Protein AF-A0A397GSL3-F1 (afdb_monomer)

Structure (mmCIF, N/CA/C/O backbone):
data_AF-A0A397GSL3-F1
#
_entry.id   AF-A0A397GSL3-F1
#
loop_
_atom_site.group_PDB
_atom_site.id
_atom_site.type_symbol
_atom_site.label_atom_id
_atom_site.label_alt_id
_atom_site.label_comp_id
_atom_site.label_asym_id
_atom_site.label_entity_id
_atom_site.label_seq_id
_atom_site.pdbx_PDB_ins_code
_atom_site.Cartn_x
_atom_site.Cartn_y
_atom_site.Cartn_z
_atom_site.occupancy
_atom_site.B_iso_or_equiv
_atom_site.auth_seq_id
_atom_site.auth_comp_id
_atom_site.auth_asym_id
_atom_site.auth_atom_id
_atom_site.pdbx_PDB_model_num
ATOM 1 N N . MET A 1 1 ? 34.818 31.243 -8.992 1.00 29.39 1 MET A N 1
ATOM 2 C CA . MET A 1 1 ? 33.959 30.599 -10.006 1.00 29.39 1 MET A CA 1
ATOM 3 C C . MET A 1 1 ? 32.629 31.337 -9.972 1.00 29.39 1 MET A C 1
ATOM 5 O O . MET A 1 1 ? 31.899 31.184 -9.004 1.00 29.39 1 MET A O 1
ATOM 9 N N . LEU A 1 2 ? 32.384 32.242 -10.919 1.00 27.34 2 LEU A N 1
ATOM 10 C CA . LEU A 1 2 ? 31.087 32.911 -11.057 1.00 27.34 2 LEU A CA 1
ATOM 11 C C . LEU A 1 2 ? 30.209 31.989 -11.903 1.00 27.34 2 LEU A C 1
ATOM 13 O O . LEU A 1 2 ? 30.509 31.767 -13.071 1.00 27.34 2 LEU A O 1
ATOM 17 N N . ILE A 1 3 ? 29.198 31.383 -11.283 1.00 30.62 3 ILE A N 1
ATOM 18 C CA . ILE A 1 3 ? 28.214 30.545 -11.972 1.00 30.62 3 ILE A CA 1
ATOM 19 C C . ILE A 1 3 ? 27.044 31.459 -12.333 1.00 30.62 3 ILE A C 1
ATOM 21 O O . ILE A 1 3 ? 26.421 32.042 -11.448 1.00 30.62 3 ILE A O 1
ATOM 25 N N . CYS A 1 4 ? 26.781 31.612 -13.629 1.00 32.91 4 CYS A N 1
ATOM 26 C CA . CYS A 1 4 ? 25.639 32.359 -14.141 1.00 32.91 4 CYS A CA 1
ATOM 27 C C . CYS A 1 4 ? 24.444 31.403 -14.260 1.00 32.91 4 CYS A C 1
ATOM 29 O O . CYS A 1 4 ? 24.566 30.347 -14.879 1.00 32.91 4 CYS A O 1
ATOM 31 N N . LEU A 1 5 ? 23.310 31.750 -13.649 1.00 40.16 5 LEU A N 1
ATOM 32 C CA . LEU A 1 5 ? 22.065 30.986 -13.730 1.00 40.16 5 LEU A CA 1
ATOM 33 C C . LEU A 1 5 ? 20.967 31.897 -14.287 1.00 40.16 5 LEU A C 1
ATOM 35 O O . LEU A 1 5 ? 20.712 32.969 -13.742 1.00 40.16 5 LEU A O 1
ATOM 39 N N . SER A 1 6 ? 20.336 31.457 -15.373 1.00 37.94 6 SER A N 1
ATOM 40 C CA . SER A 1 6 ? 19.214 32.117 -16.046 1.00 37.94 6 SER A CA 1
ATOM 41 C C . SER A 1 6 ? 17.928 31.330 -15.767 1.00 37.94 6 SER A C 1
ATOM 43 O O . SER A 1 6 ? 17.941 30.103 -15.860 1.00 37.94 6 SER A O 1
ATOM 45 N N . PHE A 1 7 ? 16.834 32.015 -15.413 1.00 39.38 7 PHE A N 1
ATOM 46 C CA . PHE A 1 7 ? 15.520 31.412 -15.145 1.00 39.38 7 PHE A CA 1
ATOM 47 C C . PHE A 1 7 ? 14.389 32.247 -15.759 1.00 39.38 7 PHE A C 1
ATOM 49 O O . PHE A 1 7 ? 14.472 33.476 -15.796 1.00 39.38 7 PHE A O 1
ATOM 56 N N . ARG A 1 8 ? 13.312 31.577 -16.195 1.00 46.38 8 ARG A N 1
ATOM 57 C CA . ARG A 1 8 ? 12.103 32.192 -16.773 1.00 46.38 8 ARG A CA 1
ATOM 58 C C . ARG A 1 8 ? 10.910 32.096 -15.809 1.00 46.38 8 ARG A C 1
ATOM 60 O O . ARG A 1 8 ? 10.844 31.198 -14.970 1.00 46.38 8 ARG A O 1
ATOM 67 N N . LYS A 1 9 ? 9.956 33.017 -15.970 1.00 41.31 9 LYS A N 1
ATOM 68 C CA . LYS A 1 9 ? 8.746 33.198 -15.147 1.00 41.31 9 LYS A CA 1
ATOM 69 C C . LYS A 1 9 ? 7.752 32.021 -15.204 1.00 41.31 9 LYS A C 1
ATOM 71 O O . LYS A 1 9 ? 6.981 31.853 -14.273 1.00 41.31 9 LYS A O 1
ATOM 76 N N . ASP A 1 10 ? 7.846 31.160 -16.217 1.00 41.88 10 ASP A N 1
ATOM 77 C CA . ASP A 1 10 ? 6.920 30.030 -16.433 1.00 41.88 10 ASP A CA 1
ATOM 78 C C . ASP A 1 10 ? 7.319 28.759 -15.645 1.00 41.88 10 ASP A C 1
ATOM 80 O O . ASP A 1 10 ? 6.689 27.714 -15.753 1.00 41.88 10 ASP A O 1
ATOM 84 N N . THR A 1 11 ? 8.390 28.833 -14.843 1.00 43.47 11 THR A N 1
ATOM 85 C CA . THR A 1 11 ? 8.921 27.717 -14.030 1.00 43.47 11 THR A CA 1
ATOM 86 C C . THR A 1 11 ? 8.828 27.977 -12.520 1.00 43.47 11 THR A C 1
ATOM 88 O O . THR A 1 11 ? 9.697 27.553 -11.756 1.00 43.47 11 THR A O 1
ATOM 91 N N . GLU A 1 12 ? 7.790 28.687 -12.061 1.00 42.12 12 GLU A N 1
ATOM 92 C CA . GLU A 1 12 ? 7.644 29.058 -10.641 1.00 42.12 12 GLU A CA 1
ATOM 93 C C . GLU A 1 12 ? 7.509 27.854 -9.686 1.00 42.12 12 GLU A C 1
ATOM 95 O O . GLU A 1 12 ? 7.960 27.938 -8.539 1.00 42.12 12 GLU A O 1
ATOM 100 N N . ASP A 1 13 ? 7.022 26.697 -10.146 1.00 45.12 13 ASP A N 1
ATOM 101 C CA . ASP A 1 13 ? 6.766 25.559 -9.250 1.00 45.12 13 ASP A CA 1
ATOM 102 C C . ASP A 1 13 ? 7.995 24.701 -8.906 1.00 45.12 13 ASP A C 1
ATOM 104 O O . ASP A 1 13 ? 8.008 24.012 -7.882 1.00 45.12 13 ASP A O 1
ATOM 108 N N . HIS A 1 14 ? 9.090 24.795 -9.666 1.00 45.50 14 HIS A N 1
ATOM 109 C CA . HIS A 1 14 ? 10.307 24.019 -9.380 1.00 45.50 14 HIS A CA 1
ATOM 110 C C . HIS A 1 14 ? 11.293 24.711 -8.423 1.00 45.50 14 HIS A C 1
ATOM 112 O O . HIS A 1 14 ? 12.291 24.114 -8.018 1.00 45.50 14 HIS A O 1
ATOM 118 N N . VAL A 1 15 ? 11.007 25.942 -7.985 1.00 45.72 15 VAL A N 1
ATOM 119 C CA . VAL A 1 15 ? 11.931 26.745 -7.158 1.00 45.72 15 VAL A CA 1
ATOM 120 C C . VAL A 1 15 ? 11.902 26.363 -5.667 1.00 45.72 15 VAL A C 1
ATOM 122 O O . VAL A 1 15 ? 12.799 26.738 -4.913 1.00 45.72 15 VAL A O 1
ATOM 125 N N . LYS A 1 16 ? 10.938 25.557 -5.203 1.00 44.91 16 LYS A N 1
ATOM 126 C CA . LYS A 1 16 ? 10.809 25.260 -3.761 1.00 44.91 16 LYS A CA 1
ATOM 127 C C . LYS A 1 16 ? 11.807 24.236 -3.205 1.00 44.91 16 LYS A C 1
ATOM 129 O O . LYS A 1 16 ? 11.933 24.164 -1.987 1.00 44.91 16 LYS A O 1
ATOM 134 N N . HIS A 1 17 ? 12.539 23.481 -4.033 1.00 41.94 17 HIS A N 1
ATOM 135 C CA . HIS A 1 17 ? 13.307 22.324 -3.535 1.00 41.94 17 HIS A CA 1
ATOM 136 C C . HIS A 1 17 ? 14.841 22.420 -3.574 1.00 41.94 17 HIS A C 1
ATOM 138 O O . HIS A 1 17 ? 15.504 21.560 -2.996 1.00 41.94 17 HIS A O 1
ATOM 144 N N . THR A 1 18 ? 15.422 23.470 -4.161 1.00 43.00 18 THR A N 1
ATOM 145 C CA . THR A 1 18 ? 16.894 23.639 -4.236 1.00 43.00 18 THR A CA 1
ATOM 146 C C . THR A 1 18 ? 17.418 24.918 -3.577 1.00 43.00 18 THR A C 1
ATOM 148 O O . THR A 1 18 ? 18.628 25.125 -3.498 1.00 43.00 18 THR A O 1
ATOM 151 N N . ALA A 1 19 ? 16.541 25.751 -3.013 1.00 39.62 19 ALA A N 1
ATOM 152 C CA . ALA A 1 19 ? 16.892 27.022 -2.372 1.00 39.62 19 ALA A CA 1
ATOM 153 C C . ALA A 1 19 ? 17.382 26.881 -0.911 1.00 39.62 19 ALA A C 1
ATOM 155 O O . ALA A 1 19 ? 17.119 27.743 -0.080 1.00 39.62 19 ALA A O 1
ATOM 156 N N . GLY A 1 20 ? 18.090 25.796 -0.579 1.00 42.25 20 GLY A N 1
ATOM 157 C CA . GLY A 1 20 ? 18.691 25.602 0.748 1.00 42.25 20 GLY A CA 1
ATOM 158 C C . GLY A 1 20 ? 20.122 26.139 0.887 1.00 42.25 20 GLY A C 1
ATOM 159 O O . GLY A 1 20 ? 20.608 26.276 2.004 1.00 42.25 20 GLY A O 1
ATOM 160 N N . VAL A 1 21 ? 20.817 26.429 -0.225 1.00 45.28 21 VAL A N 1
ATOM 161 C CA . VAL A 1 21 ? 22.278 26.686 -0.209 1.00 45.28 21 VAL A CA 1
ATOM 162 C C . VAL A 1 21 ? 22.685 28.055 -0.786 1.00 45.28 21 VAL A C 1
ATOM 164 O O . VAL A 1 21 ? 23.823 28.477 -0.611 1.00 45.28 21 VAL A O 1
ATOM 167 N N . LEU A 1 22 ? 21.776 28.818 -1.401 1.00 42.84 22 LEU A N 1
ATOM 168 C CA . LEU A 1 22 ? 22.077 30.145 -1.965 1.00 42.84 22 LEU A CA 1
ATOM 169 C C . LEU A 1 22 ? 21.083 31.188 -1.436 1.00 42.84 22 LEU A C 1
ATOM 171 O O . LEU A 1 22 ? 20.087 31.509 -2.078 1.00 42.84 22 LEU A O 1
ATOM 175 N N . ASN A 1 23 ? 21.340 31.705 -0.233 1.00 43.00 23 ASN A N 1
ATOM 176 C CA . ASN A 1 23 ? 20.545 32.784 0.354 1.00 43.00 23 ASN A CA 1
ATOM 177 C C . ASN A 1 23 ? 20.869 34.123 -0.334 1.00 43.00 23 ASN A C 1
ATOM 179 O O . ASN A 1 23 ? 21.798 34.831 0.047 1.00 43.00 23 ASN A O 1
ATOM 183 N N . GLY A 1 24 ? 20.086 34.448 -1.365 1.00 43.31 24 GLY A N 1
ATOM 184 C CA . GLY A 1 24 ? 20.058 35.741 -2.050 1.00 43.31 24 GLY A CA 1
ATOM 185 C C . GLY A 1 24 ? 19.393 35.615 -3.421 1.00 43.31 24 GLY A C 1
ATOM 186 O O . GLY A 1 24 ? 19.986 35.067 -4.345 1.00 43.31 24 GLY A O 1
ATOM 187 N N . LYS A 1 25 ? 18.151 36.095 -3.565 1.00 40.62 25 LYS A N 1
ATOM 188 C CA . LYS A 1 25 ? 17.412 36.050 -4.836 1.00 40.62 25 LYS A CA 1
ATOM 189 C C . LYS A 1 25 ? 17.926 37.160 -5.761 1.00 40.62 25 LYS A C 1
ATOM 191 O O . LYS A 1 25 ? 17.483 38.298 -5.658 1.00 40.62 25 LYS A O 1
ATOM 196 N N . TRP A 1 26 ? 18.846 36.830 -6.663 1.00 45.41 26 TRP A N 1
ATOM 197 C CA . TRP A 1 26 ? 19.269 37.720 -7.748 1.00 45.41 26 TRP A CA 1
ATOM 198 C C . TRP A 1 26 ? 18.521 37.319 -9.018 1.00 45.41 26 TRP A C 1
ATOM 200 O O . TRP A 1 26 ? 18.685 36.208 -9.510 1.00 45.41 26 TRP A O 1
ATOM 210 N N . THR A 1 27 ? 17.657 38.199 -9.520 1.00 48.25 27 THR A N 1
ATOM 211 C CA . THR A 1 27 ? 16.979 38.010 -10.811 1.00 48.25 27 THR A CA 1
ATOM 212 C C . THR A 1 27 ? 17.687 38.902 -11.818 1.00 48.25 27 THR A C 1
ATOM 214 O O . THR A 1 27 ? 17.600 40.122 -11.711 1.00 48.25 27 THR A O 1
ATOM 217 N N . LEU A 1 28 ? 18.437 38.308 -12.746 1.00 45.53 28 LEU A N 1
ATOM 218 C CA . LEU A 1 28 ? 19.061 39.040 -13.844 1.00 45.53 28 LEU A CA 1
ATOM 219 C C . LEU A 1 28 ? 18.103 38.995 -15.042 1.00 45.53 28 LEU A C 1
ATOM 221 O O . LEU A 1 28 ? 17.851 37.925 -15.589 1.00 45.53 28 LEU A O 1
ATOM 225 N N . THR A 1 29 ? 17.527 40.132 -15.421 1.00 50.09 29 THR A N 1
ATOM 226 C CA . THR A 1 29 ? 16.696 40.244 -16.628 1.00 50.09 29 THR A CA 1
ATOM 227 C C . THR A 1 29 ? 17.589 40.359 -17.857 1.00 50.09 29 THR A C 1
ATOM 229 O O . THR A 1 29 ? 18.460 41.229 -17.900 1.00 50.09 29 THR A O 1
ATOM 232 N N . ILE A 1 30 ? 17.372 39.499 -18.855 1.00 55.78 30 ILE A N 1
ATOM 233 C CA . ILE A 1 30 ? 18.009 39.636 -20.170 1.00 55.78 30 ILE A CA 1
ATOM 234 C C . ILE A 1 30 ? 17.497 40.952 -20.786 1.00 55.78 30 ILE A C 1
ATOM 236 O O . ILE A 1 30 ? 16.283 41.169 -20.779 1.00 55.78 30 ILE A O 1
ATOM 240 N N . PRO A 1 31 ? 18.377 41.857 -21.251 1.00 59.44 31 PRO A N 1
ATOM 241 C CA . PRO A 1 31 ? 17.952 43.116 -21.855 1.00 59.44 31 PRO A CA 1
ATOM 242 C C . PRO A 1 31 ? 17.120 42.864 -23.121 1.00 59.44 31 PRO A C 1
ATOM 244 O O . PRO A 1 31 ? 17.439 41.973 -23.904 1.00 59.44 31 PRO A O 1
ATOM 247 N N . GLU A 1 32 ? 16.070 43.670 -23.328 1.00 54.72 32 GLU A N 1
ATOM 248 C CA . GLU A 1 32 ? 15.182 43.584 -24.505 1.00 54.72 32 GLU A CA 1
ATOM 249 C C . GLU A 1 32 ? 15.942 43.762 -25.827 1.00 54.72 32 GLU A C 1
ATOM 251 O O . GLU A 1 32 ? 15.557 43.196 -26.845 1.00 54.72 32 GLU A O 1
ATOM 256 N N . ASN A 1 33 ? 17.052 44.506 -25.795 1.00 61.84 33 ASN A N 1
ATOM 257 C CA . ASN A 1 33 ? 17.973 44.639 -26.912 1.00 61.84 33 ASN A CA 1
ATOM 258 C C . ASN A 1 33 ? 19.203 43.749 -26.671 1.00 61.84 33 ASN A C 1
ATOM 260 O O . ASN A 1 33 ? 20.065 44.085 -25.854 1.00 61.84 33 ASN A O 1
ATOM 264 N N . ASN A 1 34 ? 19.251 42.601 -27.348 1.00 69.62 34 ASN A N 1
ATOM 265 C CA . ASN A 1 34 ? 20.333 41.631 -27.230 1.00 69.62 34 ASN A CA 1
ATOM 266 C C . ASN A 1 34 ? 21.102 41.537 -28.564 1.00 69.62 34 ASN A C 1
ATOM 268 O O . ASN A 1 34 ? 20.677 40.789 -29.442 1.00 69.62 34 ASN A O 1
ATOM 272 N N . PRO A 1 35 ? 22.230 42.252 -28.734 1.00 78.69 35 PRO A N 1
ATOM 273 C CA . PRO A 1 35 ? 22.974 42.249 -29.997 1.00 78.69 35 PRO A CA 1
ATOM 274 C C . PRO A 1 35 ? 23.516 40.861 -30.365 1.00 78.69 35 PRO A C 1
ATOM 276 O O . PRO A 1 35 ? 23.734 40.582 -31.540 1.00 78.69 35 PRO A O 1
ATOM 279 N N . ASP A 1 36 ? 23.683 39.964 -29.387 1.00 80.69 36 ASP A N 1
ATOM 280 C CA . ASP A 1 36 ? 24.149 38.600 -29.637 1.00 80.69 36 ASP A CA 1
ATOM 281 C C . ASP A 1 36 ? 23.076 37.758 -30.344 1.00 80.69 36 ASP A C 1
ATOM 283 O O . ASP A 1 36 ? 23.414 36.873 -31.129 1.00 80.69 36 ASP A O 1
ATOM 287 N N . ILE A 1 37 ? 21.781 38.026 -30.102 1.00 82.94 37 ILE A N 1
ATOM 288 C CA . ILE A 1 37 ? 20.696 37.304 -30.785 1.00 82.94 37 ILE A CA 1
ATOM 289 C C . ILE A 1 37 ? 20.522 37.781 -32.222 1.00 82.94 37 ILE A C 1
ATOM 291 O O . ILE A 1 37 ? 20.275 36.964 -33.102 1.00 82.94 37 ILE A O 1
ATOM 295 N N . GLU A 1 38 ? 20.694 39.082 -32.454 1.00 84.31 38 GLU A N 1
ATOM 296 C CA . GLU A 1 38 ? 20.685 39.677 -33.789 1.00 84.31 38 GLU A CA 1
ATOM 297 C C . GLU A 1 38 ? 21.860 39.135 -34.609 1.00 84.31 38 GLU A C 1
ATOM 299 O O . GLU A 1 38 ? 21.646 38.558 -35.671 1.00 84.31 38 GLU A O 1
ATOM 304 N N . ALA A 1 39 ? 23.077 39.168 -34.054 1.00 86.44 39 ALA A N 1
ATOM 305 C CA . ALA A 1 39 ? 24.259 38.601 -34.700 1.00 86.44 39 ALA A CA 1
ATOM 306 C C . ALA A 1 39 ? 24.125 37.091 -34.975 1.00 86.44 39 ALA A C 1
ATOM 308 O O . ALA A 1 39 ? 24.569 36.614 -36.020 1.00 86.44 39 ALA A O 1
ATOM 309 N N . TYR A 1 40 ? 23.507 36.336 -34.060 1.00 87.50 40 TYR A N 1
ATOM 310 C CA . TYR A 1 40 ? 23.225 34.915 -34.267 1.00 87.50 40 TYR A CA 1
ATOM 311 C C . TYR A 1 40 ? 22.223 34.685 -35.405 1.00 87.50 40 TYR A C 1
ATOM 313 O O . TYR A 1 40 ? 22.493 33.874 -36.288 1.00 87.50 40 TYR A O 1
ATOM 321 N N . ILE A 1 41 ? 21.091 35.399 -35.411 1.00 87.69 41 ILE A N 1
ATOM 322 C CA . ILE A 1 41 ? 20.073 35.285 -36.467 1.00 87.69 41 ILE A CA 1
ATOM 323 C C . ILE A 1 41 ? 20.676 35.652 -37.826 1.00 87.69 41 ILE A C 1
ATOM 325 O O . ILE A 1 41 ? 20.420 34.951 -38.802 1.00 87.69 41 ILE A O 1
ATOM 329 N N . ASP A 1 42 ? 21.511 36.687 -37.888 1.00 88.12 42 ASP A N 1
ATOM 330 C CA . ASP A 1 42 ? 22.173 37.119 -39.121 1.00 88.12 42 ASP A CA 1
ATOM 331 C C . ASP A 1 42 ? 23.137 36.065 -39.658 1.00 88.12 42 ASP A C 1
ATOM 333 O O . ASP A 1 42 ? 23.080 35.715 -40.840 1.00 88.12 42 ASP A O 1
ATOM 337 N N . ALA A 1 43 ? 23.995 35.525 -38.789 1.00 88.31 43 ALA A N 1
ATOM 338 C CA . ALA A 1 43 ? 24.928 34.465 -39.153 1.00 88.31 43 ALA A CA 1
ATOM 339 C C . ALA A 1 43 ? 24.187 33.215 -39.647 1.00 88.31 43 ALA A C 1
ATOM 341 O O . ALA A 1 43 ? 24.547 32.621 -40.662 1.00 88.31 43 ALA A O 1
ATOM 342 N N . GLU A 1 44 ? 23.111 32.848 -38.963 1.00 86.88 44 GLU A N 1
ATOM 343 C CA . GLU A 1 44 ? 22.343 31.652 -39.259 1.00 86.88 44 GLU A CA 1
ATOM 344 C C . GLU A 1 44 ? 21.472 31.815 -40.530 1.00 86.88 44 GLU A C 1
ATOM 346 O O . GLU A 1 44 ? 21.342 30.882 -41.328 1.00 86.88 44 GLU A O 1
ATOM 351 N N . LEU A 1 45 ? 20.895 32.997 -40.779 1.00 88.31 45 LEU A N 1
ATOM 352 C CA . LEU A 1 45 ? 20.221 33.313 -42.045 1.00 88.31 45 LEU A CA 1
ATOM 353 C C . LEU A 1 45 ? 21.201 33.270 -43.218 1.00 88.31 45 LEU A C 1
ATOM 355 O O . LEU A 1 45 ? 20.872 32.720 -44.271 1.00 88.31 45 LEU A O 1
ATOM 359 N N . HIS A 1 46 ? 22.404 33.817 -43.026 1.00 87.81 46 HIS A N 1
ATOM 360 C CA . HIS A 1 46 ? 23.466 33.770 -44.021 1.00 87.81 46 HIS A CA 1
ATOM 361 C C . HIS A 1 46 ? 23.847 32.321 -44.358 1.00 87.81 46 HIS A C 1
ATOM 363 O O . HIS A 1 46 ? 23.785 31.931 -45.523 1.00 87.81 46 HIS A O 1
ATOM 369 N N . GLU A 1 47 ? 24.114 31.489 -43.348 1.00 88.31 47 GLU A N 1
ATOM 370 C CA . GLU A 1 47 ? 24.459 30.075 -43.535 1.00 88.31 47 GLU A CA 1
ATOM 371 C C . GLU A 1 47 ? 23.339 29.283 -44.235 1.00 88.31 47 GLU A C 1
ATOM 373 O O . GLU A 1 47 ? 23.593 28.474 -45.137 1.00 88.31 47 GLU A O 1
ATOM 378 N N . ARG A 1 48 ? 22.070 29.506 -43.865 1.00 86.31 48 ARG A N 1
ATOM 379 C CA . ARG A 1 48 ? 20.935 28.797 -44.483 1.00 86.31 48 ARG A CA 1
ATOM 380 C C . ARG A 1 48 ? 20.671 29.224 -45.930 1.00 86.31 48 ARG A C 1
ATOM 382 O O . ARG A 1 48 ? 20.217 28.389 -46.717 1.00 86.31 48 ARG A O 1
ATOM 389 N N . LEU A 1 49 ? 20.978 30.469 -46.298 1.00 85.06 49 LEU A N 1
ATOM 390 C CA . LEU A 1 49 ? 20.949 30.928 -47.691 1.00 85.06 49 LEU A CA 1
ATOM 391 C C . LEU A 1 49 ? 22.094 30.313 -48.505 1.00 85.06 49 LEU A C 1
ATOM 393 O O . LEU A 1 49 ? 21.853 29.778 -49.586 1.00 85.06 49 LEU A O 1
ATOM 397 N N . GLU A 1 50 ? 23.323 30.324 -47.978 1.00 86.69 50 GLU A N 1
ATOM 398 C CA . GLU A 1 50 ? 24.487 29.737 -48.660 1.00 86.69 50 GLU A CA 1
ATOM 399 C C . GLU A 1 50 ? 24.329 28.228 -48.874 1.00 86.69 50 GLU A C 1
ATOM 401 O O . GLU A 1 50 ? 24.605 27.706 -49.955 1.00 86.69 50 GLU A O 1
ATOM 406 N N . SER A 1 51 ? 23.804 27.523 -47.870 1.00 82.25 51 SER A N 1
ATOM 407 C CA . SER A 1 51 ? 23.518 26.086 -47.950 1.00 82.25 51 SER A CA 1
ATOM 408 C C . SER A 1 51 ? 22.251 25.743 -48.746 1.00 82.25 51 SER A C 1
ATOM 410 O O . SER A 1 51 ? 21.916 24.564 -48.870 1.00 82.25 51 SER A O 1
ATOM 412 N N . SER A 1 52 ? 21.548 26.742 -49.302 1.00 82.19 52 SER A N 1
ATOM 413 C CA . SER A 1 52 ? 20.269 26.585 -50.018 1.00 82.19 52 SER A CA 1
ATOM 414 C C . SER A 1 52 ? 19.183 25.860 -49.204 1.00 82.19 52 SER A C 1
ATOM 416 O O . SER A 1 52 ? 18.274 25.255 -49.771 1.00 82.19 52 SER A O 1
ATOM 418 N N . LYS A 1 53 ? 19.274 25.901 -47.867 1.00 79.75 53 LYS A N 1
ATOM 419 C CA . LYS A 1 53 ? 18.228 25.411 -46.956 1.00 79.75 53 LYS A CA 1
ATOM 420 C C . LYS A 1 53 ? 17.054 26.386 -46.890 1.00 79.75 53 LYS A C 1
ATOM 422 O O . LYS A 1 53 ? 15.922 25.949 -46.723 1.00 79.75 53 LYS A O 1
ATOM 427 N N . LEU A 1 54 ? 17.325 27.684 -47.032 1.00 83.94 54 LEU A N 1
ATOM 428 C CA . LEU A 1 54 ? 16.321 28.735 -47.156 1.00 83.94 54 LEU A CA 1
ATOM 429 C C . LEU A 1 54 ? 16.260 29.205 -48.614 1.00 83.94 54 LEU A C 1
ATOM 431 O O . LEU A 1 54 ? 17.217 29.783 -49.123 1.00 83.94 54 LEU A O 1
ATOM 435 N N . CYS A 1 55 ? 15.131 28.968 -49.278 1.00 82.69 55 CYS A N 1
ATOM 436 C CA . CYS A 1 55 ? 14.894 29.386 -50.659 1.00 82.69 55 CYS A CA 1
ATOM 437 C C . CYS A 1 55 ? 13.880 30.530 -50.677 1.00 82.69 55 CYS A C 1
ATOM 439 O O . CYS A 1 55 ? 12.749 30.348 -50.237 1.00 82.69 55 CYS A O 1
ATOM 441 N N . ILE A 1 56 ? 14.275 31.691 -51.201 1.00 85.44 56 ILE A N 1
ATOM 442 C CA . ILE A 1 56 ? 13.424 32.886 -51.265 1.00 85.44 56 ILE A CA 1
ATOM 443 C C . ILE A 1 56 ? 13.401 33.398 -52.706 1.00 85.44 56 ILE A C 1
ATOM 445 O O . ILE A 1 56 ? 14.452 33.513 -53.339 1.00 85.44 56 ILE A O 1
ATOM 449 N N . GLY A 1 57 ? 12.216 33.707 -53.230 1.00 80.62 57 GLY A N 1
ATOM 450 C CA . GLY A 1 57 ? 12.050 34.323 -54.549 1.00 80.62 57 GLY A CA 1
ATOM 451 C C . GLY A 1 57 ? 12.295 35.834 -54.526 1.00 80.62 57 GLY A C 1
ATOM 452 O O . GLY A 1 57 ? 13.003 36.368 -55.382 1.00 80.62 57 GLY A O 1
ATOM 453 N N . ASN A 1 58 ? 11.734 36.527 -53.534 1.00 84.94 58 ASN A N 1
ATOM 454 C CA . ASN A 1 58 ? 11.895 37.960 -53.313 1.00 84.94 58 ASN A CA 1
ATOM 455 C C . ASN A 1 58 ? 12.942 38.254 -52.218 1.00 84.94 58 ASN A C 1
ATOM 457 O O . ASN A 1 58 ? 12.665 38.037 -51.035 1.00 84.94 58 ASN A O 1
ATOM 461 N N . PRO A 1 59 ? 14.102 38.850 -52.554 1.00 83.88 59 PRO A N 1
ATOM 462 C CA . PRO A 1 59 ? 15.172 39.097 -51.589 1.00 83.88 59 PRO A CA 1
ATOM 463 C C . PRO A 1 59 ? 14.765 40.026 -50.437 1.00 83.88 59 PRO A C 1
ATOM 465 O O . PRO A 1 59 ? 15.389 39.975 -49.386 1.00 83.88 59 PRO A O 1
ATOM 468 N N . ALA A 1 60 ? 13.717 40.847 -50.580 1.00 82.38 60 ALA A N 1
ATOM 469 C CA . ALA A 1 60 ? 13.258 41.734 -49.509 1.00 82.38 60 ALA A CA 1
ATOM 470 C C . ALA A 1 60 ? 12.673 40.983 -48.295 1.00 82.38 60 ALA A C 1
ATOM 472 O O . ALA A 1 60 ? 12.687 41.519 -47.187 1.00 82.38 60 ALA A O 1
ATOM 473 N N . ILE A 1 61 ? 12.204 39.742 -48.475 1.00 86.94 61 ILE A N 1
ATOM 474 C CA . ILE A 1 61 ? 11.596 38.932 -47.403 1.00 86.94 61 ILE A CA 1
ATOM 475 C C . ILE A 1 61 ? 12.609 38.607 -46.301 1.00 86.94 61 ILE A C 1
ATOM 477 O O . ILE A 1 61 ? 12.220 38.445 -45.146 1.00 86.94 61 ILE A O 1
ATOM 481 N N . ILE A 1 62 ? 13.911 38.587 -46.610 1.00 87.19 62 ILE A N 1
ATOM 482 C CA . ILE A 1 62 ? 14.953 38.314 -45.612 1.00 87.19 62 ILE A CA 1
ATOM 483 C C . ILE A 1 62 ? 14.940 39.331 -44.464 1.00 87.19 62 ILE A C 1
ATOM 485 O O . ILE A 1 62 ? 15.095 38.948 -43.308 1.00 87.19 62 ILE A O 1
ATOM 489 N N . LEU A 1 63 ? 14.665 40.605 -44.769 1.00 86.44 63 LEU A N 1
ATOM 490 C CA . LEU A 1 63 ? 14.572 41.675 -43.773 1.00 86.44 63 LEU A CA 1
ATOM 491 C C . LEU A 1 63 ? 13.328 41.500 -42.898 1.00 86.44 63 LEU A C 1
ATOM 493 O O . LEU A 1 63 ? 13.366 41.769 -41.700 1.00 86.44 63 LEU A O 1
ATOM 497 N N . SER A 1 64 ? 12.232 41.006 -43.480 1.00 86.50 64 SER A N 1
ATOM 498 C CA . SER A 1 64 ? 11.018 40.667 -42.737 1.00 86.50 64 SER A CA 1
ATOM 499 C C . SER A 1 64 ? 11.243 39.479 -41.800 1.00 86.50 64 SER A C 1
ATOM 501 O O . SER A 1 64 ? 10.817 39.543 -40.649 1.00 86.50 64 SER A O 1
ATOM 503 N N . ILE A 1 65 ? 11.949 38.433 -42.252 1.00 87.31 65 ILE A N 1
ATOM 504 C CA . ILE A 1 65 ? 12.322 37.280 -41.416 1.00 87.31 65 ILE A CA 1
ATOM 505 C C . ILE A 1 65 ? 13.209 37.739 -40.253 1.00 87.31 65 ILE A C 1
ATOM 507 O O . ILE A 1 65 ? 12.897 37.456 -39.098 1.00 87.31 65 ILE A O 1
ATOM 511 N N . GLN A 1 66 ? 14.280 38.481 -40.546 1.00 89.50 66 GLN A N 1
ATOM 512 C CA . GLN A 1 66 ? 15.212 39.004 -39.545 1.00 89.50 66 GLN A CA 1
ATOM 513 C C . GLN A 1 66 ? 14.475 39.842 -38.490 1.00 89.50 66 GLN A C 1
ATOM 515 O O . GLN A 1 66 ? 14.562 39.553 -37.297 1.00 89.50 66 GLN A O 1
ATOM 520 N N . HIS A 1 67 ? 13.681 40.829 -38.921 1.00 86.75 67 HIS A N 1
ATOM 521 C CA . HIS A 1 67 ? 12.942 41.709 -38.017 1.00 86.75 67 HIS A CA 1
ATOM 522 C C . HIS A 1 67 ? 11.961 40.940 -37.120 1.00 86.75 67 HIS A C 1
ATOM 524 O O . HIS A 1 67 ? 11.905 41.173 -35.909 1.00 86.75 67 HIS A O 1
ATOM 530 N N . ALA A 1 68 ? 11.211 40.000 -37.696 1.00 86.31 68 ALA A N 1
ATOM 531 C CA . ALA A 1 68 ? 10.237 39.194 -36.976 1.00 86.31 68 ALA A CA 1
ATOM 532 C C . ALA A 1 68 ? 10.894 38.275 -35.929 1.00 86.31 68 ALA A C 1
ATOM 534 O O . ALA A 1 68 ? 10.394 38.154 -34.809 1.00 86.31 68 ALA A O 1
ATOM 535 N N . LEU A 1 69 ? 12.039 37.670 -36.262 1.00 85.94 69 LEU A N 1
ATOM 536 C CA . LEU A 1 69 ? 12.775 36.793 -35.353 1.00 85.94 69 LEU A CA 1
ATOM 537 C C . LEU A 1 69 ? 13.466 37.558 -34.228 1.00 85.94 69 LEU A C 1
ATOM 539 O O . LEU A 1 69 ? 13.357 37.141 -33.080 1.00 85.94 69 LEU A O 1
ATOM 543 N N . VAL A 1 70 ? 14.128 38.680 -34.523 1.00 85.50 70 VAL A N 1
ATOM 544 C CA . VAL A 1 70 ? 14.781 39.515 -33.498 1.00 85.50 70 VAL A CA 1
ATOM 545 C C . VAL A 1 70 ? 13.746 40.035 -32.499 1.00 85.50 70 VAL A C 1
ATOM 547 O O . VAL A 1 70 ? 13.952 39.949 -31.289 1.00 85.50 70 VAL A O 1
ATOM 550 N N . THR A 1 71 ? 12.593 40.491 -32.997 1.00 83.31 71 THR A N 1
ATOM 551 C CA . THR A 1 71 ? 11.497 40.998 -32.155 1.00 83.31 71 THR A CA 1
ATOM 552 C C . THR A 1 71 ? 10.835 39.882 -31.339 1.00 83.31 71 THR A C 1
ATOM 554 O O . THR A 1 71 ? 10.528 40.067 -30.162 1.00 83.31 71 THR A O 1
ATOM 557 N N . GLY A 1 72 ? 10.610 38.712 -31.947 1.00 77.56 72 GLY A N 1
ATOM 558 C CA . GLY A 1 72 ? 9.909 37.592 -31.315 1.00 77.56 72 GLY A CA 1
ATOM 559 C C . GLY A 1 72 ? 10.768 36.746 -30.374 1.00 77.56 72 GLY A C 1
ATOM 560 O O . GLY A 1 72 ? 10.239 36.156 -29.434 1.00 77.56 72 GLY A O 1
ATOM 561 N N . ALA A 1 73 ? 12.088 36.697 -30.575 1.00 78.62 73 ALA A N 1
ATOM 562 C CA . ALA A 1 73 ? 12.945 35.770 -29.846 1.00 78.62 73 ALA A CA 1
ATOM 563 C C . ALA A 1 73 ? 13.062 36.094 -28.354 1.00 78.62 73 ALA A C 1
ATOM 565 O O . ALA A 1 73 ? 13.300 35.176 -27.573 1.00 78.62 73 ALA A O 1
ATOM 566 N N . GLN A 1 74 ? 12.899 37.359 -27.939 1.00 75.25 74 GLN A N 1
ATOM 567 C CA . GLN A 1 74 ? 12.904 37.775 -26.524 1.00 75.25 74 GLN A CA 1
ATOM 568 C C . GLN A 1 74 ? 14.074 37.166 -25.709 1.00 75.25 74 GLN A C 1
ATOM 570 O O . GLN A 1 74 ? 13.914 36.755 -24.560 1.00 75.25 74 GLN A O 1
ATOM 575 N N . GLY A 1 75 ? 15.259 37.049 -26.324 1.00 72.62 75 GLY A N 1
ATOM 576 C CA . GLY A 1 75 ? 16.452 36.445 -25.712 1.00 72.62 75 GLY A CA 1
ATOM 577 C C . GLY A 1 75 ? 16.572 34.912 -25.809 1.00 72.62 75 GLY A C 1
ATOM 578 O O . GLY A 1 75 ? 17.478 34.342 -25.203 1.00 72.62 75 GLY A O 1
ATOM 579 N N . MET A 1 76 ? 15.702 34.225 -26.556 1.00 75.06 76 MET A N 1
ATOM 580 C CA . MET A 1 76 ? 15.692 32.766 -26.728 1.00 75.06 76 MET A CA 1
ATOM 581 C C . MET A 1 76 ? 16.321 32.327 -28.060 1.00 75.06 76 MET A C 1
ATOM 583 O O . MET A 1 76 ? 15.636 32.204 -29.075 1.00 75.06 76 MET A O 1
ATOM 587 N N . PHE A 1 77 ? 17.608 31.979 -28.042 1.00 81.69 77 PHE A N 1
ATOM 588 C CA . PHE A 1 77 ? 18.299 31.419 -29.214 1.00 81.69 77 PHE A CA 1
ATOM 589 C C . PHE A 1 77 ? 17.596 30.169 -29.768 1.00 81.69 77 PHE A C 1
ATOM 591 O O . PHE A 1 77 ? 17.318 30.104 -30.958 1.00 81.69 77 PHE A O 1
ATOM 598 N N . LEU A 1 78 ? 17.196 29.228 -28.898 1.00 80.69 78 LEU A N 1
ATOM 599 C CA . LEU A 1 78 ? 16.491 28.003 -29.307 1.00 80.69 78 LEU A CA 1
ATOM 600 C C . LEU A 1 78 ? 15.170 28.291 -30.038 1.00 80.69 78 LEU A C 1
ATOM 602 O O . LEU A 1 78 ? 14.828 27.584 -30.981 1.00 80.69 78 LEU A O 1
ATOM 606 N N . TRP A 1 79 ? 14.424 29.314 -29.608 1.00 83.44 79 TRP A N 1
ATOM 607 C CA . TRP A 1 79 ? 13.183 29.701 -30.281 1.00 83.44 79 TRP A CA 1
ATOM 608 C C . TRP A 1 79 ? 13.477 30.203 -31.698 1.00 83.44 79 TRP A C 1
ATOM 610 O O . TRP A 1 79 ? 12.820 29.762 -32.640 1.00 83.44 79 TRP A O 1
ATOM 620 N N . ALA A 1 80 ? 14.510 31.042 -31.854 1.00 84.00 80 ALA A N 1
ATOM 621 C CA . ALA A 1 80 ? 14.937 31.551 -33.154 1.00 84.00 80 ALA A CA 1
ATOM 622 C C . ALA A 1 80 ? 15.406 30.416 -34.079 1.00 84.00 80 ALA A C 1
ATOM 624 O O . ALA A 1 80 ? 14.955 30.343 -35.218 1.00 84.00 80 ALA A O 1
ATOM 625 N N . THR A 1 81 ? 16.224 29.482 -33.580 1.00 84.19 81 THR A N 1
ATOM 626 C CA . THR A 1 81 ? 16.693 28.313 -34.344 1.00 84.19 81 THR A CA 1
ATOM 627 C C . THR A 1 81 ? 15.529 27.441 -34.825 1.00 84.19 81 THR A C 1
ATOM 629 O O . THR A 1 81 ? 15.428 27.143 -36.013 1.00 84.19 81 THR A O 1
ATOM 632 N N . LEU A 1 82 ? 14.606 27.066 -33.929 1.00 80.88 82 LEU A N 1
ATOM 633 C CA . LEU A 1 82 ? 13.473 26.194 -34.271 1.00 80.88 82 LEU A CA 1
ATOM 634 C C . LEU A 1 82 ? 12.523 26.843 -35.277 1.00 80.88 82 LEU A C 1
ATOM 636 O O . LEU A 1 82 ? 11.984 26.165 -36.152 1.00 80.88 82 LEU A O 1
ATOM 640 N N . LEU A 1 83 ? 12.291 28.147 -35.139 1.00 83.69 83 LEU A N 1
ATOM 641 C CA . LEU A 1 83 ? 11.413 28.881 -36.035 1.00 83.69 83 LEU A CA 1
ATOM 642 C C . LEU A 1 83 ? 12.066 29.127 -37.396 1.00 83.69 83 LEU A C 1
ATOM 644 O O . LEU A 1 83 ? 11.386 29.000 -38.410 1.00 83.69 83 LEU A O 1
ATOM 648 N N . LEU A 1 84 ? 13.373 29.395 -37.440 1.00 85.88 84 LEU A N 1
ATOM 649 C CA . LEU A 1 84 ? 14.123 29.425 -38.693 1.00 85.88 84 LEU A CA 1
ATOM 650 C C . LEU A 1 84 ? 14.045 28.082 -39.420 1.00 85.88 84 LEU A C 1
ATOM 652 O O . LEU A 1 84 ? 13.774 28.062 -40.619 1.00 85.88 84 LEU A O 1
ATOM 656 N N . ASP A 1 85 ? 14.197 26.965 -38.705 1.00 81.19 85 ASP A N 1
ATOM 657 C CA . ASP A 1 85 ? 14.012 25.633 -39.285 1.00 81.19 85 ASP A CA 1
ATOM 658 C C . ASP A 1 85 ? 12.584 25.438 -39.826 1.00 81.19 85 ASP A C 1
ATOM 660 O O . ASP A 1 85 ? 12.410 24.820 -40.875 1.00 81.19 85 ASP A O 1
ATOM 664 N N . CYS A 1 86 ? 11.558 25.989 -39.162 1.00 78.88 86 CYS A N 1
ATOM 665 C CA . CYS A 1 86 ? 10.182 25.972 -39.674 1.00 78.88 86 CYS A CA 1
ATOM 666 C C . CYS A 1 86 ? 10.032 26.802 -40.953 1.00 78.88 86 CYS A C 1
ATOM 668 O O . CYS A 1 86 ? 9.428 26.328 -41.911 1.00 78.88 86 CYS A O 1
ATOM 670 N N . ILE A 1 87 ? 10.587 28.016 -40.978 1.00 85.00 87 ILE A N 1
ATOM 671 C CA . ILE A 1 87 ? 10.532 28.926 -42.131 1.00 85.00 87 ILE A CA 1
ATOM 672 C C . ILE A 1 87 ? 11.225 28.296 -43.343 1.00 85.00 87 ILE A C 1
ATOM 674 O O . ILE A 1 87 ? 10.701 28.354 -44.450 1.00 85.00 87 ILE A O 1
ATOM 678 N N . CYS A 1 88 ? 12.355 27.618 -43.135 1.00 84.25 88 CYS A N 1
ATOM 679 C CA . CYS A 1 88 ? 13.083 26.924 -44.201 1.00 84.25 88 CYS A CA 1
ATOM 680 C C . CYS A 1 88 ? 12.305 25.751 -44.819 1.00 84.25 88 CYS A C 1
ATOM 682 O O . CYS A 1 88 ? 12.668 25.266 -45.887 1.00 84.25 88 CYS A O 1
ATOM 684 N N . MET A 1 89 ? 11.245 25.268 -44.165 1.00 75.94 89 MET A N 1
ATOM 685 C CA . MET A 1 89 ? 10.386 24.213 -44.709 1.00 75.94 89 MET A CA 1
ATOM 686 C C . MET A 1 89 ? 9.255 24.746 -45.595 1.00 75.94 89 MET A C 1
ATOM 688 O O . MET A 1 89 ? 8.630 23.955 -46.312 1.00 75.94 89 MET A O 1
ATOM 692 N N . GLU A 1 90 ? 8.983 26.052 -45.562 1.00 82.88 90 GLU A N 1
ATOM 693 C CA . GLU A 1 90 ? 7.936 26.672 -46.367 1.00 82.88 90 GLU A CA 1
ATOM 694 C C . GLU A 1 90 ? 8.344 26.734 -47.845 1.00 82.88 90 GLU A C 1
ATOM 696 O O . GLU A 1 90 ? 9.489 27.002 -48.197 1.00 82.88 90 GLU A O 1
ATOM 701 N N . GLN A 1 91 ? 7.393 26.438 -48.733 1.00 79.06 91 GLN A N 1
ATOM 702 C CA . GLN A 1 91 ? 7.675 26.225 -50.161 1.00 79.06 91 GLN A CA 1
ATOM 703 C C . GLN A 1 91 ? 7.462 27.473 -51.025 1.00 79.06 91 GLN A C 1
ATOM 705 O O . GLN A 1 91 ? 7.775 27.462 -52.214 1.00 79.06 91 GLN A O 1
ATOM 710 N N . THR A 1 92 ? 6.875 28.531 -50.462 1.00 84.25 92 THR A N 1
ATOM 711 C CA . THR A 1 92 ? 6.561 29.766 -51.189 1.00 84.25 92 THR A CA 1
ATOM 712 C C . THR A 1 92 ? 6.817 30.980 -50.310 1.00 84.25 92 THR A C 1
ATOM 714 O O . THR A 1 92 ? 6.582 30.927 -49.105 1.00 84.25 92 THR A O 1
ATOM 717 N N . ASP A 1 93 ? 7.222 32.083 -50.932 1.00 86.25 93 ASP A N 1
ATOM 718 C CA . ASP A 1 93 ? 7.375 33.393 -50.292 1.00 86.25 93 ASP A CA 1
ATOM 719 C C . ASP A 1 93 ? 6.115 33.818 -49.514 1.00 86.25 93 ASP A C 1
ATOM 721 O O . ASP A 1 93 ? 6.207 34.337 -48.405 1.00 86.25 93 ASP A O 1
ATOM 725 N N . GLU A 1 94 ? 4.930 33.533 -50.060 1.00 84.44 94 GLU A N 1
ATOM 726 C CA . GLU A 1 94 ? 3.640 33.792 -49.409 1.00 84.44 94 GLU A CA 1
ATOM 727 C C . GLU A 1 94 ? 3.466 32.961 -48.127 1.00 84.44 94 GLU A C 1
ATOM 729 O O . GLU A 1 94 ? 3.074 33.487 -47.089 1.00 84.44 94 GLU A O 1
ATOM 734 N N . ALA A 1 95 ? 3.813 31.670 -48.165 1.00 82.12 95 ALA A N 1
ATOM 735 C CA . ALA A 1 95 ? 3.764 30.804 -46.987 1.00 82.12 95 ALA A CA 1
ATOM 736 C C . ALA A 1 95 ? 4.778 31.232 -45.912 1.00 82.12 95 ALA A C 1
ATOM 738 O O . ALA A 1 95 ? 4.468 31.163 -44.724 1.00 82.12 95 ALA A O 1
ATOM 739 N N . ILE A 1 96 ? 5.952 31.737 -46.314 1.00 85.62 96 ILE A N 1
ATOM 740 C CA . ILE A 1 96 ? 6.930 32.337 -45.396 1.00 85.62 96 ILE A CA 1
ATOM 741 C C . ILE A 1 96 ? 6.320 33.562 -44.702 1.00 85.62 96 ILE A C 1
ATOM 743 O O . ILE A 1 96 ? 6.373 33.653 -43.479 1.00 85.62 96 ILE A O 1
ATOM 747 N N . LEU A 1 97 ? 5.701 34.483 -45.445 1.00 85.19 97 LEU A N 1
ATOM 748 C CA . LEU A 1 97 ? 5.088 35.682 -44.862 1.00 85.19 97 LEU A CA 1
ATOM 749 C C . LEU A 1 97 ? 3.924 35.337 -43.917 1.00 85.19 97 LEU A C 1
ATOM 751 O O . LEU A 1 97 ? 3.899 35.819 -42.786 1.00 85.19 97 LEU A O 1
ATOM 755 N N . GLN A 1 98 ? 3.035 34.418 -44.302 1.00 82.88 98 GLN A N 1
ATOM 756 C CA . GLN A 1 98 ? 1.965 33.920 -43.423 1.00 82.88 98 GLN A CA 1
ATOM 757 C C . GLN A 1 98 ? 2.515 33.226 -42.166 1.00 82.88 98 GLN A C 1
ATOM 759 O O . GLN A 1 98 ? 1.959 33.336 -41.066 1.00 82.88 98 GLN A O 1
ATOM 764 N N . ALA A 1 99 ? 3.641 32.522 -42.303 1.00 82.31 99 ALA A N 1
ATOM 765 C CA . ALA A 1 99 ? 4.320 31.900 -41.181 1.00 82.31 99 ALA A CA 1
ATOM 766 C C . ALA A 1 99 ? 4.874 32.937 -40.186 1.00 82.31 99 ALA A C 1
ATOM 768 O O . ALA A 1 99 ? 4.862 32.651 -38.983 1.00 82.31 99 ALA A O 1
ATOM 769 N N . LEU A 1 100 ? 5.309 34.107 -40.670 1.00 83.69 100 LEU A N 1
ATOM 770 C CA . LEU A 1 100 ? 5.777 35.244 -39.867 1.00 83.69 100 LEU A CA 1
ATOM 771 C C . LEU A 1 100 ? 4.639 36.061 -39.230 1.00 83.69 100 LEU A C 1
ATOM 773 O O . LEU A 1 100 ? 4.875 36.738 -38.235 1.00 83.69 100 LEU A O 1
ATOM 777 N N . GLU A 1 101 ? 3.411 36.001 -39.749 1.00 80.56 101 GLU A N 1
ATOM 778 C CA . GLU A 1 101 ? 2.245 36.665 -39.134 1.00 80.56 101 GLU A CA 1
ATOM 779 C C . GLU A 1 101 ? 1.696 35.902 -37.914 1.00 80.56 101 GLU A C 1
ATOM 781 O O . GLU A 1 101 ? 1.080 36.487 -37.025 1.00 80.56 101 GLU A O 1
ATOM 786 N N . SER A 1 102 ? 1.939 34.590 -37.844 1.00 74.69 102 SER A N 1
ATOM 787 C CA . SER A 1 102 ? 1.370 33.667 -36.847 1.00 74.69 102 SER A CA 1
ATOM 788 C C . SER A 1 102 ? 2.416 33.103 -35.872 1.00 74.69 102 SER A C 1
ATOM 790 O O . SER A 1 102 ? 2.434 31.906 -35.569 1.00 74.69 102 SER A O 1
ATOM 792 N N . LEU A 1 103 ? 3.351 33.940 -35.414 1.00 75.81 103 LEU A N 1
ATOM 793 C CA . LEU A 1 103 ? 4.494 33.496 -34.610 1.00 75.81 103 LEU A CA 1
ATOM 794 C C . LEU A 1 103 ? 4.094 32.965 -33.224 1.00 75.81 103 LEU A C 1
ATOM 796 O O . LEU A 1 103 ? 3.331 33.624 -32.518 1.00 75.81 103 LEU A O 1
ATOM 800 N N . PRO A 1 104 ? 4.638 31.806 -32.809 1.00 75.94 104 PRO A N 1
ATOM 801 C CA . PRO A 1 104 ? 4.402 31.267 -31.475 1.00 75.94 104 PRO A CA 1
ATOM 802 C C . PRO A 1 104 ? 5.060 32.150 -30.406 1.00 75.94 104 PRO A C 1
ATOM 804 O O . PRO A 1 104 ? 6.230 32.508 -30.532 1.00 75.94 104 PRO A O 1
ATOM 807 N N . GLN A 1 105 ? 4.341 32.461 -29.330 1.00 70.25 105 GLN A N 1
ATOM 808 C CA . GLN A 1 105 ? 4.837 33.299 -28.228 1.00 70.25 105 GLN A CA 1
ATOM 809 C C . GLN A 1 105 ? 5.634 32.493 -27.189 1.00 70.25 105 GLN A C 1
ATOM 811 O O . GLN A 1 105 ? 6.445 33.047 -26.441 1.00 70.25 105 GLN A O 1
ATOM 816 N N . SER A 1 106 ? 5.444 31.169 -27.154 1.00 72.12 106 SER A N 1
ATOM 817 C CA . SER A 1 106 ? 6.124 30.257 -26.228 1.00 72.12 106 SER A CA 1
ATOM 818 C C . SER A 1 106 ? 6.839 29.112 -26.953 1.00 72.12 106 SER A C 1
ATOM 820 O O . SER A 1 106 ? 6.513 28.768 -28.088 1.00 72.12 106 SER A O 1
ATOM 822 N N . LEU A 1 107 ? 7.811 28.476 -26.284 1.00 75.12 107 LEU A N 1
ATOM 823 C CA . LEU A 1 107 ? 8.465 27.271 -26.815 1.00 75.12 107 LEU A CA 1
ATOM 824 C C . LEU A 1 107 ? 7.466 26.120 -27.000 1.00 75.12 107 LEU A C 1
ATOM 826 O O . LEU A 1 107 ? 7.591 25.370 -27.963 1.00 75.12 107 LEU A O 1
ATOM 830 N N . SER A 1 108 ? 6.464 25.994 -26.125 1.00 74.69 108 SER A N 1
ATOM 831 C CA . SER A 1 108 ? 5.402 24.987 -26.242 1.00 74.69 108 SER A CA 1
ATOM 832 C C . SER A 1 108 ? 4.560 25.187 -27.500 1.00 74.69 108 SER A C 1
ATOM 834 O O . SER A 1 108 ? 4.254 24.221 -28.205 1.00 74.69 108 SER A O 1
ATOM 836 N N . GLU A 1 109 ? 4.211 26.436 -27.816 1.00 77.00 109 GLU A N 1
ATOM 837 C CA . GLU A 1 109 ? 3.530 26.785 -29.064 1.00 77.00 109 GLU A CA 1
ATOM 838 C C . GLU A 1 109 ? 4.431 26.504 -30.270 1.00 77.00 109 GLU A C 1
ATOM 840 O O . GLU A 1 109 ? 3.968 25.914 -31.247 1.00 77.00 109 GLU A O 1
ATOM 845 N N . THR A 1 110 ? 5.732 26.813 -30.183 1.00 78.44 110 THR A N 1
ATOM 846 C CA . THR A 1 110 ? 6.713 26.475 -31.226 1.00 78.44 110 THR A CA 1
ATOM 847 C C . THR A 1 110 ? 6.780 24.966 -31.457 1.00 78.44 110 THR A C 1
ATOM 849 O O . THR A 1 110 ? 6.687 24.517 -32.598 1.00 78.44 110 THR A O 1
ATOM 852 N N . PHE A 1 111 ? 6.865 24.153 -30.401 1.00 80.56 111 PHE A N 1
ATOM 853 C CA . PHE A 1 111 ? 6.872 22.691 -30.514 1.00 80.56 111 PHE A CA 1
ATOM 854 C C . PHE A 1 111 ? 5.563 22.157 -31.103 1.00 80.56 111 PHE A C 1
ATOM 856 O O . PHE A 1 111 ? 5.589 21.306 -31.993 1.00 80.56 111 PHE A O 1
ATOM 863 N N . THR A 1 112 ? 4.420 22.685 -30.662 1.00 78.12 112 THR A N 1
ATOM 864 C CA . THR A 1 112 ? 3.097 22.319 -31.192 1.00 78.12 112 THR A CA 1
ATOM 865 C C . THR A 1 112 ? 3.004 22.631 -32.683 1.00 78.12 112 THR A C 1
ATOM 867 O O . THR A 1 112 ? 2.577 21.784 -33.470 1.00 78.12 112 THR A O 1
ATOM 870 N N . ARG A 1 113 ? 3.481 23.808 -33.092 1.00 78.62 113 ARG A N 1
ATOM 871 C CA . ARG A 1 113 ? 3.520 24.243 -34.489 1.00 78.62 113 ARG A CA 1
ATOM 872 C C . ARG A 1 113 ? 4.415 23.344 -35.344 1.00 78.62 113 ARG A C 1
ATOM 874 O O . ARG A 1 113 ? 3.971 22.872 -36.392 1.00 78.62 113 ARG A O 1
ATOM 881 N N . VAL A 1 114 ? 5.624 23.020 -34.873 1.00 78.88 114 VAL A N 1
ATOM 882 C CA . VAL A 1 114 ? 6.530 22.062 -35.537 1.00 78.88 114 VAL A CA 1
ATOM 883 C C . VAL A 1 114 ? 5.830 20.711 -35.734 1.00 78.88 114 VAL A C 1
ATOM 885 O O . VAL A 1 114 ? 5.870 20.132 -36.822 1.00 78.88 114 VAL A O 1
ATOM 888 N N . LEU A 1 115 ? 5.129 20.218 -34.709 1.00 76.62 115 LEU A N 1
ATOM 889 C CA . LEU A 1 115 ? 4.395 18.953 -34.770 1.00 76.62 115 LEU A CA 1
ATOM 890 C C . LEU A 1 115 ? 3.190 19.002 -35.724 1.00 76.62 115 LEU A C 1
ATOM 892 O O . LEU A 1 115 ? 2.903 17.992 -36.369 1.00 76.62 115 LEU A O 1
ATOM 896 N N . GLN A 1 116 ? 2.480 20.125 -35.837 1.00 76.00 116 GLN A N 1
ATOM 897 C CA . GLN A 1 116 ? 1.350 20.274 -36.765 1.00 76.00 116 GLN A CA 1
ATOM 898 C C . GLN A 1 116 ? 1.815 20.285 -38.226 1.00 76.00 116 GLN A C 1
ATOM 900 O O . GLN A 1 116 ? 1.257 19.572 -39.061 1.00 76.00 116 GLN A O 1
ATOM 905 N N . GLN A 1 117 ? 2.890 21.016 -38.527 1.00 72.50 117 GLN A N 1
ATOM 906 C CA . GLN A 1 117 ? 3.441 21.089 -39.881 1.00 72.50 117 GLN A CA 1
ATOM 907 C C . GLN A 1 117 ? 4.061 19.765 -40.367 1.00 72.50 117 GLN A C 1
ATOM 909 O O . GLN A 1 117 ? 4.296 19.597 -41.560 1.00 72.50 117 GLN A O 1
ATOM 914 N N . ALA A 1 118 ? 4.379 18.826 -39.469 1.00 67.31 118 ALA A N 1
ATOM 915 C CA . ALA A 1 118 ? 4.928 17.516 -39.837 1.00 67.31 118 ALA A CA 1
ATOM 916 C C . ALA A 1 118 ? 3.892 16.567 -40.487 1.00 67.31 118 ALA A C 1
ATOM 918 O O . ALA A 1 118 ? 4.265 15.505 -40.986 1.00 67.31 118 ALA A O 1
ATOM 919 N N . GLY A 1 119 ? 2.608 16.951 -40.518 1.00 65.12 119 GLY A N 1
ATOM 920 C CA . GLY A 1 119 ? 1.527 16.205 -41.169 1.00 65.12 119 GLY A CA 1
ATOM 921 C C . GLY A 1 119 ? 0.999 15.004 -40.366 1.00 65.12 119 GLY A C 1
ATOM 922 O O . GLY A 1 119 ? 1.654 14.464 -39.475 1.00 65.12 119 GLY A O 1
ATOM 923 N N . ALA A 1 120 ? -0.223 14.561 -40.687 1.00 59.88 120 ALA A N 1
ATOM 924 C CA . ALA A 1 120 ? -0.915 13.475 -39.975 1.00 59.88 120 ALA A CA 1
ATOM 925 C C . ALA A 1 120 ? -0.479 12.054 -40.397 1.00 59.88 120 ALA A C 1
ATOM 927 O O . ALA A 1 120 ? -0.797 11.075 -39.722 1.00 59.88 120 ALA A O 1
ATOM 928 N N . SER A 1 121 ? 0.253 11.916 -41.506 1.00 53.72 121 SER A N 1
ATOM 929 C CA . SER A 1 121 ? 0.524 10.629 -42.164 1.00 53.72 121 SER A CA 1
ATOM 930 C C . SER A 1 121 ? 1.481 9.697 -41.406 1.00 53.72 121 SER A C 1
ATOM 932 O O . SER A 1 121 ? 1.606 8.539 -41.789 1.00 53.72 121 SER A O 1
ATOM 934 N N . ASN A 1 122 ? 2.111 10.141 -40.309 1.00 62.75 122 ASN A N 1
ATOM 935 C CA . ASN A 1 122 ? 3.065 9.336 -39.528 1.00 62.75 122 ASN A CA 1
ATOM 936 C C . ASN A 1 122 ? 2.947 9.490 -37.999 1.00 62.75 122 ASN A C 1
ATOM 938 O O . ASN A 1 122 ? 3.889 9.172 -37.271 1.00 62.75 122 ASN A O 1
ATOM 942 N N . LEU A 1 123 ? 1.788 9.917 -37.479 1.00 66.81 123 LEU A N 1
ATOM 943 C CA . LEU A 1 123 ? 1.584 10.162 -36.038 1.00 66.81 123 LEU A CA 1
ATOM 944 C C . LEU A 1 123 ? 1.971 8.969 -35.148 1.00 66.81 123 LEU A C 1
ATOM 946 O O . LEU A 1 123 ? 2.578 9.157 -34.093 1.00 66.81 123 LEU A O 1
ATOM 950 N N . ARG A 1 124 ? 1.675 7.741 -35.596 1.00 67.75 124 ARG A N 1
ATOM 951 C CA . ARG A 1 124 ? 2.021 6.506 -34.877 1.00 67.75 124 ARG A CA 1
ATOM 952 C C . ARG A 1 124 ? 3.535 6.301 -34.767 1.00 67.75 124 ARG A C 1
ATOM 954 O O . ARG A 1 124 ? 4.016 5.962 -33.691 1.00 67.75 124 ARG A O 1
ATOM 961 N N . HIS A 1 125 ? 4.279 6.523 -35.854 1.00 73.88 125 HIS A N 1
ATOM 962 C CA . HIS A 1 125 ? 5.741 6.419 -35.854 1.00 73.88 125 HIS A CA 1
ATOM 963 C C . HIS A 1 125 ? 6.357 7.502 -34.976 1.00 73.88 125 HIS A C 1
ATOM 965 O O . HIS A 1 125 ? 7.193 7.192 -34.137 1.00 73.88 125 HIS A O 1
ATOM 971 N N . ARG A 1 126 ? 5.879 8.744 -35.094 1.00 80.50 126 ARG A N 1
ATOM 972 C CA . ARG A 1 126 ? 6.353 9.870 -34.286 1.00 80.50 126 ARG A CA 1
ATOM 973 C C . ARG A 1 126 ? 6.193 9.620 -32.791 1.00 80.50 126 ARG A C 1
ATOM 975 O O . ARG A 1 126 ? 7.161 9.739 -32.048 1.00 80.50 126 ARG A O 1
ATOM 982 N N . HIS A 1 127 ? 4.992 9.238 -32.356 1.00 82.06 127 HIS A N 1
ATOM 983 C CA . HIS A 1 127 ? 4.732 8.940 -30.947 1.00 82.06 127 HIS A CA 1
ATOM 984 C C . HIS A 1 127 ? 5.675 7.850 -30.430 1.00 82.06 127 HIS A C 1
ATOM 986 O O . HIS A 1 127 ? 6.290 7.996 -29.377 1.00 82.06 127 HIS A O 1
ATOM 992 N N . ARG A 1 128 ? 5.857 6.790 -31.222 1.00 86.06 128 ARG A N 1
ATOM 993 C CA . ARG A 1 128 ? 6.723 5.668 -30.869 1.00 86.06 128 ARG A CA 1
ATOM 994 C C . ARG A 1 128 ? 8.206 6.042 -30.822 1.00 86.06 128 ARG A C 1
ATOM 996 O O . ARG A 1 128 ? 8.900 5.622 -29.903 1.00 86.06 128 ARG A O 1
ATOM 1003 N N . ILE A 1 129 ? 8.684 6.857 -31.766 1.00 89.19 129 ILE A N 1
ATOM 1004 C CA . ILE A 1 129 ? 10.052 7.394 -31.766 1.00 89.19 129 ILE A CA 1
ATOM 1005 C C . ILE A 1 129 ? 10.288 8.184 -30.479 1.00 89.19 129 ILE A C 1
ATOM 1007 O O . ILE A 1 129 ? 11.257 7.920 -29.773 1.00 89.19 129 ILE A O 1
ATOM 1011 N N . VAL A 1 130 ? 9.388 9.114 -30.148 1.00 88.69 130 VAL A N 1
ATOM 1012 C CA . VAL A 1 130 ? 9.528 9.946 -28.947 1.00 88.69 130 VAL A CA 1
ATOM 1013 C C . VAL A 1 130 ? 9.520 9.083 -27.683 1.00 88.69 130 VAL A C 1
ATOM 1015 O O . VAL A 1 130 ? 10.368 9.293 -26.822 1.00 88.69 130 VAL A O 1
ATOM 1018 N N . GLN A 1 131 ? 8.636 8.083 -27.582 1.00 90.50 131 GLN A N 1
ATOM 1019 C CA . GLN A 1 131 ? 8.611 7.149 -26.448 1.00 90.50 131 GLN A CA 1
ATOM 1020 C C . GLN A 1 131 ? 9.938 6.395 -26.286 1.00 90.50 131 GLN A C 1
ATOM 1022 O O . GLN A 1 131 ? 10.499 6.373 -25.192 1.00 90.50 131 GLN A O 1
ATOM 1027 N N . ILE A 1 132 ? 10.466 5.814 -27.368 1.00 93.44 132 ILE A N 1
ATOM 1028 C CA . ILE A 1 132 ? 11.710 5.032 -27.335 1.00 93.44 132 ILE A CA 1
ATOM 1029 C C . ILE A 1 132 ? 12.903 5.929 -26.980 1.00 93.44 132 ILE A C 1
ATOM 1031 O O . ILE A 1 132 ? 13.676 5.588 -26.087 1.00 93.44 132 ILE A O 1
ATOM 1035 N N . VAL A 1 133 ? 13.031 7.098 -27.618 1.00 92.88 133 VAL A N 1
ATOM 1036 C CA . VAL A 1 133 ? 14.111 8.064 -27.339 1.00 92.88 133 VAL A CA 1
ATOM 1037 C C . VAL A 1 133 ? 14.000 8.627 -25.915 1.00 92.88 133 VAL A C 1
ATOM 1039 O O . VAL A 1 133 ? 15.014 8.863 -25.262 1.00 92.88 133 VAL A O 1
ATOM 1042 N N . MET A 1 134 ? 12.783 8.810 -25.394 1.00 91.31 134 MET A N 1
ATOM 1043 C CA . MET A 1 134 ? 12.548 9.264 -24.020 1.00 91.31 134 MET A CA 1
ATOM 1044 C C . MET A 1 134 ? 12.954 8.221 -22.978 1.00 91.31 134 MET A C 1
ATOM 1046 O O . MET A 1 134 ? 13.569 8.590 -21.972 1.00 91.31 134 MET A O 1
ATOM 1050 N N . ALA A 1 135 ? 12.604 6.954 -23.216 1.00 93.50 135 ALA A N 1
ATOM 1051 C CA . ALA A 1 135 ? 12.908 5.836 -22.331 1.00 93.50 135 ALA A CA 1
ATOM 1052 C C . ALA A 1 135 ? 14.391 5.442 -22.368 1.00 93.50 135 ALA A C 1
ATOM 1054 O O . ALA A 1 135 ? 14.925 4.936 -21.380 1.00 93.50 135 ALA A O 1
ATOM 1055 N N . ALA A 1 136 ? 15.077 5.661 -23.492 1.00 94.62 136 ALA A N 1
ATOM 1056 C CA . ALA A 1 136 ? 16.432 5.176 -23.686 1.00 94.62 136 ALA A CA 1
ATOM 1057 C C . ALA A 1 136 ? 17.423 5.701 -22.620 1.00 94.62 136 ALA A C 1
ATOM 1059 O O . ALA A 1 136 ? 17.612 6.899 -22.427 1.00 94.62 136 ALA A O 1
ATOM 1060 N N . ARG A 1 137 ? 18.099 4.768 -21.935 1.00 93.81 137 ARG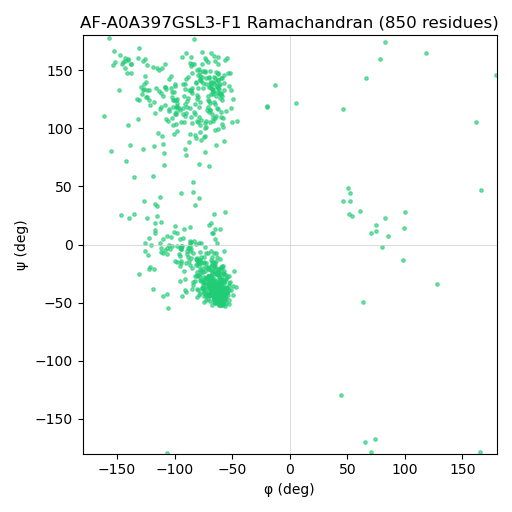 A N 1
ATOM 1061 C CA . ARG A 1 137 ? 19.151 5.017 -20.925 1.00 93.81 137 ARG A CA 1
ATOM 1062 C C . ARG A 1 137 ? 20.420 5.691 -21.466 1.00 93.81 137 ARG A C 1
ATOM 1064 O O . ARG A 1 137 ? 21.136 6.322 -20.696 1.00 93.81 137 ARG A O 1
ATOM 1071 N N . ARG A 1 138 ? 20.681 5.555 -22.767 1.00 94.12 138 ARG A N 1
ATOM 1072 C CA . ARG A 1 138 ? 21.705 6.277 -23.535 1.00 94.12 138 ARG A CA 1
ATOM 1073 C C . ARG A 1 138 ? 21.135 6.626 -24.914 1.00 94.12 138 ARG A C 1
ATOM 1075 O O . ARG A 1 138 ? 20.198 5.939 -25.329 1.00 94.12 138 ARG A O 1
ATOM 1082 N N . PRO A 1 139 ? 21.679 7.628 -25.629 1.00 92.88 139 PRO A N 1
ATOM 1083 C CA . PRO A 1 139 ? 21.331 7.852 -27.029 1.00 92.88 139 PRO A CA 1
ATOM 1084 C C . PRO A 1 139 ? 21.480 6.556 -27.839 1.00 92.88 139 PRO A C 1
ATOM 1086 O O . PRO A 1 139 ? 22.466 5.826 -27.684 1.00 92.88 139 PRO A O 1
ATOM 1089 N N . LEU A 1 140 ? 20.466 6.250 -28.648 1.00 93.38 140 LEU A N 1
ATOM 1090 C CA . LEU A 1 140 ? 20.459 5.083 -29.531 1.00 93.38 140 LEU A CA 1
ATOM 1091 C C . LEU A 1 140 ? 21.096 5.458 -30.863 1.00 93.38 140 LEU A C 1
ATOM 1093 O O . LEU A 1 140 ? 20.874 6.570 -31.346 1.00 93.38 140 LEU A O 1
ATOM 1097 N N . SER A 1 141 ? 21.831 4.537 -31.482 1.00 90.81 141 SER A N 1
ATOM 1098 C CA . SER A 1 141 ? 22.233 4.726 -32.875 1.00 90.81 141 SER A CA 1
ATOM 1099 C C . SER A 1 141 ? 21.005 4.732 -33.790 1.00 90.81 141 SER A C 1
ATOM 1101 O O . SER A 1 141 ? 19.940 4.200 -33.452 1.00 90.81 141 SER A O 1
ATOM 1103 N N . VAL A 1 142 ? 21.146 5.327 -34.973 1.00 87.56 142 VAL A N 1
ATOM 1104 C CA . VAL A 1 142 ? 20.084 5.326 -35.993 1.00 87.56 142 VAL A CA 1
ATOM 1105 C C . VAL A 1 142 ? 19.625 3.894 -36.323 1.00 87.56 142 VAL A C 1
ATOM 1107 O O . VAL A 1 142 ? 18.431 3.640 -36.489 1.00 87.56 142 VAL A O 1
ATOM 1110 N N . GLU A 1 143 ? 20.557 2.942 -36.352 1.00 84.38 143 GLU A N 1
ATOM 1111 C CA . GLU A 1 143 ? 20.286 1.531 -36.642 1.00 84.38 143 GLU A CA 1
ATOM 1112 C C . GLU A 1 143 ? 19.607 0.815 -35.459 1.00 84.38 143 GLU A C 1
ATOM 1114 O O . GLU A 1 143 ? 18.636 0.083 -35.660 1.00 84.38 143 GLU A O 1
ATOM 1119 N N . GLU A 1 144 ? 20.047 1.079 -34.221 1.00 90.81 144 GLU A N 1
ATOM 1120 C CA . GLU A 1 144 ? 19.418 0.559 -32.996 1.00 90.81 144 GLU A CA 1
ATOM 1121 C C . GLU A 1 144 ? 17.958 1.011 -32.880 1.00 90.81 144 GLU A C 1
ATOM 1123 O O . GLU A 1 144 ? 17.070 0.208 -32.582 1.00 90.81 144 GLU A O 1
ATOM 1128 N N . LEU A 1 145 ? 17.693 2.294 -33.150 1.00 90.44 145 LEU A N 1
ATOM 1129 C CA . LEU A 1 145 ? 16.340 2.842 -33.148 1.00 90.44 145 LEU A CA 1
ATOM 1130 C C . LEU A 1 145 ? 15.481 2.223 -34.259 1.00 90.44 145 LEU A C 1
ATOM 1132 O O . LEU A 1 145 ? 14.309 1.921 -34.029 1.00 90.44 145 LEU A O 1
ATOM 1136 N N . GLY A 1 146 ? 16.053 2.016 -35.450 1.00 87.44 146 GLY A N 1
ATOM 1137 C CA . GLY A 1 146 ? 15.373 1.365 -36.569 1.00 87.44 146 GLY A CA 1
ATOM 1138 C C . GLY A 1 146 ? 14.887 -0.040 -36.218 1.00 87.44 146 GLY A C 1
ATOM 1139 O O . GLY A 1 146 ? 13.724 -0.373 -36.466 1.00 87.44 146 GLY A O 1
ATOM 1140 N N . GLU A 1 147 ? 15.732 -0.845 -35.574 1.00 87.06 147 GLU A N 1
ATOM 1141 C CA . GLU A 1 147 ? 15.336 -2.169 -35.091 1.00 87.06 147 GLU A CA 1
ATOM 1142 C C . GLU A 1 147 ? 14.283 -2.087 -33.983 1.00 87.06 147 GLU A C 1
ATOM 1144 O O . GLU A 1 147 ? 13.250 -2.748 -34.092 1.00 87.06 147 GLU A O 1
ATOM 1149 N N . ALA A 1 148 ? 14.485 -1.242 -32.966 1.00 90.69 148 ALA A N 1
ATOM 1150 C CA . ALA A 1 148 ? 13.547 -1.094 -31.850 1.00 90.69 148 ALA A CA 1
ATOM 1151 C C . ALA A 1 148 ? 12.135 -0.685 -32.312 1.00 90.69 148 ALA A C 1
ATOM 1153 O O . ALA A 1 148 ? 11.135 -1.211 -31.822 1.00 90.69 148 ALA A O 1
ATOM 1154 N N . LEU A 1 149 ? 12.038 0.213 -33.298 1.00 89.00 149 LEU A N 1
ATOM 1155 C CA . LEU A 1 149 ? 10.765 0.636 -33.892 1.00 89.00 149 LEU A CA 1
ATOM 1156 C C . LEU A 1 149 ? 10.080 -0.461 -34.714 1.00 89.00 149 LEU A C 1
ATOM 1158 O O . LEU A 1 149 ? 8.852 -0.436 -34.840 1.00 89.00 149 LEU A O 1
ATOM 1162 N N . SER A 1 150 ? 10.860 -1.391 -35.268 1.00 87.38 150 SER A N 1
ATOM 1163 C CA . SER A 1 150 ? 10.372 -2.509 -36.085 1.00 87.38 150 SER A CA 1
ATOM 1164 C C . SER A 1 150 ? 9.831 -3.663 -35.238 1.00 87.38 150 SER A C 1
ATOM 1166 O O . SER A 1 150 ? 9.099 -4.508 -35.740 1.00 87.38 150 SER A O 1
ATOM 1168 N N . VAL A 1 151 ? 10.150 -3.701 -33.940 1.00 88.00 151 VAL A N 1
ATOM 1169 C CA . VAL A 1 151 ? 9.606 -4.706 -33.020 1.00 88.00 151 VAL A CA 1
ATOM 1170 C C . VAL A 1 151 ? 8.112 -4.485 -32.843 1.00 88.00 151 VAL A C 1
ATOM 1172 O O . VAL A 1 151 ? 7.672 -3.366 -32.586 1.00 88.00 151 VAL A O 1
ATOM 1175 N N . ILE A 1 152 ? 7.313 -5.544 -32.913 1.00 86.25 152 ILE A N 1
ATOM 1176 C CA . ILE A 1 152 ? 5.899 -5.508 -32.531 1.00 86.25 152 ILE A CA 1
ATOM 1177 C C . ILE A 1 152 ? 5.781 -6.234 -31.189 1.00 86.25 152 ILE A C 1
ATOM 1179 O O . ILE A 1 152 ? 5.890 -7.459 -31.162 1.00 86.25 152 ILE A O 1
ATOM 1183 N N . PRO A 1 153 ? 5.581 -5.527 -30.060 1.00 85.19 153 PRO A N 1
ATOM 1184 C CA . PRO A 1 153 ? 5.526 -6.160 -28.754 1.00 85.19 153 PRO A CA 1
ATOM 1185 C C . PRO A 1 153 ? 4.400 -7.180 -28.726 1.00 85.19 153 PRO A C 1
ATOM 1187 O O . PRO A 1 153 ? 3.229 -6.837 -28.859 1.00 85.19 153 PRO A O 1
ATOM 1190 N N . GLY A 1 154 ? 4.750 -8.454 -28.598 1.00 78.44 154 GLY A N 1
ATOM 1191 C CA . GLY A 1 154 ? 3.758 -9.510 -28.798 1.00 78.44 154 GLY A CA 1
ATOM 1192 C C . GLY A 1 154 ? 4.205 -10.574 -29.786 1.00 78.44 154 GLY A C 1
ATOM 1193 O O . GLY A 1 154 ? 3.897 -11.744 -29.578 1.00 78.44 154 GLY A O 1
ATOM 1194 N N . ASP A 1 155 ? 4.952 -10.180 -30.801 1.00 84.00 155 ASP A N 1
ATOM 1195 C CA . ASP A 1 155 ? 5.336 -11.047 -31.898 1.00 84.00 155 ASP A CA 1
ATOM 1196 C C . ASP A 1 155 ? 6.799 -11.458 -31.750 1.00 84.00 155 ASP A C 1
ATOM 1198 O O . ASP A 1 155 ? 7.678 -10.609 -31.746 1.00 84.00 155 ASP A O 1
ATOM 1202 N N . THR A 1 156 ? 7.061 -12.752 -31.575 1.00 82.00 156 THR A N 1
ATOM 1203 C CA . THR A 1 156 ? 8.424 -13.300 -31.461 1.00 82.00 156 THR A CA 1
ATOM 1204 C C . THR A 1 156 ? 8.926 -13.870 -32.788 1.00 82.00 156 THR A C 1
ATOM 1206 O O . THR A 1 156 ? 9.962 -14.537 -32.825 1.00 82.00 156 THR A O 1
ATOM 1209 N N . THR A 1 157 ? 8.206 -13.639 -33.888 1.00 78.56 157 THR A N 1
ATOM 1210 C CA . THR A 1 157 ? 8.668 -14.005 -35.223 1.00 78.56 157 THR A CA 1
ATOM 1211 C C . THR A 1 157 ? 9.529 -12.882 -35.787 1.00 78.56 157 THR A C 1
ATOM 1213 O O . THR A 1 157 ? 9.092 -11.748 -35.957 1.00 78.56 157 THR A O 1
ATOM 1216 N N . TRP A 1 158 ? 10.803 -13.188 -36.042 1.00 75.94 158 TRP A N 1
ATOM 1217 C CA . TRP A 1 158 ? 11.666 -12.245 -36.740 1.00 75.94 158 TRP A CA 1
ATOM 1218 C C . TRP A 1 158 ? 11.377 -12.299 -38.231 1.00 75.94 158 TRP A C 1
ATOM 1220 O O . TRP A 1 158 ? 11.608 -13.325 -38.876 1.00 75.94 158 TRP A O 1
ATOM 1230 N N . GLU A 1 159 ? 10.936 -11.175 -38.783 1.00 70.69 159 GLU A N 1
ATOM 1231 C CA . GLU A 1 159 ? 10.619 -11.081 -40.197 1.00 70.69 159 GLU A CA 1
ATOM 1232 C C . GLU A 1 159 ? 11.275 -9.832 -40.804 1.00 70.69 159 GLU A C 1
ATOM 1234 O O . GLU A 1 159 ? 10.825 -8.712 -40.555 1.00 70.69 159 GLU A O 1
ATOM 1239 N N . PRO A 1 160 ? 12.334 -9.988 -41.629 1.00 66.69 160 PRO A N 1
ATOM 1240 C CA . PRO A 1 160 ? 13.061 -8.854 -42.211 1.00 66.69 160 PRO A CA 1
ATOM 1241 C C . PRO A 1 160 ? 12.170 -7.885 -43.001 1.00 66.69 160 PRO A C 1
ATOM 1243 O O . PRO A 1 160 ? 12.470 -6.702 -43.103 1.00 66.69 160 PRO A O 1
ATOM 1246 N N . ALA A 1 161 ? 11.044 -8.370 -43.538 1.00 65.38 161 ALA A N 1
ATOM 1247 C CA . ALA A 1 161 ? 10.073 -7.552 -44.263 1.00 65.38 161 ALA A CA 1
ATOM 1248 C C . ALA A 1 161 ? 9.370 -6.498 -43.387 1.00 65.38 161 ALA A C 1
ATOM 1250 O O . ALA A 1 161 ? 8.813 -5.542 -43.925 1.00 65.38 161 ALA A O 1
ATOM 1251 N N . GLN A 1 162 ? 9.383 -6.667 -42.062 1.00 68.38 162 GLN A N 1
ATOM 1252 C CA . GLN A 1 162 ? 8.780 -5.740 -41.105 1.00 68.38 162 GLN A CA 1
ATOM 1253 C C . GLN A 1 162 ? 9.758 -4.636 -40.656 1.00 68.38 162 GLN A C 1
ATOM 1255 O O . GLN A 1 162 ? 9.352 -3.709 -39.956 1.00 68.38 162 GLN A O 1
ATOM 1260 N N . GLN A 1 163 ? 11.032 -4.700 -41.071 1.00 72.69 163 GLN A N 1
ATOM 1261 C CA . GLN A 1 163 ? 12.025 -3.682 -40.731 1.00 72.69 163 GLN A CA 1
ATOM 1262 C C . GLN A 1 163 ? 11.766 -2.352 -41.450 1.00 72.69 163 GLN A C 1
ATOM 1264 O O . GLN A 1 163 ? 11.387 -2.298 -42.624 1.00 72.69 163 GLN A O 1
ATOM 1269 N N . ILE A 1 164 ? 12.029 -1.247 -40.750 1.00 72.44 164 ILE A N 1
ATOM 1270 C CA . ILE A 1 164 ? 11.966 0.092 -41.337 1.00 72.44 164 ILE A CA 1
ATOM 1271 C C . ILE A 1 164 ? 13.072 0.248 -42.390 1.00 72.44 164 ILE A C 1
ATOM 1273 O O . ILE A 1 164 ? 14.245 0.404 -42.070 1.00 72.44 164 ILE A O 1
ATOM 1277 N N . ASN A 1 165 ? 12.671 0.283 -43.663 1.00 69.62 165 ASN A N 1
ATOM 1278 C CA . ASN A 1 165 ? 13.590 0.438 -44.798 1.00 69.62 165 ASN A CA 1
ATOM 1279 C C . ASN A 1 165 ? 14.256 1.823 -44.876 1.00 69.62 165 ASN A C 1
ATOM 1281 O O . ASN A 1 165 ? 15.332 1.960 -45.454 1.00 69.62 165 ASN A O 1
ATOM 1285 N N . ASN A 1 166 ? 13.600 2.868 -44.362 1.00 73.94 166 ASN A N 1
ATOM 1286 C CA . ASN A 1 166 ? 14.124 4.234 -44.371 1.00 73.94 166 ASN A CA 1
ATOM 1287 C C . ASN A 1 166 ? 13.836 4.929 -43.036 1.00 73.94 166 ASN A C 1
ATOM 1289 O O . ASN A 1 166 ? 12.836 5.632 -42.877 1.00 73.94 166 ASN A O 1
ATOM 1293 N N . ILE A 1 167 ? 14.732 4.717 -42.074 1.00 77.94 167 ILE A N 1
ATOM 1294 C CA . ILE A 1 167 ? 14.660 5.330 -40.744 1.00 77.94 167 ILE A CA 1
ATOM 1295 C C . ILE A 1 167 ? 14.768 6.857 -40.801 1.00 77.94 167 ILE A C 1
ATOM 1297 O O . ILE A 1 167 ? 14.072 7.535 -40.053 1.00 77.94 167 ILE A O 1
ATOM 1301 N N . TYR A 1 168 ? 15.533 7.416 -41.743 1.00 80.19 168 TYR A N 1
ATOM 1302 C CA . TYR A 1 168 ? 15.634 8.866 -41.928 1.00 80.19 168 TYR A CA 1
ATOM 1303 C C . TYR A 1 168 ? 14.289 9.489 -42.330 1.00 80.19 168 TYR A C 1
ATOM 1305 O O . TYR A 1 168 ? 13.933 10.549 -41.824 1.00 80.19 168 TYR A O 1
ATOM 1313 N N . ALA A 1 169 ? 13.487 8.811 -43.161 1.00 75.38 169 ALA A N 1
ATOM 1314 C CA . ALA A 1 169 ? 12.127 9.260 -43.477 1.00 75.38 169 ALA A CA 1
ATOM 1315 C C . ALA A 1 169 ? 11.183 9.180 -42.264 1.00 75.38 169 ALA A C 1
ATOM 1317 O O . ALA A 1 169 ? 10.317 10.037 -42.099 1.00 75.38 169 ALA A O 1
ATOM 1318 N N . ALA A 1 170 ? 11.356 8.178 -41.395 1.00 76.31 170 ALA A N 1
ATOM 1319 C CA . ALA A 1 170 ? 10.596 8.088 -40.150 1.00 76.31 170 ALA A CA 1
ATOM 1320 C C . ALA A 1 170 ? 11.001 9.199 -39.163 1.00 76.31 170 ALA A C 1
ATOM 1322 O O . ALA A 1 170 ? 10.130 9.843 -38.582 1.00 76.31 170 ALA A O 1
ATOM 1323 N N . LEU A 1 171 ? 12.299 9.486 -39.025 1.00 80.00 171 LEU A N 1
ATOM 1324 C CA . LEU A 1 171 ? 12.825 10.577 -38.196 1.00 80.00 171 LEU A CA 1
ATOM 1325 C C . LEU A 1 171 ? 12.431 11.961 -38.722 1.00 80.00 171 LEU A C 1
ATOM 1327 O O . LEU A 1 171 ? 12.138 12.845 -37.921 1.00 80.00 171 LEU A O 1
ATOM 1331 N N . ALA A 1 172 ? 12.305 12.133 -40.042 1.00 77.00 172 ALA A N 1
ATOM 1332 C CA . ALA A 1 172 ? 11.812 13.373 -40.642 1.00 77.00 172 ALA A CA 1
ATOM 1333 C C . ALA A 1 172 ? 10.401 13.758 -40.150 1.00 77.00 172 ALA A C 1
ATOM 1335 O O . ALA A 1 172 ? 10.068 14.942 -40.111 1.00 77.00 172 ALA A O 1
ATOM 1336 N N . SER A 1 173 ? 9.590 12.792 -39.686 1.00 74.44 173 SER A N 1
ATOM 1337 C CA . SER A 1 173 ? 8.283 13.072 -39.061 1.00 74.44 173 SER A CA 1
ATOM 1338 C C . SER A 1 173 ? 8.376 13.824 -37.722 1.00 74.44 173 SER A C 1
ATOM 1340 O O . SER A 1 173 ? 7.385 14.396 -37.264 1.00 74.44 173 SER A O 1
ATOM 1342 N N . CYS A 1 174 ? 9.558 13.849 -37.102 1.00 76.56 174 CYS A N 1
ATOM 1343 C CA . CYS A 1 174 ? 9.853 14.589 -35.876 1.00 76.56 174 CYS A CA 1
ATOM 1344 C C . CYS A 1 174 ? 10.484 15.970 -36.147 1.00 76.56 174 CYS A C 1
ATOM 1346 O O . CYS A 1 174 ? 10.705 16.720 -35.194 1.00 76.56 174 CYS A O 1
ATOM 1348 N N . LYS A 1 175 ? 10.741 16.319 -37.422 1.00 79.94 175 LYS A N 1
ATOM 1349 C CA . LYS A 1 175 ? 11.378 17.573 -37.866 1.00 79.94 175 LYS A CA 1
ATOM 1350 C C . LYS A 1 175 ? 12.609 17.931 -37.010 1.00 79.94 175 LYS A C 1
ATOM 1352 O O . LYS A 1 175 ? 13.464 17.083 -36.804 1.00 79.94 175 LYS A O 1
ATOM 1357 N N . CYS A 1 176 ? 12.690 19.162 -36.505 1.00 77.69 176 CYS A N 1
ATOM 1358 C CA . CYS A 1 176 ? 13.796 19.689 -35.706 1.00 77.69 176 CYS A CA 1
ATOM 1359 C C . CYS A 1 176 ? 13.710 19.340 -34.208 1.00 77.69 176 CYS A C 1
ATOM 1361 O O . CYS A 1 176 ? 14.555 19.776 -33.435 1.00 77.69 176 CYS A O 1
ATOM 1363 N N . LEU A 1 177 ? 12.717 18.559 -33.759 1.00 83.00 177 LEU A N 1
ATOM 1364 C CA . LEU A 1 177 ? 12.585 18.188 -32.339 1.00 83.00 177 LEU A CA 1
ATOM 1365 C C . LEU A 1 177 ? 13.504 17.030 -31.945 1.00 83.00 177 LEU A C 1
ATOM 1367 O O . LEU A 1 177 ? 13.890 16.898 -30.779 1.00 83.00 177 LEU A O 1
ATOM 1371 N N . ILE A 1 178 ? 13.840 16.187 -32.919 1.00 86.19 178 ILE A N 1
ATOM 1372 C CA . ILE A 1 178 ? 14.763 15.067 -32.781 1.00 86.19 178 ILE A CA 1
ATOM 1373 C C . ILE A 1 178 ? 15.836 15.236 -33.842 1.00 86.19 178 ILE A C 1
ATOM 1375 O O . ILE A 1 178 ? 15.526 15.376 -35.020 1.00 86.19 178 ILE A O 1
ATOM 1379 N N . ILE A 1 179 ? 17.089 15.200 -33.411 1.00 85.44 179 ILE A N 1
ATOM 1380 C CA . ILE A 1 179 ? 18.248 15.382 -34.277 1.00 85.44 179 ILE A CA 1
ATOM 1381 C C . ILE A 1 179 ? 19.119 14.136 -34.264 1.00 85.44 179 ILE A C 1
ATOM 1383 O O . ILE A 1 179 ? 19.133 13.365 -33.297 1.00 85.44 179 ILE A O 1
ATOM 1387 N N . ILE A 1 180 ? 19.828 13.956 -35.372 1.00 86.56 180 ILE A N 1
ATOM 1388 C CA . ILE A 1 180 ? 20.858 12.940 -35.521 1.00 86.56 180 ILE A CA 1
ATOM 1389 C C . ILE A 1 180 ? 22.183 13.641 -35.270 1.00 86.56 180 ILE A C 1
ATOM 1391 O O . ILE A 1 180 ? 22.503 14.623 -35.933 1.00 86.56 180 ILE A O 1
ATOM 1395 N N . ASP A 1 181 ? 22.915 13.154 -34.282 1.00 83.12 181 ASP A N 1
ATOM 1396 C CA . ASP A 1 181 ? 24.279 13.574 -34.033 1.00 83.12 181 ASP A CA 1
ATOM 1397 C C . ASP A 1 181 ? 25.171 13.063 -35.168 1.00 83.12 181 ASP A C 1
ATOM 1399 O O . ASP A 1 181 ? 25.265 11.853 -35.368 1.00 83.12 181 ASP A O 1
ATOM 1403 N N . GLU A 1 182 ? 25.767 13.959 -35.952 1.00 79.31 182 GLU A N 1
ATOM 1404 C CA . GLU A 1 182 ? 26.561 13.564 -37.118 1.00 79.31 182 GLU A CA 1
ATOM 1405 C C . GLU A 1 182 ? 27.880 12.885 -36.726 1.00 79.31 182 GLU A C 1
ATOM 1407 O O . GLU A 1 182 ? 28.341 12.003 -37.455 1.00 79.31 182 GLU A O 1
ATOM 1412 N N . GLU A 1 183 ? 28.449 13.236 -35.568 1.00 77.50 183 GLU A N 1
ATOM 1413 C CA . GLU A 1 183 ? 29.706 12.667 -35.074 1.00 77.50 183 GLU A CA 1
ATOM 1414 C C . GLU A 1 183 ? 29.486 11.243 -34.554 1.00 77.50 183 GLU A C 1
ATOM 1416 O O . GLU A 1 183 ? 30.182 10.310 -34.955 1.00 77.50 183 GLU A O 1
ATOM 1421 N N . GLU A 1 184 ? 28.467 11.064 -33.711 1.00 78.62 184 GLU A N 1
ATOM 1422 C CA . GLU A 1 184 ? 28.205 9.793 -33.021 1.00 78.62 184 GLU A CA 1
ATOM 1423 C C . GLU A 1 184 ? 27.168 8.906 -33.739 1.00 78.62 184 GLU A C 1
ATOM 1425 O O . GLU A 1 184 ? 26.941 7.762 -33.346 1.00 78.62 184 GLU A O 1
ATOM 1430 N N . GLN A 1 185 ? 26.497 9.417 -34.779 1.00 84.31 185 GLN A N 1
ATOM 1431 C CA . GLN A 1 185 ? 25.376 8.760 -35.474 1.00 84.31 185 GLN A CA 1
ATOM 1432 C C . GLN A 1 185 ? 24.260 8.296 -34.516 1.00 84.31 185 GLN A C 1
ATOM 1434 O O . GLN A 1 185 ? 23.635 7.243 -34.704 1.00 84.31 185 GLN A O 1
ATOM 1439 N N . THR A 1 186 ? 23.991 9.097 -33.479 1.00 89.56 186 THR A N 1
ATOM 1440 C CA . THR A 1 186 ? 22.974 8.814 -32.453 1.00 89.56 186 THR A CA 1
ATOM 1441 C C . THR A 1 186 ? 21.778 9.751 -32.531 1.00 89.56 186 THR A C 1
ATOM 1443 O O . THR A 1 186 ? 21.870 10.890 -32.975 1.00 89.56 186 THR A O 1
ATOM 1446 N N . VAL A 1 187 ? 20.622 9.265 -32.086 1.00 89.88 187 VAL A N 1
ATOM 1447 C CA . VAL A 1 187 ? 19.359 10.002 -32.096 1.00 89.88 187 VAL A CA 1
ATOM 1448 C C . VAL A 1 187 ? 19.098 10.597 -30.715 1.00 89.88 187 VAL A C 1
ATOM 1450 O O . VAL A 1 187 ? 19.048 9.874 -29.716 1.00 89.88 187 VAL A O 1
ATOM 1453 N N . ARG A 1 188 ? 18.893 11.918 -30.654 1.00 89.38 188 ARG A N 1
ATOM 1454 C CA . ARG A 1 188 ? 18.623 12.658 -29.410 1.00 89.38 188 ARG A CA 1
ATOM 1455 C C . ARG A 1 188 ? 17.575 13.748 -29.600 1.00 89.38 188 ARG A C 1
ATOM 1457 O O . ARG A 1 188 ? 17.333 14.216 -30.709 1.00 89.38 188 ARG A O 1
ATOM 1464 N N . PHE A 1 189 ? 16.958 14.178 -28.501 1.00 88.38 189 PHE A N 1
ATOM 1465 C CA . PHE A 1 189 ? 16.166 15.408 -28.512 1.00 88.38 189 PHE A CA 1
ATOM 1466 C C . PHE A 1 189 ? 17.065 16.598 -28.848 1.00 88.38 189 PHE A C 1
ATOM 1468 O O . PHE A 1 189 ? 18.190 16.678 -28.350 1.00 88.38 189 PHE A O 1
ATOM 1475 N N . ALA A 1 190 ? 16.550 17.537 -29.640 1.00 84.88 190 ALA A N 1
ATOM 1476 C CA . ALA A 1 190 ? 17.276 18.758 -29.982 1.00 84.88 190 ALA A CA 1
ATOM 1477 C C . ALA A 1 190 ? 17.634 19.589 -28.741 1.00 84.88 190 ALA A C 1
ATOM 1479 O O . ALA A 1 190 ? 18.704 20.187 -28.676 1.00 84.88 190 ALA A O 1
ATOM 1480 N N . HIS A 1 191 ? 16.762 19.581 -27.726 1.00 83.56 191 HIS A N 1
ATOM 1481 C CA . HIS A 1 191 ? 16.993 20.263 -26.457 1.00 83.56 191 HIS A CA 1
ATOM 1482 C C . HIS A 1 191 ? 16.259 19.585 -25.288 1.00 83.56 191 HIS A C 1
ATOM 1484 O O . HIS A 1 191 ? 15.231 18.933 -25.481 1.00 83.56 191 HIS A O 1
ATOM 1490 N N . HIS A 1 192 ? 16.733 19.782 -24.050 1.00 77.50 192 HIS A N 1
ATOM 1491 C CA . HIS A 1 192 ? 16.084 19.244 -22.844 1.00 77.50 192 HIS A CA 1
ATOM 1492 C C . HIS A 1 192 ? 14.621 19.704 -22.696 1.00 77.50 192 HIS A C 1
ATOM 1494 O O . HIS A 1 192 ? 13.761 18.905 -22.329 1.00 77.50 192 HIS A O 1
ATOM 1500 N N . SER A 1 193 ? 14.317 20.955 -23.058 1.00 80.44 193 SER A N 1
ATOM 1501 C CA . SER A 1 193 ? 12.952 21.507 -23.018 1.00 80.44 193 SER A CA 1
ATOM 1502 C C . SER A 1 193 ? 11.973 20.768 -23.936 1.00 80.44 193 SER A C 1
ATOM 1504 O O . SER A 1 193 ? 10.792 20.690 -23.617 1.00 80.44 193 SER A O 1
ATOM 1506 N N . VAL A 1 194 ? 12.450 20.161 -25.033 1.00 82.38 194 VAL A N 1
ATOM 1507 C CA . VAL A 1 194 ? 11.619 19.307 -25.902 1.00 82.38 194 VAL A CA 1
ATOM 1508 C C . VAL A 1 194 ? 11.175 18.060 -25.138 1.00 82.38 194 VAL A C 1
ATOM 1510 O O . VAL A 1 194 ? 10.007 17.682 -25.173 1.00 82.38 194 VAL A O 1
ATOM 1513 N N . LYS A 1 195 ? 12.097 17.435 -24.392 1.00 83.25 195 LYS A N 1
ATOM 1514 C CA . LYS A 1 195 ? 11.777 16.285 -23.537 1.00 83.25 195 LYS A CA 1
ATOM 1515 C C . LYS A 1 195 ? 10.759 16.670 -22.461 1.00 83.25 195 LYS A C 1
ATOM 1517 O O . LYS A 1 195 ? 9.829 15.908 -22.234 1.00 83.25 195 LYS A O 1
ATOM 1522 N N . GLN A 1 196 ? 10.907 17.839 -21.833 1.00 81.44 196 GLN A N 1
ATOM 1523 C CA . GLN A 1 196 ? 9.954 18.336 -20.830 1.00 81.44 196 GLN A CA 1
ATOM 1524 C C . GLN A 1 196 ? 8.560 18.589 -21.420 1.00 81.44 196 GLN A C 1
ATOM 1526 O O . GLN A 1 196 ? 7.572 18.187 -20.809 1.00 81.44 196 GLN A O 1
ATOM 1531 N N . PHE A 1 197 ? 8.481 19.172 -22.621 1.00 81.81 197 PHE A N 1
ATOM 1532 C CA . PHE A 1 197 ? 7.217 19.410 -23.324 1.00 81.81 197 PHE A CA 1
ATOM 1533 C C . PHE A 1 197 ? 6.410 18.121 -23.523 1.00 81.81 197 PHE A C 1
ATOM 1535 O O . PHE A 1 197 ? 5.207 18.106 -23.283 1.00 81.81 197 PHE A O 1
ATOM 1542 N N . PHE A 1 198 ? 7.066 17.014 -23.886 1.00 80.44 198 PHE A N 1
ATOM 1543 C CA . PHE A 1 198 ? 6.380 15.729 -24.031 1.00 80.44 198 PHE A CA 1
ATOM 1544 C C . PHE A 1 198 ? 5.934 15.101 -22.698 1.00 80.44 198 PHE A C 1
ATOM 1546 O O . PHE A 1 198 ? 5.057 14.245 -22.731 1.00 80.44 198 PHE A O 1
ATOM 1553 N N . ILE A 1 199 ? 6.503 15.497 -21.552 1.00 81.12 199 ILE A N 1
ATOM 1554 C CA . ILE A 1 199 ? 6.202 14.917 -20.226 1.00 81.12 199 ILE A CA 1
ATOM 1555 C C . ILE A 1 199 ? 5.064 15.660 -19.505 1.00 81.12 199 ILE A C 1
ATOM 1557 O O . ILE A 1 199 ? 4.262 15.024 -18.824 1.00 81.12 199 ILE A O 1
ATOM 1561 N N . ALA A 1 200 ? 5.007 16.992 -19.606 1.00 68.12 200 ALA A N 1
ATOM 1562 C CA . ALA A 1 200 ? 4.117 17.825 -18.792 1.00 68.12 200 ALA A CA 1
ATOM 1563 C C . ALA A 1 200 ? 2.612 17.520 -19.003 1.00 68.12 200 ALA A C 1
ATOM 1565 O O . ALA A 1 200 ? 2.146 17.425 -20.141 1.00 68.12 200 ALA A O 1
ATOM 1566 N N . GLN A 1 201 ? 1.855 17.405 -17.899 1.00 54.00 201 GLN A N 1
ATOM 1567 C CA . GLN A 1 201 ? 0.388 17.263 -17.854 1.00 54.00 201 GLN A CA 1
ATOM 1568 C C . GLN A 1 201 ? -0.264 18.571 -17.348 1.00 54.00 201 GLN A C 1
ATOM 1570 O O . GLN A 1 201 ? -0.178 18.829 -16.153 1.00 54.00 201 GLN A O 1
ATOM 1575 N N . GLY A 1 202 ? -0.930 19.341 -18.231 1.00 48.19 202 GLY A N 1
ATOM 1576 C CA . GLY A 1 202 ? -1.650 20.615 -17.935 1.00 48.19 202 GLY A CA 1
ATOM 1577 C C . GLY A 1 202 ? -0.720 21.771 -17.503 1.00 48.19 202 GLY A C 1
ATOM 1578 O O . GLY A 1 202 ? 0.299 21.510 -16.884 1.00 48.19 202 GLY A O 1
ATOM 1579 N N . ASP A 1 203 ? -0.873 23.066 -17.815 1.00 45.38 203 ASP A N 1
ATOM 1580 C CA . ASP A 1 203 ? -1.975 23.947 -18.261 1.00 45.38 203 ASP A CA 1
ATOM 1581 C C . ASP A 1 203 ? -1.766 24.565 -19.671 1.00 45.38 203 ASP A C 1
ATOM 1583 O O . ASP A 1 203 ? -2.486 25.468 -20.093 1.00 45.38 203 ASP A O 1
ATOM 1587 N N . GLU A 1 204 ? -0.766 24.109 -20.427 1.00 52.38 204 GLU A N 1
ATOM 1588 C CA . GLU A 1 204 ? -0.421 24.694 -21.732 1.00 52.38 204 GLU A CA 1
ATOM 1589 C C . GLU A 1 204 ? -1.355 24.166 -22.854 1.00 52.38 204 GLU A C 1
ATOM 1591 O O . GLU A 1 204 ? -1.418 22.950 -23.067 1.00 52.38 204 GLU A O 1
ATOM 1596 N N . PRO A 1 205 ? -2.048 25.028 -23.630 1.00 46.69 205 PRO A N 1
ATOM 1597 C CA . PRO A 1 205 ? -3.115 24.654 -24.579 1.00 46.69 205 PRO A CA 1
ATOM 1598 C C . PRO A 1 205 ? -2.686 23.846 -25.833 1.00 46.69 205 PRO A C 1
ATOM 1600 O O . PRO A 1 205 ? -3.440 23.774 -26.803 1.00 46.69 205 PRO A O 1
ATOM 1603 N N . GLY A 1 206 ? -1.506 23.209 -25.844 1.00 55.25 206 GLY A N 1
ATOM 1604 C CA . GLY A 1 206 ? -0.917 22.567 -27.033 1.00 55.25 206 GLY A CA 1
ATOM 1605 C C . GLY A 1 206 ? -0.584 21.069 -26.936 1.00 55.25 206 GLY A C 1
ATOM 1606 O O . GLY A 1 206 ? -0.501 20.404 -27.973 1.00 55.25 206 GLY A O 1
ATOM 1607 N N . ASN A 1 207 ? -0.413 20.490 -25.738 1.00 63.47 207 ASN A N 1
ATOM 1608 C CA . ASN A 1 207 ? -0.013 19.080 -25.610 1.00 63.47 207 ASN A CA 1
ATOM 1609 C C . ASN A 1 207 ? -1.228 18.135 -25.613 1.00 63.47 207 ASN A C 1
ATOM 1611 O O . ASN A 1 207 ? -1.779 17.782 -24.574 1.00 63.47 207 ASN A O 1
ATOM 1615 N N . THR A 1 208 ? -1.644 17.709 -26.805 1.00 59.47 208 THR A N 1
ATOM 1616 C CA . THR A 1 208 ? -2.811 16.828 -27.001 1.00 59.47 208 THR A CA 1
ATOM 1617 C C . THR A 1 208 ? -2.581 15.364 -26.602 1.00 59.47 208 THR A C 1
ATOM 1619 O O . THR A 1 208 ? -3.549 14.607 -26.544 1.00 59.47 208 THR A O 1
ATOM 1622 N N . ASN A 1 209 ? -1.337 14.939 -26.331 1.00 66.81 209 ASN A N 1
ATOM 1623 C CA . ASN A 1 209 ? -1.031 13.561 -25.934 1.00 66.81 209 ASN A CA 1
ATOM 1624 C C . ASN A 1 209 ? 0.285 13.469 -25.121 1.00 66.81 209 ASN A C 1
ATOM 1626 O O . ASN A 1 209 ? 1.332 13.145 -25.694 1.00 66.81 209 ASN A O 1
ATOM 1630 N N . PRO A 1 210 ? 0.262 13.773 -23.808 1.00 77.44 210 PRO A N 1
ATOM 1631 C CA . PRO A 1 210 ? 1.444 13.690 -22.955 1.00 77.44 210 PRO A CA 1
ATOM 1632 C C . PRO A 1 210 ? 1.959 12.251 -22.845 1.00 77.44 210 PRO A C 1
ATOM 1634 O O . PRO A 1 210 ? 1.194 11.296 -22.705 1.00 77.44 210 PRO A O 1
ATOM 1637 N N . ILE A 1 211 ? 3.280 12.098 -22.867 1.00 81.50 211 ILE A N 1
ATOM 1638 C CA . ILE A 1 211 ? 3.959 10.814 -22.726 1.00 81.50 211 ILE A CA 1
ATOM 1639 C C . ILE A 1 211 ? 4.341 10.633 -21.264 1.00 81.50 211 ILE A C 1
ATOM 1641 O O . ILE A 1 211 ? 5.184 11.350 -20.730 1.00 81.50 211 ILE A O 1
ATOM 1645 N N . ASN A 1 212 ? 3.752 9.620 -20.633 1.00 86.31 212 ASN A N 1
ATOM 1646 C CA . ASN A 1 212 ? 4.165 9.182 -19.309 1.00 86.31 212 ASN A CA 1
ATOM 1647 C C . ASN A 1 212 ? 5.543 8.481 -19.404 1.00 86.31 212 ASN A C 1
ATOM 1649 O O . ASN A 1 212 ? 5.634 7.451 -20.083 1.00 86.31 212 ASN A O 1
ATOM 1653 N N . PRO A 1 213 ? 6.602 8.990 -18.736 1.00 87.56 213 PRO A N 1
ATOM 1654 C CA . PRO A 1 213 ? 7.930 8.374 -18.751 1.00 87.56 213 PRO A CA 1
ATOM 1655 C C . PRO A 1 213 ? 7.945 6.916 -18.286 1.00 87.56 213 PRO A C 1
ATOM 1657 O O . PRO A 1 213 ? 8.666 6.104 -18.865 1.00 87.56 213 PRO A O 1
ATOM 1660 N N . ASP A 1 214 ? 7.133 6.569 -17.286 1.00 87.75 214 ASP A N 1
ATOM 1661 C CA . ASP A 1 214 ? 7.061 5.208 -16.755 1.00 87.75 214 ASP A CA 1
ATOM 1662 C C . ASP A 1 214 ? 6.434 4.261 -17.778 1.00 87.75 214 ASP A C 1
ATOM 1664 O O . ASP A 1 214 ? 6.917 3.147 -17.974 1.00 87.75 214 ASP A O 1
ATOM 1668 N N . GLU A 1 215 ? 5.392 4.703 -18.489 1.00 89.00 215 GLU A N 1
ATOM 1669 C CA . GLU A 1 215 ? 4.785 3.894 -19.550 1.00 89.00 215 GLU A CA 1
ATOM 1670 C C . GLU A 1 215 ? 5.708 3.769 -20.767 1.00 89.00 215 GLU A C 1
ATOM 1672 O O . GLU A 1 215 ? 5.796 2.697 -21.362 1.00 89.00 215 GLU A O 1
ATOM 1677 N N . ALA A 1 216 ? 6.456 4.822 -21.111 1.00 91.44 216 ALA A N 1
ATOM 1678 C CA . ALA A 1 216 ? 7.476 4.751 -22.155 1.00 91.44 216 ALA A CA 1
ATOM 1679 C C . ALA A 1 216 ? 8.594 3.752 -21.794 1.00 91.44 216 ALA A C 1
ATOM 1681 O O . ALA A 1 216 ? 9.013 2.964 -22.644 1.00 91.44 216 ALA A O 1
ATOM 1682 N N . ASN A 1 217 ? 9.040 3.736 -20.532 1.00 93.25 217 ASN A N 1
ATOM 1683 C CA . ASN A 1 217 ? 10.007 2.756 -20.026 1.00 93.25 217 ASN A CA 1
ATOM 1684 C C . ASN A 1 217 ? 9.444 1.329 -20.079 1.00 93.25 217 ASN A C 1
ATOM 1686 O O . ASN A 1 217 ? 10.120 0.417 -20.553 1.00 93.25 217 ASN A O 1
ATOM 1690 N N . LYS A 1 218 ? 8.180 1.134 -19.677 1.00 92.38 218 LYS A N 1
ATOM 1691 C CA . LYS A 1 218 ? 7.505 -0.169 -19.784 1.00 92.38 218 LYS A CA 1
ATOM 1692 C C . LYS A 1 218 ? 7.402 -0.642 -21.229 1.00 92.38 218 LYS A C 1
ATOM 1694 O O . LYS A 1 218 ? 7.647 -1.813 -21.507 1.00 92.38 218 LYS A O 1
ATOM 1699 N N . GLU A 1 219 ? 7.088 0.258 -22.155 1.00 92.25 219 GLU A N 1
ATOM 1700 C CA . GLU A 1 219 ? 7.020 -0.053 -23.581 1.00 92.25 219 GLU A CA 1
ATOM 1701 C C . GLU A 1 219 ? 8.384 -0.472 -24.143 1.00 92.25 219 GLU A C 1
ATOM 1703 O O . GLU A 1 219 ? 8.475 -1.485 -24.838 1.00 92.25 219 GLU A O 1
ATOM 1708 N N . MET A 1 220 ? 9.464 0.225 -23.770 1.00 95.12 220 MET A N 1
ATOM 1709 C CA . MET A 1 220 ? 10.831 -0.217 -24.066 1.00 95.12 220 MET A CA 1
ATOM 1710 C C . MET A 1 220 ? 11.110 -1.612 -23.479 1.00 95.12 220 MET A C 1
ATOM 1712 O O . MET A 1 220 ? 11.700 -2.458 -24.151 1.00 95.12 220 MET A O 1
ATOM 1716 N N . GLY A 1 221 ? 10.633 -1.897 -22.264 1.00 94.81 221 GLY A N 1
ATOM 1717 C CA . GLY A 1 221 ? 10.707 -3.224 -21.648 1.00 94.81 221 GLY A CA 1
ATOM 1718 C C . GLY A 1 221 ? 10.006 -4.306 -22.469 1.00 94.81 221 GLY A C 1
ATOM 1719 O O . GLY A 1 221 ? 10.587 -5.364 -22.718 1.00 94.81 221 GLY A O 1
ATOM 1720 N N . ARG A 1 222 ? 8.792 -4.034 -22.966 1.00 94.00 222 ARG A N 1
ATOM 1721 C CA . ARG A 1 222 ? 8.046 -4.961 -23.837 1.00 94.00 222 ARG A CA 1
ATOM 1722 C C . ARG A 1 222 ? 8.765 -5.186 -25.168 1.00 94.00 222 ARG A C 1
ATOM 1724 O O . ARG A 1 222 ? 8.788 -6.319 -25.657 1.00 94.00 222 ARG A O 1
ATOM 1731 N N . ILE A 1 223 ? 9.369 -4.140 -25.738 1.00 93.75 223 ILE A N 1
ATOM 1732 C CA . ILE A 1 223 ? 10.203 -4.223 -26.946 1.00 93.75 223 ILE A CA 1
ATOM 1733 C C . ILE A 1 223 ? 11.410 -5.129 -26.690 1.00 93.75 223 ILE A C 1
ATOM 1735 O O . ILE A 1 223 ? 11.607 -6.085 -27.432 1.00 93.75 223 ILE A O 1
ATOM 1739 N N . ILE A 1 224 ? 12.170 -4.890 -25.618 1.00 94.69 224 ILE A N 1
ATOM 1740 C CA . ILE A 1 224 ? 13.362 -5.676 -25.268 1.00 94.69 224 ILE A CA 1
ATOM 1741 C C . ILE A 1 224 ? 13.011 -7.147 -25.018 1.00 94.69 224 ILE A C 1
ATOM 1743 O O . ILE A 1 224 ? 13.645 -8.027 -25.600 1.00 94.69 224 ILE A O 1
ATOM 1747 N N . LEU A 1 225 ? 11.982 -7.431 -24.209 1.00 92.62 225 LEU A N 1
ATOM 1748 C CA . LEU A 1 225 ? 11.543 -8.806 -23.932 1.00 92.62 225 LEU A CA 1
ATOM 1749 C C . LEU A 1 225 ? 11.102 -9.532 -25.203 1.00 92.62 225 LEU A C 1
ATOM 1751 O O . LEU A 1 225 ? 11.333 -10.728 -25.342 1.00 92.62 225 LEU A O 1
ATOM 1755 N N . THR A 1 226 ? 10.459 -8.825 -26.129 1.00 91.56 226 THR A N 1
ATOM 1756 C CA . THR A 1 226 ? 10.031 -9.409 -27.403 1.00 91.56 226 THR A CA 1
ATOM 1757 C C . THR A 1 226 ? 11.225 -9.655 -28.321 1.00 91.56 226 THR A C 1
ATOM 1759 O O . THR A 1 226 ? 11.388 -10.762 -28.823 1.00 91.56 226 THR A O 1
ATOM 1762 N N . TYR A 1 227 ? 12.095 -8.657 -28.472 1.00 90.94 227 TYR A N 1
ATOM 1763 C CA . TYR A 1 227 ? 13.267 -8.711 -29.336 1.00 90.94 227 TYR A CA 1
ATOM 1764 C C . TYR A 1 227 ? 14.222 -9.839 -28.934 1.00 90.94 227 TYR A C 1
ATOM 1766 O O . TYR A 1 227 ? 14.612 -10.644 -29.771 1.00 90.94 227 TYR A O 1
ATOM 1774 N N . LEU A 1 228 ? 14.543 -9.969 -27.643 1.00 90.06 228 LEU A N 1
ATOM 1775 C CA . LEU A 1 228 ? 15.439 -11.023 -27.153 1.00 90.06 228 LEU A CA 1
ATOM 1776 C C . LEU A 1 228 ? 14.858 -12.444 -27.299 1.00 90.06 228 LEU A C 1
ATOM 1778 O O . LEU A 1 228 ? 15.612 -13.407 -27.210 1.00 90.06 228 LEU A O 1
ATOM 1782 N N . ASN A 1 229 ? 13.550 -12.579 -27.545 1.00 88.69 229 ASN A N 1
ATOM 1783 C CA . ASN A 1 229 ? 12.875 -13.853 -27.813 1.00 88.69 229 ASN A CA 1
ATOM 1784 C C . ASN A 1 229 ? 12.772 -14.195 -29.310 1.00 88.69 229 ASN A C 1
ATOM 1786 O O . ASN A 1 229 ? 12.115 -15.173 -29.670 1.00 88.69 229 ASN A O 1
ATOM 1790 N N . TYR A 1 230 ? 13.374 -13.409 -30.205 1.00 85.75 230 TYR A N 1
ATOM 1791 C CA . TYR A 1 230 ? 13.410 -13.776 -31.615 1.00 85.75 230 TYR A CA 1
ATOM 1792 C C . TYR A 1 230 ? 14.255 -15.033 -31.843 1.00 85.75 230 TYR A C 1
ATOM 1794 O O . TYR A 1 230 ? 15.408 -15.105 -31.421 1.00 85.75 230 TYR A O 1
ATOM 1802 N N . GLY A 1 231 ? 13.715 -15.989 -32.608 1.00 74.44 231 GLY A N 1
ATOM 1803 C CA . GLY A 1 231 ? 14.375 -17.274 -32.886 1.00 74.44 231 GLY A CA 1
ATOM 1804 C C . GLY A 1 231 ? 15.724 -17.170 -33.613 1.00 74.44 231 GLY A C 1
ATOM 1805 O O . GLY A 1 231 ? 16.485 -18.129 -33.641 1.00 74.44 231 GLY A O 1
ATOM 1806 N N . ILE A 1 232 ? 16.071 -15.999 -34.160 1.00 75.75 232 ILE A N 1
ATOM 1807 C CA . ILE A 1 232 ? 17.417 -15.701 -34.688 1.00 75.75 232 ILE A CA 1
ATOM 1808 C C . ILE A 1 232 ? 18.514 -15.792 -33.617 1.00 75.75 232 ILE A C 1
ATOM 1810 O O . ILE A 1 232 ? 19.681 -16.000 -33.950 1.00 75.75 232 ILE A O 1
ATOM 1814 N N . PHE A 1 233 ? 18.153 -15.633 -32.341 1.00 78.25 233 PHE A N 1
ATOM 1815 C CA . PHE A 1 233 ? 19.073 -15.737 -31.212 1.00 78.25 233 PHE A CA 1
ATOM 1816 C C . PHE A 1 233 ? 19.177 -17.173 -30.670 1.00 78.25 233 PHE A C 1
ATOM 1818 O O . PHE A 1 233 ? 20.086 -17.467 -29.889 1.00 78.25 233 PHE A O 1
ATOM 1825 N N . ASP A 1 234 ? 18.336 -18.097 -31.142 1.00 66.81 234 ASP A N 1
ATOM 1826 C CA . ASP A 1 234 ? 18.423 -19.520 -30.825 1.00 66.81 234 ASP A CA 1
ATOM 1827 C C . ASP A 1 234 ? 19.451 -20.169 -31.757 1.00 66.81 234 ASP A C 1
ATOM 1829 O O . ASP A 1 234 ? 19.292 -20.217 -32.975 1.00 66.81 234 ASP A O 1
ATOM 1833 N N . ARG A 1 235 ? 20.573 -20.645 -31.208 1.00 55.41 235 ARG A N 1
ATOM 1834 C CA . ARG A 1 235 ? 21.660 -21.238 -32.003 1.00 55.41 235 ARG A CA 1
ATOM 1835 C C . ARG A 1 235 ? 21.161 -22.428 -32.839 1.00 55.41 235 ARG A C 1
ATOM 1837 O O . ARG A 1 235 ? 21.127 -23.551 -32.345 1.00 55.41 235 ARG A O 1
ATOM 1844 N N . GLN A 1 236 ? 20.926 -22.225 -34.136 1.00 45.00 236 GLN A N 1
ATOM 1845 C CA . GLN A 1 236 ? 20.980 -23.293 -35.134 1.00 45.00 236 GLN A CA 1
ATOM 1846 C C . GLN A 1 236 ? 21.826 -22.890 -36.343 1.00 45.00 236 GLN A C 1
ATOM 1848 O O . GLN A 1 236 ? 21.620 -21.875 -37.003 1.00 45.00 236 GLN A O 1
ATOM 1853 N N . VAL A 1 237 ? 22.817 -23.739 -36.617 1.00 38.12 237 VAL A N 1
ATOM 1854 C CA . VAL A 1 237 ? 23.724 -23.675 -37.761 1.00 38.12 237 VAL A CA 1
ATOM 1855 C C . VAL A 1 237 ? 22.905 -23.828 -39.046 1.00 38.12 237 VAL A C 1
ATOM 1857 O O . VAL A 1 237 ? 22.584 -24.945 -39.448 1.00 38.12 237 VAL A O 1
ATOM 1860 N N . SER A 1 238 ? 22.588 -22.723 -39.721 1.00 38.00 238 SER A N 1
ATOM 1861 C CA . SER A 1 238 ? 22.096 -22.791 -41.099 1.00 38.00 238 SER A CA 1
ATOM 1862 C C . SER A 1 238 ? 23.259 -23.134 -42.025 1.00 38.00 238 SER A C 1
ATOM 1864 O O . SER A 1 238 ? 24.130 -22.315 -42.314 1.00 38.00 238 SER A O 1
ATOM 1866 N N . ARG A 1 239 ? 23.296 -24.389 -42.478 1.00 37.53 239 ARG A N 1
ATOM 1867 C CA . ARG A 1 239 ? 24.179 -24.845 -43.553 1.00 37.53 239 ARG A CA 1
ATOM 1868 C C . ARG A 1 239 ? 23.566 -24.375 -44.877 1.00 37.53 239 ARG A C 1
ATOM 1870 O O . ARG A 1 239 ? 22.740 -25.072 -45.457 1.00 37.53 239 ARG A O 1
ATOM 1877 N N . THR A 1 240 ? 23.923 -23.178 -45.336 1.00 38.28 240 THR A N 1
ATOM 1878 C CA . THR A 1 240 ? 23.433 -22.654 -46.620 1.00 38.28 240 THR A CA 1
ATOM 1879 C C . THR A 1 240 ? 24.052 -23.458 -47.765 1.00 38.28 240 THR A C 1
ATOM 1881 O O . THR A 1 240 ? 25.241 -23.332 -48.057 1.00 38.28 240 THR A O 1
ATOM 1884 N N . VAL A 1 241 ? 23.257 -24.325 -48.394 1.00 37.56 241 VAL A N 1
ATOM 1885 C CA . VAL A 1 241 ? 23.606 -24.994 -49.655 1.00 37.56 241 VAL A CA 1
ATOM 1886 C C . VAL A 1 241 ? 23.126 -24.098 -50.794 1.00 37.56 241 VAL A C 1
ATOM 1888 O O . VAL A 1 241 ? 21.945 -23.767 -50.849 1.00 37.56 241 VAL A O 1
ATOM 1891 N N . PHE A 1 242 ? 24.032 -23.699 -51.689 1.00 39.81 242 PHE A N 1
ATOM 1892 C CA . PHE A 1 242 ? 23.715 -22.886 -52.867 1.00 39.81 242 PHE A CA 1
ATOM 1893 C C . PHE A 1 242 ? 23.397 -23.795 -54.066 1.00 39.81 242 PHE A C 1
ATOM 1895 O O . PHE A 1 242 ? 24.309 -24.454 -54.568 1.00 39.81 242 PHE A O 1
ATOM 1902 N N . PRO A 1 243 ? 22.144 -23.866 -54.550 1.00 40.44 243 PRO A N 1
ATOM 1903 C CA . PRO A 1 243 ? 21.848 -24.479 -55.839 1.00 40.44 243 PRO A CA 1
ATOM 1904 C C . PRO A 1 243 ? 22.177 -23.520 -56.997 1.00 40.44 243 PRO A C 1
ATOM 1906 O O . PRO A 1 243 ? 22.082 -22.302 -56.859 1.00 40.44 243 PRO A O 1
ATOM 1909 N N . THR A 1 244 ? 22.531 -24.070 -58.160 1.00 43.25 244 THR A N 1
ATOM 1910 C CA . THR A 1 244 ? 22.669 -23.325 -59.424 1.00 43.25 244 THR A CA 1
ATOM 1911 C C . THR A 1 244 ? 21.279 -22.909 -59.919 1.00 43.25 244 THR A C 1
ATOM 1913 O O . THR A 1 244 ? 20.398 -23.760 -60.048 1.00 43.25 244 THR A O 1
ATOM 1916 N N . ILE A 1 245 ? 21.051 -21.613 -60.162 1.00 47.31 245 ILE A N 1
ATOM 1917 C CA . ILE A 1 245 ? 19.711 -21.053 -60.408 1.00 47.31 245 ILE A CA 1
ATOM 1918 C C . ILE A 1 245 ? 19.632 -20.442 -61.823 1.00 47.31 245 ILE A C 1
ATOM 1920 O O . ILE A 1 245 ? 20.407 -19.537 -62.124 1.00 47.31 245 ILE A O 1
ATOM 1924 N N . PRO A 1 246 ? 18.693 -20.878 -62.688 1.00 49.09 246 PRO A N 1
ATOM 1925 C CA . PRO A 1 246 ? 18.504 -20.305 -64.023 1.00 49.09 246 PRO A CA 1
ATOM 1926 C C . PRO A 1 246 ? 17.888 -18.892 -63.984 1.00 49.09 246 PRO A C 1
ATOM 1928 O O . PRO A 1 246 ? 17.199 -18.519 -63.036 1.00 49.09 246 PRO A O 1
ATOM 1931 N N . ALA A 1 247 ? 18.103 -18.118 -65.055 1.00 48.59 247 ALA A N 1
ATOM 1932 C CA . ALA A 1 247 ? 17.858 -16.670 -65.158 1.00 48.59 247 ALA A CA 1
ATOM 1933 C C . ALA A 1 247 ? 16.394 -16.177 -65.004 1.00 48.59 247 ALA A C 1
ATOM 1935 O O . ALA A 1 247 ? 16.160 -14.974 -65.084 1.00 48.59 247 ALA A O 1
ATOM 1936 N N . ASP A 1 248 ? 15.429 -17.069 -64.753 1.00 51.53 248 ASP A N 1
ATOM 1937 C CA . ASP A 1 248 ? 13.988 -16.769 -64.615 1.00 51.53 248 ASP A CA 1
ATOM 1938 C C . ASP A 1 248 ? 13.441 -17.060 -63.197 1.00 51.53 248 ASP A C 1
ATOM 1940 O O . ASP A 1 248 ? 12.260 -17.339 -62.982 1.00 51.53 248 ASP A O 1
ATOM 1944 N N . ALA A 1 249 ? 14.315 -17.032 -62.190 1.00 48.28 249 ALA A N 1
ATOM 1945 C CA . ALA A 1 249 ? 13.986 -17.437 -60.828 1.00 48.28 249 ALA A CA 1
ATOM 1946 C C . ALA A 1 249 ? 12.995 -16.501 -60.088 1.00 48.28 249 ALA A C 1
ATOM 1948 O O . ALA A 1 249 ? 13.165 -15.279 -60.107 1.00 48.28 249 ALA A O 1
ATOM 1949 N N . PRO A 1 250 ? 12.004 -17.047 -59.345 1.00 52.62 250 PRO A N 1
ATOM 1950 C CA . PRO A 1 250 ? 11.066 -16.258 -58.542 1.00 52.62 250 PRO A CA 1
ATOM 1951 C C . PRO A 1 250 ? 11.748 -15.481 -57.402 1.00 52.62 250 PRO A C 1
ATOM 1953 O O . PRO A 1 250 ? 12.673 -15.986 -56.764 1.00 52.62 250 PRO A O 1
ATOM 1956 N N . ALA A 1 251 ? 11.200 -14.309 -57.050 1.00 51.50 251 ALA A N 1
ATOM 1957 C CA . ALA A 1 251 ? 11.674 -13.398 -55.991 1.00 51.50 251 ALA A CA 1
ATOM 1958 C C . ALA A 1 251 ? 11.982 -14.060 -54.625 1.00 51.50 251 ALA A C 1
ATOM 1960 O O . ALA A 1 251 ? 12.785 -13.545 -53.848 1.00 51.50 251 ALA A O 1
ATOM 1961 N N . ARG A 1 252 ? 11.396 -15.233 -54.345 1.00 47.72 252 ARG A N 1
ATOM 1962 C CA . ARG A 1 252 ? 11.655 -16.026 -53.130 1.00 47.72 252 ARG A CA 1
ATOM 1963 C C . ARG A 1 252 ? 13.116 -16.470 -53.000 1.00 47.72 252 ARG A C 1
ATOM 1965 O O . ARG A 1 252 ? 13.619 -16.556 -51.886 1.00 47.72 252 ARG A O 1
ATOM 1972 N N . ILE A 1 253 ? 13.811 -16.731 -54.106 1.00 50.00 253 ILE A N 1
ATOM 1973 C CA . ILE A 1 253 ? 15.187 -17.251 -54.069 1.00 50.00 253 ILE A CA 1
ATOM 1974 C C . ILE A 1 253 ? 16.184 -16.138 -53.702 1.00 50.00 253 ILE A C 1
ATOM 1976 O O . ILE A 1 253 ? 17.081 -16.361 -52.895 1.00 50.00 253 ILE A O 1
ATOM 1980 N N . VAL A 1 254 ? 15.966 -14.913 -54.193 1.00 50.34 254 VAL A N 1
ATOM 1981 C CA . VAL A 1 254 ? 16.801 -13.736 -53.883 1.00 50.34 254 VAL A CA 1
ATOM 1982 C C . VAL A 1 254 ? 16.715 -13.357 -52.398 1.00 50.34 254 VAL A C 1
ATOM 1984 O O . VAL A 1 254 ? 17.745 -13.138 -51.766 1.00 50.34 254 VAL A O 1
ATOM 1987 N N . ASN A 1 255 ? 15.515 -13.377 -51.805 1.00 50.59 255 ASN A N 1
ATOM 1988 C CA . ASN A 1 255 ? 15.331 -13.095 -50.373 1.00 50.59 255 ASN A CA 1
ATOM 1989 C C . ASN A 1 255 ? 16.007 -14.128 -49.454 1.00 50.59 255 ASN A C 1
ATOM 1991 O O . ASN A 1 255 ? 16.349 -13.804 -48.321 1.00 50.59 255 ASN A O 1
ATOM 1995 N N . THR A 1 256 ? 16.220 -15.354 -49.940 1.00 47.56 256 THR A N 1
ATOM 1996 C CA . THR A 1 256 ? 16.843 -16.439 -49.164 1.00 47.56 256 THR A CA 1
ATOM 1997 C C . THR A 1 256 ? 18.377 -16.325 -49.135 1.00 47.56 256 THR A C 1
ATOM 1999 O O . THR A 1 256 ? 19.013 -16.833 -48.218 1.00 47.56 256 THR A O 1
ATOM 2002 N N . ILE A 1 257 ? 18.985 -15.654 -50.122 1.00 48.31 257 ILE A N 1
ATOM 2003 C CA . ILE A 1 257 ? 20.449 -15.592 -50.304 1.00 48.31 257 ILE A CA 1
ATOM 2004 C C . ILE A 1 257 ? 21.090 -14.397 -49.570 1.00 48.31 257 ILE A C 1
ATOM 2006 O O . ILE A 1 257 ? 22.235 -14.500 -49.141 1.00 48.31 257 ILE A O 1
ATOM 2010 N N . PHE A 1 258 ? 20.373 -13.279 -49.401 1.00 50.44 258 PHE A N 1
ATOM 2011 C CA . PHE A 1 258 ? 20.964 -11.986 -49.001 1.00 50.44 258 PHE A CA 1
ATOM 2012 C C . PHE A 1 258 ? 20.506 -11.411 -47.662 1.00 50.44 258 PHE A C 1
ATOM 2014 O O . PHE A 1 258 ? 20.757 -10.233 -47.436 1.00 50.44 258 PHE A O 1
ATOM 2021 N N . GLY A 1 259 ? 19.813 -12.192 -46.823 1.00 50.00 259 GLY A N 1
ATOM 2022 C CA . GLY A 1 259 ? 19.135 -11.737 -45.599 1.00 50.0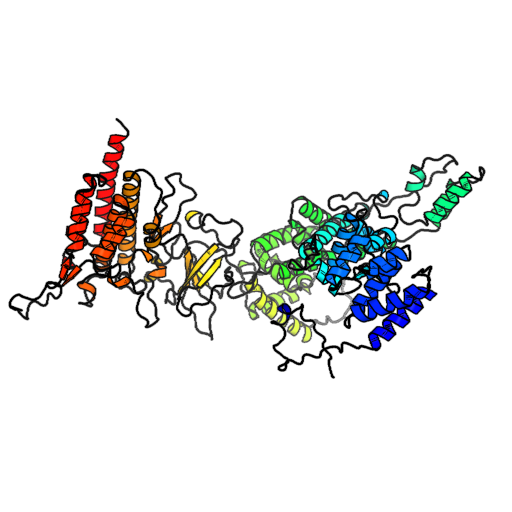0 259 GLY A CA 1
ATOM 2023 C C . GLY A 1 259 ? 19.618 -10.397 -45.013 1.00 50.00 259 GLY A C 1
ATOM 2024 O O . GLY A 1 259 ? 20.778 -10.272 -44.645 1.00 50.00 259 GLY A O 1
ATOM 2025 N N . GLY A 1 260 ? 18.712 -9.414 -44.932 1.00 44.56 260 GLY A N 1
ATOM 2026 C CA . GLY A 1 260 ? 18.806 -8.151 -44.176 1.00 44.56 260 GLY A CA 1
ATOM 2027 C C . GLY A 1 260 ? 19.892 -7.129 -44.555 1.00 44.56 260 GLY A C 1
ATOM 2028 O O . GLY A 1 260 ? 19.581 -5.954 -44.714 1.00 44.56 260 GLY A O 1
ATOM 2029 N N . SER A 1 261 ? 21.151 -7.543 -44.699 1.00 45.62 261 SER A N 1
ATOM 2030 C CA . SER A 1 261 ? 22.330 -6.659 -44.648 1.00 45.62 261 SER A CA 1
ATOM 2031 C C . SER A 1 261 ? 23.234 -6.792 -45.878 1.00 45.62 261 SER A C 1
ATOM 2033 O O . SER A 1 261 ? 24.461 -6.751 -45.809 1.00 45.62 261 SER A O 1
ATOM 2035 N N . ALA A 1 262 ? 22.629 -6.974 -47.049 1.00 50.28 262 ALA A N 1
ATOM 2036 C CA . ALA A 1 262 ? 23.349 -6.811 -48.301 1.00 50.28 262 ALA A CA 1
ATOM 2037 C C . ALA A 1 262 ? 23.180 -5.382 -48.822 1.00 50.28 262 ALA A C 1
ATOM 2039 O O . ALA A 1 262 ? 22.257 -4.661 -48.448 1.00 50.28 262 ALA A O 1
ATOM 2040 N N . ASN A 1 263 ? 24.061 -4.961 -49.728 1.00 54.94 263 ASN A N 1
ATOM 2041 C CA . ASN A 1 263 ? 23.986 -3.664 -50.400 1.00 54.94 263 ASN A CA 1
ATOM 2042 C C . ASN A 1 263 ? 22.788 -3.665 -51.386 1.00 54.94 263 ASN A C 1
ATOM 2044 O O . ASN A 1 263 ? 22.961 -3.694 -52.606 1.00 54.94 263 ASN A O 1
ATOM 2048 N N . THR A 1 264 ? 21.560 -3.713 -50.855 1.00 57.91 264 THR A N 1
ATOM 2049 C CA . THR A 1 264 ? 20.293 -4.027 -51.538 1.00 57.91 264 THR A CA 1
ATOM 2050 C C . THR A 1 264 ? 20.034 -3.087 -52.700 1.00 57.91 264 THR A C 1
ATOM 2052 O O . THR A 1 264 ? 19.525 -3.512 -53.728 1.00 57.91 264 THR A O 1
ATOM 2055 N N . LYS A 1 265 ? 20.482 -1.831 -52.602 1.00 57.22 265 LYS A N 1
ATOM 2056 C CA . LYS A 1 265 ? 20.468 -0.874 -53.713 1.00 57.22 265 LYS A CA 1
ATOM 2057 C C . LYS A 1 265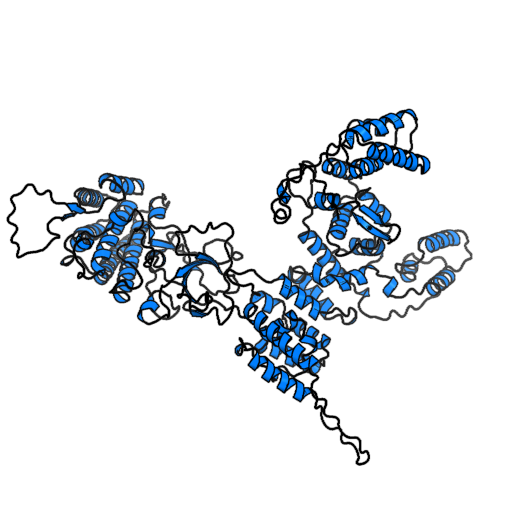 ? 21.359 -1.332 -54.870 1.00 57.22 265 LYS A C 1
ATOM 2059 O O . LYS A 1 265 ? 20.920 -1.312 -56.011 1.00 57.22 265 LYS A O 1
ATOM 2064 N N . ARG A 1 266 ? 22.589 -1.782 -54.600 1.00 56.97 266 ARG A N 1
ATOM 2065 C CA . ARG A 1 266 ? 23.511 -2.316 -55.618 1.00 56.97 266 ARG A CA 1
ATOM 2066 C C . ARG A 1 266 ? 22.976 -3.616 -56.213 1.00 56.97 266 ARG A C 1
ATOM 2068 O O . ARG A 1 266 ? 22.993 -3.748 -57.428 1.00 56.97 266 ARG A O 1
ATOM 2075 N N . ILE A 1 267 ? 22.447 -4.524 -55.391 1.00 62.16 267 ILE A N 1
ATOM 2076 C CA . ILE A 1 267 ? 21.851 -5.786 -55.860 1.00 62.16 267 ILE A CA 1
ATOM 2077 C C . ILE A 1 267 ? 20.597 -5.514 -56.692 1.00 62.16 267 ILE A C 1
ATOM 2079 O O . ILE A 1 267 ? 20.485 -6.037 -57.790 1.00 62.16 267 ILE A O 1
ATOM 2083 N N . ALA A 1 268 ? 19.689 -4.650 -56.239 1.00 64.00 268 ALA A N 1
ATOM 2084 C CA . ALA A 1 268 ? 18.505 -4.257 -56.999 1.00 64.00 268 ALA A CA 1
ATOM 2085 C C . ALA A 1 268 ? 18.885 -3.579 -58.322 1.00 64.00 268 ALA A C 1
ATOM 2087 O O . ALA A 1 268 ? 18.314 -3.902 -59.359 1.00 64.00 268 ALA A O 1
ATOM 2088 N N . LEU A 1 269 ? 19.883 -2.688 -58.320 1.00 64.62 269 LEU A N 1
ATOM 2089 C CA . LEU A 1 269 ? 20.392 -2.055 -59.539 1.00 64.62 269 LEU A CA 1
ATOM 2090 C C . LEU A 1 269 ? 21.044 -3.071 -60.486 1.00 64.62 269 LEU A C 1
ATOM 2092 O O . LEU A 1 269 ? 20.821 -2.988 -61.690 1.00 64.62 269 LEU A O 1
ATOM 2096 N N . GLU A 1 270 ? 21.806 -4.040 -59.978 1.00 62.19 270 GLU A N 1
ATOM 2097 C CA . GLU A 1 270 ? 22.393 -5.108 -60.795 1.00 62.19 270 GLU A CA 1
ATOM 2098 C C . GLU A 1 270 ? 21.344 -6.108 -61.297 1.00 62.19 270 GLU A C 1
ATOM 2100 O O . GLU A 1 270 ? 21.414 -6.512 -62.452 1.00 62.19 270 GLU A O 1
ATOM 2105 N N . LEU A 1 271 ? 20.308 -6.432 -60.517 1.00 63.84 271 LEU A N 1
ATOM 2106 C CA . LEU A 1 271 ? 19.143 -7.208 -60.964 1.00 63.84 271 LEU A CA 1
ATOM 2107 C C . LEU A 1 271 ? 18.374 -6.467 -62.072 1.00 63.84 271 LEU A C 1
ATOM 2109 O O . LEU A 1 271 ? 17.969 -7.063 -63.070 1.00 63.84 271 LEU A O 1
ATOM 2113 N N . LEU A 1 272 ? 18.223 -5.144 -61.953 1.00 65.94 272 LEU A N 1
ATOM 2114 C CA . LEU A 1 272 ? 17.627 -4.303 -62.996 1.00 65.94 272 LEU A CA 1
ATOM 2115 C C . LEU A 1 272 ? 18.506 -4.225 -64.260 1.00 65.94 272 LEU A C 1
ATOM 2117 O O . LEU A 1 272 ? 17.971 -4.175 -65.370 1.00 65.94 272 LEU A O 1
ATOM 2121 N N . LYS A 1 273 ? 19.840 -4.236 -64.118 1.00 66.75 273 LYS A N 1
ATOM 2122 C CA . LYS A 1 273 ? 20.801 -4.249 -65.240 1.00 66.75 273 LYS A CA 1
ATOM 2123 C C . LYS A 1 273 ? 20.882 -5.612 -65.933 1.00 66.75 273 LYS A C 1
ATOM 2125 O O . LYS A 1 273 ? 20.847 -5.670 -67.160 1.00 66.75 273 LYS A O 1
ATOM 2130 N N . THR A 1 274 ? 20.942 -6.708 -65.183 1.00 61.56 274 THR A N 1
ATOM 2131 C CA . THR A 1 274 ? 20.977 -8.084 -65.715 1.00 61.56 274 THR A CA 1
ATOM 2132 C C . THR A 1 274 ? 19.671 -8.453 -66.413 1.00 61.56 274 THR A C 1
ATOM 2134 O O . THR A 1 274 ? 19.712 -9.078 -67.468 1.00 61.56 274 THR A O 1
ATOM 2137 N N . ARG A 1 275 ? 18.518 -7.940 -65.960 1.00 57.59 275 ARG A N 1
ATOM 2138 C CA . ARG A 1 275 ? 17.243 -8.075 -66.692 1.00 57.59 275 ARG A CA 1
ATOM 2139 C C . ARG A 1 275 ? 17.264 -7.422 -68.086 1.00 57.59 275 ARG A C 1
ATOM 2141 O O . ARG A 1 275 ? 16.521 -7.851 -68.967 1.00 57.59 275 ARG A O 1
ATOM 2148 N N . LYS A 1 276 ? 18.122 -6.417 -68.315 1.00 59.03 276 LYS A N 1
ATOM 2149 C CA . LYS A 1 276 ? 18.348 -5.813 -69.645 1.00 59.03 276 LYS A CA 1
ATOM 2150 C C . LYS A 1 276 ? 19.330 -6.617 -70.515 1.00 59.03 276 LYS A C 1
ATOM 2152 O O . LYS A 1 276 ? 19.194 -6.589 -71.734 1.00 59.03 276 LYS A O 1
ATOM 2157 N N . ASN A 1 277 ? 20.260 -7.370 -69.920 1.00 58.84 277 ASN A N 1
ATOM 2158 C CA . ASN A 1 277 ? 21.259 -8.189 -70.619 1.00 58.84 277 ASN A CA 1
ATOM 2159 C C . ASN A 1 277 ? 20.983 -9.692 -70.418 1.00 58.84 277 ASN A C 1
ATOM 2161 O O . ASN A 1 277 ? 21.485 -10.304 -69.481 1.00 58.84 277 ASN A O 1
ATOM 2165 N N . ARG A 1 278 ? 20.243 -10.313 -71.349 1.00 55.88 278 ARG A N 1
ATOM 2166 C CA . ARG A 1 278 ? 19.761 -11.720 -71.315 1.00 55.88 278 ARG A CA 1
ATOM 2167 C C . ARG A 1 278 ? 20.838 -12.838 -71.263 1.00 55.88 278 ARG A C 1
ATOM 2169 O O . ARG A 1 278 ? 20.517 -13.986 -71.542 1.00 55.88 278 ARG A O 1
ATOM 2176 N N . LYS A 1 279 ? 22.111 -12.538 -70.978 1.00 54.69 279 LYS A N 1
ATOM 2177 C CA . LYS A 1 279 ? 23.247 -13.487 -71.044 1.00 54.69 279 LYS A CA 1
ATOM 2178 C C . LYS A 1 279 ? 24.035 -13.666 -69.734 1.00 54.69 279 LYS A C 1
ATOM 2180 O O . LYS A 1 279 ? 25.061 -14.334 -69.760 1.00 54.69 279 LYS A O 1
ATOM 2185 N N . CYS A 1 280 ? 23.612 -13.081 -68.612 1.00 53.56 280 CYS A N 1
ATOM 2186 C CA . CYS A 1 280 ? 24.349 -13.183 -67.345 1.00 53.56 280 CYS A CA 1
ATOM 2187 C C . CYS A 1 280 ? 23.723 -14.231 -66.408 1.00 53.56 280 CYS A C 1
ATOM 2189 O O . CYS A 1 280 ? 22.510 -14.213 -66.199 1.00 53.56 280 CYS A O 1
ATOM 2191 N N . ASP A 1 281 ? 24.543 -15.131 -65.851 1.00 59.41 281 ASP A N 1
ATOM 2192 C CA . ASP A 1 281 ? 24.128 -16.078 -64.811 1.00 59.41 281 ASP A CA 1
ATOM 2193 C C . ASP A 1 281 ? 23.935 -15.318 -63.489 1.00 59.41 281 ASP A C 1
ATOM 2195 O O . ASP A 1 281 ? 24.883 -14.936 -62.790 1.00 59.41 281 ASP A O 1
ATOM 2199 N N . ILE A 1 282 ? 22.666 -15.048 -63.181 1.00 58.28 282 ILE A N 1
ATOM 2200 C CA . ILE A 1 282 ? 22.244 -14.373 -61.955 1.00 58.28 282 ILE A CA 1
ATOM 2201 C C . ILE A 1 282 ? 22.698 -15.191 -60.733 1.00 58.28 282 ILE A C 1
ATOM 2203 O O . ILE A 1 282 ? 23.121 -14.608 -59.741 1.00 58.28 282 ILE A O 1
ATOM 2207 N N . GLY A 1 283 ? 22.696 -16.527 -60.805 1.00 57.00 283 GLY A N 1
ATOM 2208 C CA . GLY A 1 283 ? 23.095 -17.405 -59.706 1.00 57.00 283 GLY A CA 1
ATOM 2209 C C . GLY A 1 283 ? 24.556 -17.223 -59.290 1.00 57.00 283 GLY A C 1
ATOM 2210 O O . GLY A 1 283 ? 24.839 -17.096 -58.098 1.00 57.00 283 GLY A O 1
ATOM 2211 N N . GLN A 1 284 ? 25.474 -17.133 -60.254 1.00 60.16 284 GLN A N 1
ATOM 2212 C CA . GLN A 1 284 ? 26.899 -16.925 -59.974 1.00 60.16 284 GLN A CA 1
ATOM 2213 C C . GLN A 1 284 ? 27.176 -15.526 -59.401 1.00 60.16 284 GLN A C 1
ATOM 2215 O O . GLN A 1 284 ? 27.881 -15.393 -58.401 1.00 60.16 284 GLN A O 1
ATOM 2220 N N . THR A 1 285 ? 26.549 -14.493 -59.971 1.00 59.53 285 THR A N 1
ATOM 2221 C CA . THR A 1 285 ? 26.692 -13.106 -59.494 1.00 59.53 285 THR A CA 1
ATOM 2222 C C . THR A 1 285 ? 26.169 -12.957 -58.063 1.00 59.53 285 THR A C 1
ATOM 2224 O O . THR A 1 285 ? 26.782 -12.281 -57.235 1.00 59.53 285 THR A O 1
ATOM 2227 N N . LEU A 1 286 ? 25.050 -13.619 -57.741 1.00 58.34 286 LEU A N 1
ATOM 2228 C CA . LEU A 1 286 ? 24.491 -13.584 -56.396 1.00 58.34 286 LEU A CA 1
ATOM 2229 C C . LEU A 1 286 ? 25.358 -14.368 -55.387 1.00 58.34 286 LEU A C 1
ATOM 2231 O O . LEU A 1 286 ? 25.544 -13.916 -54.257 1.00 58.34 286 LEU A O 1
ATOM 2235 N N . ALA A 1 287 ? 25.935 -15.503 -55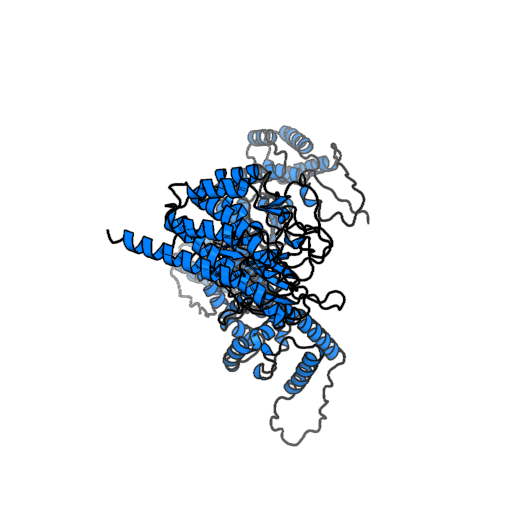.791 1.00 57.44 287 ALA A N 1
ATOM 2236 C CA . ALA A 1 287 ? 26.834 -16.293 -54.948 1.00 57.44 287 ALA A CA 1
ATOM 2237 C C . ALA A 1 287 ? 28.160 -15.566 -54.648 1.00 57.44 287 ALA A C 1
ATOM 2239 O O . ALA A 1 287 ? 28.599 -15.541 -53.499 1.00 57.44 287 ALA A O 1
ATOM 2240 N N . GLU A 1 288 ? 28.770 -14.920 -55.646 1.00 59.38 288 GLU A N 1
ATOM 2241 C CA . GLU A 1 288 ? 30.000 -14.130 -55.481 1.00 59.38 288 GLU A CA 1
ATOM 2242 C C . GLU A 1 288 ? 29.786 -12.931 -54.539 1.00 59.38 288 GLU A C 1
ATOM 2244 O O . GLU A 1 288 ? 30.616 -12.663 -53.667 1.00 59.38 288 GLU A O 1
ATOM 2249 N N . MET A 1 289 ? 28.635 -12.253 -54.638 1.00 55.09 289 MET A N 1
ATOM 2250 C CA . MET A 1 289 ? 28.270 -11.149 -53.740 1.00 55.09 289 MET A CA 1
ATOM 2251 C C . MET A 1 289 ? 27.973 -11.613 -52.307 1.00 55.09 289 MET A C 1
ATOM 2253 O O . MET A 1 289 ? 28.371 -10.932 -51.362 1.00 55.09 289 MET A O 1
ATOM 2257 N N . ALA A 1 290 ? 27.326 -12.771 -52.134 1.00 53.84 290 ALA A N 1
ATOM 2258 C CA . ALA A 1 290 ? 27.064 -13.361 -50.820 1.00 53.84 290 ALA A CA 1
ATOM 2259 C C . ALA A 1 290 ? 28.355 -13.840 -50.125 1.00 53.84 290 ALA A C 1
ATOM 2261 O O . ALA A 1 290 ? 28.500 -13.703 -48.911 1.00 53.84 290 ALA A O 1
ATOM 2262 N N . MET A 1 291 ? 29.329 -14.364 -50.882 1.00 54.72 291 MET A N 1
ATOM 2263 C CA . MET A 1 291 ? 30.631 -14.770 -50.335 1.00 54.72 291 MET A CA 1
ATOM 2264 C C . MET A 1 291 ? 31.523 -13.578 -49.960 1.00 54.72 291 MET A C 1
ATOM 2266 O O . MET A 1 291 ? 32.256 -13.663 -48.975 1.00 54.72 291 MET A O 1
ATOM 2270 N N . ALA A 1 292 ? 31.436 -12.463 -50.692 1.00 50.88 292 ALA A N 1
ATOM 2271 C CA . ALA A 1 292 ? 32.195 -11.242 -50.412 1.00 50.88 292 ALA A CA 1
ATOM 2272 C C . ALA A 1 292 ? 31.709 -10.463 -49.170 1.00 50.88 292 ALA A C 1
ATOM 2274 O O . ALA A 1 292 ? 32.435 -9.609 -48.668 1.00 50.88 292 ALA A O 1
ATOM 2275 N N . GLN A 1 293 ? 30.499 -10.743 -48.669 1.00 50.22 293 GLN A N 1
ATOM 2276 C CA . GLN A 1 293 ? 29.832 -9.993 -47.591 1.00 50.22 293 GLN A CA 1
ATOM 2277 C C . GLN A 1 293 ? 29.585 -10.844 -46.336 1.00 50.22 293 GLN A C 1
ATOM 2279 O O . GLN A 1 293 ? 28.578 -10.662 -45.658 1.00 50.22 293 GLN A O 1
ATOM 2284 N N . ARG A 1 294 ? 30.482 -11.784 -45.997 1.00 46.97 294 ARG A N 1
ATOM 2285 C CA . ARG A 1 294 ? 30.408 -12.520 -44.718 1.00 46.97 294 ARG A CA 1
ATOM 2286 C C . ARG A 1 294 ? 30.596 -11.565 -43.531 1.00 46.97 294 ARG A C 1
ATOM 2288 O O . ARG A 1 294 ? 31.699 -11.393 -43.024 1.00 46.97 294 ARG A O 1
ATOM 2295 N N . ILE A 1 295 ? 29.499 -10.952 -43.113 1.00 45.81 295 ILE A N 1
ATOM 2296 C CA . ILE A 1 295 ? 29.380 -10.085 -41.947 1.00 45.81 295 ILE A CA 1
ATOM 2297 C C . ILE A 1 295 ? 29.215 -10.974 -40.705 1.00 45.81 295 ILE A C 1
ATOM 2299 O O . ILE A 1 295 ? 28.541 -12.006 -40.736 1.00 45.81 295 ILE A O 1
ATOM 2303 N N . SER A 1 296 ? 29.884 -10.602 -39.614 1.00 40.31 296 SER A N 1
ATOM 2304 C CA . SER A 1 296 ? 29.767 -11.278 -38.316 1.00 40.31 296 SER A CA 1
ATOM 2305 C C . SER A 1 296 ? 28.310 -11.235 -37.816 1.00 40.31 296 SER A C 1
ATOM 2307 O O . SER A 1 296 ? 27.673 -10.194 -37.960 1.00 40.31 296 SER A O 1
ATOM 2309 N N . PRO A 1 297 ? 27.776 -12.279 -37.150 1.00 44.25 297 PRO A N 1
ATOM 2310 C CA . PRO A 1 297 ? 26.426 -12.254 -36.567 1.00 44.25 297 PRO A CA 1
ATOM 2311 C C . PRO A 1 297 ? 26.167 -11.051 -35.639 1.00 44.25 297 PRO A C 1
ATOM 2313 O O . PRO A 1 297 ? 25.037 -10.592 -35.515 1.00 44.25 297 PRO A O 1
ATOM 2316 N N . VAL A 1 298 ? 27.223 -10.506 -35.022 1.00 40.97 298 VAL A N 1
ATOM 2317 C CA . VAL A 1 298 ? 27.177 -9.338 -34.120 1.00 40.97 298 VAL A CA 1
ATOM 2318 C C . VAL A 1 298 ? 26.937 -8.017 -34.872 1.00 40.97 298 VAL A C 1
ATOM 2320 O O . VAL A 1 298 ? 26.483 -7.051 -34.277 1.00 40.97 298 VAL A O 1
ATOM 2323 N N . GLN A 1 299 ? 27.187 -7.970 -36.182 1.00 47.94 299 GLN A N 1
ATOM 2324 C CA . GLN A 1 299 ? 26.972 -6.795 -37.037 1.00 47.94 299 GLN A CA 1
ATOM 2325 C C . GLN A 1 299 ? 25.594 -6.794 -37.735 1.00 47.94 299 GLN A C 1
ATOM 2327 O O . GLN A 1 299 ? 25.289 -5.860 -38.465 1.00 47.94 299 GLN A O 1
ATOM 2332 N N . SER A 1 300 ? 24.759 -7.824 -37.533 1.00 63.78 300 SER A N 1
ATOM 2333 C CA . SER A 1 300 ? 23.438 -7.935 -38.181 1.00 63.78 300 SER A CA 1
ATOM 2334 C C . SER A 1 300 ? 22.277 -7.392 -37.338 1.00 63.78 300 SER A C 1
ATOM 2336 O O . SER A 1 300 ? 21.197 -7.197 -37.887 1.00 63.78 300 SER A O 1
ATOM 2338 N N . HIS A 1 301 ? 22.484 -7.194 -36.030 1.00 78.56 301 HIS A N 1
ATOM 2339 C CA . HIS A 1 301 ? 21.427 -6.899 -35.054 1.00 78.56 301 HIS A CA 1
ATOM 2340 C C . HIS A 1 301 ? 21.890 -5.883 -33.994 1.00 78.56 301 HIS A C 1
ATOM 2342 O O . HIS A 1 301 ? 22.173 -6.270 -32.858 1.00 78.56 301 HIS A O 1
ATOM 2348 N N . PRO A 1 302 ? 22.053 -4.596 -34.353 1.00 82.81 302 PRO A N 1
ATOM 2349 C CA . PRO A 1 302 ? 22.653 -3.577 -33.488 1.00 82.81 302 PRO A CA 1
ATOM 2350 C C . PRO A 1 302 ? 21.918 -3.365 -32.155 1.00 82.81 302 PRO A C 1
ATOM 2352 O O . PRO A 1 302 ? 22.567 -3.147 -31.131 1.00 82.81 302 PRO A O 1
ATOM 2355 N N . PHE A 1 303 ? 20.587 -3.504 -32.110 1.00 90.19 303 PHE A N 1
ATOM 2356 C CA . PHE A 1 303 ? 19.816 -3.262 -30.884 1.00 90.19 303 PHE A CA 1
ATOM 2357 C C . PHE A 1 303 ? 20.064 -4.305 -29.782 1.00 90.19 303 PHE A C 1
ATOM 2359 O O . PHE A 1 303 ? 19.832 -4.028 -28.603 1.00 90.19 303 PHE A O 1
ATOM 2366 N N . VAL A 1 304 ? 20.603 -5.486 -30.114 1.00 88.81 304 VAL A N 1
ATOM 2367 C CA . VAL A 1 304 ? 20.878 -6.543 -29.126 1.00 88.81 304 VAL A CA 1
ATOM 2368 C C . VAL A 1 304 ? 21.863 -6.099 -28.044 1.00 88.81 304 VAL A C 1
ATOM 2370 O O . VAL A 1 304 ? 21.747 -6.536 -26.899 1.00 88.81 304 VAL A O 1
ATOM 2373 N N . ILE A 1 305 ? 22.817 -5.224 -28.379 1.00 88.75 305 ILE A N 1
ATOM 2374 C CA . ILE A 1 305 ? 23.828 -4.732 -27.435 1.00 88.75 305 ILE A CA 1
ATOM 2375 C C . ILE A 1 305 ? 23.144 -3.870 -26.376 1.00 88.75 305 ILE A C 1
ATOM 2377 O O . ILE A 1 305 ? 23.256 -4.151 -25.183 1.00 88.75 305 ILE A O 1
ATOM 2381 N N . TYR A 1 306 ? 22.360 -2.887 -26.826 1.00 93.75 306 TYR A N 1
ATOM 2382 C CA . TYR A 1 306 ? 21.550 -2.046 -25.954 1.00 93.75 306 TYR A CA 1
ATOM 2383 C C . TYR A 1 306 ? 20.605 -2.881 -25.080 1.00 93.75 306 TYR A C 1
ATOM 2385 O O . TYR A 1 306 ? 20.560 -2.707 -23.861 1.00 93.75 306 TYR A O 1
ATOM 2393 N N . ALA A 1 307 ? 19.878 -3.820 -25.694 1.00 93.62 307 ALA A N 1
ATOM 2394 C CA . ALA A 1 307 ? 18.937 -4.684 -24.996 1.00 93.62 307 ALA A CA 1
ATOM 2395 C C . ALA A 1 307 ? 19.631 -5.482 -23.881 1.00 93.62 307 ALA A C 1
ATOM 2397 O O . ALA A 1 307 ? 19.183 -5.444 -22.740 1.00 93.62 307 ALA A O 1
ATOM 2398 N N . LYS A 1 308 ? 20.758 -6.146 -24.164 1.00 91.06 308 LYS A N 1
ATOM 2399 C CA . LYS A 1 308 ? 21.498 -6.940 -23.166 1.00 91.06 308 LYS A CA 1
ATOM 2400 C C . LYS A 1 308 ? 22.114 -6.101 -22.045 1.00 91.06 308 LYS A C 1
ATOM 2402 O O . LYS A 1 308 ? 22.236 -6.596 -20.927 1.00 91.06 308 LYS A O 1
ATOM 2407 N N . GLU A 1 309 ? 22.513 -4.865 -22.326 1.00 91.56 309 GLU A N 1
ATOM 2408 C CA . GLU A 1 309 ? 23.138 -3.985 -21.336 1.00 91.56 309 GLU A CA 1
ATOM 2409 C C . GLU A 1 309 ? 22.106 -3.335 -20.402 1.00 91.56 309 GLU A C 1
ATOM 2411 O O . GLU A 1 309 ? 22.336 -3.245 -19.195 1.00 91.56 309 GLU A O 1
ATOM 2416 N N . TYR A 1 310 ? 20.945 -2.936 -20.934 1.00 93.81 310 TYR A N 1
ATOM 2417 C CA . TYR A 1 310 ? 19.967 -2.130 -20.199 1.00 93.81 310 TYR A CA 1
ATOM 2418 C C . TYR A 1 310 ? 18.642 -2.833 -19.879 1.00 93.81 310 TYR A C 1
ATOM 2420 O O . TYR A 1 310 ? 17.786 -2.198 -19.260 1.00 93.81 310 TYR A O 1
ATOM 2428 N N . TYR A 1 311 ? 18.449 -4.113 -20.237 1.00 93.94 311 TYR A N 1
ATOM 2429 C CA . TYR A 1 311 ? 17.175 -4.820 -20.010 1.00 93.94 311 TYR A CA 1
ATOM 2430 C C . TYR A 1 311 ? 16.656 -4.670 -18.575 1.00 93.94 311 TYR A C 1
ATOM 2432 O O . TYR A 1 311 ? 15.476 -4.386 -18.394 1.00 93.94 311 TYR A O 1
ATOM 2440 N N . MET A 1 312 ? 17.527 -4.792 -17.562 1.00 92.88 312 MET A N 1
ATOM 2441 C CA . MET A 1 312 ? 17.117 -4.797 -16.153 1.00 92.88 312 MET A CA 1
ATOM 2442 C C . MET A 1 312 ? 16.393 -3.515 -15.722 1.00 92.88 312 MET A C 1
ATOM 2444 O O . MET A 1 312 ? 15.520 -3.581 -14.867 1.00 92.88 312 MET A O 1
ATOM 2448 N N . TYR A 1 313 ? 16.712 -2.372 -16.339 1.00 92.25 313 TYR A N 1
ATOM 2449 C CA . TYR A 1 313 ? 16.074 -1.085 -16.043 1.00 92.25 313 TYR A CA 1
ATOM 2450 C C . TYR A 1 313 ? 14.697 -0.941 -16.705 1.00 92.25 313 TYR A C 1
ATOM 2452 O O . TYR A 1 313 ? 13.848 -0.187 -16.233 1.00 92.25 313 TYR A O 1
ATOM 2460 N N . HIS A 1 314 ? 14.484 -1.652 -17.812 1.00 94.06 314 HIS A N 1
ATOM 2461 C CA . HIS A 1 314 ? 13.283 -1.538 -18.639 1.00 94.06 314 HIS A CA 1
ATOM 2462 C C . HIS A 1 314 ? 12.221 -2.575 -18.288 1.00 94.06 314 HIS A C 1
ATOM 2464 O O . HIS A 1 314 ? 11.032 -2.301 -18.417 1.00 94.06 314 HIS A O 1
ATOM 2470 N N . ILE A 1 315 ? 12.629 -3.765 -17.837 1.00 92.62 315 ILE A N 1
ATOM 2471 C CA . ILE A 1 315 ? 11.689 -4.861 -17.561 1.00 92.62 315 ILE A CA 1
ATOM 2472 C C . ILE A 1 315 ? 11.067 -4.812 -16.159 1.00 92.62 315 ILE A C 1
ATOM 2474 O O . ILE A 1 315 ? 10.194 -5.630 -15.871 1.00 92.62 315 ILE A O 1
ATOM 2478 N N . LEU A 1 316 ? 11.481 -3.867 -15.306 1.00 90.06 316 LEU A N 1
ATOM 2479 C CA . LEU A 1 316 ? 10.948 -3.670 -13.956 1.00 90.06 316 LEU A CA 1
ATOM 2480 C C . LEU A 1 316 ? 9.422 -3.476 -13.995 1.00 90.06 316 LEU A C 1
ATOM 2482 O O . LEU A 1 316 ? 8.923 -2.501 -14.556 1.00 90.06 316 LEU A O 1
ATOM 2486 N N . GLY A 1 317 ? 8.678 -4.417 -13.409 1.00 82.81 317 GLY A N 1
ATOM 2487 C CA . GLY A 1 317 ? 7.207 -4.411 -13.413 1.00 82.81 317 GLY A CA 1
ATOM 2488 C C . GLY A 1 317 ? 6.566 -4.705 -14.779 1.00 82.81 317 GLY A C 1
ATOM 2489 O O . GLY A 1 317 ? 5.368 -4.483 -14.952 1.00 82.81 317 GLY A O 1
ATOM 2490 N N . VAL A 1 318 ? 7.355 -5.138 -15.771 1.00 89.44 318 VAL A N 1
ATOM 2491 C CA . VAL A 1 318 ? 6.891 -5.537 -17.112 1.00 89.44 318 VAL A CA 1
ATOM 2492 C C . VAL A 1 318 ? 6.952 -7.048 -17.271 1.00 89.44 318 VAL A C 1
ATOM 2494 O O . VAL A 1 318 ? 6.037 -7.641 -17.833 1.00 89.44 318 VAL A O 1
ATOM 2497 N N . TRP A 1 319 ? 8.022 -7.687 -16.801 1.00 90.56 319 TRP A N 1
ATOM 2498 C CA . TRP A 1 319 ? 8.204 -9.131 -16.965 1.00 90.56 319 TRP A CA 1
ATOM 2499 C C . TRP A 1 319 ? 7.092 -9.945 -16.284 1.00 90.56 319 TRP A C 1
ATOM 2501 O O . TRP A 1 319 ? 6.779 -11.034 -16.740 1.00 90.56 319 TRP A O 1
ATOM 2511 N N . ASP A 1 320 ? 6.468 -9.398 -15.244 1.00 85.38 320 ASP A N 1
ATOM 2512 C CA . ASP A 1 320 ? 5.419 -9.999 -14.420 1.00 85.38 320 ASP A CA 1
ATOM 2513 C C . ASP A 1 320 ? 4.034 -9.361 -14.624 1.00 85.38 320 ASP A C 1
ATOM 2515 O O . ASP A 1 320 ? 3.087 -9.710 -13.920 1.00 85.38 320 ASP A O 1
ATOM 2519 N N . CYS A 1 321 ? 3.886 -8.422 -15.568 1.00 84.69 321 CYS A N 1
ATOM 2520 C CA . CYS A 1 321 ? 2.630 -7.679 -15.716 1.00 84.69 321 CYS A CA 1
ATOM 2521 C C . CYS A 1 321 ? 1.479 -8.536 -16.265 1.00 84.69 321 CYS A C 1
ATOM 2523 O O . CYS A 1 321 ? 0.311 -8.273 -15.977 1.00 84.69 321 CYS A O 1
ATOM 2525 N N . ASP A 1 322 ? 1.799 -9.577 -17.036 1.00 86.56 322 ASP A N 1
ATOM 2526 C CA . ASP A 1 322 ? 0.853 -10.584 -17.494 1.00 86.56 322 ASP A CA 1
ATOM 2527 C C . ASP A 1 322 ? 1.545 -11.935 -17.750 1.00 86.56 322 ASP A C 1
ATOM 2529 O O . ASP A 1 322 ? 2.768 -12.039 -17.875 1.00 86.56 322 ASP A O 1
ATOM 2533 N N . LYS A 1 323 ? 0.735 -12.990 -17.905 1.00 87.00 323 LYS A N 1
ATOM 2534 C CA . LYS A 1 323 ? 1.228 -14.355 -18.162 1.00 87.00 323 LYS A CA 1
ATOM 2535 C C . LYS A 1 323 ? 2.010 -14.500 -19.474 1.00 87.00 323 LYS A C 1
ATOM 2537 O O . LYS A 1 323 ? 2.704 -15.497 -19.654 1.00 87.00 323 LYS A O 1
ATOM 2542 N N . ARG A 1 324 ? 1.845 -13.599 -20.451 1.00 86.75 324 ARG A N 1
ATOM 2543 C CA . ARG A 1 324 ? 2.580 -13.648 -21.727 1.00 86.75 324 ARG A CA 1
ATOM 2544 C C . ARG A 1 324 ? 3.992 -13.097 -21.545 1.00 86.75 324 ARG A C 1
ATOM 2546 O O . ARG A 1 324 ? 4.922 -13.709 -22.065 1.00 86.75 324 ARG A O 1
ATOM 2553 N N . MET A 1 325 ? 4.152 -11.990 -20.822 1.00 88.06 325 MET A N 1
ATOM 2554 C CA . MET A 1 325 ? 5.459 -11.418 -20.486 1.00 88.06 325 MET A CA 1
ATOM 2555 C C . MET A 1 325 ? 6.240 -12.330 -19.544 1.00 88.06 325 MET A C 1
ATOM 2557 O O . MET A 1 325 ? 7.424 -12.561 -19.782 1.00 88.06 325 MET A O 1
ATOM 2561 N N . GLU A 1 326 ? 5.560 -12.956 -18.582 1.00 87.75 326 GLU A N 1
ATOM 2562 C CA . GLU A 1 326 ? 6.177 -13.908 -17.651 1.00 87.75 326 GLU A CA 1
ATOM 2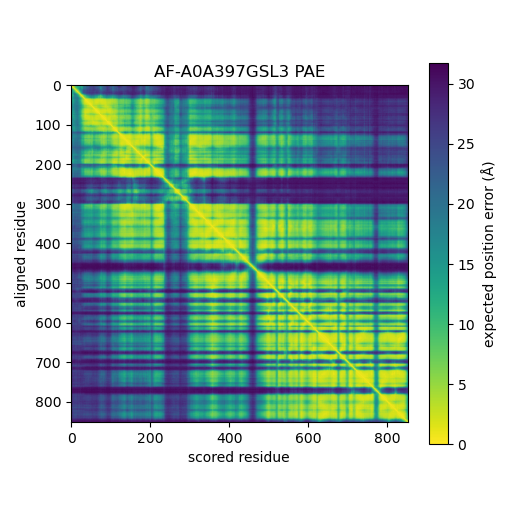563 C C . GLU A 1 326 ? 6.785 -15.099 -18.403 1.00 87.75 326 GLU A C 1
ATOM 2565 O O . GLU A 1 326 ? 7.959 -15.427 -18.238 1.00 87.75 326 GLU A O 1
ATOM 2570 N N . ARG A 1 327 ? 6.029 -15.681 -19.345 1.00 88.69 327 ARG A N 1
ATOM 2571 C CA . ARG A 1 327 ? 6.527 -16.760 -20.216 1.00 88.69 327 ARG A CA 1
ATOM 2572 C C . ARG A 1 327 ? 7.709 -16.330 -21.080 1.00 88.69 327 ARG A C 1
ATOM 2574 O O . ARG A 1 327 ? 8.602 -17.132 -21.328 1.00 88.69 327 ARG A O 1
ATOM 2581 N N . ARG A 1 328 ? 7.726 -15.086 -21.564 1.00 88.44 328 ARG A N 1
ATOM 2582 C CA . ARG A 1 328 ? 8.848 -14.554 -22.363 1.00 88.44 328 ARG A CA 1
ATOM 2583 C C . ARG A 1 328 ? 10.101 -14.383 -21.545 1.00 88.44 328 ARG A C 1
ATOM 2585 O O . ARG A 1 328 ? 11.190 -14.663 -22.039 1.00 88.44 328 ARG A O 1
ATOM 2592 N N . TRP A 1 329 ? 9.943 -13.912 -20.317 1.00 91.25 329 TRP A N 1
ATOM 2593 C CA . TRP A 1 329 ? 11.044 -13.838 -19.382 1.00 91.25 329 TRP A CA 1
ATOM 2594 C C . TRP A 1 329 ? 11.592 -15.236 -19.087 1.00 91.25 329 TRP A C 1
ATOM 2596 O O . TRP A 1 329 ? 12.792 -15.446 -19.225 1.00 91.25 329 TRP A O 1
ATOM 2606 N N . GLN A 1 330 ? 10.725 -16.223 -18.836 1.00 88.44 330 GLN A N 1
ATOM 2607 C CA . GLN A 1 330 ? 11.131 -17.628 -18.679 1.00 88.44 330 GLN A CA 1
ATOM 2608 C C . GLN A 1 330 ? 11.891 -18.166 -19.908 1.00 88.44 330 GLN A C 1
ATOM 2610 O O . GLN A 1 330 ? 12.957 -18.756 -19.756 1.00 88.44 330 GLN A O 1
ATOM 2615 N N . CYS A 1 331 ? 11.421 -17.888 -21.130 1.00 87.81 331 CYS A N 1
ATOM 2616 C CA . CYS A 1 331 ? 12.126 -18.287 -22.357 1.00 87.81 331 CYS A CA 1
ATOM 2617 C C . CYS A 1 331 ? 13.525 -17.651 -22.467 1.00 87.81 331 CYS A C 1
ATOM 2619 O O . CYS A 1 331 ? 14.479 -18.317 -22.867 1.00 87.81 331 CYS A O 1
ATOM 2621 N N . ILE A 1 332 ? 13.674 -16.383 -22.067 1.00 88.25 332 ILE A N 1
ATOM 2622 C CA . ILE A 1 332 ? 14.974 -15.697 -22.017 1.00 88.25 332 ILE A CA 1
ATOM 2623 C C . ILE A 1 332 ? 15.898 -16.335 -20.977 1.00 88.25 332 ILE A C 1
ATOM 2625 O O . ILE A 1 332 ? 17.083 -16.514 -21.258 1.00 88.25 332 ILE A O 1
ATOM 2629 N N . LEU A 1 333 ? 15.375 -16.686 -19.797 1.00 86.19 333 LEU A N 1
ATOM 2630 C CA . LEU A 1 333 ? 16.145 -17.355 -18.747 1.00 86.19 333 LEU A CA 1
ATOM 2631 C C . LEU A 1 333 ? 16.724 -18.689 -19.242 1.00 86.19 333 LEU A C 1
ATOM 2633 O O . LEU A 1 333 ? 17.878 -19.009 -18.952 1.00 86.19 333 LEU A O 1
ATOM 2637 N N . ASP A 1 334 ? 15.958 -19.452 -20.020 1.00 83.06 334 ASP A N 1
ATOM 2638 C CA . ASP A 1 334 ? 16.405 -20.733 -20.574 1.00 83.06 334 ASP A CA 1
ATOM 2639 C C . ASP A 1 334 ? 17.351 -20.603 -21.773 1.00 83.06 334 ASP A C 1
ATOM 2641 O O . ASP A 1 334 ? 18.083 -21.549 -22.084 1.00 83.06 334 ASP A O 1
ATOM 2645 N N . ASN A 1 335 ? 17.420 -19.429 -22.403 1.00 82.50 335 ASN A N 1
ATOM 2646 C CA . ASN A 1 335 ? 18.282 -19.203 -23.552 1.00 82.50 335 ASN A CA 1
ATOM 2647 C C . ASN A 1 335 ? 19.741 -18.918 -23.150 1.00 82.50 335 ASN A C 1
ATOM 2649 O O . ASN A 1 335 ? 20.170 -17.773 -22.979 1.00 82.50 335 ASN A O 1
ATOM 2653 N N . GLU A 1 336 ? 20.549 -19.978 -23.075 1.00 75.44 336 GLU A N 1
ATOM 2654 C CA . GLU A 1 336 ? 21.985 -19.893 -22.766 1.00 75.44 336 GLU A CA 1
ATOM 2655 C C . GLU A 1 336 ? 22.783 -19.029 -23.770 1.00 75.44 336 GLU A C 1
ATOM 2657 O O . GLU A 1 336 ? 23.882 -18.572 -23.450 1.00 75.44 336 GLU A O 1
ATOM 2662 N N . SER A 1 337 ? 22.260 -18.766 -24.978 1.00 75.62 337 SER A N 1
ATOM 2663 C CA . SER A 1 337 ? 22.958 -17.965 -25.995 1.00 75.62 337 SER A CA 1
ATOM 2664 C C . SER A 1 337 ? 23.041 -16.474 -25.634 1.00 75.62 337 SER A C 1
ATOM 2666 O O . SER A 1 337 ? 23.967 -15.774 -26.064 1.00 75.62 337 SER A O 1
ATOM 2668 N N . LEU A 1 338 ? 22.081 -15.976 -24.847 1.00 80.12 338 LEU A N 1
ATOM 2669 C CA . LEU A 1 338 ? 21.969 -14.557 -24.528 1.00 80.12 338 LEU A CA 1
ATOM 2670 C C . LEU A 1 338 ? 22.980 -14.125 -23.461 1.00 80.12 338 LEU A C 1
ATOM 2672 O O . LEU A 1 338 ? 23.467 -12.994 -23.540 1.00 80.12 338 LEU A O 1
ATOM 2676 N N . ALA A 1 339 ? 23.343 -15.033 -22.546 1.00 79.38 339 ALA A N 1
ATOM 2677 C CA . ALA A 1 339 ? 24.291 -14.816 -21.447 1.00 79.38 339 ALA A CA 1
ATOM 2678 C C . ALA A 1 339 ? 23.967 -13.576 -20.582 1.00 79.38 339 ALA A C 1
ATOM 2680 O O . ALA A 1 339 ? 24.850 -12.780 -20.256 1.00 79.38 339 ALA A O 1
ATOM 2681 N N . LEU A 1 340 ? 22.688 -13.388 -20.232 1.00 86.06 340 LEU A N 1
ATOM 2682 C CA . LEU A 1 340 ? 22.251 -12.303 -19.348 1.00 86.06 340 LEU A CA 1
ATOM 2683 C C . LEU A 1 340 ? 22.671 -12.561 -17.893 1.00 86.06 340 LEU A C 1
ATOM 2685 O O . LEU A 1 340 ? 22.632 -13.694 -17.420 1.00 86.06 340 LEU A O 1
ATOM 2689 N N . ARG A 1 341 ? 23.038 -11.495 -17.168 1.00 88.56 341 ARG A N 1
ATOM 2690 C CA . ARG A 1 341 ? 23.373 -11.555 -15.732 1.00 88.56 341 ARG A CA 1
ATOM 2691 C C . ARG A 1 341 ? 22.130 -11.423 -14.859 1.00 88.56 341 ARG A C 1
ATOM 2693 O O . ARG A 1 341 ? 21.729 -10.303 -14.538 1.00 88.56 341 ARG A O 1
ATOM 2700 N N . ILE A 1 342 ? 21.563 -12.549 -14.448 1.00 90.31 342 ILE A N 1
ATOM 2701 C CA . ILE A 1 342 ? 20.341 -12.621 -13.639 1.00 90.31 342 ILE A CA 1
ATOM 2702 C C . ILE A 1 342 ? 20.584 -12.069 -12.233 1.00 90.31 342 ILE A C 1
ATOM 2704 O O . ILE A 1 342 ? 19.721 -11.383 -11.686 1.00 90.31 342 ILE A O 1
ATOM 2708 N N . THR A 1 343 ? 21.783 -12.274 -11.676 1.00 89.94 343 THR A N 1
ATOM 2709 C CA . THR A 1 343 ? 22.162 -11.709 -10.367 1.00 89.94 343 THR A CA 1
ATOM 2710 C C . THR A 1 343 ? 22.025 -10.186 -10.316 1.00 89.94 343 THR A C 1
ATOM 2712 O O . THR A 1 343 ? 21.499 -9.646 -9.344 1.00 89.94 343 THR A O 1
ATOM 2715 N N . GLY A 1 344 ? 22.464 -9.491 -11.372 1.00 89.81 344 GLY A N 1
ATOM 2716 C CA . GLY A 1 344 ? 22.384 -8.033 -11.471 1.00 89.81 344 GLY A CA 1
ATOM 2717 C C . GLY A 1 344 ? 20.945 -7.534 -11.595 1.00 89.81 344 GLY A C 1
ATOM 2718 O O . GLY A 1 344 ? 20.583 -6.549 -10.957 1.00 89.81 344 GLY A O 1
ATOM 2719 N N . TRP A 1 345 ? 20.111 -8.248 -12.357 1.00 92.69 345 TRP A N 1
ATOM 2720 C CA . TRP A 1 345 ? 18.685 -7.941 -12.458 1.00 92.69 345 TRP A CA 1
ATOM 2721 C C . TRP A 1 345 ? 17.959 -8.123 -11.120 1.00 92.69 345 TRP A C 1
ATOM 2723 O O . TRP A 1 345 ? 17.268 -7.204 -10.689 1.00 92.69 345 TRP A O 1
ATOM 2733 N N . LEU A 1 346 ? 18.172 -9.235 -10.407 1.00 93.06 346 LEU A N 1
ATOM 2734 C CA . LEU A 1 346 ? 17.557 -9.446 -9.090 1.00 93.06 346 LEU A CA 1
ATOM 2735 C C . LEU A 1 346 ? 17.989 -8.401 -8.065 1.00 93.06 346 LEU A C 1
ATOM 2737 O O . LEU A 1 346 ? 17.168 -7.923 -7.285 1.00 93.06 346 LEU A O 1
ATOM 2741 N N . GLN A 1 347 ? 19.273 -8.034 -8.067 1.00 92.62 347 GLN A N 1
ATOM 2742 C CA . GLN A 1 347 ? 19.770 -6.967 -7.206 1.00 92.62 347 GLN A CA 1
ATOM 2743 C C . GLN A 1 347 ? 19.051 -5.645 -7.510 1.00 92.62 347 GLN A C 1
ATOM 2745 O O . GLN A 1 347 ? 18.646 -4.942 -6.585 1.00 92.62 347 GLN A O 1
ATOM 2750 N N . HIS A 1 348 ? 18.853 -5.322 -8.790 1.00 92.12 348 HIS A N 1
ATOM 2751 C CA . HIS A 1 348 ? 18.107 -4.136 -9.198 1.00 92.12 348 HIS A CA 1
ATOM 2752 C C . HIS A 1 348 ? 16.633 -4.197 -8.758 1.00 92.12 348 HIS A C 1
ATOM 2754 O O . HIS A 1 348 ? 16.150 -3.251 -8.141 1.00 92.12 348 HIS A O 1
ATOM 2760 N N . GLU A 1 349 ? 15.941 -5.316 -8.990 1.00 93.38 349 GLU A N 1
ATOM 2761 C CA . GLU A 1 349 ? 14.546 -5.537 -8.573 1.00 93.38 349 GLU A CA 1
ATOM 2762 C C . GLU A 1 349 ? 14.362 -5.371 -7.058 1.00 93.38 349 GLU A C 1
ATOM 2764 O O . GLU A 1 349 ? 13.473 -4.645 -6.613 1.00 93.38 349 GLU A O 1
ATOM 2769 N N . LEU A 1 350 ? 15.245 -5.972 -6.253 1.00 92.88 350 LEU A N 1
ATOM 2770 C CA . LEU A 1 350 ? 15.222 -5.833 -4.795 1.00 92.88 350 LEU A CA 1
ATOM 2771 C C . LEU A 1 350 ? 15.444 -4.392 -4.339 1.00 92.88 350 LEU A C 1
ATOM 2773 O O . LEU A 1 350 ? 14.848 -3.965 -3.357 1.00 92.88 350 LEU A O 1
ATOM 2777 N N . GLN A 1 351 ? 16.290 -3.629 -5.030 1.00 90.31 351 GLN A N 1
ATOM 2778 C CA . GLN A 1 351 ? 16.543 -2.229 -4.694 1.00 90.31 351 GLN A CA 1
ATOM 2779 C C . GLN A 1 351 ? 15.372 -1.317 -5.073 1.00 90.31 351 GLN A C 1
ATOM 2781 O O . GLN A 1 351 ? 15.052 -0.407 -4.312 1.00 90.31 351 GLN A O 1
ATOM 2786 N N . GLN A 1 352 ? 14.727 -1.556 -6.217 1.00 90.62 352 GLN A N 1
ATOM 2787 C CA . GLN A 1 352 ? 13.634 -0.709 -6.705 1.00 90.62 352 GLN A CA 1
ATOM 2788 C C . GLN A 1 352 ? 12.279 -1.038 -6.062 1.00 90.62 352 GLN A C 1
ATOM 2790 O O . GLN A 1 352 ? 11.476 -0.135 -5.856 1.00 90.62 352 GLN A O 1
ATOM 2795 N N . ARG A 1 353 ? 12.019 -2.301 -5.689 1.00 89.69 353 ARG A N 1
ATOM 2796 C CA . ARG A 1 353 ? 10.758 -2.726 -5.042 1.00 89.69 353 ARG A CA 1
ATOM 2797 C C . ARG A 1 353 ? 10.756 -2.576 -3.513 1.00 89.69 353 ARG A C 1
ATOM 2799 O O . ARG A 1 353 ? 9.897 -3.140 -2.832 1.00 89.69 353 ARG A O 1
ATOM 2806 N N . ARG A 1 354 ? 11.709 -1.825 -2.953 1.00 91.12 354 ARG A N 1
ATOM 2807 C CA . ARG A 1 354 ? 11.706 -1.449 -1.532 1.00 91.12 354 ARG A CA 1
ATOM 2808 C C . ARG A 1 354 ? 10.591 -0.464 -1.252 1.00 91.12 354 ARG A C 1
ATOM 2810 O O . ARG A 1 354 ? 10.413 0.516 -1.967 1.00 91.12 354 ARG A O 1
ATOM 2817 N N . VAL A 1 355 ? 9.887 -0.707 -0.160 1.00 90.75 355 VAL A N 1
ATOM 2818 C CA . VAL A 1 355 ? 8.804 0.147 0.304 1.00 90.75 355 VAL A CA 1
ATOM 2819 C C . VAL A 1 355 ? 9.299 0.980 1.477 1.00 90.75 355 VAL A C 1
ATOM 2821 O O . VAL A 1 355 ? 9.944 0.459 2.389 1.00 90.75 355 VAL A O 1
ATOM 2824 N N . THR A 1 356 ? 8.992 2.275 1.460 1.00 90.62 356 THR A N 1
ATOM 2825 C CA . THR A 1 356 ? 9.264 3.169 2.588 1.00 90.62 356 THR A CA 1
ATOM 2826 C C . THR A 1 356 ? 8.200 2.994 3.658 1.00 90.62 356 THR A C 1
ATOM 2828 O O . THR A 1 356 ? 7.058 3.422 3.487 1.00 90.62 356 THR A O 1
ATOM 2831 N N . GLY A 1 357 ? 8.576 2.329 4.750 1.00 87.12 357 GLY A N 1
ATOM 2832 C CA . GLY A 1 357 ? 7.729 2.161 5.922 1.00 87.12 357 GLY A CA 1
ATOM 2833 C C . GLY A 1 357 ? 7.778 3.359 6.872 1.00 87.12 357 GLY A C 1
ATOM 2834 O O . GLY A 1 357 ? 8.519 4.318 6.667 1.00 87.12 357 GLY A O 1
ATOM 2835 N N . LEU A 1 358 ? 6.980 3.294 7.940 1.00 85.94 358 LEU A N 1
ATOM 2836 C CA . LEU A 1 358 ? 6.867 4.336 8.967 1.00 85.94 358 LEU A CA 1
ATOM 2837 C C . LEU A 1 358 ? 8.194 4.603 9.694 1.00 85.94 358 LEU A C 1
ATOM 2839 O O . LEU A 1 358 ? 8.498 5.745 10.024 1.00 85.94 358 LEU A O 1
ATOM 2843 N N . HIS A 1 359 ? 8.945 3.541 9.989 1.00 81.38 359 HIS A N 1
ATOM 2844 C CA . HIS A 1 359 ? 10.200 3.613 10.740 1.00 81.38 359 HIS A CA 1
ATOM 2845 C C . HIS A 1 359 ? 11.413 3.320 9.855 1.00 81.38 359 HIS A C 1
ATOM 2847 O O . HIS A 1 359 ? 12.411 4.030 9.923 1.00 81.38 359 HIS A O 1
ATOM 2853 N N . GLU A 1 360 ? 11.321 2.286 9.017 1.00 86.94 360 GLU A N 1
ATOM 2854 C CA . GLU A 1 360 ? 12.414 1.791 8.180 1.00 86.94 360 GLU A CA 1
ATOM 2855 C C . GLU A 1 360 ? 11.874 1.332 6.817 1.00 86.94 360 GLU A C 1
ATOM 2857 O O . GLU A 1 360 ? 10.687 1.023 6.668 1.00 86.94 360 GLU A O 1
ATOM 2862 N N . ASN A 1 361 ? 12.752 1.282 5.813 1.00 91.69 361 ASN A N 1
ATOM 2863 C CA . ASN A 1 361 ? 12.429 0.675 4.525 1.00 91.69 361 ASN A CA 1
ATOM 2864 C C . ASN A 1 361 ? 12.399 -0.851 4.653 1.00 91.69 361 ASN A C 1
ATOM 2866 O O . ASN A 1 361 ? 13.170 -1.431 5.415 1.00 91.69 361 ASN A O 1
ATOM 2870 N N . PHE A 1 362 ? 11.571 -1.514 3.852 1.00 93.25 362 PHE A N 1
ATOM 2871 C CA . PHE A 1 362 ? 11.529 -2.972 3.829 1.00 93.25 362 PHE A CA 1
ATOM 2872 C C . PHE A 1 362 ? 11.199 -3.547 2.452 1.00 93.25 362 PHE A C 1
ATOM 2874 O O . PHE A 1 362 ? 10.690 -2.850 1.572 1.00 93.25 362 PHE A O 1
ATOM 2881 N N . VAL A 1 363 ? 11.489 -4.837 2.267 1.00 93.38 363 VAL A N 1
ATOM 2882 C CA . VAL A 1 363 ? 11.110 -5.607 1.076 1.00 93.38 363 VAL A CA 1
ATOM 2883 C C . VAL A 1 363 ? 9.888 -6.470 1.407 1.00 93.38 363 VAL A C 1
ATOM 2885 O O . VAL A 1 363 ? 9.971 -7.337 2.282 1.00 93.38 363 VAL A O 1
ATOM 2888 N N . PRO A 1 364 ? 8.741 -6.270 0.732 1.00 92.38 364 PRO A N 1
ATOM 2889 C CA . PRO A 1 364 ? 7.541 -7.039 1.027 1.00 92.38 364 PRO A CA 1
ATOM 2890 C C . PRO A 1 364 ? 7.698 -8.546 0.776 1.00 92.38 364 PRO A C 1
ATOM 2892 O O . PRO A 1 364 ? 8.326 -8.987 -0.186 1.00 92.38 364 PRO A O 1
ATOM 2895 N N . ARG A 1 365 ? 7.020 -9.369 1.580 1.00 89.38 365 ARG A N 1
ATOM 2896 C CA . ARG A 1 365 ? 7.076 -10.839 1.485 1.00 89.38 365 ARG A CA 1
ATOM 2897 C C . ARG A 1 365 ? 6.645 -11.375 0.120 1.00 89.38 365 ARG A C 1
ATOM 2899 O O . ARG A 1 365 ? 7.215 -12.354 -0.356 1.00 89.38 365 ARG A O 1
ATOM 2906 N N . HIS A 1 366 ? 5.620 -10.779 -0.488 1.00 88.56 366 HIS A N 1
ATOM 2907 C CA . HIS A 1 366 ? 5.152 -11.205 -1.808 1.00 88.56 366 HIS A CA 1
ATOM 2908 C C . HIS A 1 366 ? 6.190 -10.903 -2.904 1.00 88.56 366 HIS A C 1
ATOM 2910 O O . HIS A 1 366 ? 6.366 -11.743 -3.777 1.00 88.56 366 HIS A O 1
ATOM 2916 N N . VAL A 1 367 ? 6.946 -9.799 -2.795 1.00 91.38 367 VAL A N 1
ATOM 2917 C CA . VAL A 1 367 ? 8.063 -9.480 -3.704 1.00 91.38 367 VAL A CA 1
ATOM 2918 C C . VAL A 1 367 ? 9.131 -10.568 -3.633 1.00 91.38 367 VAL A C 1
ATOM 2920 O O . VAL A 1 367 ? 9.573 -11.053 -4.668 1.00 91.38 367 VAL A O 1
ATOM 2923 N N . LEU A 1 368 ? 9.505 -11.019 -2.429 1.00 92.19 368 LEU A N 1
ATOM 2924 C CA . LEU A 1 368 ? 10.468 -12.118 -2.284 1.00 92.19 368 LEU A CA 1
ATOM 2925 C C . LEU A 1 368 ? 9.964 -13.413 -2.929 1.00 92.19 368 LEU A C 1
ATOM 2927 O O . LEU A 1 368 ? 10.714 -14.075 -3.632 1.00 92.19 368 LEU A O 1
ATOM 2931 N N . ARG A 1 369 ? 8.690 -13.769 -2.730 1.00 89.69 369 ARG A N 1
ATOM 2932 C CA . ARG A 1 369 ? 8.103 -14.969 -3.352 1.00 89.69 369 ARG A CA 1
ATOM 2933 C C . ARG A 1 369 ? 8.054 -14.886 -4.874 1.00 89.69 369 ARG A C 1
ATOM 2935 O O . ARG A 1 369 ? 8.191 -15.909 -5.525 1.00 89.69 369 ARG A O 1
ATOM 2942 N N . GLN A 1 370 ? 7.840 -13.688 -5.404 1.00 89.50 370 GLN A N 1
ATOM 2943 C CA . GLN A 1 370 ? 7.735 -13.439 -6.834 1.00 89.50 370 GLN A CA 1
ATOM 2944 C C . GLN A 1 370 ? 9.104 -13.420 -7.527 1.00 89.50 370 GLN A C 1
ATOM 2946 O O . GLN A 1 370 ? 9.254 -13.961 -8.614 1.00 89.50 370 GLN A O 1
ATOM 2951 N N . LEU A 1 371 ? 10.113 -12.797 -6.913 1.00 91.88 371 LEU A N 1
ATOM 2952 C CA . LEU A 1 371 ? 11.453 -12.689 -7.501 1.00 91.88 371 LEU A CA 1
ATOM 2953 C C . LEU A 1 371 ? 12.266 -13.979 -7.371 1.00 91.88 371 LEU A C 1
ATOM 2955 O O . LEU A 1 371 ? 13.150 -14.238 -8.181 1.00 91.88 371 LEU A O 1
ATOM 2959 N N . PHE A 1 372 ? 11.992 -14.785 -6.348 1.00 92.50 372 PHE A N 1
ATOM 2960 C CA . PHE A 1 372 ? 12.735 -16.006 -6.063 1.00 92.50 372 PHE A CA 1
ATOM 2961 C C . PHE A 1 372 ? 11.872 -17.224 -6.359 1.00 92.50 372 PHE A C 1
ATOM 2963 O O . PHE A 1 372 ? 11.470 -17.963 -5.465 1.00 92.50 372 PHE A O 1
ATOM 2970 N N . GLU A 1 373 ? 11.595 -17.438 -7.638 1.00 91.31 373 GLU A N 1
ATOM 2971 C CA . GLU A 1 373 ? 11.045 -18.700 -8.122 1.00 91.31 373 GLU A CA 1
ATOM 2972 C C . GLU A 1 373 ? 12.157 -19.713 -8.402 1.00 91.31 373 GLU A C 1
ATOM 2974 O O . GLU A 1 373 ? 13.329 -19.361 -8.567 1.00 91.31 373 GLU A O 1
ATOM 2979 N N . TYR A 1 374 ? 11.784 -20.991 -8.480 1.00 91.19 374 TYR A N 1
ATOM 2980 C CA . TYR A 1 374 ? 12.723 -22.093 -8.690 1.00 91.19 374 TYR A CA 1
ATOM 2981 C C . TYR A 1 374 ? 13.634 -21.875 -9.905 1.00 91.19 374 TYR A C 1
ATOM 2983 O O . TYR A 1 374 ? 14.854 -21.992 -9.776 1.00 91.19 374 TYR A O 1
ATOM 2991 N N . GLU A 1 375 ? 13.071 -21.488 -11.052 1.00 88.75 375 GLU A N 1
ATOM 2992 C CA . GLU A 1 375 ? 13.845 -21.289 -12.284 1.00 88.75 375 GLU A CA 1
ATOM 2993 C C . GLU A 1 375 ? 14.850 -20.138 -12.171 1.00 88.75 375 GLU A C 1
ATOM 2995 O O . GLU A 1 375 ? 15.985 -20.244 -12.637 1.00 88.75 375 GLU A O 1
ATOM 3000 N N . ILE A 1 376 ? 14.472 -19.063 -11.480 1.00 90.94 376 ILE A N 1
ATOM 3001 C CA . ILE A 1 376 ? 15.338 -17.904 -11.267 1.00 90.94 376 ILE A CA 1
ATOM 3002 C C . ILE A 1 376 ? 16.496 -18.274 -10.335 1.00 90.94 376 ILE A C 1
ATOM 3004 O O . ILE A 1 376 ? 17.657 -18.018 -10.659 1.00 90.94 376 ILE A O 1
ATOM 3008 N N . VAL A 1 377 ? 16.208 -18.919 -9.199 1.00 91.12 377 VAL A N 1
ATOM 3009 C CA . VAL A 1 377 ? 17.244 -19.351 -8.246 1.00 91.12 377 VAL A CA 1
ATOM 3010 C C . VAL A 1 377 ? 18.196 -20.352 -8.898 1.00 91.12 377 VAL A C 1
ATOM 3012 O O . VAL A 1 377 ? 19.410 -20.221 -8.747 1.00 91.12 377 VAL A O 1
ATOM 3015 N N . ARG A 1 378 ? 17.670 -21.303 -9.681 1.00 90.06 378 ARG A N 1
ATOM 3016 C CA . ARG A 1 378 ? 18.476 -22.239 -10.474 1.00 90.06 378 ARG A CA 1
ATOM 3017 C C . ARG A 1 378 ? 19.441 -21.492 -11.398 1.00 90.06 378 ARG A C 1
ATOM 3019 O O . ARG A 1 378 ? 20.636 -21.772 -11.376 1.00 90.06 378 ARG A O 1
ATOM 3026 N N . LYS A 1 379 ? 18.956 -20.513 -12.166 1.00 88.56 379 LYS A N 1
ATOM 3027 C CA . LYS A 1 379 ? 19.791 -19.733 -13.096 1.00 88.56 379 LYS A CA 1
ATOM 3028 C C . LYS A 1 379 ? 20.854 -18.899 -12.396 1.00 88.56 379 LYS A C 1
ATOM 3030 O O . LYS A 1 379 ? 21.978 -18.819 -12.880 1.00 88.56 379 LYS A O 1
ATOM 3035 N N . VAL A 1 380 ? 20.536 -18.327 -11.238 1.00 89.50 380 VAL A N 1
ATOM 3036 C CA . VAL A 1 380 ? 21.521 -17.611 -10.417 1.00 89.50 380 VAL A CA 1
ATOM 3037 C C . VAL A 1 380 ? 22.637 -18.548 -9.951 1.00 89.50 380 VAL A C 1
ATOM 3039 O O . VAL A 1 380 ? 23.808 -18.186 -10.018 1.00 89.50 380 VAL A O 1
ATOM 3042 N N . LEU A 1 381 ? 22.299 -19.756 -9.499 1.00 87.62 381 LEU A N 1
ATOM 3043 C CA . LEU A 1 381 ? 23.287 -20.755 -9.081 1.00 87.62 381 LEU A CA 1
ATOM 3044 C C . LEU A 1 381 ? 24.171 -21.220 -10.254 1.00 87.62 381 LEU A C 1
ATOM 3046 O O . LEU A 1 381 ? 25.390 -21.311 -10.091 1.00 87.62 381 LEU A O 1
ATOM 3050 N N . GLU A 1 382 ? 23.586 -21.428 -11.439 1.00 86.62 382 GLU A N 1
ATOM 3051 C CA . GLU A 1 382 ? 24.331 -21.696 -12.680 1.00 86.62 382 GLU A CA 1
ATOM 3052 C C . GLU A 1 382 ? 25.293 -20.534 -13.018 1.00 86.62 382 GLU A C 1
ATOM 3054 O O . GLU A 1 382 ? 26.460 -20.774 -13.323 1.00 86.62 382 GLU A O 1
ATOM 3059 N N . GLU A 1 383 ? 24.852 -19.274 -12.887 1.00 86.62 383 GLU A N 1
ATOM 3060 C CA . GLU A 1 383 ? 25.674 -18.069 -13.119 1.00 86.62 383 GLU A CA 1
ATOM 3061 C C . GLU A 1 383 ? 26.881 -17.980 -12.161 1.00 86.62 383 GLU A C 1
ATOM 3063 O O . GLU A 1 383 ? 27.955 -17.512 -12.543 1.00 86.62 383 GLU A O 1
ATOM 3068 N N . ILE A 1 384 ? 26.732 -18.455 -10.920 1.00 82.81 384 ILE A N 1
ATOM 3069 C CA . ILE A 1 384 ? 27.799 -18.476 -9.900 1.00 82.81 384 ILE A CA 1
ATOM 3070 C C . ILE A 1 384 ? 28.787 -19.640 -10.123 1.00 82.81 384 ILE A C 1
ATOM 3072 O O . ILE A 1 384 ? 29.908 -19.616 -9.598 1.00 82.81 384 ILE A O 1
ATOM 3076 N N . GLY A 1 385 ? 28.409 -20.624 -10.944 1.00 81.19 385 GLY A N 1
ATOM 3077 C CA . GLY A 1 385 ? 29.247 -21.755 -11.342 1.00 81.19 385 GLY A CA 1
ATOM 3078 C C . GLY A 1 385 ? 28.974 -23.057 -10.588 1.00 81.19 385 GLY A C 1
ATOM 3079 O O . GLY A 1 385 ? 29.904 -23.844 -10.424 1.00 81.19 385 GLY A O 1
ATOM 3080 N N . PHE A 1 386 ? 27.745 -23.279 -10.106 1.00 81.44 386 PHE A N 1
ATOM 3081 C CA . PHE A 1 386 ? 27.307 -24.598 -9.634 1.00 81.44 386 PHE A CA 1
ATOM 3082 C C . PHE A 1 386 ? 26.955 -25.519 -10.813 1.00 81.44 386 PHE A C 1
ATOM 3084 O O . PHE A 1 386 ? 26.413 -25.071 -11.825 1.00 81.44 386 PHE A O 1
ATOM 3091 N N . ASP A 1 387 ? 27.230 -26.818 -10.671 1.00 78.19 387 ASP A N 1
ATOM 3092 C CA . ASP A 1 387 ? 26.876 -27.817 -11.680 1.00 78.19 387 ASP A CA 1
ATOM 3093 C C . ASP A 1 387 ? 25.351 -28.021 -11.760 1.00 78.19 387 ASP A C 1
ATOM 3095 O O . ASP A 1 387 ? 24.626 -27.928 -10.762 1.00 78.19 387 ASP A O 1
ATOM 3099 N N . LYS A 1 388 ? 24.840 -28.357 -12.955 1.00 74.75 388 LYS A N 1
ATOM 3100 C CA . LYS A 1 388 ? 23.390 -28.522 -13.206 1.00 74.75 388 LYS A CA 1
ATOM 3101 C C . LYS A 1 388 ? 22.727 -29.560 -12.285 1.00 74.75 388 LYS A C 1
ATOM 3103 O O . LYS A 1 388 ? 21.566 -29.394 -11.923 1.00 74.75 388 LYS A O 1
ATOM 3108 N N . HIS A 1 389 ? 23.450 -30.615 -11.898 1.00 69.88 389 HIS A N 1
ATOM 3109 C CA . HIS A 1 389 ? 22.929 -31.673 -11.023 1.00 69.88 389 HIS A CA 1
ATOM 3110 C C . HIS A 1 389 ? 22.758 -31.199 -9.569 1.00 69.88 389 HIS A C 1
ATOM 3112 O O . HIS A 1 389 ? 21.714 -31.440 -8.963 1.00 69.88 389 HIS A O 1
ATOM 3118 N N . ASP A 1 390 ? 23.732 -30.451 -9.048 1.00 72.19 390 ASP A N 1
ATOM 3119 C CA . ASP A 1 390 ? 23.719 -29.940 -7.671 1.00 72.19 390 ASP A CA 1
ATOM 3120 C C . ASP A 1 390 ? 22.733 -28.776 -7.497 1.00 72.19 390 ASP A C 1
ATOM 3122 O O . ASP A 1 390 ? 22.154 -28.575 -6.425 1.00 72.19 390 ASP A O 1
ATOM 3126 N N . THR A 1 391 ? 22.487 -28.036 -8.579 1.00 82.38 391 THR A N 1
ATOM 3127 C CA . THR A 1 391 ? 21.621 -26.856 -8.583 1.00 82.38 391 THR A CA 1
ATOM 3128 C C . THR A 1 391 ? 20.163 -27.187 -8.246 1.00 82.38 391 THR A C 1
ATOM 3130 O O . THR A 1 391 ? 19.522 -26.433 -7.511 1.00 82.38 391 THR A O 1
ATOM 3133 N N . TRP A 1 392 ? 19.637 -28.321 -8.725 1.00 82.69 392 TRP A N 1
ATOM 3134 C CA . TRP A 1 392 ? 18.235 -28.707 -8.509 1.00 82.69 392 TRP A CA 1
ATOM 3135 C C . TRP A 1 392 ? 17.900 -28.843 -7.018 1.00 82.69 392 TRP A C 1
ATOM 3137 O O . TRP A 1 392 ? 16.948 -28.230 -6.527 1.00 82.69 392 TRP A O 1
ATOM 3147 N N . ALA A 1 393 ? 18.699 -29.614 -6.275 1.00 82.12 393 ALA A N 1
ATOM 3148 C CA . ALA A 1 393 ? 18.472 -29.841 -4.849 1.00 82.12 393 ALA A CA 1
ATOM 3149 C C . ALA A 1 393 ? 18.721 -28.562 -4.038 1.00 82.12 393 ALA A C 1
ATOM 3151 O O . ALA A 1 393 ? 17.967 -28.242 -3.117 1.00 82.12 393 ALA A O 1
ATOM 3152 N N . LEU A 1 394 ? 19.755 -27.806 -4.412 1.00 85.00 394 LEU A N 1
ATOM 3153 C CA . LEU A 1 394 ? 20.143 -26.586 -3.721 1.00 85.00 394 LEU A CA 1
ATOM 3154 C C . LEU A 1 394 ? 19.092 -25.477 -3.848 1.00 85.00 394 LEU A C 1
ATOM 3156 O O . LEU A 1 394 ? 18.772 -24.836 -2.850 1.00 85.00 394 LEU A O 1
ATOM 3160 N N . ALA A 1 395 ? 18.507 -25.289 -5.034 1.00 89.12 395 ALA A N 1
ATOM 3161 C CA . ALA A 1 395 ? 17.456 -24.297 -5.253 1.00 89.12 395 ALA A CA 1
ATOM 3162 C C . ALA A 1 395 ? 16.230 -24.560 -4.361 1.00 89.12 395 ALA A C 1
ATOM 3164 O O . ALA A 1 395 ? 15.729 -23.638 -3.719 1.00 89.12 395 ALA A O 1
ATOM 3165 N N . HIS A 1 396 ? 15.794 -25.819 -4.228 1.00 88.69 396 HIS A N 1
ATOM 3166 C CA . HIS A 1 396 ? 14.693 -26.183 -3.326 1.00 88.69 396 HIS A CA 1
ATOM 3167 C C . HIS A 1 396 ? 15.021 -25.901 -1.853 1.00 88.69 396 HIS A C 1
ATOM 3169 O O . HIS A 1 396 ? 14.168 -25.407 -1.114 1.00 88.69 396 HIS A O 1
ATOM 3175 N N . VAL A 1 397 ? 16.254 -26.195 -1.423 1.00 88.00 397 VAL A N 1
ATOM 3176 C CA . VAL A 1 397 ? 16.716 -25.912 -0.054 1.00 88.00 397 VAL A CA 1
ATOM 3177 C C . VAL A 1 397 ? 16.728 -24.407 0.216 1.00 88.00 397 VAL A C 1
ATOM 3179 O O . VAL A 1 397 ? 16.216 -23.976 1.248 1.00 88.00 397 VAL A O 1
ATOM 3182 N N . ILE A 1 398 ? 17.230 -23.601 -0.724 1.00 89.12 398 ILE A N 1
ATOM 3183 C CA . ILE A 1 398 ? 17.240 -22.137 -0.609 1.00 89.12 398 ILE A CA 1
ATOM 3184 C C . ILE A 1 398 ? 15.818 -21.598 -0.470 1.00 89.12 398 ILE A C 1
ATOM 3186 O O . ILE A 1 398 ? 15.533 -20.892 0.491 1.00 89.12 398 ILE A O 1
ATOM 3190 N N . LEU A 1 399 ? 14.910 -21.971 -1.373 1.00 91.25 399 LEU A N 1
ATOM 3191 C CA . LEU A 1 399 ? 13.535 -21.464 -1.365 1.00 91.25 399 LEU A CA 1
ATOM 3192 C C . LEU A 1 399 ? 12.760 -21.815 -0.095 1.00 91.25 399 LEU A C 1
ATOM 3194 O O . LEU A 1 399 ? 11.859 -21.076 0.303 1.00 91.25 399 LEU A O 1
ATOM 3198 N N . LYS A 1 400 ? 13.094 -22.945 0.531 1.00 89.81 400 LYS A N 1
ATOM 3199 C CA . LYS A 1 400 ? 12.392 -23.437 1.714 1.00 89.81 400 LYS A CA 1
ATOM 3200 C C . LYS A 1 400 ? 12.981 -22.920 3.028 1.00 89.81 400 LYS A C 1
ATOM 3202 O O . LYS A 1 400 ? 12.210 -22.603 3.929 1.00 89.81 400 LYS A O 1
ATOM 3207 N N . HIS A 1 401 ? 14.307 -22.862 3.141 1.00 88.50 401 HIS A N 1
ATOM 3208 C CA . HIS A 1 401 ? 14.999 -22.649 4.419 1.00 88.50 401 HIS A CA 1
ATOM 3209 C C . HIS A 1 401 ? 15.907 -21.413 4.455 1.00 88.50 401 HIS A C 1
ATOM 3211 O O . HIS A 1 401 ? 16.226 -20.952 5.545 1.00 88.50 401 HIS A O 1
ATOM 3217 N N . HIS A 1 402 ? 16.326 -20.859 3.311 1.00 88.62 402 HIS A N 1
ATOM 3218 C CA . HIS A 1 402 ? 17.339 -19.789 3.252 1.00 88.62 402 HIS A CA 1
ATOM 3219 C C . HIS A 1 402 ? 16.959 -18.644 2.300 1.00 88.62 402 HIS A C 1
ATOM 3221 O O . HIS A 1 402 ? 17.840 -17.991 1.735 1.00 88.62 402 HIS A O 1
ATOM 3227 N N . LEU A 1 403 ? 15.666 -18.418 2.062 1.00 91.38 403 LEU A N 1
ATOM 3228 C CA . LEU A 1 403 ? 15.197 -17.455 1.070 1.00 91.38 403 LEU A CA 1
ATOM 3229 C C . LEU A 1 403 ? 15.632 -16.032 1.439 1.00 91.38 403 LEU A C 1
ATOM 3231 O O . LEU A 1 403 ? 16.191 -15.321 0.602 1.00 91.38 403 LEU A O 1
ATOM 3235 N N . ARG A 1 404 ? 15.405 -15.615 2.690 1.00 91.56 404 ARG A N 1
ATOM 3236 C CA . ARG A 1 404 ? 15.784 -14.276 3.168 1.00 91.56 404 ARG A CA 1
ATOM 3237 C C . ARG A 1 404 ? 17.296 -14.119 3.169 1.00 91.56 404 ARG A C 1
ATOM 3239 O O . ARG A 1 404 ? 17.794 -13.119 2.657 1.00 91.56 404 ARG A O 1
ATOM 3246 N N . TRP A 1 405 ? 18.023 -15.118 3.670 1.00 88.19 405 TRP A N 1
ATOM 3247 C CA . TRP A 1 405 ? 19.487 -15.146 3.609 1.00 88.19 405 TRP A CA 1
ATOM 3248 C C . TRP A 1 405 ? 20.005 -14.933 2.187 1.00 88.19 405 TRP A C 1
ATOM 3250 O O . TRP A 1 405 ? 20.845 -14.065 1.954 1.00 88.19 405 TRP A O 1
ATOM 3260 N N . PHE A 1 406 ? 19.495 -15.705 1.229 1.00 89.69 406 PHE A N 1
ATOM 3261 C CA . PHE A 1 406 ? 19.919 -15.636 -0.163 1.00 89.69 406 PHE A CA 1
ATOM 3262 C C . PHE A 1 406 ? 19.580 -14.283 -0.801 1.00 89.69 406 PHE A C 1
ATOM 3264 O O . PHE A 1 406 ? 20.429 -13.697 -1.475 1.00 89.69 406 PHE A O 1
ATOM 3271 N N . ALA A 1 407 ? 18.394 -13.738 -0.518 1.00 92.94 407 ALA A N 1
ATOM 3272 C CA . ALA A 1 407 ? 17.980 -12.426 -1.005 1.00 92.94 407 ALA A CA 1
ATOM 3273 C C . ALA A 1 407 ? 18.884 -11.290 -0.499 1.00 92.94 407 ALA A C 1
ATOM 3275 O O . ALA A 1 407 ? 19.326 -10.464 -1.297 1.00 92.94 407 ALA A O 1
ATOM 3276 N N . ILE A 1 408 ? 19.247 -11.292 0.791 1.00 91.38 408 ILE A N 1
ATOM 3277 C CA . ILE A 1 408 ? 20.169 -10.300 1.372 1.00 91.38 408 ILE A CA 1
ATOM 3278 C C . ILE A 1 408 ? 21.542 -10.359 0.678 1.00 91.38 408 ILE A C 1
ATOM 3280 O O . ILE A 1 408 ? 22.165 -9.332 0.410 1.00 91.38 408 ILE A O 1
ATOM 3284 N N . LEU A 1 409 ? 22.031 -11.557 0.349 1.00 87.81 409 LEU A N 1
ATOM 3285 C CA . LEU A 1 409 ? 23.335 -11.719 -0.305 1.00 87.81 409 LEU A CA 1
ATOM 3286 C C . LEU A 1 409 ? 23.335 -11.237 -1.759 1.00 87.81 409 LEU A C 1
ATOM 3288 O O . LEU A 1 409 ? 24.354 -10.701 -2.213 1.00 87.81 409 LEU A O 1
ATOM 3292 N N . ILE A 1 410 ? 22.215 -11.406 -2.473 1.00 90.88 410 ILE A N 1
ATOM 3293 C CA . ILE A 1 410 ? 22.004 -10.822 -3.805 1.00 90.88 410 ILE A CA 1
ATOM 3294 C C . ILE A 1 410 ? 21.999 -9.301 -3.716 1.00 90.88 410 ILE A C 1
ATOM 3296 O O . ILE A 1 410 ? 22.742 -8.643 -4.440 1.00 90.88 410 ILE A O 1
ATOM 3300 N N . ASP A 1 411 ? 21.223 -8.749 -2.791 1.00 91.62 411 ASP A N 1
ATOM 3301 C CA . ASP A 1 411 ? 21.084 -7.308 -2.584 1.00 91.62 411 ASP A CA 1
ATOM 3302 C C . ASP A 1 411 ? 22.421 -6.620 -2.260 1.00 91.62 411 ASP A C 1
ATOM 3304 O O . ASP A 1 411 ? 22.738 -5.566 -2.817 1.00 91.62 411 ASP A O 1
ATOM 3308 N N . ILE A 1 412 ? 23.269 -7.260 -1.448 1.00 87.50 412 ILE A N 1
ATOM 3309 C CA . ILE A 1 412 ? 24.625 -6.775 -1.133 1.00 87.50 412 ILE A CA 1
ATOM 3310 C C . ILE A 1 412 ? 25.610 -7.010 -2.299 1.00 87.50 412 ILE A C 1
ATOM 3312 O O . ILE A 1 412 ? 26.643 -6.344 -2.384 1.00 87.50 412 ILE A O 1
ATOM 3316 N N . GLY A 1 413 ? 25.307 -7.926 -3.224 1.00 84.19 413 GLY A N 1
ATOM 3317 C CA . GLY A 1 413 ? 26.122 -8.205 -4.413 1.00 84.19 413 GLY A CA 1
ATOM 3318 C C . GLY A 1 413 ? 27.304 -9.157 -4.180 1.00 84.19 413 GLY A C 1
ATOM 3319 O O . GLY A 1 413 ? 28.280 -9.139 -4.945 1.00 84.19 413 GLY A O 1
ATOM 3320 N N . ILE A 1 414 ? 27.238 -9.995 -3.137 1.00 74.94 414 ILE A N 1
ATOM 3321 C CA . ILE A 1 414 ? 28.333 -10.896 -2.716 1.00 74.94 414 ILE A CA 1
ATOM 3322 C C . ILE A 1 414 ? 28.110 -12.373 -3.033 1.00 74.94 414 ILE A C 1
ATOM 3324 O O . ILE A 1 414 ? 28.929 -13.211 -2.661 1.00 74.94 414 ILE A O 1
ATOM 3328 N N . VAL A 1 415 ? 27.059 -12.701 -3.781 1.00 72.19 415 VAL A N 1
ATOM 3329 C CA . VAL A 1 415 ? 26.686 -14.087 -4.120 1.00 72.19 415 VAL A CA 1
ATOM 3330 C C . VAL A 1 415 ? 27.815 -14.877 -4.792 1.00 72.19 415 VAL A C 1
ATOM 3332 O O . VAL A 1 415 ? 27.964 -16.071 -4.571 1.00 72.19 415 VAL A O 1
ATOM 3335 N N . ARG A 1 416 ? 28.698 -14.196 -5.531 1.00 65.88 416 ARG A N 1
ATOM 3336 C CA . ARG A 1 416 ? 29.893 -14.786 -6.164 1.00 65.88 416 ARG A CA 1
ATOM 3337 C C . ARG A 1 416 ? 30.900 -15.408 -5.181 1.00 65.88 416 ARG A C 1
ATOM 3339 O O . ARG A 1 416 ? 31.734 -16.210 -5.585 1.00 65.88 416 ARG A O 1
ATOM 3346 N N . HIS A 1 417 ? 30.858 -15.017 -3.905 1.00 62.22 417 HIS A N 1
ATOM 3347 C CA . HIS A 1 417 ? 31.710 -15.571 -2.847 1.00 62.22 417 HIS A CA 1
ATOM 3348 C C . HIS A 1 417 ? 31.100 -16.822 -2.197 1.00 62.22 417 HIS A C 1
ATOM 3350 O O . HIS A 1 417 ? 31.727 -17.452 -1.345 1.00 62.22 417 HIS A O 1
ATOM 3356 N N . ILE A 1 418 ? 29.888 -17.202 -2.604 1.00 61.97 418 ILE A N 1
ATOM 3357 C CA . ILE A 1 418 ? 29.144 -18.333 -2.066 1.00 61.97 418 ILE A CA 1
ATOM 3358 C C . ILE A 1 418 ? 29.476 -19.580 -2.885 1.00 61.97 418 ILE A C 1
ATOM 3360 O O . ILE A 1 418 ? 28.757 -19.953 -3.802 1.00 61.97 418 ILE A O 1
ATOM 3364 N N . ARG A 1 419 ? 30.603 -20.222 -2.570 1.00 56.28 419 ARG A N 1
ATOM 3365 C CA . ARG A 1 419 ? 30.934 -21.571 -3.075 1.00 56.28 419 ARG A CA 1
ATOM 3366 C C . ARG A 1 419 ? 30.763 -22.668 -2.023 1.00 56.28 419 ARG A C 1
ATOM 3368 O O . ARG A 1 419 ? 31.015 -23.834 -2.300 1.00 56.28 419 ARG A O 1
ATOM 3375 N N . ALA A 1 420 ? 30.362 -22.298 -0.808 1.00 56.41 420 ALA A N 1
ATOM 3376 C CA . ALA A 1 420 ? 30.120 -23.241 0.275 1.00 56.41 420 ALA A CA 1
ATOM 3377 C C . ALA A 1 420 ? 28.690 -23.818 0.188 1.00 56.41 420 ALA A C 1
ATOM 3379 O O . ALA A 1 420 ? 27.779 -23.092 -0.213 1.00 56.41 420 ALA A O 1
ATOM 3380 N N . PRO A 1 421 ? 28.455 -25.076 0.602 1.00 57.00 421 PRO A N 1
ATOM 3381 C CA . PRO A 1 421 ? 27.117 -25.666 0.597 1.00 57.00 421 PRO A CA 1
ATOM 3382 C C . PRO A 1 421 ? 26.151 -24.885 1.504 1.00 57.00 421 PRO A C 1
ATOM 3384 O O . PRO A 1 421 ? 26.424 -24.730 2.698 1.00 57.00 421 PRO A O 1
ATOM 3387 N N . PHE A 1 422 ? 24.998 -24.447 0.976 1.00 59.72 422 PHE A N 1
ATOM 3388 C CA . PHE A 1 422 ? 23.947 -23.791 1.780 1.00 59.72 422 PHE A CA 1
ATOM 3389 C C . PHE A 1 422 ? 23.379 -24.711 2.871 1.00 59.72 422 PHE A C 1
ATOM 3391 O O . PHE A 1 422 ? 22.945 -24.221 3.900 1.00 59.72 422 PHE A O 1
ATOM 3398 N N . GLN A 1 423 ? 23.460 -26.037 2.712 1.00 53.12 423 GLN A N 1
ATOM 3399 C CA . GLN A 1 423 ? 23.058 -27.008 3.745 1.00 53.12 423 GLN A CA 1
ATOM 3400 C C . GLN A 1 423 ? 23.839 -26.862 5.065 1.00 53.12 423 GLN A C 1
ATOM 3402 O O . GLN A 1 423 ? 23.399 -27.345 6.101 1.00 53.12 423 GLN A O 1
ATOM 3407 N N . ALA A 1 424 ? 25.003 -26.204 5.040 1.00 53.44 424 ALA A N 1
ATOM 3408 C CA . ALA A 1 424 ? 25.785 -25.897 6.233 1.00 53.44 424 ALA A CA 1
ATOM 3409 C C . ALA A 1 424 ? 25.489 -24.494 6.792 1.00 53.44 424 ALA A C 1
ATOM 3411 O O . ALA A 1 424 ? 26.108 -24.085 7.776 1.00 53.44 424 ALA A O 1
ATOM 3412 N N . TRP A 1 425 ? 24.640 -23.701 6.133 1.00 62.50 425 TRP A N 1
ATOM 3413 C CA . TRP A 1 425 ? 24.330 -22.318 6.485 1.00 62.50 425 TRP A CA 1
ATOM 3414 C C . TRP A 1 425 ? 23.203 -22.221 7.503 1.00 62.50 425 TRP A C 1
ATOM 3416 O O . TRP A 1 425 ? 22.420 -23.142 7.674 1.00 62.50 425 TRP A O 1
ATOM 3426 N N . THR A 1 426 ? 23.186 -21.106 8.225 1.00 66.81 426 THR A N 1
ATOM 3427 C CA . THR A 1 426 ? 22.085 -20.735 9.114 1.00 66.81 426 THR A CA 1
ATOM 3428 C C . THR A 1 426 ? 20.802 -20.580 8.308 1.00 66.81 426 THR A C 1
ATOM 3430 O O . THR A 1 426 ? 20.824 -20.024 7.207 1.00 66.81 426 THR A O 1
ATOM 3433 N N . GLU A 1 427 ? 19.705 -21.101 8.840 1.00 82.69 427 GLU A N 1
ATOM 3434 C CA . GLU A 1 427 ? 18.382 -21.008 8.229 1.00 82.69 427 GLU A CA 1
ATOM 3435 C C . GLU A 1 427 ? 17.796 -19.604 8.440 1.00 82.69 427 GLU A C 1
ATOM 3437 O O . GLU A 1 427 ? 18.273 -18.813 9.258 1.00 82.69 427 GLU A O 1
ATOM 3442 N N . ASP A 1 428 ? 16.741 -19.267 7.702 1.00 86.00 428 ASP A N 1
ATOM 3443 C CA . ASP A 1 428 ? 16.003 -18.009 7.857 1.00 86.00 428 ASP A CA 1
ATOM 3444 C C . ASP A 1 428 ? 15.455 -17.826 9.285 1.00 86.00 428 ASP A C 1
ATOM 3446 O O . ASP A 1 428 ? 15.220 -16.692 9.698 1.00 86.00 428 ASP A O 1
ATOM 3450 N N . CYS A 1 429 ? 15.271 -18.913 10.048 1.00 84.06 429 CYS A N 1
ATOM 3451 C CA . CYS A 1 429 ? 14.879 -18.866 11.460 1.00 84.06 429 CYS A CA 1
ATOM 3452 C C . CYS A 1 429 ? 16.007 -18.437 12.412 1.00 84.06 429 CYS A C 1
ATOM 3454 O O . CYS A 1 429 ? 15.720 -18.080 13.548 1.00 84.06 429 CYS A O 1
ATOM 3456 N N . ASP A 1 430 ? 17.266 -18.456 11.965 1.00 83.94 430 ASP A N 1
ATOM 3457 C CA . ASP A 1 430 ? 18.420 -17.983 12.741 1.00 83.94 430 ASP A CA 1
ATOM 3458 C C . ASP A 1 430 ? 18.663 -16.468 12.577 1.00 83.94 430 ASP A C 1
ATOM 3460 O O . ASP A 1 430 ? 19.649 -15.938 13.095 1.00 83.94 430 ASP A O 1
ATOM 3464 N N . LEU A 1 431 ? 17.821 -15.772 11.804 1.00 86.44 431 LEU A N 1
ATOM 3465 C CA . LEU A 1 431 ? 17.839 -14.316 11.680 1.00 86.44 431 LEU A CA 1
ATOM 3466 C C . LEU A 1 431 ? 16.922 -13.678 12.744 1.00 86.44 431 LEU A C 1
ATOM 3468 O O . LEU A 1 431 ? 15.829 -14.198 12.969 1.00 86.44 431 LEU A O 1
ATOM 3472 N N . PRO A 1 432 ? 17.301 -12.528 13.336 1.00 87.25 432 PRO A N 1
ATOM 3473 C CA . PRO A 1 432 ? 18.502 -11.749 13.042 1.00 87.25 432 PRO A CA 1
ATOM 3474 C C . PRO A 1 432 ? 19.783 -12.338 13.660 1.00 87.25 432 PRO A C 1
ATOM 3476 O O . PRO A 1 432 ? 19.796 -12.809 14.792 1.00 87.25 432 PRO A O 1
ATOM 3479 N N . ILE A 1 433 ? 20.897 -12.251 12.928 1.00 85.00 433 ILE A N 1
ATOM 3480 C CA . ILE A 1 433 ? 22.224 -12.697 13.378 1.00 85.00 433 ILE A CA 1
ATOM 3481 C C . ILE A 1 433 ? 23.113 -11.505 13.759 1.00 85.00 433 ILE A C 1
ATOM 3483 O O . ILE A 1 433 ? 23.105 -10.464 13.089 1.00 85.00 433 ILE A O 1
ATOM 3487 N N . SER A 1 434 ? 23.926 -11.652 14.810 1.00 84.81 434 SER A N 1
ATOM 3488 C CA . SER A 1 434 ? 24.892 -10.616 15.194 1.00 84.81 434 SER A CA 1
ATOM 3489 C C . SER A 1 434 ? 26.118 -10.602 14.276 1.00 84.81 434 SER A C 1
ATOM 3491 O O . SER A 1 434 ? 26.506 -11.622 13.703 1.00 84.81 434 SER A O 1
ATOM 3493 N N . ARG A 1 435 ? 26.800 -9.453 14.182 1.00 83.88 435 ARG A N 1
ATOM 3494 C CA . ARG A 1 435 ? 28.038 -9.312 13.392 1.00 83.88 435 ARG A CA 1
ATOM 3495 C C . ARG A 1 435 ? 29.103 -10.338 13.791 1.00 83.88 435 ARG A C 1
ATOM 3497 O O . ARG A 1 435 ? 29.775 -10.890 12.924 1.00 83.88 435 ARG A O 1
ATOM 3504 N N . VAL A 1 436 ? 29.264 -10.582 15.093 1.00 83.06 436 VAL A N 1
ATOM 3505 C CA . VAL A 1 436 ? 30.254 -11.534 15.627 1.00 83.06 436 VAL A CA 1
ATOM 3506 C C . VAL A 1 436 ? 29.904 -12.952 15.188 1.00 83.06 436 VAL A C 1
ATOM 3508 O O . VAL A 1 436 ? 30.736 -13.626 14.587 1.00 83.06 436 VAL A O 1
ATOM 3511 N N . GLN A 1 437 ? 28.648 -13.360 15.386 1.00 81.94 437 GLN A N 1
ATOM 3512 C CA . GLN A 1 437 ? 28.160 -14.679 14.982 1.00 81.94 437 GLN A CA 1
ATOM 3513 C C . GLN A 1 437 ? 28.261 -14.886 13.467 1.00 81.94 437 GLN A C 1
ATOM 3515 O O . GLN A 1 437 ? 28.660 -15.960 13.018 1.00 81.94 437 GLN A O 1
ATOM 3520 N N . PHE A 1 438 ? 27.932 -13.862 12.673 1.00 81.31 438 PHE A N 1
ATOM 3521 C CA . PHE A 1 438 ? 28.095 -13.896 11.223 1.00 81.31 438 PHE A CA 1
ATOM 3522 C C . PHE A 1 438 ? 29.561 -14.136 10.854 1.00 81.31 438 PHE A C 1
ATOM 3524 O O . PHE A 1 438 ? 29.858 -15.046 10.085 1.00 81.31 438 PHE A O 1
ATOM 3531 N N . LEU A 1 439 ? 30.492 -13.364 11.427 1.00 78.56 439 LEU A N 1
ATOM 3532 C CA . LEU A 1 439 ? 31.918 -13.476 11.120 1.00 78.56 439 LEU A CA 1
ATOM 3533 C C . LEU A 1 439 ? 32.511 -14.818 11.538 1.00 78.56 439 LEU A C 1
ATOM 3535 O O . LEU A 1 439 ? 33.257 -15.401 10.756 1.00 78.56 439 LEU A O 1
ATOM 3539 N N . GLU A 1 440 ? 32.189 -15.317 12.729 1.00 76.19 440 GLU A N 1
ATOM 3540 C CA . GLU A 1 440 ? 32.640 -16.633 13.191 1.00 76.19 440 GLU A CA 1
ATOM 3541 C C . GLU A 1 440 ? 32.176 -17.729 12.231 1.00 76.19 440 GLU A C 1
ATOM 3543 O O . GLU A 1 440 ? 32.993 -18.498 11.716 1.00 76.19 440 GLU A O 1
ATOM 3548 N N . LYS A 1 441 ? 30.877 -17.746 11.908 1.00 72.19 441 LYS A N 1
ATOM 3549 C CA . LYS A 1 441 ? 30.289 -18.741 11.005 1.00 72.19 441 LYS A CA 1
ATOM 3550 C C . LYS A 1 441 ? 30.837 -18.622 9.581 1.00 72.19 441 LYS A C 1
ATOM 3552 O O . LYS A 1 441 ? 31.092 -19.644 8.948 1.00 72.19 441 LYS A O 1
ATOM 3557 N N . PHE A 1 442 ? 31.035 -17.406 9.072 1.00 70.50 442 PHE A N 1
ATOM 3558 C CA . PHE A 1 442 ? 31.510 -17.171 7.707 1.00 70.50 442 PHE A CA 1
ATOM 3559 C C . PHE A 1 442 ? 33.012 -17.474 7.554 1.00 70.50 442 PHE A C 1
ATOM 3561 O O . PHE A 1 442 ? 33.409 -18.122 6.585 1.00 70.50 442 PHE A O 1
ATOM 3568 N N . LYS A 1 443 ? 33.851 -17.092 8.534 1.00 69.06 443 LYS A N 1
ATOM 3569 C CA . LYS A 1 443 ? 35.299 -17.388 8.549 1.00 69.06 443 LYS A CA 1
ATOM 3570 C C . LYS A 1 443 ? 35.578 -18.888 8.678 1.00 69.06 443 LYS A C 1
ATOM 3572 O O . LYS A 1 443 ? 36.397 -19.410 7.923 1.00 69.06 443 LYS A O 1
ATOM 3577 N N . LEU A 1 444 ? 34.880 -19.587 9.582 1.00 64.00 444 LEU A N 1
ATOM 3578 C CA . LEU A 1 444 ? 35.017 -21.041 9.758 1.00 64.00 444 LEU A CA 1
ATOM 3579 C C . LEU A 1 444 ? 34.741 -21.806 8.458 1.00 64.00 444 LEU A C 1
ATOM 3581 O O . LEU A 1 444 ? 35.426 -22.780 8.158 1.00 64.00 444 LEU A O 1
ATOM 3585 N N . LYS A 1 445 ? 33.770 -21.346 7.664 1.00 62.91 445 LYS A N 1
ATOM 3586 C CA . LYS A 1 445 ? 33.356 -22.015 6.425 1.00 62.91 445 LYS A CA 1
ATOM 3587 C C . LYS A 1 445 ? 34.268 -21.712 5.246 1.00 62.91 445 LYS A C 1
ATOM 3589 O O . LYS A 1 445 ? 34.596 -22.626 4.498 1.00 62.91 445 LYS A O 1
ATOM 3594 N N . LEU A 1 446 ? 34.748 -20.473 5.127 1.00 60.25 446 LEU A N 1
ATOM 3595 C CA . LEU A 1 446 ? 35.774 -20.104 4.147 1.00 60.25 446 LEU A CA 1
ATOM 3596 C C . LEU A 1 446 ? 37.033 -20.976 4.283 1.00 60.25 446 LEU A C 1
ATOM 3598 O O . LEU A 1 446 ? 37.560 -21.445 3.274 1.00 60.25 446 LEU A O 1
ATOM 3602 N N . ALA A 1 447 ? 37.460 -21.245 5.522 1.00 55.78 447 ALA A N 1
ATOM 3603 C CA . ALA A 1 447 ? 38.605 -22.103 5.830 1.00 55.78 447 ALA A CA 1
ATOM 3604 C C . ALA A 1 447 ? 38.382 -23.594 5.495 1.00 55.78 447 ALA A C 1
ATOM 3606 O O . ALA A 1 447 ? 39.351 -24.325 5.306 1.00 55.78 447 ALA A O 1
ATOM 3607 N N . GLN A 1 448 ? 37.128 -24.053 5.406 1.00 51.38 448 GLN A N 1
ATOM 3608 C CA . GLN A 1 448 ? 36.785 -25.432 5.032 1.00 51.38 448 GLN A CA 1
ATOM 3609 C C . GLN A 1 448 ? 36.748 -25.623 3.506 1.00 51.38 448 GLN A C 1
ATOM 3611 O O . GLN A 1 448 ? 37.166 -26.664 3.009 1.00 51.38 448 GLN A O 1
ATOM 3616 N N . THR A 1 449 ? 36.324 -24.612 2.740 1.00 47.75 449 THR A N 1
ATOM 3617 C CA . THR A 1 449 ? 36.292 -24.654 1.261 1.00 47.75 449 THR A CA 1
ATOM 3618 C C . THR A 1 449 ? 37.668 -24.621 0.583 1.00 47.75 449 THR A C 1
ATOM 3620 O O . THR A 1 449 ? 37.786 -25.050 -0.563 1.00 47.75 449 THR A O 1
ATOM 3623 N N . THR A 1 450 ? 38.722 -24.144 1.253 1.00 43.97 450 THR A N 1
ATOM 3624 C CA . THR A 1 450 ? 40.098 -24.132 0.712 1.00 43.97 450 THR A CA 1
ATOM 3625 C C . THR A 1 450 ? 40.801 -25.492 0.773 1.00 43.97 450 THR A C 1
ATOM 3627 O O . THR A 1 450 ? 41.878 -25.644 0.196 1.00 43.97 450 THR A O 1
ATOM 3630 N N . VAL A 1 451 ? 40.195 -26.504 1.400 1.00 40.91 451 VAL A N 1
ATOM 3631 C CA . VAL A 1 451 ? 40.728 -27.872 1.457 1.00 40.91 451 VAL A CA 1
ATOM 3632 C C . VAL A 1 451 ? 39.846 -28.797 0.609 1.00 40.91 451 VAL A C 1
ATOM 3634 O O . VAL A 1 451 ? 38.915 -29.418 1.104 1.00 40.91 451 VAL A O 1
ATOM 3637 N N . SER A 1 452 ? 40.126 -28.889 -0.694 1.00 28.08 452 SER A N 1
ATOM 3638 C CA . SER A 1 452 ? 39.564 -29.936 -1.570 1.00 28.08 452 SER A CA 1
ATOM 3639 C C . SER A 1 452 ? 40.411 -31.225 -1.519 1.00 28.08 452 SER A C 1
ATOM 3641 O O . SER A 1 452 ? 41.601 -31.161 -1.192 1.00 28.08 452 SER A O 1
ATOM 3643 N N . PRO A 1 453 ? 39.819 -32.406 -1.794 1.00 35.75 453 PRO A N 1
ATOM 3644 C CA . PRO A 1 453 ? 40.303 -33.693 -1.307 1.00 35.75 453 PRO A CA 1
ATOM 3645 C C . PRO A 1 453 ? 41.546 -34.199 -2.042 1.00 35.75 453 PRO A C 1
ATOM 3647 O O . PRO A 1 453 ? 41.783 -33.953 -3.223 1.00 35.75 453 PRO A O 1
ATOM 3650 N N . THR A 1 454 ? 42.348 -34.940 -1.292 1.00 30.53 454 THR A N 1
ATOM 3651 C CA . THR A 1 454 ? 43.632 -35.519 -1.668 1.00 30.53 454 THR A CA 1
ATOM 3652 C C . THR A 1 454 ? 43.503 -36.455 -2.876 1.00 30.53 454 THR A C 1
ATOM 3654 O O . THR A 1 454 ? 43.100 -37.607 -2.743 1.00 30.53 454 THR A O 1
ATOM 3657 N N . VAL A 1 455 ? 43.923 -36.001 -4.059 1.00 33.62 455 VAL A N 1
ATOM 3658 C CA . VAL A 1 455 ? 44.386 -36.915 -5.113 1.00 33.62 455 VAL A CA 1
ATOM 3659 C C . VAL A 1 455 ? 45.654 -37.583 -4.583 1.00 33.62 455 VAL A C 1
ATOM 3661 O O . VAL A 1 455 ? 46.614 -36.892 -4.233 1.00 33.62 455 VAL A O 1
ATOM 3664 N N . GLN A 1 456 ? 45.652 -38.915 -4.487 1.00 37.66 456 GLN A N 1
ATOM 3665 C CA . GLN A 1 456 ? 46.824 -39.717 -4.131 1.00 37.66 456 GLN A CA 1
ATOM 3666 C C . GLN A 1 456 ? 48.024 -39.305 -5.000 1.00 37.66 456 GLN A C 1
ATOM 3668 O O . GLN A 1 456 ? 48.100 -39.628 -6.184 1.00 37.66 456 GLN A O 1
ATOM 3673 N N . ARG A 1 457 ? 48.971 -38.567 -4.410 1.00 30.25 457 ARG A N 1
ATOM 3674 C CA . ARG A 1 457 ? 50.268 -38.256 -5.015 1.00 30.25 457 ARG A CA 1
ATOM 3675 C C . ARG A 1 457 ? 51.279 -39.314 -4.592 1.00 30.25 457 ARG A C 1
ATOM 3677 O O . ARG A 1 457 ? 51.464 -39.565 -3.405 1.00 30.25 457 ARG A O 1
ATOM 3684 N N . GLN A 1 458 ? 51.943 -39.894 -5.586 1.00 31.77 458 GLN A N 1
ATOM 3685 C CA . GLN A 1 458 ? 53.101 -40.768 -5.424 1.00 31.77 458 GLN A CA 1
ATOM 3686 C C . GLN A 1 458 ? 54.210 -40.101 -4.579 1.00 31.77 458 GLN A C 1
ATOM 3688 O O . GLN A 1 458 ? 54.381 -38.877 -4.636 1.00 31.77 458 GLN A O 1
ATOM 3693 N N . PRO A 1 459 ? 54.986 -40.881 -3.804 1.00 31.12 459 PRO A N 1
ATOM 3694 C CA . PRO A 1 459 ? 55.986 -40.350 -2.888 1.00 31.12 459 PRO A CA 1
ATOM 3695 C C . PRO A 1 459 ? 57.232 -39.903 -3.660 1.00 31.12 459 PRO A C 1
ATOM 3697 O O . PRO A 1 459 ? 58.009 -40.729 -4.129 1.00 31.12 459 PRO A O 1
ATOM 3700 N N . GLY A 1 460 ? 57.442 -38.590 -3.793 1.00 39.38 460 GLY A N 1
ATOM 3701 C CA . GLY A 1 460 ? 58.664 -38.089 -4.429 1.00 39.38 460 GLY A CA 1
ATOM 3702 C C . GLY A 1 460 ? 58.676 -36.617 -4.829 1.00 39.38 460 GLY A C 1
ATOM 3703 O O . GLY A 1 460 ? 59.075 -36.304 -5.941 1.00 39.38 460 GLY A O 1
ATOM 3704 N N . SER A 1 461 ? 58.252 -35.685 -3.969 1.00 31.33 461 SER A N 1
ATOM 3705 C CA . SER A 1 461 ? 58.604 -34.266 -4.152 1.00 31.33 461 SER A CA 1
ATOM 3706 C C . SER A 1 461 ? 58.422 -33.479 -2.855 1.00 31.33 461 SER A C 1
ATOM 3708 O O . SER A 1 461 ? 57.302 -33.268 -2.393 1.00 31.33 461 SER A O 1
ATOM 3710 N N . ARG A 1 462 ? 59.532 -33.039 -2.251 1.00 35.84 462 ARG A N 1
ATOM 3711 C CA . ARG A 1 462 ? 59.527 -32.063 -1.154 1.00 35.84 462 ARG A CA 1
ATOM 3712 C C . ARG A 1 462 ? 59.312 -30.668 -1.743 1.00 35.84 462 ARG A C 1
ATOM 3714 O O . ARG A 1 462 ? 60.257 -30.065 -2.244 1.00 35.84 462 ARG A O 1
ATOM 3721 N N . LYS A 1 463 ? 58.098 -30.132 -1.628 1.00 35.84 463 LYS A N 1
ATOM 3722 C CA . LYS A 1 463 ? 57.863 -28.682 -1.591 1.00 35.84 463 LYS A CA 1
ATOM 3723 C C . LYS A 1 463 ? 56.916 -28.373 -0.438 1.00 35.84 463 LYS A C 1
ATOM 3725 O O . LYS A 1 463 ? 55.856 -28.980 -0.328 1.00 35.84 463 LYS A O 1
ATOM 3730 N N . ALA A 1 464 ? 57.363 -27.479 0.438 1.00 30.86 464 ALA A N 1
ATOM 3731 C CA . ALA A 1 464 ? 56.641 -27.038 1.619 1.00 30.86 464 ALA A CA 1
ATOM 3732 C C . ALA A 1 464 ? 55.291 -26.423 1.226 1.00 30.86 464 ALA A C 1
ATOM 3734 O O . ALA A 1 464 ? 55.230 -25.528 0.384 1.00 30.86 464 ALA A O 1
ATOM 3735 N N . SER A 1 465 ? 54.220 -26.912 1.843 1.00 31.75 465 SER A N 1
ATOM 3736 C CA . SER A 1 465 ? 52.900 -26.296 1.823 1.00 31.75 465 SER A CA 1
ATOM 3737 C C . SER A 1 465 ? 52.964 -24.967 2.570 1.00 31.75 465 SER A C 1
ATOM 3739 O O . SER A 1 465 ? 53.066 -24.943 3.796 1.00 31.75 465 SER A O 1
ATOM 3741 N N . THR A 1 466 ? 52.925 -23.858 1.842 1.00 30.55 466 THR A N 1
ATOM 3742 C CA . THR A 1 466 ? 52.678 -22.542 2.430 1.00 30.55 466 THR A CA 1
ATOM 3743 C C . THR A 1 466 ? 51.200 -22.497 2.811 1.00 30.55 466 THR A C 1
ATOM 3745 O O . THR A 1 466 ? 50.335 -22.448 1.941 1.00 30.55 466 THR A O 1
ATOM 3748 N N . SER A 1 467 ? 50.894 -22.575 4.107 1.00 33.69 467 SER A N 1
ATOM 3749 C CA . SER A 1 467 ? 49.572 -22.223 4.621 1.00 33.69 467 SER A CA 1
ATOM 3750 C C . SER A 1 467 ? 49.316 -20.760 4.260 1.00 33.69 467 SER A C 1
ATOM 3752 O O . SER A 1 467 ? 49.990 -19.877 4.790 1.00 33.69 467 SER A O 1
ATOM 3754 N N . GLN A 1 468 ? 48.400 -20.490 3.330 1.00 40.62 468 GLN A N 1
ATOM 3755 C CA . GLN A 1 468 ? 47.939 -19.128 3.075 1.00 40.62 468 GLN A CA 1
ATOM 3756 C C . GLN A 1 468 ? 47.209 -18.644 4.332 1.00 40.62 468 GLN A C 1
ATOM 3758 O O . GLN A 1 468 ? 46.060 -19.007 4.572 1.00 40.62 468 GLN A O 1
ATOM 3763 N N . SER A 1 469 ? 47.891 -17.872 5.181 1.00 41.50 469 SER A N 1
ATOM 3764 C CA . SER A 1 469 ? 47.210 -17.078 6.199 1.00 41.50 469 SER A CA 1
ATOM 3765 C C . SER A 1 469 ? 46.333 -16.058 5.479 1.00 41.50 469 SER A C 1
ATOM 3767 O O . SER A 1 469 ? 46.827 -15.383 4.576 1.00 41.50 469 SER A O 1
ATOM 3769 N N . PHE A 1 470 ? 45.065 -15.943 5.878 1.00 46.22 470 PHE A N 1
ATOM 3770 C CA . PHE A 1 470 ? 44.167 -14.893 5.394 1.00 46.22 470 PHE A CA 1
ATOM 3771 C C . PHE A 1 470 ? 44.853 -13.525 5.494 1.00 46.22 470 PHE A C 1
ATOM 3773 O O . PHE A 1 470 ? 45.329 -13.144 6.566 1.00 46.22 470 PHE A O 1
ATOM 3780 N N . ASP A 1 471 ? 44.920 -12.804 4.376 1.00 57.75 471 ASP A N 1
ATOM 3781 C CA . ASP A 1 471 ? 45.530 -11.479 4.317 1.00 57.75 471 ASP A CA 1
ATOM 3782 C C . ASP A 1 471 ? 44.722 -10.485 5.180 1.00 57.75 471 ASP A C 1
ATOM 3784 O O . ASP A 1 471 ? 43.489 -10.526 5.234 1.00 57.75 471 ASP A O 1
ATOM 3788 N N . SER A 1 472 ? 45.412 -9.557 5.848 1.00 57.69 472 SER A N 1
ATOM 3789 C CA . SER A 1 472 ? 44.838 -8.486 6.688 1.00 57.69 472 SER A CA 1
ATOM 3790 C C . SER A 1 472 ? 43.799 -7.636 5.937 1.00 57.69 472 SER A C 1
ATOM 3792 O O . SER A 1 472 ? 42.862 -7.082 6.518 1.00 57.69 472 SER A O 1
ATOM 3794 N N . MET A 1 473 ? 43.938 -7.544 4.613 1.00 54.19 473 MET A N 1
ATOM 3795 C CA . MET A 1 473 ? 43.004 -6.829 3.748 1.00 54.19 473 MET A CA 1
ATOM 3796 C C . MET A 1 473 ? 41.702 -7.609 3.485 1.00 54.19 473 MET A C 1
ATOM 3798 O O . MET A 1 473 ? 40.641 -7.000 3.332 1.00 54.19 473 MET A O 1
ATOM 3802 N N . GLU A 1 474 ? 41.747 -8.941 3.462 1.00 64.88 474 GLU A N 1
ATOM 3803 C CA . GLU A 1 474 ? 40.576 -9.803 3.263 1.00 64.88 474 GLU A CA 1
ATOM 3804 C C . GLU A 1 474 ? 39.696 -9.876 4.513 1.00 64.88 474 GLU A C 1
ATOM 3806 O O . GLU A 1 474 ? 38.469 -9.814 4.416 1.00 64.88 474 GLU A O 1
ATOM 3811 N N . THR A 1 475 ? 40.306 -9.917 5.698 1.00 67.25 475 THR A N 1
ATOM 3812 C CA . THR A 1 475 ? 39.580 -9.908 6.976 1.00 67.25 475 THR A CA 1
ATOM 3813 C C . THR A 1 475 ? 38.812 -8.603 7.191 1.00 67.25 475 THR A C 1
ATOM 3815 O O . THR A 1 475 ? 37.632 -8.652 7.542 1.00 67.25 475 THR A O 1
ATOM 3818 N N . LYS A 1 476 ? 39.415 -7.448 6.871 1.00 73.31 476 LYS A N 1
ATOM 3819 C CA . LYS A 1 476 ? 38.736 -6.137 6.898 1.00 73.31 476 LYS A CA 1
ATOM 3820 C C . LYS A 1 476 ? 37.573 -6.046 5.907 1.00 73.31 476 LYS A C 1
ATOM 3822 O O . LYS A 1 476 ? 36.535 -5.464 6.220 1.00 73.31 476 LYS A O 1
ATOM 3827 N N . ARG A 1 477 ? 37.718 -6.622 4.706 1.00 75.00 477 ARG A N 1
ATOM 3828 C CA . ARG A 1 477 ? 36.617 -6.699 3.728 1.00 75.00 477 ARG A CA 1
ATOM 3829 C C . ARG A 1 477 ? 35.463 -7.536 4.267 1.00 75.00 477 ARG A C 1
ATOM 3831 O O . ARG A 1 477 ? 34.318 -7.110 4.168 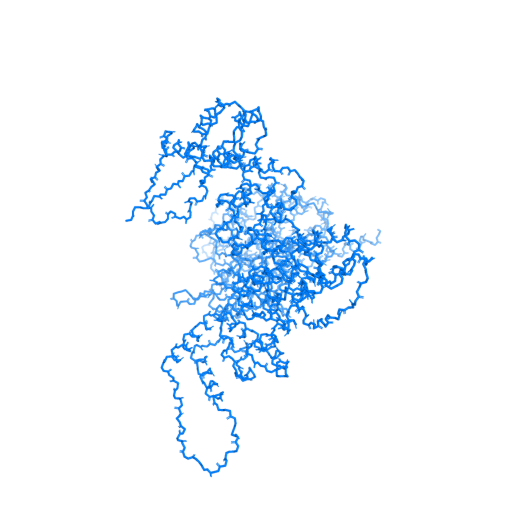1.00 75.00 477 ARG A O 1
ATOM 3838 N N . LEU A 1 478 ? 35.761 -8.681 4.874 1.00 72.00 478 LEU A N 1
ATOM 3839 C CA . LEU A 1 478 ? 34.751 -9.566 5.446 1.00 72.00 478 LEU A CA 1
ATOM 3840 C C . LEU A 1 478 ? 34.001 -8.926 6.620 1.00 72.00 478 LEU A C 1
ATOM 3842 O O . LEU A 1 478 ? 32.787 -9.065 6.732 1.00 72.00 478 LEU A O 1
ATOM 3846 N N . GLU A 1 479 ? 34.710 -8.176 7.459 1.00 78.25 479 GLU A N 1
ATOM 3847 C CA . GLU A 1 479 ? 34.120 -7.382 8.537 1.00 78.25 479 GLU A CA 1
ATOM 3848 C C . GLU A 1 479 ? 33.131 -6.340 8.020 1.00 78.25 479 GLU A C 1
ATOM 3850 O O . GLU A 1 479 ? 32.024 -6.251 8.548 1.00 78.25 479 GLU A O 1
ATOM 3855 N N . LYS A 1 480 ? 33.485 -5.622 6.950 1.00 83.06 480 LYS A N 1
ATOM 3856 C CA . LYS A 1 480 ? 32.584 -4.664 6.299 1.00 83.06 480 LYS A CA 1
ATOM 3857 C C . LYS A 1 480 ? 31.360 -5.343 5.674 1.00 83.06 480 LYS A C 1
ATOM 3859 O O . LYS A 1 480 ? 30.264 -4.796 5.709 1.00 83.06 480 LYS A O 1
ATOM 3864 N N . LEU A 1 481 ? 31.523 -6.541 5.110 1.00 80.69 481 LEU A N 1
ATOM 3865 C CA . LEU A 1 481 ? 30.399 -7.315 4.572 1.00 80.69 481 LEU A CA 1
ATOM 3866 C C . LEU A 1 481 ? 29.450 -7.794 5.669 1.00 80.69 481 LEU A C 1
ATOM 3868 O O . LEU A 1 481 ? 28.240 -7.728 5.483 1.00 80.69 481 LEU A O 1
ATOM 3872 N N . ALA A 1 482 ? 29.984 -8.229 6.809 1.00 81.69 482 ALA A N 1
ATOM 3873 C CA . ALA A 1 482 ? 29.176 -8.607 7.961 1.00 81.69 482 ALA A CA 1
ATOM 3874 C C . ALA A 1 482 ? 28.375 -7.416 8.503 1.00 81.69 482 ALA A C 1
ATOM 3876 O O . ALA A 1 482 ? 27.199 -7.564 8.814 1.00 81.69 482 ALA A O 1
ATOM 3877 N N . GLU A 1 483 ? 28.982 -6.224 8.563 1.00 85.81 483 GLU A N 1
ATOM 3878 C CA . GLU A 1 483 ? 28.267 -4.988 8.907 1.00 85.81 483 GLU A CA 1
ATOM 3879 C C . GLU A 1 483 ? 27.115 -4.716 7.929 1.00 85.81 483 GLU A C 1
ATOM 3881 O O . GLU A 1 483 ? 25.984 -4.510 8.362 1.00 85.81 483 GLU A O 1
ATOM 3886 N N . LEU A 1 484 ? 27.371 -4.777 6.616 1.00 87.75 484 LEU A N 1
ATOM 3887 C CA . LEU A 1 484 ? 26.337 -4.569 5.597 1.00 87.75 484 LEU A CA 1
ATOM 3888 C C . LEU A 1 484 ? 25.221 -5.615 5.677 1.00 87.75 484 LEU A C 1
ATOM 3890 O O . LEU A 1 484 ? 24.053 -5.256 5.567 1.00 87.75 484 LEU A O 1
ATOM 3894 N N . PHE A 1 485 ? 25.559 -6.884 5.908 1.00 88.06 485 PHE A N 1
ATOM 3895 C CA . PHE A 1 485 ? 24.575 -7.948 6.094 1.00 88.06 485 PHE A CA 1
ATOM 3896 C C . PHE A 1 485 ? 23.691 -7.680 7.307 1.00 88.06 485 PHE A C 1
ATOM 3898 O O . PHE A 1 485 ? 22.466 -7.709 7.196 1.00 88.06 485 PHE A O 1
ATOM 3905 N N . CYS A 1 486 ? 24.298 -7.353 8.449 1.00 86.00 486 CYS A N 1
ATOM 3906 C CA . CYS A 1 486 ? 23.552 -7.080 9.669 1.00 86.00 486 CYS A CA 1
ATOM 3907 C C . CYS A 1 486 ? 22.663 -5.835 9.564 1.00 86.00 486 CYS A C 1
ATOM 3909 O O . CYS A 1 486 ? 21.600 -5.809 10.179 1.00 86.00 486 CYS A O 1
ATOM 3911 N N . LEU A 1 487 ? 23.073 -4.828 8.788 1.00 86.38 487 LEU A N 1
ATOM 3912 C CA . LEU A 1 487 ? 22.247 -3.656 8.491 1.00 86.38 487 LEU A CA 1
ATOM 3913 C C . LEU A 1 487 ? 21.077 -4.009 7.562 1.00 86.38 487 LEU A C 1
ATOM 3915 O O . LEU A 1 487 ? 19.952 -3.586 7.810 1.00 86.38 487 LEU A O 1
ATOM 3919 N N . ARG A 1 488 ? 21.326 -4.805 6.513 1.00 89.19 488 ARG A N 1
ATOM 3920 C CA . ARG A 1 488 ? 20.312 -5.160 5.509 1.00 89.19 488 ARG A CA 1
ATOM 3921 C C . ARG A 1 488 ? 19.295 -6.180 5.998 1.00 89.19 488 ARG A C 1
ATOM 3923 O O . ARG A 1 488 ? 18.143 -6.090 5.595 1.00 89.19 488 ARG A O 1
ATOM 3930 N N . GLN A 1 489 ? 19.672 -7.120 6.869 1.00 90.56 489 GLN A N 1
ATOM 3931 C CA . GLN A 1 489 ? 18.781 -8.217 7.268 1.00 90.56 489 GLN A CA 1
ATOM 3932 C C . GLN A 1 489 ? 17.430 -7.733 7.813 1.00 90.56 489 GLN A C 1
ATOM 3934 O O . GLN A 1 489 ? 16.408 -8.328 7.488 1.00 90.56 489 GLN A O 1
ATOM 3939 N N . ARG A 1 490 ? 17.407 -6.620 8.563 1.00 89.12 490 ARG A N 1
ATOM 3940 C CA . ARG A 1 490 ? 16.182 -6.054 9.156 1.00 89.12 490 ARG A CA 1
ATOM 3941 C C . ARG A 1 490 ? 15.103 -5.802 8.103 1.00 89.12 490 ARG A C 1
ATOM 3943 O O . ARG A 1 490 ? 13.944 -6.143 8.317 1.00 89.12 490 ARG A O 1
ATOM 3950 N N . GLU A 1 491 ? 15.505 -5.301 6.935 1.00 91.94 491 GLU A N 1
ATOM 3951 C CA . GLU A 1 491 ? 14.624 -4.927 5.823 1.00 91.94 491 GLU A CA 1
ATOM 3952 C C . GLU A 1 491 ? 13.935 -6.150 5.176 1.00 91.94 491 GLU A C 1
ATOM 3954 O O . GLU A 1 491 ? 12.953 -5.995 4.452 1.00 91.94 491 GLU A O 1
ATOM 3959 N N . TYR A 1 492 ? 14.422 -7.367 5.453 1.00 93.12 492 TYR A N 1
ATOM 3960 C CA . TYR A 1 492 ? 13.872 -8.647 4.983 1.00 93.12 492 TYR A CA 1
ATOM 3961 C C . TYR A 1 492 ? 13.144 -9.431 6.091 1.00 93.12 492 TYR A C 1
ATOM 3963 O O . TYR A 1 492 ? 12.490 -10.443 5.813 1.00 93.12 492 TYR A O 1
ATOM 3971 N N . LEU A 1 493 ? 13.223 -8.971 7.345 1.00 91.38 493 LEU A N 1
ATOM 3972 C CA . LEU A 1 493 ? 12.597 -9.587 8.522 1.00 91.38 493 LEU A CA 1
ATOM 3973 C C . LEU A 1 493 ? 11.235 -8.969 8.837 1.00 91.38 493 LEU A C 1
ATOM 3975 O O . LEU A 1 493 ? 10.892 -8.700 9.980 1.00 91.38 493 LEU A O 1
ATOM 3979 N N . VAL A 1 494 ? 10.424 -8.766 7.805 1.00 92.25 494 VAL A N 1
ATOM 3980 C CA . VAL A 1 494 ? 9.085 -8.198 7.970 1.00 92.25 494 VAL A CA 1
ATOM 3981 C C . VAL A 1 494 ? 8.108 -9.303 8.392 1.00 92.25 494 VAL A C 1
ATOM 3983 O O . VAL A 1 494 ? 7.961 -10.295 7.656 1.00 92.25 494 VAL A O 1
ATOM 3986 N N . PRO A 1 495 ? 7.434 -9.185 9.550 1.00 91.56 495 PRO A N 1
ATOM 3987 C CA . PRO A 1 495 ? 6.535 -10.219 10.040 1.00 91.56 495 PRO A CA 1
ATOM 3988 C C . PRO A 1 495 ? 5.225 -10.265 9.243 1.00 91.56 495 PRO A C 1
ATOM 3990 O O . PRO A 1 495 ? 4.846 -9.316 8.554 1.00 91.56 495 PRO A O 1
ATOM 3993 N N . LEU A 1 496 ? 4.526 -11.398 9.336 1.00 91.12 496 LEU A N 1
ATOM 3994 C CA . LEU A 1 496 ? 3.104 -11.479 9.013 1.00 91.12 496 LEU A CA 1
ATOM 3995 C C . LEU A 1 496 ? 2.340 -11.166 10.303 1.00 91.12 496 LEU A C 1
ATOM 3997 O O . LEU A 1 496 ? 2.524 -11.857 11.307 1.00 91.12 496 LEU A O 1
ATOM 4001 N N . LEU A 1 497 ? 1.554 -10.091 10.294 1.00 90.56 497 LEU A N 1
ATOM 4002 C CA . LEU A 1 497 ? 0.780 -9.685 11.455 1.00 90.56 497 LEU A CA 1
ATOM 4003 C C . LEU A 1 497 ? -0.470 -10.558 11.583 1.00 90.56 497 LEU A C 1
ATOM 4005 O O . LEU A 1 497 ? -1.298 -10.603 10.676 1.00 90.56 497 LEU A O 1
ATOM 4009 N N . HIS A 1 498 ? -0.580 -11.211 12.731 1.00 87.88 498 HIS A N 1
ATOM 4010 C CA . HIS A 1 498 ? -1.638 -12.127 13.117 1.00 87.88 498 HIS A CA 1
ATOM 4011 C C . HIS A 1 498 ? -2.443 -11.530 14.262 1.00 87.88 498 HIS A C 1
ATOM 4013 O O . HIS A 1 498 ? -1.913 -10.786 15.095 1.00 87.88 498 HIS A O 1
ATOM 4019 N N . GLU A 1 499 ? -3.721 -11.885 14.330 1.00 84.19 499 GLU A N 1
ATOM 4020 C CA . GLU A 1 499 ? -4.566 -11.522 15.463 1.00 84.19 499 GLU A CA 1
ATOM 4021 C C . GLU A 1 499 ? -3.991 -12.093 16.776 1.00 84.19 499 GLU A C 1
ATOM 4023 O O . GLU A 1 499 ? -3.632 -13.266 16.863 1.00 84.19 499 GLU A O 1
ATOM 4028 N N . GLY A 1 500 ? -3.860 -11.252 17.800 1.00 82.69 500 GLY A N 1
ATOM 4029 C CA . GLY A 1 500 ? -3.268 -11.596 19.097 1.00 82.69 500 GLY A CA 1
ATOM 4030 C C . GLY A 1 500 ? -1.750 -11.592 19.146 1.00 82.69 500 GLY A C 1
ATOM 4031 O O . GLY A 1 500 ? -1.186 -11.806 20.223 1.00 82.69 500 GLY A O 1
ATOM 4032 N N . GLY A 1 501 ? -1.088 -11.324 18.020 1.00 87.69 501 GLY A N 1
ATOM 4033 C CA . GLY A 1 501 ? 0.363 -11.251 17.941 1.00 87.69 501 GLY A CA 1
ATOM 4034 C C . GLY A 1 501 ? 0.947 -10.087 18.747 1.00 87.69 501 GLY A C 1
ATOM 4035 O O . GLY A 1 501 ? 0.382 -8.989 18.812 1.00 87.69 501 GLY A O 1
ATOM 4036 N N . HIS A 1 502 ? 2.114 -10.331 19.342 1.00 90.19 502 HIS A N 1
ATOM 4037 C CA . HIS A 1 502 ? 3.006 -9.292 19.846 1.00 90.19 502 HIS A CA 1
ATOM 4038 C C . HIS A 1 502 ? 4.289 -9.302 19.019 1.00 90.19 502 HIS A C 1
ATOM 4040 O O . HIS A 1 502 ? 4.857 -10.371 18.805 1.00 90.19 502 HIS A O 1
ATOM 4046 N N . TYR A 1 503 ? 4.724 -8.129 18.567 1.00 91.06 503 TYR A N 1
ATOM 4047 C CA . TYR A 1 503 ? 5.884 -7.976 17.690 1.00 91.06 503 TYR A CA 1
ATOM 4048 C C . TYR A 1 503 ? 6.877 -6.978 18.272 1.00 91.06 503 TYR A C 1
ATOM 4050 O O . TYR A 1 503 ? 6.481 -5.883 18.675 1.00 91.06 503 TYR A O 1
ATOM 4058 N N . ASP A 1 504 ? 8.161 -7.320 18.273 1.00 87.88 504 ASP A N 1
ATOM 4059 C CA . ASP A 1 504 ? 9.209 -6.371 18.621 1.00 87.88 504 ASP A CA 1
ATOM 4060 C C . ASP A 1 504 ? 9.870 -5.800 17.364 1.00 87.88 504 ASP A C 1
ATOM 4062 O O . ASP A 1 504 ? 10.147 -6.513 16.400 1.00 87.88 504 ASP A O 1
ATOM 4066 N N . SER A 1 505 ? 10.124 -4.495 17.368 1.00 84.56 505 SER A N 1
ATOM 4067 C CA . SER A 1 505 ? 10.911 -3.833 16.323 1.00 84.56 505 SER A CA 1
ATOM 4068 C C . SER A 1 505 ? 12.394 -4.228 16.332 1.00 84.56 505 SER A C 1
ATOM 4070 O O . SER A 1 505 ? 13.121 -3.935 15.377 1.00 84.56 505 SER A O 1
ATOM 4072 N N . GLU A 1 506 ? 12.860 -4.873 17.405 1.00 80.75 506 GLU A N 1
ATOM 4073 C CA . GLU A 1 506 ? 14.181 -5.504 17.448 1.00 80.75 506 GLU A CA 1
ATOM 4074 C C . GLU A 1 506 ? 14.259 -6.741 16.543 1.00 80.75 506 GLU A C 1
ATOM 4076 O O . GLU A 1 506 ? 15.296 -6.972 15.917 1.00 80.75 506 GLU A O 1
ATOM 4081 N N . ASP A 1 507 ? 13.153 -7.479 16.406 1.00 81.00 507 ASP A N 1
ATOM 4082 C CA . ASP A 1 507 ? 13.082 -8.713 15.614 1.00 81.00 507 ASP A CA 1
ATOM 4083 C C . ASP A 1 507 ? 12.999 -8.439 14.101 1.00 81.00 507 ASP A C 1
ATOM 4085 O O . ASP A 1 507 ? 13.343 -9.296 13.282 1.00 81.00 507 ASP A O 1
ATOM 4089 N N . GLY A 1 508 ? 12.556 -7.240 13.706 1.00 84.62 508 GLY A N 1
ATOM 4090 C CA . GLY A 1 508 ? 12.478 -6.834 12.307 1.00 84.62 508 GLY A CA 1
ATOM 4091 C C . GLY A 1 508 ? 11.636 -5.584 12.048 1.00 84.62 508 GLY A C 1
ATOM 4092 O O . GLY A 1 508 ? 11.098 -4.955 12.959 1.00 84.62 508 GLY A O 1
ATOM 4093 N N . VAL A 1 509 ? 11.526 -5.204 10.772 1.00 90.19 509 VAL A N 1
ATOM 4094 C CA . VAL A 1 509 ? 10.778 -4.006 10.360 1.00 90.19 509 VAL A CA 1
ATOM 4095 C C . VAL A 1 509 ? 9.284 -4.302 10.309 1.00 90.19 509 VAL A C 1
ATOM 4097 O O . VAL A 1 509 ? 8.847 -5.242 9.652 1.00 90.19 509 VAL A O 1
ATOM 4100 N N . LEU A 1 510 ? 8.479 -3.467 10.965 1.00 91.62 510 LEU A N 1
ATOM 4101 C CA . LEU A 1 510 ? 7.025 -3.602 10.930 1.00 91.62 510 LEU A CA 1
ATOM 4102 C C . LEU A 1 510 ? 6.438 -3.056 9.619 1.00 91.62 510 LEU A C 1
ATOM 4104 O O . LEU A 1 510 ? 6.879 -2.010 9.139 1.00 91.62 510 LEU A O 1
ATOM 4108 N N . PRO A 1 511 ? 5.406 -3.713 9.062 1.00 92.94 511 PRO A N 1
ATOM 4109 C CA . PRO A 1 511 ? 4.859 -3.428 7.734 1.00 92.94 511 PRO A CA 1
ATOM 4110 C C . PRO A 1 511 ? 3.925 -2.201 7.705 1.00 92.94 511 PRO A C 1
ATOM 4112 O O . PRO A 1 511 ? 2.878 -2.235 7.060 1.00 92.94 511 PRO A O 1
ATOM 4115 N N . PHE A 1 512 ? 4.255 -1.131 8.428 1.00 91.50 512 PHE A N 1
ATOM 4116 C CA . PHE A 1 512 ? 3.445 0.088 8.490 1.00 91.50 512 PHE A CA 1
ATOM 4117 C C . PHE A 1 512 ? 3.871 1.089 7.421 1.00 91.50 512 PHE A C 1
ATOM 4119 O O . PHE A 1 512 ? 5.057 1.375 7.285 1.00 91.50 512 PHE A O 1
ATOM 4126 N N . LEU A 1 513 ? 2.906 1.666 6.715 1.00 89.62 513 LEU A N 1
ATOM 4127 C CA . LEU A 1 513 ? 3.083 2.713 5.717 1.00 89.62 513 LEU A CA 1
ATOM 4128 C C . LEU A 1 513 ? 2.552 4.044 6.264 1.00 89.62 513 LEU A C 1
ATOM 4130 O O . LEU A 1 513 ? 1.457 4.073 6.842 1.00 89.62 513 LEU A O 1
ATOM 4134 N N . PRO A 1 514 ? 3.292 5.148 6.077 1.00 85.81 514 PRO A N 1
ATOM 4135 C CA . PRO A 1 514 ? 2.835 6.467 6.488 1.00 85.81 514 PRO A CA 1
ATOM 4136 C C . PRO A 1 514 ? 1.675 6.949 5.605 1.00 85.81 514 PRO A C 1
ATOM 4138 O O . PRO A 1 514 ? 1.664 6.726 4.394 1.00 85.81 514 PRO A O 1
ATOM 4141 N N . ILE A 1 515 ? 0.721 7.666 6.199 1.00 81.38 515 ILE A N 1
ATOM 4142 C CA . ILE A 1 515 ? -0.363 8.330 5.465 1.00 81.38 515 ILE A CA 1
ATOM 4143 C C . ILE A 1 515 ? 0.092 9.752 5.124 1.00 81.38 515 ILE A C 1
ATOM 4145 O O . ILE A 1 515 ? 0.425 10.542 6.007 1.00 81.38 515 ILE A O 1
ATOM 4149 N N . LYS A 1 516 ? 0.138 10.088 3.830 1.00 64.06 516 LYS A N 1
ATOM 4150 C CA . LYS A 1 516 ? 0.485 11.443 3.371 1.00 64.06 516 LYS A CA 1
ATOM 4151 C C . LYS A 1 516 ? -0.615 12.423 3.814 1.00 64.06 516 LYS A C 1
ATOM 4153 O O . LYS A 1 516 ? -1.791 12.110 3.684 1.00 64.06 516 LYS A O 1
ATOM 4158 N N . ASN A 1 517 ? -0.233 13.609 4.294 1.00 52.66 517 ASN A N 1
ATOM 4159 C CA . ASN A 1 517 ? -1.116 14.712 4.721 1.00 52.66 517 ASN A CA 1
ATOM 4160 C C . ASN A 1 517 ? -1.851 14.575 6.066 1.00 52.66 517 ASN A C 1
ATOM 4162 O O . ASN A 1 517 ? -2.691 15.421 6.369 1.00 52.66 517 ASN A O 1
ATOM 4166 N N . THR A 1 518 ? -1.519 13.613 6.930 1.00 50.06 518 THR A N 1
ATOM 4167 C CA . THR A 1 518 ? -1.927 13.747 8.336 1.00 50.06 518 THR A CA 1
ATOM 4168 C C . THR A 1 518 ? -1.047 14.812 8.980 1.00 50.06 518 THR A C 1
ATOM 4170 O O . THR A 1 518 ? 0.109 14.551 9.318 1.00 50.06 518 THR A O 1
ATOM 4173 N N . THR A 1 519 ? -1.565 16.034 9.127 1.00 36.62 519 THR A N 1
ATOM 4174 C CA . THR A 1 519 ? -1.008 16.983 10.091 1.00 36.62 519 THR A CA 1
ATOM 4175 C C . THR A 1 519 ? -0.930 16.247 11.417 1.00 36.62 519 THR A C 1
ATOM 4177 O O . THR A 1 519 ? -1.964 15.811 11.924 1.00 36.62 519 THR A O 1
ATOM 4180 N N . TYR A 1 520 ? 0.281 16.067 11.944 1.00 38.88 520 TYR A N 1
ATOM 4181 C CA . TYR A 1 520 ? 0.488 15.696 13.335 1.00 38.88 520 TYR A CA 1
ATOM 4182 C C . TYR A 1 520 ? -0.204 16.774 14.172 1.00 38.88 520 TYR A C 1
ATOM 4184 O O . TYR A 1 520 ? 0.377 17.816 14.468 1.00 38.88 520 TYR A O 1
ATOM 4192 N N . SER A 1 521 ? -1.488 16.576 14.468 1.00 33.06 521 SER A N 1
ATOM 4193 C CA . SER A 1 521 ? -2.149 17.331 15.512 1.00 33.06 521 SER A CA 1
ATOM 4194 C C . SER A 1 521 ? -1.396 16.962 16.776 1.00 33.06 521 SER A C 1
ATOM 4196 O O . SER A 1 521 ? -1.347 15.792 17.152 1.00 33.06 521 SER A O 1
ATOM 4198 N N . TYR A 1 522 ? -0.761 17.957 17.384 1.00 31.61 522 TYR A N 1
ATOM 4199 C CA . TYR A 1 522 ? 0.037 17.828 18.601 1.00 31.61 522 TYR A CA 1
ATOM 4200 C C . TYR A 1 522 ? -0.759 17.234 19.789 1.00 31.61 522 TYR A C 1
ATOM 4202 O O . TYR A 1 522 ? -0.156 16.927 20.813 1.00 31.61 522 TYR A O 1
ATOM 4210 N N . ASP A 1 523 ? -2.073 17.024 19.627 1.00 38.62 523 ASP A N 1
ATOM 4211 C CA . ASP A 1 523 ? -3.009 16.526 20.638 1.00 38.62 523 ASP A CA 1
ATOM 4212 C C . ASP A 1 523 ? -3.522 15.085 20.427 1.00 38.62 523 ASP A C 1
ATOM 4214 O O . ASP A 1 523 ? -4.244 14.584 21.290 1.00 38.62 523 ASP A O 1
ATOM 4218 N N . ASP A 1 524 ? -3.199 14.388 19.326 1.00 51.72 524 ASP A N 1
ATOM 4219 C CA . ASP A 1 524 ? -3.771 13.052 19.068 1.00 51.72 524 ASP A CA 1
ATOM 4220 C C . ASP A 1 524 ? -2.794 11.932 19.471 1.00 51.72 524 ASP A C 1
ATOM 4222 O O . ASP A 1 524 ? -1.825 11.627 18.778 1.00 51.72 524 ASP A O 1
ATOM 4226 N N . GLU A 1 525 ? -3.039 11.283 20.614 1.00 66.94 525 GLU A N 1
ATOM 4227 C CA . GLU A 1 525 ? -2.205 10.199 21.169 1.00 66.94 525 GLU A CA 1
ATOM 4228 C C . GLU A 1 525 ? -2.174 8.912 20.304 1.00 66.94 525 GLU A C 1
ATOM 4230 O O . GLU A 1 525 ? -1.597 7.895 20.711 1.00 66.94 525 GLU A O 1
ATOM 4235 N N . SER A 1 526 ? -2.798 8.936 19.120 1.00 76.38 526 SER A N 1
ATOM 4236 C CA . SER A 1 526 ? -2.868 7.847 18.141 1.00 76.38 526 SER A CA 1
ATOM 4237 C C . SER A 1 526 ? -2.167 8.220 16.831 1.00 76.38 526 SER A C 1
ATOM 4239 O O . SER A 1 526 ? -2.409 9.280 16.266 1.00 76.38 526 SER A O 1
ATOM 4241 N N . THR A 1 527 ? -1.353 7.317 16.280 1.00 85.00 527 THR A N 1
ATOM 4242 C CA . THR A 1 527 ? -0.769 7.473 14.933 1.00 85.00 527 THR A CA 1
ATOM 4243 C C . THR A 1 527 ? -1.547 6.642 13.917 1.00 85.00 52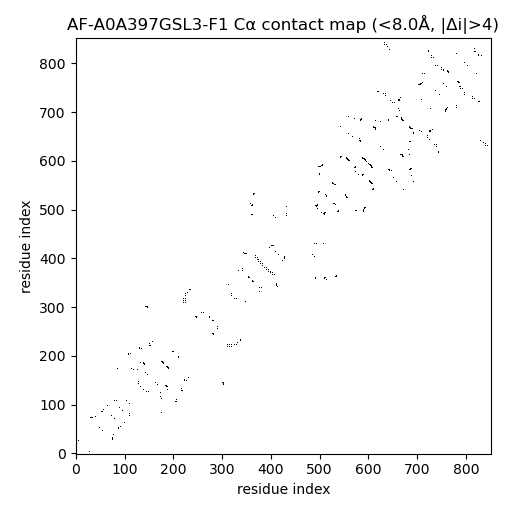7 THR A C 1
ATOM 4245 O O . THR A 1 527 ? -1.669 5.432 14.091 1.00 85.00 527 THR A O 1
ATOM 4248 N N . LEU A 1 528 ? -2.052 7.262 12.850 1.00 85.56 528 LEU A N 1
ATOM 4249 C CA . LEU A 1 528 ? -2.736 6.560 11.759 1.00 85.56 528 LEU A CA 1
ATOM 4250 C C . LEU A 1 528 ? -1.731 6.031 10.733 1.00 85.56 528 LEU A C 1
ATOM 4252 O O . LEU A 1 528 ? -0.869 6.778 10.270 1.00 85.56 528 LEU A O 1
ATOM 4256 N N . VAL A 1 529 ? -1.849 4.753 10.371 1.00 87.56 529 VAL A N 1
ATOM 4257 C CA . VAL A 1 529 ? -0.974 4.097 9.387 1.00 87.56 529 VAL A CA 1
ATOM 4258 C C . VAL A 1 529 ? -1.755 3.101 8.539 1.00 87.56 529 VAL A C 1
ATOM 4260 O O . VAL A 1 529 ? -2.811 2.620 8.949 1.00 87.56 529 VAL A O 1
ATOM 4263 N N . LEU A 1 530 ? -1.207 2.738 7.382 1.00 87.81 530 LEU A N 1
ATOM 4264 C CA . LEU A 1 530 ? -1.688 1.592 6.609 1.00 87.81 530 LEU A CA 1
ATOM 4265 C C . LEU A 1 530 ? -0.780 0.388 6.877 1.00 87.81 530 LEU A C 1
ATOM 4267 O O . LEU A 1 530 ? 0.439 0.520 6.869 1.00 87.81 530 LEU A O 1
ATOM 4271 N N . VAL A 1 531 ? -1.339 -0.796 7.087 1.00 88.81 531 VAL A N 1
ATOM 4272 C CA . VAL A 1 531 ? -0.575 -2.048 7.114 1.00 88.81 531 VAL A CA 1
ATOM 4273 C C . VAL A 1 531 ? -0.444 -2.569 5.687 1.00 88.81 531 VAL A C 1
ATOM 4275 O O . VAL A 1 531 ? -1.428 -2.643 4.954 1.00 88.81 531 VAL A O 1
ATOM 4278 N N . TYR A 1 532 ? 0.767 -2.947 5.282 1.00 89.38 532 TYR A N 1
ATOM 4279 C CA . TYR A 1 532 ? 1.017 -3.467 3.941 1.00 89.38 532 TYR A CA 1
ATOM 4280 C C . TYR A 1 532 ? 0.193 -4.750 3.670 1.00 89.38 532 TYR A C 1
ATOM 4282 O O . TYR A 1 532 ? 0.297 -5.689 4.467 1.00 89.38 532 TYR A O 1
ATOM 4290 N N . PRO A 1 533 ? -0.551 -4.866 2.545 1.00 85.81 533 PRO A N 1
ATOM 4291 C CA . PRO A 1 533 ? -1.506 -5.963 2.310 1.00 85.81 533 PRO A CA 1
ATOM 4292 C C . PRO A 1 533 ? -0.923 -7.380 2.416 1.00 85.81 533 PRO A C 1
ATOM 4294 O O . PRO A 1 533 ? -1.552 -8.296 2.936 1.00 85.81 533 PRO A O 1
ATOM 4297 N N . ALA A 1 534 ? 0.319 -7.579 1.967 1.00 86.94 534 ALA A N 1
ATOM 4298 C CA . ALA A 1 534 ? 0.999 -8.879 2.023 1.00 86.94 534 ALA A CA 1
ATOM 4299 C C . ALA A 1 534 ? 1.469 -9.300 3.434 1.00 86.94 534 ALA A C 1
ATOM 4301 O O . ALA A 1 534 ? 2.062 -10.373 3.584 1.00 86.94 534 ALA A O 1
ATOM 4302 N N . HIS A 1 535 ? 1.261 -8.452 4.446 1.00 90.12 535 HIS A N 1
ATOM 4303 C CA . HIS A 1 535 ? 1.805 -8.605 5.795 1.00 90.12 535 HIS A CA 1
ATOM 4304 C C . HIS A 1 535 ? 0.746 -8.615 6.901 1.00 90.12 535 HIS A C 1
ATOM 4306 O O . HIS A 1 535 ? 1.079 -8.408 8.065 1.00 90.12 535 HIS A O 1
ATOM 4312 N N . HIS A 1 536 ? -0.500 -8.950 6.578 1.00 86.94 536 HIS A N 1
ATOM 4313 C CA . HIS A 1 536 ? -1.496 -9.310 7.583 1.00 86.94 536 HIS A CA 1
ATOM 4314 C C . HIS A 1 536 ? -2.440 -10.406 7.079 1.00 86.94 536 HIS A C 1
ATOM 4316 O O . HIS A 1 536 ? -2.631 -10.570 5.875 1.00 86.94 536 HIS A O 1
ATOM 4322 N N . ASP A 1 537 ? -3.064 -11.138 8.000 1.00 81.38 537 ASP A N 1
ATOM 4323 C CA . ASP A 1 537 ? -4.129 -12.108 7.706 1.00 81.38 537 ASP A CA 1
ATOM 4324 C C . ASP A 1 537 ? -5.476 -11.737 8.352 1.00 81.38 537 ASP A C 1
ATOM 4326 O O . ASP A 1 537 ? -6.382 -12.564 8.451 1.00 81.38 537 ASP A O 1
ATOM 4330 N N . TYR A 1 538 ? -5.625 -10.469 8.750 1.00 75.25 538 TYR A N 1
ATOM 4331 C CA . TYR A 1 538 ? -6.815 -9.966 9.437 1.00 75.25 538 TYR A CA 1
ATOM 4332 C C . TYR A 1 538 ? -8.127 -10.289 8.691 1.00 75.25 538 TYR A C 1
ATOM 4334 O O . TYR A 1 538 ? -8.205 -10.106 7.464 1.00 75.25 538 TYR A O 1
ATOM 4342 N N . PRO A 1 539 ? -9.176 -10.736 9.410 1.00 60.97 539 PRO A N 1
ATOM 4343 C CA . PRO A 1 539 ? -10.382 -11.253 8.782 1.00 60.97 539 PRO A CA 1
ATOM 4344 C C . PRO A 1 539 ? -11.249 -10.139 8.145 1.00 60.97 539 PRO A C 1
ATOM 4346 O O . PRO A 1 539 ? -11.175 -8.973 8.549 1.00 60.97 539 PRO A O 1
ATOM 4349 N N . PRO A 1 540 ? -12.136 -10.483 7.183 1.00 55.69 540 PRO A N 1
ATOM 4350 C CA . PRO A 1 540 ? -12.989 -9.534 6.456 1.00 55.69 540 PRO A CA 1
ATOM 4351 C C . PRO A 1 540 ? -13.852 -8.554 7.274 1.00 55.69 540 PRO A C 1
ATOM 4353 O O . PRO A 1 540 ? -14.022 -7.446 6.779 1.00 55.69 540 PRO A O 1
ATOM 4356 N N . PRO A 1 541 ? -14.396 -8.856 8.478 1.00 53.00 541 PRO A N 1
ATOM 4357 C CA . PRO A 1 541 ? -15.227 -7.894 9.220 1.00 53.00 541 PRO A CA 1
ATOM 4358 C C . PRO A 1 541 ? -14.481 -6.624 9.650 1.00 53.00 541 PRO A C 1
ATOM 4360 O O . PRO A 1 541 ? -15.110 -5.673 10.103 1.00 53.00 541 PRO A O 1
ATOM 4363 N N . TYR A 1 542 ? -13.155 -6.604 9.517 1.00 54.09 542 TYR A N 1
ATOM 4364 C CA . TYR A 1 542 ? -12.335 -5.423 9.737 1.00 54.09 542 TYR A CA 1
ATOM 4365 C C . TYR A 1 542 ? -11.974 -4.692 8.434 1.00 54.09 542 TYR A C 1
ATOM 4367 O O . TYR A 1 542 ? -11.549 -3.542 8.505 1.00 54.09 542 TYR A O 1
ATOM 4375 N N . ARG A 1 543 ? -12.152 -5.324 7.259 1.00 51.88 543 ARG A N 1
ATOM 4376 C CA . ARG A 1 543 ? -11.942 -4.720 5.934 1.00 51.88 543 ARG A CA 1
ATOM 4377 C C . ARG A 1 543 ? -13.157 -3.862 5.585 1.00 51.88 543 ARG A C 1
ATOM 4379 O O . ARG A 1 543 ? -14.240 -4.386 5.329 1.00 51.88 543 ARG A O 1
ATOM 4386 N N . GLY A 1 544 ? -12.979 -2.543 5.570 1.00 47.22 544 GLY A N 1
ATOM 4387 C CA . GLY A 1 544 ? -13.927 -1.650 4.906 1.00 47.22 544 GLY A CA 1
ATOM 4388 C C . GLY A 1 544 ? -14.133 -2.064 3.443 1.00 47.22 544 GLY A C 1
ATOM 4389 O O . GLY A 1 544 ? -13.329 -2.792 2.866 1.00 47.22 544 GLY A O 1
ATOM 4390 N N . THR A 1 545 ? -15.226 -1.617 2.833 1.00 41.53 545 THR A N 1
ATOM 4391 C CA . THR A 1 545 ? -15.612 -1.936 1.445 1.00 41.53 545 THR A CA 1
ATOM 4392 C C . THR A 1 545 ? -14.730 -1.285 0.372 1.00 41.53 545 THR A C 1
ATOM 4394 O O . THR A 1 545 ? -15.143 -1.211 -0.781 1.00 41.53 545 THR A O 1
ATOM 4397 N N . GLU A 1 546 ? -13.539 -0.800 0.713 1.00 43.28 546 GLU A N 1
ATOM 4398 C CA . GLU A 1 546 ? -12.695 -0.020 -0.191 1.00 43.28 546 GLU A CA 1
ATOM 4399 C C . GLU A 1 546 ? -11.386 -0.773 -0.459 1.00 43.28 546 GLU A C 1
ATOM 4401 O O . GLU A 1 546 ? -10.607 -1.023 0.452 1.00 43.28 546 GLU A O 1
ATOM 4406 N N . ASN A 1 547 ? -11.250 -1.183 -1.725 1.00 40.16 547 ASN A N 1
ATOM 4407 C CA . ASN A 1 547 ? -10.075 -1.660 -2.459 1.00 40.16 547 ASN A CA 1
ATOM 4408 C C . ASN A 1 547 ? -9.156 -2.705 -1.802 1.00 40.16 547 ASN A C 1
ATOM 4410 O O . ASN A 1 547 ? -8.422 -2.458 -0.856 1.00 40.16 547 ASN A O 1
ATOM 4414 N N . VAL A 1 548 ? -9.102 -3.881 -2.436 1.00 46.25 548 VAL A N 1
ATOM 4415 C CA . VAL A 1 548 ? -8.200 -5.004 -2.110 1.00 46.25 548 VAL A CA 1
ATOM 4416 C C . VAL A 1 548 ? -6.712 -4.652 -2.316 1.00 46.25 548 VAL A C 1
ATOM 4418 O O . VAL A 1 548 ? -5.849 -5.360 -1.797 1.00 46.25 548 VAL A O 1
ATOM 4421 N N . ASP A 1 549 ? -6.425 -3.546 -3.008 1.00 48.38 549 ASP A N 1
ATOM 4422 C CA . ASP A 1 549 ? -5.071 -3.097 -3.349 1.00 48.38 549 ASP A CA 1
ATOM 4423 C C . ASP A 1 549 ? -4.526 -1.993 -2.421 1.00 48.38 549 ASP A C 1
ATOM 4425 O O . ASP A 1 549 ? -3.315 -1.761 -2.397 1.00 48.38 549 ASP A O 1
ATOM 4429 N N . ASP A 1 550 ? -5.381 -1.352 -1.614 1.00 61.12 550 ASP A N 1
ATOM 4430 C CA . ASP A 1 550 ? -4.979 -0.302 -0.677 1.00 61.12 550 ASP A CA 1
ATOM 4431 C C . ASP A 1 550 ? -4.674 -0.910 0.708 1.00 61.12 550 ASP A C 1
ATOM 4433 O O . ASP A 1 550 ? -5.338 -1.836 1.177 1.00 61.12 550 ASP A O 1
ATOM 4437 N N . GLY A 1 551 ? -3.604 -0.443 1.362 1.00 68.50 551 GLY A N 1
ATOM 4438 C CA . GLY A 1 551 ? -3.167 -0.967 2.662 1.00 68.50 551 GLY A CA 1
ATOM 4439 C C . GLY A 1 551 ? -4.253 -0.910 3.748 1.00 68.50 551 GLY A C 1
ATOM 4440 O O . GLY A 1 551 ? -5.205 -0.138 3.681 1.00 68.50 551 GLY A O 1
ATOM 4441 N N . TYR A 1 552 ? -4.111 -1.725 4.791 1.00 79.31 552 TYR A N 1
ATOM 4442 C CA . TYR A 1 552 ? -5.129 -1.855 5.831 1.00 79.31 552 TYR A CA 1
ATOM 4443 C C . TYR A 1 552 ? -5.022 -0.743 6.889 1.00 79.31 552 TYR A C 1
ATOM 4445 O O . TYR A 1 552 ? -4.052 -0.698 7.645 1.00 79.31 552 TYR A O 1
ATOM 4453 N N . LEU A 1 553 ? -6.004 0.163 6.948 1.00 82.75 553 LEU A N 1
ATOM 4454 C CA . LEU A 1 553 ? -5.974 1.336 7.830 1.00 82.75 553 LEU A CA 1
ATOM 4455 C C . LEU A 1 553 ? -6.134 0.971 9.315 1.00 82.75 553 LEU A C 1
ATOM 4457 O O . LEU A 1 553 ? -7.139 0.391 9.730 1.00 82.75 553 LEU A O 1
ATOM 4461 N N . VAL A 1 554 ? -5.161 1.384 10.129 1.00 86.94 554 VAL A N 1
ATOM 4462 C CA . VAL A 1 554 ? -5.132 1.148 11.579 1.00 86.94 554 VAL A CA 1
ATOM 4463 C C . VAL A 1 554 ? -4.677 2.387 12.348 1.00 86.94 554 VAL A C 1
ATOM 4465 O O . VAL A 1 554 ? -3.940 3.233 11.839 1.00 86.94 554 VAL A O 1
ATOM 4468 N N . ALA A 1 555 ? -5.086 2.469 13.612 1.00 87.88 555 ALA A N 1
ATOM 4469 C CA . ALA A 1 555 ? -4.555 3.411 14.588 1.00 87.88 555 ALA A CA 1
ATOM 4470 C C . ALA A 1 555 ? -3.571 2.710 15.530 1.00 87.88 555 ALA A C 1
ATOM 4472 O O . ALA A 1 555 ? -3.875 1.670 16.111 1.00 87.88 555 ALA A O 1
ATOM 4473 N N . LEU A 1 556 ? -2.403 3.310 15.727 1.00 89.69 556 LEU A N 1
ATOM 4474 C CA . LEU A 1 556 ? -1.392 2.867 16.679 1.00 89.69 556 LEU A CA 1
ATOM 4475 C C . LEU A 1 556 ? -1.513 3.715 17.947 1.00 89.69 556 LEU A C 1
ATOM 4477 O O . LEU A 1 556 ? -1.218 4.910 17.910 1.00 89.69 556 LEU A O 1
ATOM 4481 N N . ARG A 1 557 ? -1.927 3.114 19.067 1.00 88.56 557 ARG A N 1
ATOM 4482 C CA . ARG A 1 557 ? -2.126 3.809 20.356 1.00 88.56 557 ARG A CA 1
ATOM 4483 C C . ARG A 1 557 ? -1.260 3.178 21.441 1.00 88.56 557 ARG A C 1
ATOM 4485 O O . ARG A 1 557 ? -1.219 1.958 21.568 1.00 88.56 557 ARG A O 1
ATOM 4492 N N . SER A 1 558 ? -0.554 4.001 22.216 1.00 87.19 558 SER A N 1
ATOM 4493 C CA . SER A 1 558 ? 0.242 3.541 23.366 1.00 87.19 558 SER A CA 1
ATOM 4494 C C . SER A 1 558 ? -0.641 2.865 24.417 1.00 87.19 558 SER A C 1
ATOM 4496 O O . SER A 1 558 ? -1.630 3.442 24.852 1.00 87.19 558 SER A O 1
ATOM 4498 N N . LEU A 1 559 ? -0.242 1.674 24.866 1.00 83.81 559 LEU A N 1
ATOM 4499 C CA . LEU A 1 559 ? -0.871 0.950 25.971 1.00 83.81 559 LEU A CA 1
ATOM 4500 C C . LEU A 1 559 ? -0.315 1.355 27.345 1.00 83.81 559 LEU A C 1
ATOM 4502 O O . LEU A 1 559 ? -0.745 0.815 28.360 1.00 83.81 559 LEU A O 1
ATOM 4506 N N . HIS A 1 560 ? 0.669 2.264 27.377 1.00 78.19 560 HIS A N 1
ATOM 4507 C CA . HIS A 1 560 ? 1.314 2.784 28.593 1.00 78.19 560 HIS A CA 1
ATOM 4508 C C . HIS A 1 560 ? 1.826 1.696 29.557 1.00 78.19 560 HIS A C 1
ATOM 4510 O O . HIS A 1 560 ? 1.983 1.927 30.753 1.00 78.19 560 HIS A O 1
ATOM 4516 N N . THR A 1 561 ? 2.136 0.513 29.023 1.00 75.69 561 THR A N 1
ATOM 4517 C CA . THR A 1 561 ? 2.708 -0.616 29.757 1.00 75.69 561 THR A CA 1
ATOM 4518 C C . THR A 1 561 ? 4.012 -1.068 29.095 1.00 75.69 561 THR A C 1
ATOM 4520 O O . THR A 1 561 ? 4.085 -1.109 27.859 1.00 75.69 561 THR A O 1
ATOM 4523 N N . PRO A 1 562 ? 5.047 -1.427 29.879 1.00 73.44 562 PRO A N 1
ATOM 4524 C CA . PRO A 1 562 ? 6.292 -1.961 29.333 1.00 73.44 562 PRO A CA 1
ATOM 4525 C C . PRO A 1 562 ? 6.140 -3.402 28.822 1.00 73.44 562 PRO A C 1
ATOM 4527 O O . PRO A 1 562 ? 6.916 -3.824 27.969 1.00 73.44 562 PRO A O 1
ATOM 4530 N N . ALA A 1 563 ? 5.149 -4.156 29.314 1.00 79.00 563 ALA A N 1
ATOM 4531 C CA . ALA A 1 563 ? 4.909 -5.555 28.955 1.00 79.00 563 ALA A CA 1
ATOM 4532 C C . ALA A 1 563 ? 3.407 -5.881 28.874 1.00 79.00 563 ALA A C 1
ATOM 4534 O O . ALA A 1 563 ? 2.583 -5.281 29.572 1.00 79.00 563 ALA A O 1
ATOM 4535 N N . ILE A 1 564 ? 3.045 -6.859 28.040 1.00 79.06 564 ILE A N 1
ATOM 4536 C CA . ILE A 1 564 ? 1.696 -7.437 28.044 1.00 79.06 564 ILE A CA 1
ATOM 4537 C C . ILE A 1 564 ? 1.666 -8.517 29.116 1.00 79.06 564 ILE A C 1
ATOM 4539 O O . ILE A 1 564 ? 2.240 -9.591 28.949 1.00 79.06 564 ILE A O 1
ATOM 4543 N N . GLY A 1 565 ? 1.025 -8.198 30.235 1.00 77.94 565 GLY A N 1
ATOM 4544 C CA . GLY A 1 565 ? 0.789 -9.131 31.331 1.00 77.94 565 GLY A CA 1
ATOM 4545 C C . GLY A 1 565 ? -0.676 -9.568 31.385 1.00 77.94 565 GLY A C 1
ATOM 4546 O O . GLY A 1 565 ? -1.492 -9.082 30.600 1.00 77.94 565 GLY A O 1
ATOM 4547 N N . PRO A 1 566 ? -1.043 -10.426 32.352 1.00 73.94 566 PRO A N 1
ATOM 4548 C CA . PRO A 1 566 ? -2.427 -10.865 32.544 1.00 73.94 566 PRO A CA 1
ATOM 4549 C C . PRO A 1 566 ? -3.431 -9.705 32.658 1.00 73.94 566 PRO A C 1
ATOM 4551 O O . PRO A 1 566 ? -4.533 -9.801 32.135 1.00 73.94 566 PRO A O 1
ATOM 4554 N N . GLY A 1 567 ? -3.031 -8.586 33.277 1.00 75.12 567 GLY A N 1
ATOM 4555 C CA . GLY A 1 567 ? -3.894 -7.414 33.472 1.00 75.12 567 GLY A CA 1
ATOM 4556 C C . GLY A 1 567 ? -4.128 -6.549 32.228 1.00 75.12 567 GLY A C 1
ATOM 4557 O O . GLY A 1 567 ? -5.137 -5.865 32.168 1.00 75.12 567 GLY A O 1
ATOM 4558 N N . SER A 1 568 ? -3.244 -6.578 31.224 1.00 80.88 568 SER A N 1
ATOM 4559 C CA . SER A 1 568 ? -3.392 -5.802 29.976 1.00 80.88 568 SER A CA 1
ATOM 4560 C C . SER A 1 568 ? -3.774 -6.667 28.774 1.00 80.88 568 SER A C 1
ATOM 4562 O O . SER A 1 568 ? -4.012 -6.154 27.682 1.00 80.88 568 SER A O 1
ATOM 4564 N N . GLN A 1 569 ? -3.863 -7.986 28.964 1.00 83.31 569 GLN A N 1
ATOM 4565 C CA . GLN A 1 569 ? -4.183 -8.945 27.911 1.00 83.31 569 GLN A CA 1
ATOM 4566 C C . GLN A 1 569 ? -5.568 -8.704 27.297 1.00 83.31 569 GLN A C 1
ATOM 4568 O O . GLN A 1 569 ? -5.741 -8.923 26.103 1.00 83.31 569 GLN A O 1
ATOM 4573 N N . TYR A 1 570 ? -6.528 -8.205 28.082 1.00 85.69 570 TYR A N 1
ATOM 4574 C CA . TYR A 1 570 ? -7.877 -7.888 27.610 1.00 85.69 570 TYR A CA 1
ATOM 4575 C C . TYR A 1 570 ? -7.915 -6.709 26.615 1.00 85.69 570 TYR A C 1
ATOM 4577 O O . TYR A 1 570 ? -8.947 -6.476 25.995 1.00 85.69 570 TYR A O 1
ATOM 4585 N N . LEU A 1 571 ? -6.825 -5.956 26.437 1.00 87.06 571 LEU A N 1
ATOM 4586 C CA . LEU A 1 571 ? -6.750 -4.880 25.442 1.00 87.06 571 LEU A CA 1
ATOM 4587 C C . LEU A 1 571 ? -6.501 -5.413 24.022 1.00 87.06 571 LEU A C 1
ATOM 4589 O O . LEU A 1 571 ? -6.662 -4.661 23.062 1.00 87.06 571 LEU A O 1
ATOM 4593 N N . ILE A 1 572 ? -6.103 -6.685 23.881 1.00 85.38 572 ILE A N 1
ATOM 4594 C CA . ILE A 1 572 ? -5.682 -7.297 22.616 1.00 85.38 572 ILE A CA 1
ATOM 4595 C C . ILE A 1 572 ? -6.537 -8.542 22.332 1.00 85.38 572 ILE A C 1
ATOM 4597 O O . ILE A 1 572 ? -6.607 -9.453 23.157 1.00 85.38 572 ILE A O 1
ATOM 4601 N N . SER A 1 573 ? -7.146 -8.619 21.148 1.00 76.25 573 SER A N 1
ATOM 4602 C CA . SER A 1 573 ? -7.899 -9.802 20.706 1.00 76.25 573 SER A CA 1
ATOM 4603 C C . SER A 1 573 ? -6.954 -10.978 20.449 1.00 76.25 573 SER A C 1
ATOM 4605 O O . SER A 1 573 ? -5.928 -10.786 19.812 1.00 76.25 573 SER A O 1
ATOM 4607 N N . ARG A 1 574 ? -7.275 -12.201 20.897 1.00 65.81 574 ARG A N 1
ATOM 4608 C CA . ARG A 1 574 ? -6.455 -13.418 20.684 1.00 65.81 574 ARG A CA 1
ATOM 4609 C C . ARG A 1 574 ? -7.192 -14.499 19.887 1.00 65.81 574 ARG A C 1
ATOM 4611 O O . ARG A 1 574 ? -7.388 -15.599 20.400 1.00 65.81 574 ARG A O 1
ATOM 4618 N N . GLY A 1 575 ? -7.619 -14.169 18.666 1.00 52.91 575 GLY A N 1
ATOM 4619 C CA . GLY A 1 575 ? -8.371 -15.028 17.736 1.00 52.91 575 GLY A CA 1
ATOM 4620 C C . GLY A 1 575 ? -8.292 -16.542 18.009 1.00 52.91 575 GLY A C 1
ATOM 4621 O O . GLY A 1 575 ? -7.222 -17.144 17.988 1.00 52.91 575 GLY A O 1
ATOM 4622 N N . GLY A 1 576 ? -9.446 -17.161 18.285 1.00 51.78 576 GLY A N 1
ATOM 4623 C CA . GLY A 1 576 ? -9.585 -18.610 18.506 1.00 51.78 576 GLY A CA 1
ATOM 4624 C C . GLY A 1 576 ? -9.626 -19.075 19.968 1.00 51.78 576 GLY A C 1
ATOM 4625 O O . GLY A 1 576 ? -10.061 -20.196 20.223 1.00 51.78 576 GLY A O 1
ATOM 4626 N N . SER A 1 577 ? -9.278 -18.230 20.944 1.00 46.06 577 SER A N 1
ATOM 4627 C CA . SER A 1 577 ? -9.487 -18.519 22.371 1.00 46.06 577 SER A CA 1
ATOM 4628 C C . SER A 1 577 ? -10.224 -17.359 23.046 1.00 46.06 577 SER A C 1
ATOM 4630 O O . SER A 1 577 ? -9.860 -16.202 22.861 1.00 46.06 577 SER A O 1
ATOM 4632 N N . LYS A 1 578 ? -11.308 -17.659 23.777 1.00 56.25 578 LYS A N 1
ATOM 4633 C CA . LYS A 1 578 ? -12.201 -16.692 24.453 1.00 56.25 578 LYS A CA 1
ATOM 4634 C C . LYS A 1 578 ? -11.416 -15.609 25.215 1.00 56.25 578 LYS A C 1
ATOM 4636 O O . LYS A 1 578 ? -10.936 -15.906 26.303 1.00 56.25 578 LYS A O 1
ATOM 4641 N N . VAL A 1 579 ? -11.356 -14.361 24.730 1.00 56.41 579 VAL A N 1
ATOM 4642 C CA . VAL A 1 579 ? -10.914 -13.216 25.566 1.00 56.41 579 VAL A CA 1
ATOM 4643 C C . VAL A 1 579 ? -11.623 -11.883 25.224 1.00 56.41 579 VAL A C 1
ATOM 4645 O O . VAL A 1 579 ? -11.085 -10.816 25.480 1.00 56.41 579 VAL A O 1
ATOM 4648 N N . GLY A 1 580 ? -12.839 -11.879 24.665 1.00 60.69 580 GLY A N 1
ATOM 4649 C CA . GLY A 1 580 ? -13.591 -10.620 24.528 1.00 60.69 580 GLY A CA 1
ATOM 4650 C C . GLY A 1 580 ? -14.959 -10.762 23.851 1.00 60.69 580 GLY A C 1
ATOM 4651 O O . GLY A 1 580 ? -15.119 -11.616 22.977 1.00 60.69 580 GLY A O 1
ATOM 4652 N N . PRO A 1 581 ? -15.973 -9.974 24.251 1.00 74.88 581 PRO A N 1
ATOM 4653 C CA . PRO A 1 581 ? -17.275 -9.967 23.596 1.00 74.88 581 PRO A CA 1
ATOM 4654 C C . PRO A 1 581 ? -17.207 -9.260 22.240 1.00 74.88 581 PRO A C 1
ATOM 4656 O O . PRO A 1 581 ? -16.482 -8.291 22.051 1.00 74.88 581 PRO A O 1
ATOM 4659 N N . PHE A 1 582 ? -18.042 -9.704 21.303 1.00 80.25 582 PHE A N 1
ATOM 4660 C CA . PHE A 1 582 ? -18.074 -9.217 19.918 1.00 80.25 582 PHE A CA 1
ATOM 4661 C C . PHE A 1 582 ? -18.339 -7.702 19.756 1.00 80.25 582 PHE A C 1
ATOM 4663 O O . PHE A 1 582 ? -18.018 -7.117 18.719 1.00 80.25 582 PHE A O 1
ATOM 4670 N N . HIS A 1 583 ? -18.916 -7.077 20.787 1.00 89.25 583 HIS A N 1
ATOM 4671 C CA . HIS A 1 583 ? -19.222 -5.646 20.887 1.00 89.25 583 HIS A CA 1
ATOM 4672 C C . HIS A 1 583 ? -18.101 -4.823 21.545 1.00 89.25 583 HIS A C 1
ATOM 4674 O O . HIS A 1 583 ? -18.318 -3.677 21.930 1.00 89.25 583 HIS A O 1
ATOM 4680 N N . LEU A 1 584 ? -16.906 -5.389 21.695 1.00 88.38 584 LEU A N 1
ATOM 4681 C CA . LEU A 1 584 ? -15.719 -4.693 22.177 1.00 88.38 584 LEU A CA 1
ATOM 4682 C C . LEU A 1 584 ? -14.712 -4.565 21.033 1.00 88.38 584 LEU A C 1
ATOM 4684 O O . LEU A 1 584 ? -14.415 -5.544 20.351 1.00 88.38 584 LEU A O 1
ATOM 4688 N N . LEU A 1 585 ? -14.192 -3.361 20.813 1.00 86.94 585 LEU A N 1
ATOM 4689 C CA . LEU A 1 585 ? -13.137 -3.116 19.839 1.00 86.94 585 LEU A CA 1
ATOM 4690 C C . LEU A 1 585 ? -11.790 -3.087 20.564 1.00 86.94 585 LEU A C 1
ATOM 4692 O O . LEU A 1 585 ? -11.396 -2.089 21.167 1.00 86.94 585 LEU A O 1
ATOM 4696 N N . GLN A 1 586 ? -11.112 -4.228 20.518 1.00 88.00 586 GLN A N 1
ATOM 4697 C CA . GLN A 1 586 ? -9.764 -4.424 21.044 1.00 88.00 586 GLN A CA 1
ATOM 4698 C C . GLN A 1 586 ? -8.716 -4.122 19.968 1.00 88.00 586 GLN A C 1
ATOM 4700 O O . GLN A 1 586 ? -9.013 -4.096 18.769 1.00 88.00 586 GLN A O 1
ATOM 4705 N N . ALA A 1 587 ? -7.465 -3.952 20.391 1.00 89.38 587 ALA A N 1
ATOM 4706 C CA . ALA A 1 587 ? -6.347 -4.004 19.465 1.00 89.38 587 ALA A CA 1
ATOM 4707 C C . ALA A 1 587 ? -6.281 -5.406 18.834 1.00 89.38 587 ALA A C 1
ATOM 4709 O O . ALA A 1 587 ? -6.378 -6.416 19.529 1.00 89.38 587 ALA A O 1
ATOM 4710 N N . ILE A 1 588 ? -6.101 -5.489 17.519 1.00 86.81 588 ILE A N 1
ATOM 4711 C CA . ILE A 1 588 ? -5.960 -6.774 16.815 1.00 86.81 588 ILE A CA 1
ATOM 4712 C C . ILE A 1 588 ? -4.603 -7.416 17.083 1.00 86.81 588 ILE A C 1
ATOM 4714 O O . ILE A 1 588 ? -4.478 -8.631 17.062 1.00 86.81 588 ILE A O 1
ATOM 4718 N N . ALA A 1 589 ? -3.586 -6.606 17.344 1.00 89.81 589 ALA A N 1
ATOM 4719 C CA . ALA A 1 589 ? -2.240 -7.037 17.678 1.00 89.81 589 ALA A CA 1
ATOM 4720 C C . ALA A 1 589 ? -1.537 -5.910 18.440 1.00 89.81 589 ALA A C 1
ATOM 4722 O O . ALA A 1 589 ? -2.086 -4.825 18.641 1.00 89.81 589 ALA A O 1
ATOM 4723 N N . SER A 1 590 ? -0.309 -6.157 18.868 1.00 91.62 590 SER A N 1
ATOM 4724 C CA . SER A 1 590 ? 0.500 -5.170 19.575 1.00 91.62 590 SER A CA 1
ATOM 4725 C C . SER A 1 590 ? 1.932 -5.190 19.084 1.00 91.62 590 SER A C 1
ATOM 4727 O O . SER A 1 590 ? 2.412 -6.212 18.594 1.00 91.62 590 SER A O 1
ATOM 4729 N N . TYR A 1 591 ? 2.630 -4.074 19.249 1.00 91.75 591 TYR A N 1
ATOM 4730 C CA . TYR A 1 591 ? 4.043 -4.017 18.928 1.00 91.75 591 TYR A CA 1
ATOM 4731 C C . TYR A 1 591 ? 4.826 -3.106 19.868 1.00 91.75 591 TYR A C 1
ATOM 4733 O O . TYR A 1 591 ? 4.269 -2.172 20.453 1.00 91.75 591 TYR A O 1
ATOM 4741 N N . ARG A 1 592 ? 6.125 -3.369 20.002 1.00 90.00 592 ARG A N 1
ATOM 4742 C CA . ARG A 1 592 ? 7.074 -2.470 20.660 1.00 90.00 592 ARG A CA 1
ATOM 4743 C C . ARG A 1 592 ? 7.816 -1.644 19.599 1.00 90.00 592 ARG A C 1
ATOM 4745 O O . ARG A 1 592 ? 8.444 -2.238 18.724 1.00 90.00 592 ARG A O 1
ATOM 4752 N N . PRO A 1 593 ? 7.709 -0.301 19.616 1.00 87.56 593 PRO A N 1
ATOM 4753 C CA . PRO A 1 593 ? 8.475 0.562 18.717 1.00 87.56 593 PRO A CA 1
ATOM 4754 C C . PRO A 1 593 ? 9.987 0.513 18.996 1.00 87.56 593 PRO A C 1
ATOM 4756 O O . PRO A 1 593 ? 10.365 0.151 20.112 1.00 87.56 593 PRO A O 1
ATOM 4759 N N . PRO A 1 594 ? 10.829 0.962 18.040 1.00 83.19 594 PRO A N 1
ATOM 4760 C CA . PRO A 1 594 ? 12.274 1.039 18.238 1.00 83.19 594 PRO A CA 1
ATOM 4761 C C . PRO A 1 594 ? 12.630 1.891 19.451 1.00 83.19 594 PRO A C 1
ATOM 4763 O O . PRO A 1 594 ? 11.964 2.895 19.729 1.00 83.19 594 PRO A O 1
ATOM 4766 N N . GLU A 1 595 ? 13.701 1.516 20.149 1.00 83.25 595 GLU A N 1
ATOM 4767 C CA . GLU A 1 595 ? 14.212 2.316 21.257 1.00 83.25 595 GLU A CA 1
ATOM 4768 C C . GLU A 1 595 ? 14.541 3.740 20.801 1.00 83.25 595 GLU A C 1
ATOM 4770 O O . GLU A 1 595 ? 15.124 3.972 19.739 1.00 83.25 595 GLU A O 1
ATOM 4775 N N . HIS A 1 596 ? 14.200 4.713 21.644 1.00 75.50 596 HIS A N 1
ATOM 4776 C CA . HIS A 1 596 ? 14.553 6.108 21.415 1.00 75.50 596 HIS A CA 1
ATOM 4777 C C . HIS A 1 596 ? 15.553 6.542 22.484 1.00 75.50 596 HIS A C 1
ATOM 4779 O O . HIS A 1 596 ? 15.250 6.502 23.677 1.00 75.50 596 HIS A O 1
ATOM 4785 N N . GLY A 1 597 ? 16.772 6.902 22.072 1.00 75.19 597 GLY A N 1
ATOM 4786 C CA . GLY A 1 597 ? 17.834 7.310 23.001 1.00 75.19 597 GLY A CA 1
ATOM 4787 C C . GLY A 1 597 ? 18.251 6.228 24.009 1.00 75.19 597 GLY A C 1
ATOM 4788 O O . GLY A 1 597 ? 18.643 6.572 25.119 1.00 75.19 597 GLY A O 1
ATOM 4789 N N . GLY A 1 598 ? 18.128 4.942 23.652 1.00 75.12 598 GLY A N 1
ATOM 4790 C CA . GLY A 1 598 ? 18.428 3.806 24.539 1.00 75.12 598 GLY A CA 1
ATOM 4791 C C . GLY A 1 598 ? 17.372 3.552 25.620 1.00 75.12 598 GLY A C 1
ATOM 4792 O O . GLY A 1 598 ? 17.660 2.899 26.620 1.00 75.12 598 GLY A O 1
ATOM 4793 N N . THR A 1 599 ? 16.167 4.114 25.461 1.00 78.25 599 THR A N 1
ATOM 4794 C CA . THR A 1 599 ? 15.035 3.859 26.360 1.00 78.25 599 THR A CA 1
ATOM 4795 C C . THR A 1 599 ? 13.950 3.039 25.653 1.00 78.25 599 THR A C 1
ATOM 4797 O O . THR A 1 599 ? 13.496 3.441 24.568 1.00 78.25 599 THR A O 1
ATOM 4800 N N . PRO A 1 600 ? 13.499 1.919 26.258 1.00 78.00 600 PRO A N 1
ATOM 4801 C CA . PRO A 1 600 ? 12.402 1.124 25.726 1.00 78.00 600 PRO A CA 1
ATOM 4802 C C . PRO A 1 600 ? 11.127 1.956 25.623 1.00 78.00 600 PRO A C 1
ATOM 4804 O O . PRO A 1 600 ? 10.700 2.598 26.586 1.00 78.00 600 PRO A O 1
ATOM 4807 N N . GLN A 1 601 ? 10.502 1.933 24.450 1.00 82.94 601 GLN A N 1
ATOM 4808 C CA . GLN A 1 601 ? 9.230 2.611 24.225 1.00 82.94 601 GLN A CA 1
ATOM 4809 C C . GLN A 1 601 ? 8.058 1.772 24.765 1.00 82.94 601 GLN A C 1
ATOM 4811 O O . GLN A 1 601 ? 8.132 0.538 24.780 1.00 82.94 601 GLN A O 1
ATOM 4816 N N . PRO A 1 602 ? 6.953 2.409 25.203 1.00 85.81 602 PRO A N 1
ATOM 4817 C CA . PRO A 1 602 ? 5.765 1.680 25.628 1.00 85.81 602 PRO A CA 1
ATOM 4818 C C . PRO A 1 602 ? 5.177 0.880 24.462 1.00 85.81 602 PRO A C 1
ATOM 4820 O O . PRO A 1 602 ? 5.212 1.310 23.305 1.00 85.81 602 PRO A O 1
ATOM 4823 N N . ILE A 1 603 ? 4.590 -0.274 24.784 1.00 89.81 603 ILE A N 1
ATOM 4824 C CA . ILE A 1 603 ? 3.902 -1.110 23.797 1.00 89.81 603 ILE A CA 1
ATOM 4825 C C . ILE A 1 603 ? 2.746 -0.317 23.191 1.00 89.81 603 ILE A C 1
ATOM 4827 O O . ILE A 1 603 ? 1.999 0.347 23.910 1.00 89.81 603 ILE A O 1
ATOM 4831 N N . ARG A 1 604 ? 2.567 -0.418 21.875 1.00 91.00 604 ARG A N 1
ATOM 4832 C CA . ARG A 1 604 ? 1.434 0.156 21.150 1.00 91.00 604 ARG A CA 1
ATOM 4833 C C . ARG A 1 604 ? 0.481 -0.942 20.690 1.00 91.00 604 ARG A C 1
ATOM 4835 O O . ARG A 1 604 ? 0.910 -1.971 20.171 1.00 91.00 604 ARG A O 1
ATOM 4842 N N . GLY A 1 605 ? -0.815 -0.721 20.877 1.00 90.81 605 GLY A N 1
ATOM 4843 C CA . GLY A 1 605 ? -1.876 -1.533 20.295 1.00 90.81 605 GLY A CA 1
ATOM 4844 C C . GLY A 1 605 ? -2.144 -1.105 18.856 1.00 90.81 605 GLY A C 1
ATOM 4845 O O . GLY A 1 605 ? -2.132 0.087 18.546 1.00 90.81 605 GLY A O 1
ATOM 4846 N N . ILE A 1 606 ? -2.376 -2.085 17.988 1.00 91.06 606 ILE A N 1
ATOM 4847 C CA . ILE A 1 606 ? -2.793 -1.902 16.599 1.00 91.06 606 ILE A CA 1
ATOM 4848 C C . ILE A 1 606 ? -4.316 -1.998 16.595 1.00 91.06 606 ILE A C 1
ATOM 4850 O O . ILE A 1 606 ? -4.859 -3.084 16.774 1.00 91.06 606 ILE A O 1
ATOM 4854 N N . PHE A 1 607 ? -5.010 -0.876 16.446 1.00 87.94 607 PHE A N 1
ATOM 4855 C CA . PHE A 1 607 ? -6.469 -0.812 16.473 1.00 87.94 607 PHE A CA 1
ATOM 4856 C C . PHE A 1 607 ? -7.019 -0.709 15.052 1.00 87.94 607 PHE A C 1
ATOM 4858 O O . PHE A 1 607 ? -6.643 0.217 14.327 1.00 87.94 607 PHE A O 1
ATOM 4865 N N . PRO A 1 608 ? -7.910 -1.620 14.634 1.00 82.88 608 PRO A N 1
ATOM 4866 C CA . PRO A 1 608 ? -8.586 -1.479 13.358 1.00 82.88 608 PRO A CA 1
ATOM 4867 C C . PRO A 1 608 ? -9.535 -0.281 13.424 1.00 82.88 608 PRO A C 1
ATOM 4869 O O . PRO A 1 608 ? -10.202 -0.061 14.436 1.00 82.88 608 PRO A O 1
ATOM 4872 N N . LEU A 1 609 ? -9.599 0.491 12.344 1.00 75.56 609 LEU A N 1
ATOM 4873 C CA . LEU A 1 609 ? -10.520 1.617 12.236 1.00 75.56 609 LEU A CA 1
ATOM 4874 C C . LEU A 1 609 ? -11.698 1.220 11.365 1.00 75.56 609 LEU A C 1
ATOM 4876 O O . LEU A 1 609 ? -11.508 0.755 10.242 1.00 75.56 609 LEU A O 1
ATOM 4880 N N . SER A 1 610 ? -12.922 1.405 11.862 1.00 65.19 610 SER A N 1
ATOM 4881 C CA . SER A 1 610 ? -14.087 1.226 11.005 1.00 65.19 610 SER A CA 1
ATOM 4882 C C . SER A 1 610 ? -15.251 2.134 11.383 1.00 65.19 610 SER A C 1
ATOM 4884 O O . SER A 1 610 ? -15.679 2.186 12.535 1.00 65.19 610 SER A O 1
ATOM 4886 N N . GLY A 1 611 ? -15.809 2.755 10.347 1.00 69.94 611 GLY A N 1
ATOM 4887 C CA . GLY A 1 611 ? -17.125 3.370 10.369 1.00 69.94 611 GLY A CA 1
ATOM 4888 C C . GLY A 1 611 ? -17.249 4.645 11.196 1.00 69.94 611 GLY A C 1
ATOM 4889 O O . GLY A 1 611 ? -16.291 5.180 11.746 1.00 69.94 611 GLY A O 1
ATOM 4890 N N . ALA A 1 612 ? -18.477 5.152 11.218 1.00 78.75 612 ALA A N 1
ATOM 4891 C CA . ALA A 1 612 ? -18.853 6.349 11.951 1.00 78.75 612 ALA A CA 1
ATOM 4892 C C . ALA A 1 612 ? -19.145 6.011 13.426 1.00 78.75 612 ALA A C 1
ATOM 4894 O O . ALA A 1 612 ? -19.506 4.867 13.743 1.00 78.75 612 ALA A O 1
ATOM 4895 N N . SER A 1 613 ? -19.003 6.994 14.318 1.00 85.94 613 SER A N 1
ATOM 4896 C CA . SER A 1 613 ? -19.398 6.836 15.722 1.00 85.94 613 SER A CA 1
ATOM 4897 C C . SER A 1 613 ? -20.921 6.721 15.865 1.00 85.94 613 SER A C 1
ATOM 4899 O O . SER A 1 613 ? -21.666 7.044 14.938 1.00 85.94 613 SER A O 1
ATOM 4901 N N . LEU A 1 614 ? -21.422 6.275 17.017 1.00 88.62 614 LEU A N 1
ATOM 4902 C CA . LEU A 1 614 ? -22.863 6.197 17.258 1.00 88.62 614 LEU A CA 1
ATOM 4903 C C . LEU A 1 614 ? -23.522 7.585 17.196 1.00 88.62 614 LEU A C 1
ATOM 4905 O O . LEU A 1 614 ? -24.621 7.692 16.658 1.00 88.62 614 LEU A O 1
ATOM 4909 N N . ASP A 1 615 ? -22.841 8.646 17.650 1.00 87.44 615 ASP A N 1
ATOM 4910 C CA . ASP A 1 615 ? -23.352 10.020 17.505 1.00 87.44 615 ASP A CA 1
ATOM 4911 C C . ASP A 1 615 ? -23.478 10.417 16.025 1.00 87.44 615 ASP A C 1
ATOM 4913 O O . ASP A 1 615 ? -24.496 10.976 15.616 1.00 87.44 615 ASP A O 1
ATOM 4917 N N . ASP A 1 616 ? -22.495 10.057 15.192 1.00 86.19 616 ASP A N 1
ATOM 4918 C CA . ASP A 1 616 ? -22.565 10.287 13.743 1.00 86.19 616 ASP A CA 1
ATOM 4919 C C . ASP A 1 616 ? -23.713 9.499 13.103 1.00 86.19 616 ASP A C 1
ATOM 4921 O O . ASP A 1 616 ? -24.425 10.011 12.237 1.00 86.19 616 ASP A O 1
ATOM 4925 N N . VAL A 1 617 ? -23.916 8.251 13.538 1.00 84.25 617 VAL A N 1
ATOM 4926 C CA . VAL A 1 617 ? -25.025 7.404 13.082 1.00 84.25 617 VAL A CA 1
ATOM 4927 C C . VAL A 1 617 ? -26.368 8.030 13.449 1.00 84.25 617 VAL A C 1
ATOM 4929 O O . VAL A 1 617 ? -27.275 8.023 12.622 1.00 84.25 617 VAL A O 1
ATOM 4932 N N . TRP A 1 618 ? -26.498 8.608 14.644 1.00 87.75 618 TRP A N 1
ATOM 4933 C CA . TRP A 1 618 ? -27.726 9.275 15.074 1.00 87.75 618 TRP A CA 1
ATOM 4934 C C . TRP A 1 618 ? -28.018 10.571 14.316 1.00 87.75 618 TRP A C 1
ATOM 4936 O O . TRP A 1 618 ? -29.186 10.907 14.112 1.00 87.75 618 TRP A O 1
ATOM 4946 N N . ARG A 1 619 ? -26.982 11.284 13.859 1.00 82.81 619 ARG A N 1
ATOM 4947 C CA . ARG A 1 619 ? -27.126 12.477 13.002 1.00 82.81 619 ARG A CA 1
ATOM 4948 C C . ARG A 1 619 ? -27.575 12.132 11.588 1.00 82.81 619 ARG A C 1
ATOM 4950 O O . ARG A 1 619 ? -28.206 12.953 10.924 1.00 82.81 619 ARG A O 1
ATOM 4957 N N . GLN A 1 620 ? -27.260 10.931 11.120 1.00 73.19 620 GLN A N 1
ATOM 4958 C CA . GLN A 1 620 ? -27.683 10.452 9.813 1.00 73.19 620 GLN A CA 1
ATOM 4959 C C . GLN A 1 620 ? -29.138 9.965 9.874 1.00 73.19 620 GLN A C 1
ATOM 4961 O O . GLN A 1 620 ? -29.533 9.225 10.773 1.00 73.19 620 GLN A O 1
ATOM 4966 N N . SER A 1 621 ? -29.952 10.354 8.890 1.00 57.53 621 SER A N 1
ATOM 4967 C CA . SER A 1 621 ? -31.272 9.746 8.696 1.00 57.53 621 SER A CA 1
ATOM 4968 C C . SER A 1 621 ? -31.059 8.347 8.121 1.00 57.53 621 SER A C 1
ATOM 4970 O O . SER A 1 621 ? -30.843 8.185 6.918 1.00 57.53 621 SER A O 1
ATOM 4972 N N . LEU A 1 622 ? -30.999 7.331 8.985 1.00 56.06 622 LEU A N 1
ATOM 4973 C CA . LEU A 1 622 ? -30.887 5.949 8.533 1.00 56.06 622 LEU A CA 1
ATOM 4974 C C . LEU A 1 622 ? -32.160 5.577 7.766 1.00 56.06 622 LEU A C 1
ATOM 4976 O O . LEU A 1 622 ? -33.232 5.412 8.342 1.00 56.06 622 LEU A O 1
ATOM 4980 N N . VAL A 1 623 ? -32.032 5.431 6.447 1.00 50.94 623 VAL A N 1
ATOM 4981 C CA . VAL A 1 623 ? -33.072 4.855 5.589 1.00 50.94 623 VAL A CA 1
ATOM 4982 C C . VAL A 1 623 ? -33.097 3.350 5.846 1.00 50.94 623 VAL A C 1
ATOM 4984 O O . VAL A 1 623 ? -32.484 2.580 5.110 1.00 50.94 623 VAL A O 1
ATOM 4987 N N . THR A 1 624 ? -33.732 2.899 6.925 1.00 51.53 624 THR A N 1
ATOM 4988 C CA . THR A 1 624 ? -33.824 1.459 7.206 1.00 51.53 624 THR A CA 1
ATOM 4989 C C . THR A 1 624 ? -35.185 1.053 7.754 1.00 51.53 624 THR A C 1
ATOM 4991 O O . THR A 1 624 ? -35.435 1.175 8.945 1.00 51.53 624 THR A O 1
ATOM 4994 N N . GLY A 1 625 ? -36.000 0.460 6.875 1.00 58.31 625 GLY A N 1
ATOM 4995 C CA . GLY A 1 625 ? -36.957 -0.602 7.209 1.00 58.31 625 GLY A CA 1
ATOM 4996 C C . GLY A 1 625 ? -38.125 -0.260 8.143 1.00 58.31 625 GLY A C 1
ATOM 4997 O O . GLY A 1 625 ? -38.413 0.895 8.438 1.00 58.31 625 GLY A O 1
ATOM 4998 N N . ARG A 1 626 ? -38.838 -1.310 8.577 1.00 70.88 626 ARG A N 1
ATOM 4999 C CA . ARG A 1 626 ? -39.885 -1.222 9.610 1.00 70.88 626 ARG A CA 1
ATOM 5000 C C . ARG A 1 626 ? -39.221 -0.923 10.963 1.00 70.88 626 ARG A C 1
ATOM 5002 O O . ARG A 1 626 ? -38.213 -1.548 11.288 1.00 70.88 626 ARG A O 1
ATOM 5009 N N . VAL A 1 627 ? -39.820 -0.041 11.773 1.00 78.75 627 VAL A N 1
ATOM 5010 C CA . VAL A 1 627 ? -39.339 0.348 13.122 1.00 78.75 627 VAL A CA 1
ATOM 5011 C C . VAL A 1 627 ? -39.016 -0.870 14.002 1.00 78.75 627 VAL A C 1
ATOM 5013 O O . VAL A 1 627 ? -38.026 -0.872 14.724 1.00 78.75 627 VAL A O 1
ATOM 5016 N N . GLN A 1 628 ? -39.787 -1.950 13.875 1.00 81.38 628 GLN A N 1
ATOM 5017 C CA . GLN A 1 628 ? -39.603 -3.205 14.610 1.00 81.38 628 GLN A CA 1
ATOM 5018 C C . GLN A 1 628 ? -38.235 -3.864 14.357 1.00 81.38 628 GLN A C 1
ATOM 5020 O O . GLN A 1 628 ? -37.565 -4.286 15.297 1.00 81.38 628 GLN A O 1
ATOM 5025 N N . THR A 1 629 ? -37.757 -3.869 13.107 1.00 82.31 629 THR A N 1
ATOM 5026 C CA . THR A 1 629 ? -36.429 -4.398 12.753 1.00 82.31 629 THR A CA 1
ATOM 5027 C C . THR A 1 629 ? -35.313 -3.538 13.345 1.00 82.31 629 THR A C 1
ATOM 5029 O O . THR A 1 629 ? -34.299 -4.067 13.805 1.00 82.31 629 THR A O 1
ATOM 5032 N N . LEU A 1 630 ? -35.500 -2.213 13.356 1.00 84.25 630 LEU A N 1
ATOM 5033 C CA . LEU A 1 630 ? -34.549 -1.286 13.966 1.00 84.25 630 LEU A CA 1
ATOM 5034 C C . LEU A 1 630 ? -34.499 -1.469 15.487 1.00 84.25 630 LEU A C 1
ATOM 5036 O O . LEU A 1 630 ? -33.410 -1.524 16.044 1.00 84.25 630 LEU A O 1
ATOM 5040 N N . LEU A 1 631 ? -35.649 -1.637 16.143 1.00 87.31 631 LEU A N 1
ATOM 5041 C CA . LEU A 1 631 ? -35.735 -1.891 17.582 1.00 87.31 631 LEU A CA 1
ATOM 5042 C C . LEU A 1 631 ? -35.062 -3.206 17.975 1.00 87.31 631 LEU A C 1
ATOM 5044 O O . LEU A 1 631 ? -34.231 -3.206 18.882 1.00 87.31 631 LEU A O 1
ATOM 5048 N N . ARG A 1 632 ? -35.337 -4.301 17.255 1.00 87.50 632 ARG A N 1
ATOM 5049 C CA . ARG A 1 632 ? -34.661 -5.589 17.472 1.00 87.50 632 ARG A CA 1
ATOM 5050 C C . ARG A 1 632 ? -33.146 -5.456 17.360 1.00 87.50 632 ARG A C 1
ATOM 5052 O O . ARG A 1 632 ? -32.392 -5.947 18.206 1.00 87.50 632 ARG A O 1
ATOM 5059 N N . TRP A 1 633 ? -32.695 -4.755 16.319 1.00 88.00 633 TRP A N 1
ATOM 5060 C CA . TRP A 1 633 ? -31.280 -4.478 16.116 1.00 88.00 633 TRP A CA 1
ATOM 5061 C C . TRP A 1 633 ? -30.699 -3.661 17.276 1.00 88.00 633 TRP A C 1
ATOM 5063 O O . TRP A 1 633 ? -29.677 -4.072 17.827 1.00 88.00 633 TRP A O 1
ATOM 5073 N N . SER A 1 634 ? -31.360 -2.573 17.689 1.00 89.38 634 SER A N 1
ATOM 5074 C CA . SER A 1 634 ? -30.938 -1.718 18.806 1.00 89.38 634 SER A CA 1
ATOM 5075 C C . SER A 1 634 ? -30.814 -2.505 20.109 1.00 89.38 634 SER A C 1
ATOM 5077 O O . SER A 1 634 ? -29.772 -2.428 20.753 1.00 89.38 634 SER A O 1
ATOM 5079 N N . LEU A 1 635 ? -31.803 -3.333 20.460 1.00 90.44 635 LEU A N 1
ATOM 5080 C CA . LEU A 1 635 ? -31.767 -4.183 21.659 1.00 90.44 635 LEU A CA 1
ATOM 5081 C C . LEU A 1 635 ? -30.597 -5.166 21.634 1.00 90.44 635 LEU A C 1
ATOM 5083 O O . LEU A 1 635 ? -29.878 -5.305 22.623 1.00 90.44 635 LEU A O 1
ATOM 5087 N N . THR A 1 636 ? -30.352 -5.781 20.475 1.00 91.38 636 THR A N 1
ATOM 5088 C CA . THR A 1 636 ? -29.186 -6.651 20.269 1.00 91.38 636 THR A CA 1
ATOM 5089 C C . THR A 1 636 ? -27.885 -5.886 20.525 1.00 91.38 636 THR A C 1
ATOM 5091 O O . THR A 1 636 ? -26.986 -6.397 21.196 1.00 91.38 636 THR A O 1
ATOM 5094 N N . GLN A 1 637 ? -27.785 -4.638 20.046 1.00 92.12 637 GLN A N 1
ATOM 5095 C CA . GLN A 1 637 ? -26.608 -3.804 20.293 1.00 92.12 637 GLN A CA 1
ATOM 5096 C C . GLN A 1 637 ? -26.470 -3.419 21.772 1.00 92.12 637 GLN A C 1
ATOM 5098 O O . GLN A 1 637 ? -25.366 -3.485 22.304 1.00 92.12 637 GLN A O 1
ATOM 5103 N N . MET A 1 638 ? -27.562 -3.048 22.445 1.00 94.44 638 MET A N 1
ATOM 5104 C CA . MET A 1 638 ? -27.568 -2.664 23.863 1.00 94.44 638 MET A CA 1
ATOM 5105 C C . MET A 1 638 ? -27.142 -3.836 24.758 1.00 94.44 638 MET A C 1
ATOM 5107 O O . MET A 1 638 ? -26.257 -3.686 25.599 1.00 94.44 638 MET A O 1
ATOM 5111 N N . ALA A 1 639 ? -27.695 -5.033 24.542 1.00 92.88 639 ALA A N 1
ATOM 5112 C CA . ALA A 1 639 ? -27.279 -6.232 25.271 1.00 92.88 639 ALA A CA 1
ATOM 5113 C C . ALA A 1 639 ? -25.788 -6.539 25.033 1.00 92.88 639 ALA A C 1
ATOM 5115 O O . ALA A 1 639 ? -25.032 -6.822 25.966 1.00 92.88 639 ALA A O 1
ATOM 5116 N N . GLY A 1 640 ? -25.334 -6.419 23.783 1.00 91.81 640 GLY A N 1
ATOM 5117 C CA . GLY A 1 640 ? -23.938 -6.588 23.401 1.00 91.81 640 GLY A CA 1
ATOM 5118 C C . GLY A 1 640 ? -22.976 -5.607 24.079 1.00 91.81 640 GLY A C 1
ATOM 5119 O O . GLY A 1 640 ? -21.956 -6.024 24.632 1.00 91.81 640 GLY A O 1
ATOM 5120 N N . LEU A 1 641 ? -23.306 -4.314 24.078 1.00 94.25 641 LEU A N 1
ATOM 5121 C CA . LEU A 1 641 ? -22.514 -3.257 24.715 1.00 94.25 641 LEU A CA 1
ATOM 5122 C C . LEU A 1 641 ? -22.480 -3.405 26.242 1.00 94.25 641 LEU A C 1
ATOM 5124 O O . LEU A 1 641 ? -21.425 -3.216 26.846 1.00 94.25 641 LEU A O 1
ATOM 5128 N N . ALA A 1 642 ? -23.583 -3.825 26.869 1.00 94.50 642 ALA A N 1
ATOM 5129 C CA . ALA A 1 642 ? -23.607 -4.119 28.302 1.00 94.50 642 ALA A CA 1
ATOM 5130 C C . ALA A 1 642 ? -22.671 -5.289 28.662 1.00 94.50 642 ALA A C 1
ATOM 5132 O O . ALA A 1 642 ? -21.924 -5.202 29.638 1.00 94.50 642 ALA A O 1
ATOM 5133 N N . LYS A 1 643 ? -22.631 -6.351 27.840 1.00 92.69 643 LYS A N 1
ATOM 5134 C CA . LYS A 1 643 ? -21.648 -7.442 27.991 1.00 92.69 643 LYS A CA 1
ATOM 5135 C C . LYS A 1 643 ? -20.212 -6.955 27.806 1.00 92.69 643 LYS A C 1
ATOM 5137 O O . LYS A 1 643 ? -19.328 -7.396 28.536 1.00 92.69 643 LYS A O 1
ATOM 5142 N N . ALA A 1 644 ? -19.977 -6.061 26.843 1.00 92.06 644 ALA A N 1
ATOM 5143 C CA . ALA A 1 644 ? -18.672 -5.442 26.626 1.00 92.06 644 ALA A CA 1
ATOM 5144 C C . ALA A 1 644 ? -18.205 -4.656 27.850 1.00 92.06 644 ALA A C 1
ATOM 5146 O O . ALA A 1 644 ? -17.090 -4.878 28.318 1.00 92.06 644 ALA A O 1
ATOM 5147 N N . LEU A 1 645 ? -19.077 -3.831 28.432 1.00 92.38 645 LEU A N 1
ATOM 5148 C CA . LEU A 1 645 ? -18.776 -3.121 29.670 1.00 92.38 645 LEU A CA 1
ATOM 5149 C C . LEU A 1 645 ? -18.488 -4.089 30.825 1.00 92.38 645 LEU A C 1
ATOM 5151 O O . LEU A 1 645 ? -17.480 -3.932 31.508 1.00 92.38 645 LEU A O 1
ATOM 5155 N N . ALA A 1 646 ? -19.338 -5.100 31.031 1.00 91.38 646 ALA A N 1
ATOM 5156 C CA . ALA A 1 646 ? -19.149 -6.086 32.096 1.00 91.38 646 ALA A CA 1
ATOM 5157 C C . ALA A 1 646 ? -17.792 -6.799 31.982 1.00 91.38 646 ALA A C 1
ATOM 5159 O O . ALA A 1 646 ? -17.093 -6.954 32.982 1.00 91.38 646 ALA A O 1
ATOM 5160 N N . PHE A 1 647 ? -17.397 -7.159 30.758 1.00 91.06 647 PHE A N 1
ATOM 5161 C CA . PHE A 1 647 ? -16.100 -7.762 30.479 1.00 91.06 647 PHE A CA 1
ATOM 5162 C C . PHE A 1 647 ? -14.932 -6.831 30.840 1.00 91.06 647 PHE A C 1
ATOM 5164 O O . PHE A 1 647 ? -13.980 -7.275 31.480 1.00 91.06 647 PHE A O 1
ATOM 5171 N N . VAL A 1 648 ? -14.992 -5.544 30.479 1.00 89.12 648 VAL A N 1
ATOM 5172 C CA . VAL A 1 648 ? -13.915 -4.594 30.815 1.00 89.12 648 VAL A CA 1
ATOM 5173 C C . VAL A 1 648 ? -13.846 -4.351 32.323 1.00 89.12 648 VAL A C 1
ATOM 5175 O O . VAL A 1 648 ? -12.760 -4.406 32.889 1.00 89.12 648 VAL A O 1
ATOM 5178 N N . VAL A 1 649 ? -14.987 -4.180 33.000 1.00 88.38 649 VAL A N 1
ATOM 5179 C CA . VAL A 1 649 ? -15.046 -4.010 34.465 1.00 88.38 649 VAL A CA 1
ATOM 5180 C C . VAL A 1 649 ? -14.441 -5.209 35.195 1.00 88.38 649 VAL A C 1
ATOM 5182 O O . VAL A 1 649 ? -13.771 -5.037 36.209 1.00 88.38 649 VAL A O 1
ATOM 5185 N N . GLU A 1 650 ? -14.655 -6.430 34.704 1.00 88.50 650 GLU A N 1
ATOM 5186 C CA . GLU A 1 650 ? -14.087 -7.631 35.317 1.00 88.50 650 GLU A CA 1
ATOM 5187 C C . GLU A 1 650 ? -12.554 -7.683 35.200 1.00 88.50 650 GLU A C 1
ATOM 5189 O O . GLU A 1 650 ? -11.896 -8.105 36.156 1.00 88.50 650 GLU A O 1
ATOM 5194 N N . ASN A 1 651 ? -12.005 -7.214 34.072 1.00 86.94 651 ASN A N 1
ATOM 5195 C CA . ASN A 1 651 ? -10.577 -7.278 33.746 1.00 86.94 651 ASN A CA 1
ATOM 5196 C C . ASN A 1 651 ? -9.768 -6.035 34.178 1.00 86.94 651 ASN A C 1
ATOM 5198 O O . ASN A 1 651 ? -8.564 -6.157 34.389 1.00 86.94 651 ASN A O 1
ATOM 5202 N N . ASP A 1 652 ? -10.400 -4.868 34.354 1.00 83.81 652 ASP A N 1
ATOM 5203 C CA . ASP A 1 652 ? -9.754 -3.602 34.746 1.00 83.81 652 ASP A CA 1
ATOM 5204 C C . ASP A 1 652 ? -10.532 -2.860 35.845 1.00 83.81 652 ASP A C 1
ATOM 5206 O O . ASP A 1 652 ? -10.968 -1.718 35.697 1.00 83.81 652 ASP A O 1
ATOM 5210 N N . ARG A 1 653 ? -10.726 -3.536 36.983 1.00 79.81 653 ARG A N 1
ATOM 5211 C CA . ARG A 1 653 ? -11.524 -3.038 38.123 1.00 79.81 653 ARG A CA 1
ATOM 5212 C C . ARG A 1 653 ? -11.045 -1.709 38.706 1.00 79.81 653 ARG A C 1
ATOM 5214 O O . ARG A 1 653 ? -11.828 -1.028 39.359 1.00 79.81 653 ARG A O 1
ATOM 5221 N N . GLU A 1 654 ? -9.768 -1.392 38.528 1.00 77.12 654 GLU A N 1
ATOM 5222 C CA . GLU A 1 654 ? -9.120 -0.196 39.071 1.00 77.12 654 GLU A CA 1
ATOM 5223 C C . GLU A 1 654 ? -8.918 0.903 38.012 1.00 77.12 654 GLU A C 1
ATOM 5225 O O . GLU A 1 654 ? -8.272 1.898 38.322 1.00 77.12 654 GLU A O 1
ATOM 5230 N N . GLU A 1 655 ? -9.441 0.736 36.786 1.00 77.62 655 GLU A N 1
ATOM 5231 C CA . GLU A 1 655 ? -9.219 1.662 35.658 1.00 77.62 655 GLU A CA 1
ATOM 5232 C C . GLU A 1 655 ? -7.728 1.970 35.452 1.00 77.62 655 GLU A C 1
ATOM 5234 O O . GLU A 1 655 ? -7.309 3.122 35.360 1.00 77.62 655 GLU A O 1
ATOM 5239 N N . ARG A 1 656 ? -6.881 0.937 35.424 1.00 79.38 656 ARG A N 1
ATOM 5240 C CA . ARG A 1 656 ? -5.435 1.112 35.227 1.00 79.38 656 ARG A CA 1
ATOM 5241 C C . ARG A 1 656 ? -5.097 1.479 33.788 1.00 79.38 656 ARG A C 1
ATOM 5243 O O . ARG A 1 656 ? -4.081 2.133 33.560 1.00 79.38 656 ARG A O 1
ATOM 5250 N N . TYR A 1 657 ? -5.906 1.032 32.828 1.00 82.25 657 TYR A N 1
ATOM 5251 C CA . TYR A 1 657 ? -5.636 1.207 31.401 1.00 82.25 657 TYR A CA 1
ATOM 5252 C C . TYR A 1 657 ? -6.720 2.020 30.693 1.00 82.25 657 TYR A C 1
ATOM 5254 O O . TYR A 1 657 ? -6.407 2.828 29.814 1.00 82.25 657 TYR A O 1
ATOM 5262 N N . VAL A 1 658 ? -7.983 1.808 31.065 1.00 84.38 658 VAL A N 1
ATOM 5263 C CA . VAL A 1 658 ? -9.151 2.396 30.402 1.00 84.38 658 VAL A CA 1
ATOM 5264 C C . VAL A 1 658 ? -9.986 3.176 31.414 1.00 84.38 658 VAL A C 1
ATOM 5266 O O . VAL A 1 658 ? -10.297 2.661 32.483 1.00 84.38 658 VAL A O 1
ATOM 5269 N N . SER A 1 659 ? -10.381 4.404 31.068 1.00 84.56 659 SER A N 1
ATOM 5270 C CA . SER A 1 659 ? -11.323 5.197 31.860 1.00 84.56 659 SER A CA 1
ATOM 5271 C C . SER A 1 659 ? -12.748 4.949 31.375 1.00 84.56 659 SER A C 1
ATOM 5273 O O . SER A 1 659 ? -13.169 5.453 30.334 1.00 84.56 659 SER A O 1
ATOM 5275 N N . LEU A 1 660 ? -13.523 4.188 32.147 1.00 81.75 660 LEU A N 1
ATOM 5276 C CA . LEU A 1 660 ? -14.921 3.882 31.839 1.00 81.75 660 LEU A CA 1
ATOM 5277 C C . LEU A 1 660 ? -15.881 5.011 32.248 1.00 81.75 660 LEU A C 1
ATOM 5279 O O . LEU A 1 660 ? -17.091 4.895 32.053 1.00 81.75 660 LEU A O 1
ATOM 5283 N N . ARG A 1 661 ? -15.352 6.103 32.805 1.00 77.25 661 ARG A N 1
ATOM 5284 C CA . ARG A 1 661 ? -16.081 7.340 33.137 1.00 77.25 661 ARG A CA 1
ATOM 5285 C C . ARG A 1 661 ? -16.310 8.248 31.927 1.00 77.25 661 ARG A C 1
ATOM 5287 O O . ARG A 1 661 ? -17.114 9.166 31.987 1.00 77.25 661 ARG A O 1
ATOM 5294 N N . GLN A 1 662 ? -15.604 7.986 30.828 1.00 77.88 662 GLN A N 1
ATOM 5295 C CA . GLN A 1 662 ? -15.643 8.788 29.600 1.00 77.88 662 GLN A CA 1
ATOM 5296 C C . GLN A 1 662 ? -16.542 8.160 28.527 1.00 77.88 662 GLN A C 1
ATOM 5298 O O . GLN A 1 662 ? -16.419 8.480 27.350 1.00 77.88 662 GLN A O 1
ATOM 5303 N N . ILE A 1 663 ? -17.415 7.212 28.893 1.00 87.62 663 ILE A N 1
ATOM 5304 C CA . ILE A 1 663 ? -18.262 6.524 27.915 1.00 87.62 663 ILE A CA 1
ATOM 5305 C C . ILE A 1 663 ? -19.320 7.492 27.381 1.00 87.62 663 ILE A C 1
ATOM 5307 O O . ILE A 1 663 ? -20.244 7.893 28.086 1.00 87.62 663 ILE A O 1
ATOM 5311 N N . THR A 1 664 ? -19.211 7.796 26.094 1.00 89.75 664 THR A N 1
ATOM 5312 C CA . THR A 1 664 ? -20.169 8.589 25.322 1.00 89.75 664 THR A CA 1
ATOM 5313 C C . THR A 1 664 ? -20.524 7.858 24.018 1.00 89.75 664 THR A C 1
ATOM 5315 O O . THR A 1 664 ? -19.840 6.901 23.633 1.00 89.75 664 THR A O 1
ATOM 5318 N N . PRO A 1 665 ? -21.553 8.300 23.269 1.00 90.06 665 PRO A N 1
ATOM 5319 C CA . PRO A 1 665 ? -21.842 7.749 21.943 1.00 90.06 665 PRO A CA 1
ATOM 5320 C C . PRO A 1 665 ? -20.659 7.851 20.962 1.00 90.06 665 PRO A C 1
ATOM 5322 O O . PRO A 1 665 ? -20.533 7.032 20.054 1.00 90.06 665 PRO A O 1
ATOM 5325 N N . CYS A 1 666 ? -19.748 8.811 21.155 1.00 87.12 666 CYS A N 1
ATOM 5326 C CA . CYS A 1 666 ? -18.553 8.973 20.324 1.00 87.12 666 CYS A CA 1
ATOM 5327 C C . CYS A 1 666 ? -17.549 7.818 20.486 1.00 87.12 666 CYS A C 1
ATOM 5329 O O . CYS A 1 666 ? -16.765 7.553 19.575 1.00 87.12 666 CYS A O 1
ATOM 5331 N N . ASN A 1 667 ? -17.581 7.113 21.622 1.00 89.06 667 ASN A N 1
ATOM 5332 C CA . ASN A 1 667 ? -16.710 5.970 21.908 1.00 89.06 667 ASN A CA 1
ATOM 5333 C C . ASN A 1 667 ? -17.280 4.645 21.382 1.00 89.06 667 ASN A C 1
ATOM 5335 O O . ASN A 1 667 ? -16.697 3.591 21.620 1.00 89.06 667 ASN A O 1
ATOM 5339 N N . ILE A 1 668 ? -18.426 4.661 20.699 1.00 90.31 668 ILE A N 1
ATOM 5340 C CA . ILE A 1 668 ? -19.062 3.468 20.138 1.00 90.31 668 ILE A CA 1
ATOM 5341 C C . ILE A 1 668 ? -18.990 3.567 18.614 1.00 90.31 668 ILE A C 1
ATOM 5343 O O . ILE A 1 668 ? -19.559 4.482 18.028 1.00 90.31 668 ILE A O 1
ATOM 5347 N N . GLN A 1 669 ? -18.308 2.629 17.959 1.00 87.12 669 GLN A N 1
ATOM 5348 C CA . GLN A 1 669 ? -18.129 2.608 16.504 1.00 87.12 669 GLN A CA 1
ATOM 5349 C C . GLN A 1 669 ? -19.031 1.582 15.820 1.00 87.12 669 GLN A C 1
ATOM 5351 O O . GLN A 1 669 ? -19.256 0.489 16.343 1.00 87.12 669 GLN A O 1
ATOM 5356 N N . ARG A 1 670 ? -19.516 1.903 14.615 1.00 84.62 670 ARG A N 1
ATOM 5357 C CA . ARG A 1 670 ? -20.350 1.005 13.803 1.00 84.62 670 ARG A CA 1
ATOM 5358 C C . ARG A 1 670 ? -19.541 0.266 12.733 1.00 84.62 670 ARG A C 1
ATOM 5360 O O . ARG A 1 670 ? -19.074 0.870 11.774 1.00 84.62 670 ARG A O 1
ATOM 5367 N N . PHE A 1 671 ? -19.511 -1.061 12.820 1.00 79.12 671 PHE A N 1
ATOM 5368 C CA . PHE A 1 671 ? -18.869 -1.975 11.869 1.00 79.12 671 PHE A CA 1
ATOM 5369 C C . PHE A 1 671 ? -19.902 -2.564 10.899 1.00 79.12 671 PHE A C 1
ATOM 5371 O O . PHE A 1 671 ? -20.829 -3.250 11.323 1.00 79.12 671 PHE A O 1
ATOM 5378 N N . LYS A 1 672 ? -19.773 -2.318 9.591 1.00 72.00 672 LYS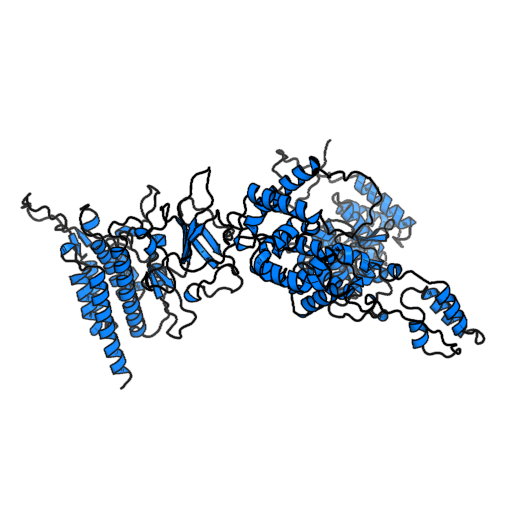 A N 1
ATOM 5379 C CA . LYS A 1 672 ? -20.674 -2.902 8.578 1.00 72.00 672 LYS A CA 1
ATOM 5380 C C . LYS A 1 672 ? -20.196 -4.304 8.179 1.00 72.00 672 LYS A C 1
ATOM 5382 O O . LYS A 1 672 ? -19.016 -4.500 7.918 1.00 72.00 672 LYS A O 1
ATOM 5387 N N . HIS A 1 673 ? -21.116 -5.266 8.101 1.00 63.72 673 HIS A N 1
ATOM 5388 C CA . HIS A 1 673 ? -20.819 -6.631 7.651 1.00 63.72 673 HIS A CA 1
ATOM 5389 C C . HIS A 1 673 ? -20.893 -6.739 6.130 1.00 63.72 673 HIS A C 1
ATOM 5391 O O . HIS A 1 673 ? -21.869 -6.294 5.532 1.00 63.72 673 HIS A O 1
ATOM 5397 N N . THR A 1 674 ? -19.891 -7.366 5.513 1.00 48.56 674 THR A N 1
ATOM 5398 C CA . THR A 1 674 ? -19.849 -7.639 4.065 1.00 48.56 674 THR A CA 1
ATOM 5399 C C . THR A 1 674 ? -20.372 -9.030 3.690 1.00 48.56 674 THR A C 1
ATOM 5401 O O . THR A 1 674 ? -20.639 -9.272 2.519 1.00 48.56 674 THR A O 1
ATOM 5404 N N . THR A 1 675 ? -20.527 -9.953 4.651 1.00 41.72 675 THR A N 1
ATOM 5405 C CA . THR A 1 675 ? -20.635 -11.399 4.358 1.00 41.72 675 THR A CA 1
ATOM 5406 C C . THR A 1 675 ? -21.861 -12.127 4.915 1.00 41.72 675 THR A C 1
ATOM 5408 O O . THR A 1 675 ? -22.074 -13.277 4.543 1.00 41.72 675 THR A O 1
ATOM 5411 N N . PHE A 1 676 ? -22.715 -11.495 5.725 1.00 38.47 676 PHE A N 1
ATOM 5412 C CA . PHE A 1 676 ? -23.928 -12.143 6.243 1.00 38.47 676 PHE A CA 1
ATOM 5413 C C . PHE A 1 676 ? -25.182 -11.372 5.833 1.00 38.47 676 PHE A C 1
ATOM 5415 O O . PHE A 1 676 ? -25.338 -10.201 6.162 1.00 38.47 676 PHE A O 1
ATOM 5422 N N . GLY A 1 677 ? -26.068 -12.050 5.097 1.00 37.16 677 GLY A N 1
ATOM 5423 C CA . GLY A 1 677 ? -27.283 -11.524 4.464 1.00 37.16 677 GLY A CA 1
ATOM 5424 C C . GLY A 1 677 ? -28.397 -11.025 5.394 1.00 37.16 677 GLY A C 1
ATOM 5425 O O . GLY A 1 677 ? -29.553 -11.021 4.989 1.00 37.16 677 GLY A O 1
ATOM 5426 N N . SER A 1 678 ? -28.092 -10.581 6.612 1.00 39.00 678 SER A N 1
ATOM 5427 C CA . SER A 1 678 ? -29.030 -9.829 7.446 1.00 39.00 678 SER A CA 1
ATOM 5428 C C . SER A 1 678 ? -28.750 -8.337 7.269 1.00 39.00 678 SER A C 1
ATOM 5430 O O . SER A 1 678 ? -27.640 -7.906 7.569 1.00 39.00 678 SER A O 1
ATOM 5432 N N . HIS A 1 679 ? -29.737 -7.598 6.747 1.00 48.44 679 HIS A N 1
ATOM 5433 C CA . HIS A 1 679 ? -29.860 -6.134 6.623 1.00 48.44 679 HIS A CA 1
ATOM 5434 C C . HIS A 1 679 ? -28.629 -5.313 7.057 1.00 48.44 679 HIS A C 1
ATOM 5436 O O . HIS A 1 679 ? -28.241 -5.376 8.218 1.00 48.44 679 HIS A O 1
ATOM 5442 N N . GLY A 1 680 ? -28.064 -4.492 6.157 1.00 54.47 680 GLY A N 1
ATOM 5443 C CA . GLY A 1 680 ? -26.816 -3.704 6.294 1.00 54.47 680 GLY A CA 1
ATOM 5444 C C . GLY A 1 680 ? -26.675 -2.705 7.470 1.00 54.47 680 GLY A C 1
ATOM 5445 O O . GLY A 1 680 ? -25.953 -1.711 7.370 1.00 54.47 680 GLY A O 1
ATOM 5446 N N . SER A 1 681 ? -27.336 -2.947 8.599 1.00 65.75 681 SER A N 1
ATOM 5447 C CA . SER A 1 681 ? -27.297 -2.215 9.862 1.00 65.75 681 SER A CA 1
ATOM 5448 C C . SER A 1 681 ? -25.956 -2.348 10.604 1.00 65.75 681 SER A C 1
ATOM 5450 O O . SER A 1 681 ? -25.554 -1.401 11.270 1.00 65.75 681 SER A O 1
ATOM 5452 N N . GLY A 1 682 ? -25.178 -3.420 10.409 1.00 78.12 682 GLY A N 1
ATOM 5453 C CA . GLY A 1 682 ? -23.847 -3.578 11.029 1.00 78.12 682 GLY A CA 1
ATOM 5454 C C . GLY A 1 682 ? -23.883 -3.901 12.534 1.00 78.12 682 GLY A C 1
ATOM 5455 O O . GLY A 1 682 ? -24.932 -4.244 13.067 1.00 78.12 682 GLY A O 1
ATOM 5456 N N . THR A 1 683 ? -22.745 -3.808 13.226 1.00 84.69 683 THR A N 1
ATOM 5457 C CA . THR A 1 683 ? -22.594 -4.052 14.673 1.00 84.69 683 THR A CA 1
ATOM 5458 C C . THR A 1 683 ? -21.922 -2.867 15.363 1.00 84.69 683 THR A C 1
ATOM 5460 O O . THR A 1 683 ? -20.953 -2.322 14.842 1.00 84.69 683 THR A O 1
ATOM 5463 N N . LEU A 1 684 ? -22.404 -2.483 16.543 1.00 88.75 684 LEU A N 1
ATOM 5464 C CA . LEU A 1 684 ? -21.804 -1.454 17.390 1.00 88.75 684 LEU A CA 1
ATOM 5465 C C . LEU A 1 684 ? -20.744 -2.051 18.316 1.00 88.75 684 LEU A C 1
ATOM 5467 O O . LEU A 1 684 ? -20.997 -3.061 18.972 1.00 88.75 684 LEU A O 1
ATOM 5471 N N . ARG A 1 685 ? -19.573 -1.417 18.397 1.00 89.44 685 ARG A N 1
ATOM 5472 C CA . ARG A 1 685 ? -18.469 -1.839 19.263 1.00 89.44 685 ARG A CA 1
ATOM 5473 C C . ARG A 1 685 ? -17.953 -0.689 20.116 1.00 89.44 685 ARG A C 1
ATOM 5475 O O . ARG A 1 685 ? -17.739 0.401 19.597 1.00 89.44 685 ARG A O 1
ATOM 5482 N N . LEU A 1 686 ? -17.717 -0.946 21.399 1.00 91.00 686 LEU A N 1
ATOM 5483 C CA . LEU A 1 686 ? -17.073 -0.007 22.315 1.00 91.00 686 LEU A CA 1
ATOM 5484 C C . LEU A 1 686 ? -15.577 0.109 21.973 1.00 91.00 686 LEU A C 1
ATOM 5486 O O . LEU A 1 686 ? -14.848 -0.879 22.082 1.00 91.00 686 LEU A O 1
ATOM 5490 N N . ASP A 1 687 ? -15.135 1.292 21.543 1.00 88.75 687 ASP A N 1
ATOM 5491 C CA . ASP A 1 687 ? -13.768 1.593 21.106 1.00 88.75 687 ASP A CA 1
ATOM 5492 C C . ASP A 1 687 ? -12.837 1.876 22.287 1.00 88.75 687 ASP A C 1
ATOM 5494 O O . ASP A 1 687 ? -12.710 3.017 22.747 1.00 88.75 687 ASP A O 1
ATOM 5498 N N . LEU A 1 688 ? -12.134 0.831 22.742 1.00 88.06 688 LEU A N 1
ATOM 5499 C CA . LEU A 1 688 ? -11.179 0.927 23.847 1.00 88.06 688 LEU A CA 1
ATOM 5500 C C . LEU A 1 688 ? -10.067 1.943 23.588 1.00 88.06 688 LEU A C 1
ATOM 5502 O O . LEU A 1 688 ? -9.610 2.570 24.538 1.00 88.06 688 LEU A O 1
ATOM 5506 N N . ARG A 1 689 ? -9.664 2.159 22.327 1.00 86.88 689 ARG A N 1
ATOM 5507 C CA . ARG A 1 689 ? -8.635 3.145 21.954 1.00 86.88 689 ARG A CA 1
ATOM 5508 C C . ARG A 1 689 ? -8.990 4.541 22.454 1.00 86.88 689 ARG A C 1
ATOM 5510 O O . ARG A 1 689 ? -8.119 5.268 22.920 1.00 86.88 689 ARG A O 1
ATOM 5517 N N . THR A 1 690 ? -10.263 4.911 22.327 1.00 84.00 690 THR A N 1
ATOM 5518 C CA . THR A 1 690 ? -10.766 6.245 22.691 1.00 84.00 690 THR A CA 1
ATOM 5519 C C . THR A 1 690 ? -10.984 6.419 24.188 1.00 84.00 690 THR A C 1
ATOM 5521 O O . THR A 1 690 ? -11.129 7.546 24.641 1.00 84.00 690 THR A O 1
ATOM 5524 N N . LEU A 1 691 ? -11.002 5.317 24.939 1.00 85.25 691 LEU A N 1
ATOM 5525 C CA . LEU A 1 691 ? -11.184 5.295 26.389 1.00 85.25 691 LEU A CA 1
ATOM 5526 C C . LEU A 1 691 ? -9.857 5.072 27.135 1.00 85.25 691 LEU A C 1
ATOM 5528 O O . LEU A 1 691 ? -9.839 5.028 28.365 1.00 85.25 691 LEU A O 1
ATOM 5532 N N . MET A 1 692 ? -8.744 4.896 26.416 1.00 84.62 692 MET A N 1
ATOM 5533 C CA . MET A 1 692 ? -7.424 4.733 27.023 1.00 84.62 692 MET A CA 1
ATOM 5534 C C . MET A 1 692 ? -7.020 5.992 27.789 1.00 84.62 692 MET A C 1
ATOM 5536 O O . MET A 1 692 ? -7.156 7.105 27.285 1.00 84.62 692 MET A O 1
ATOM 5540 N N . ILE A 1 693 ? -6.481 5.812 28.994 1.00 78.25 693 ILE A N 1
ATOM 5541 C CA . ILE A 1 693 ? -6.090 6.933 29.855 1.00 78.25 693 ILE A CA 1
ATOM 5542 C C . ILE A 1 693 ? -4.926 7.710 29.218 1.00 78.25 693 ILE A C 1
ATOM 5544 O O . ILE A 1 693 ? -3.864 7.148 28.939 1.00 78.25 693 ILE A O 1
ATOM 5548 N N . SER A 1 694 ? -5.140 9.011 29.000 1.00 67.69 694 SER A N 1
ATOM 5549 C CA . SER A 1 694 ? -4.134 9.964 28.511 1.00 67.69 694 SER A CA 1
ATOM 5550 C C . SER A 1 694 ? -3.153 10.359 29.620 1.00 67.69 694 SER A C 1
ATOM 5552 O O . SER A 1 694 ? -3.542 10.523 30.778 1.00 67.69 694 SER A O 1
ATOM 5554 N N . GLN A 1 695 ? -1.877 10.558 29.269 1.00 58.94 695 GLN A N 1
ATOM 5555 C CA . GLN A 1 695 ? -0.888 11.165 30.178 1.00 58.94 695 GLN A CA 1
ATOM 5556 C C . GLN A 1 695 ? -0.847 12.697 30.076 1.00 58.94 695 GLN A C 1
ATOM 5558 O O . GLN A 1 695 ? -0.200 13.355 30.899 1.00 58.94 695 GLN A O 1
ATOM 5563 N N . SER A 1 696 ? -1.510 13.286 29.075 1.00 52.78 696 SER A N 1
ATOM 5564 C CA . SER A 1 696 ? -1.566 14.735 28.934 1.00 52.78 696 SER A CA 1
ATOM 5565 C C . SER A 1 696 ? -2.458 15.319 30.037 1.00 52.78 696 SER A C 1
ATOM 5567 O O . SER A 1 696 ? -3.587 14.893 30.264 1.00 52.78 696 SER A O 1
ATOM 5569 N N . LYS A 1 697 ? -1.941 16.312 30.769 1.00 40.12 697 LYS A N 1
ATOM 5570 C CA . LYS A 1 697 ? -2.649 17.023 31.854 1.00 40.12 697 LYS A CA 1
ATOM 5571 C C . LYS A 1 697 ? -3.845 17.867 31.369 1.00 40.12 697 LYS A C 1
ATOM 5573 O O . LYS A 1 697 ? -4.354 18.680 32.139 1.00 40.12 697 LYS A O 1
ATOM 5578 N N . TYR A 1 698 ? -4.258 17.735 30.110 1.00 37.56 698 TYR A N 1
ATOM 5579 C CA . TYR A 1 698 ? -5.302 18.560 29.517 1.00 37.56 698 TYR A CA 1
ATOM 5580 C C . TYR A 1 698 ? -6.676 17.909 29.695 1.00 37.56 698 TYR A C 1
ATOM 5582 O O . TYR A 1 698 ? -6.804 16.691 29.568 1.00 37.56 698 TYR A O 1
ATOM 5590 N N . PRO A 1 699 ? -7.708 18.699 30.034 1.00 39.66 699 PRO A N 1
ATOM 5591 C CA . PRO A 1 699 ? -9.016 18.160 30.338 1.00 39.66 699 PRO A CA 1
ATOM 5592 C C . PRO A 1 699 ? -9.642 17.539 29.087 1.00 39.66 699 PRO A C 1
ATOM 5594 O O . PRO A 1 699 ? -9.677 18.132 28.012 1.00 39.66 699 PRO A O 1
ATOM 5597 N N . VAL A 1 700 ? -10.119 16.319 29.299 1.00 45.78 700 VAL A N 1
ATOM 5598 C CA . VAL A 1 700 ? -11.215 15.606 28.642 1.00 45.78 700 VAL A CA 1
ATOM 5599 C C . VAL A 1 700 ? -12.120 16.488 27.754 1.00 45.78 700 VAL A C 1
ATOM 5601 O O . VAL A 1 700 ? -12.504 17.597 28.128 1.00 45.78 700 VAL A O 1
ATOM 5604 N N . ARG A 1 701 ? -12.472 15.972 26.566 1.00 47.34 701 ARG A N 1
ATOM 5605 C CA . ARG A 1 701 ? -13.295 16.638 25.537 1.00 47.34 701 ARG A CA 1
ATOM 5606 C C . ARG A 1 701 ? -14.624 17.174 26.115 1.00 47.34 701 ARG A C 1
ATOM 5608 O O . ARG A 1 701 ? -15.222 16.588 27.005 1.00 47.34 701 ARG A O 1
ATOM 5615 N N . HIS A 1 702 ? -15.109 18.289 25.559 1.00 42.47 702 HIS A N 1
ATOM 5616 C CA . HIS A 1 702 ? -16.258 19.094 26.025 1.00 42.47 702 HIS A CA 1
ATOM 5617 C C . HIS A 1 702 ? -17.654 18.405 25.970 1.00 42.47 702 HIS A C 1
ATOM 5619 O O . HIS A 1 702 ? -18.663 19.095 26.074 1.00 42.47 702 HIS A O 1
ATOM 5625 N N . PHE A 1 703 ? -17.740 17.080 25.780 1.00 47.88 703 PHE A N 1
ATOM 5626 C CA . PHE A 1 703 ? -19.004 16.319 25.692 1.00 47.88 703 PHE A CA 1
ATOM 5627 C C . PHE A 1 703 ? -19.247 15.370 26.878 1.00 47.88 703 PHE A C 1
ATOM 5629 O O . PHE A 1 703 ? -20.291 14.719 26.953 1.00 47.88 703 PHE A O 1
ATOM 5636 N N . ASP A 1 704 ? -18.297 15.286 27.807 1.00 62.16 704 ASP A N 1
ATOM 5637 C CA . ASP A 1 704 ? -18.296 14.260 28.847 1.00 62.16 704 ASP A CA 1
ATOM 5638 C C . ASP A 1 704 ? -19.228 14.577 30.024 1.00 62.16 704 ASP A C 1
ATOM 5640 O O . ASP A 1 704 ? -19.524 13.692 30.824 1.00 62.16 704 ASP A O 1
ATOM 5644 N N . GLU A 1 705 ? -19.725 15.811 30.155 1.00 76.00 705 GLU A N 1
ATOM 5645 C CA . GLU A 1 705 ? -20.559 16.174 31.308 1.00 76.00 705 GLU A CA 1
ATOM 5646 C C . GLU A 1 705 ? -21.983 15.616 31.207 1.00 76.00 705 GLU A C 1
ATOM 5648 O O . GLU A 1 705 ? -22.567 15.266 32.233 1.00 76.00 705 GLU A O 1
ATOM 5653 N N . ALA A 1 706 ? -22.529 15.450 29.997 1.00 85.50 706 ALA A N 1
ATOM 5654 C CA . ALA A 1 706 ? -23.899 14.964 29.822 1.00 85.50 706 ALA A CA 1
ATOM 5655 C C . ALA A 1 706 ? -24.110 13.531 30.332 1.00 85.50 706 ALA A C 1
ATOM 5657 O O . ALA A 1 706 ? -25.131 13.231 30.953 1.00 85.50 706 ALA A O 1
ATOM 5658 N N . TYR A 1 707 ? -23.149 12.645 30.069 1.00 90.50 707 TYR A N 1
ATOM 5659 C CA . TYR A 1 707 ? -23.236 11.212 30.380 1.00 90.50 707 TYR A CA 1
ATOM 5660 C C . TYR A 1 707 ? -22.607 10.852 31.731 1.00 90.50 707 TYR A C 1
ATOM 5662 O O . TYR A 1 707 ? -22.640 9.686 32.135 1.00 90.50 707 TYR A O 1
ATOM 5670 N N . ARG A 1 708 ? -22.044 11.840 32.433 1.00 87.12 708 ARG A N 1
ATOM 5671 C CA . ARG A 1 708 ? -21.390 11.664 33.727 1.00 87.12 708 ARG A CA 1
ATOM 5672 C C . ARG A 1 708 ? -22.391 11.266 34.806 1.00 87.12 708 ARG A C 1
ATOM 5674 O O . ARG A 1 708 ? -23.492 11.818 34.870 1.00 87.12 708 ARG A O 1
ATOM 5681 N N . ALA A 1 709 ? -22.001 10.349 35.688 1.00 87.25 709 ALA A N 1
ATOM 5682 C CA . ALA A 1 709 ? -22.846 9.966 36.812 1.00 87.25 709 ALA A CA 1
ATOM 5683 C C . ALA A 1 709 ? -22.801 11.015 37.953 1.00 87.25 709 ALA A C 1
ATOM 5685 O O . ALA A 1 709 ? -21.757 11.636 38.173 1.00 87.25 709 ALA A O 1
ATOM 5686 N N . PRO A 1 710 ? -23.892 11.212 38.723 1.00 84.44 710 PRO A N 1
ATOM 5687 C CA . PRO A 1 710 ? -23.924 12.169 39.841 1.00 84.44 710 PRO A CA 1
ATOM 5688 C C . PRO A 1 710 ? -22.884 11.872 40.935 1.00 84.44 710 PRO A C 1
ATOM 5690 O O . PRO A 1 710 ? -22.391 12.778 41.604 1.00 84.44 710 PRO A O 1
ATOM 5693 N N . ASP A 1 711 ? -22.555 10.591 41.111 1.00 76.69 711 ASP A N 1
ATOM 5694 C CA . 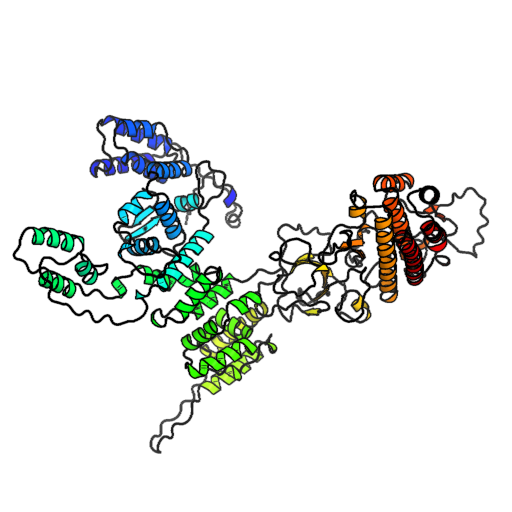ASP A 1 711 ? -21.668 10.062 42.149 1.00 76.69 711 ASP A CA 1
ATOM 5695 C C . ASP A 1 711 ? -20.164 10.276 41.882 1.00 76.69 711 ASP A C 1
ATOM 5697 O O . ASP A 1 711 ? -19.343 10.101 42.785 1.00 76.69 711 ASP A O 1
ATOM 5701 N N . GLU A 1 712 ? -19.777 10.710 40.678 1.00 70.94 712 GLU A N 1
ATOM 5702 C CA . GLU A 1 712 ? -18.363 10.892 40.316 1.00 70.94 712 GLU A CA 1
ATOM 5703 C C . GLU A 1 712 ? -17.677 12.071 41.020 1.00 70.94 712 GLU A C 1
ATOM 5705 O O . GLU A 1 712 ? -16.452 12.084 41.142 1.00 70.94 712 GLU A O 1
ATOM 5710 N N . TYR A 1 713 ? -18.442 13.048 41.512 1.00 59.97 713 TYR A N 1
ATOM 5711 C CA . TYR A 1 713 ? -17.903 14.227 42.199 1.00 59.97 713 TYR A CA 1
ATOM 5712 C C . TYR A 1 713 ? -17.554 13.967 43.670 1.00 59.97 713 TYR A C 1
ATOM 5714 O O . TYR A 1 713 ? -16.912 14.808 44.302 1.00 59.97 713 TYR A O 1
ATOM 5722 N N . THR A 1 714 ? -17.994 12.837 44.231 1.00 54.81 714 THR A N 1
ATOM 5723 C CA . THR A 1 714 ? -18.225 12.740 45.676 1.00 54.81 714 THR A CA 1
ATOM 5724 C C . THR A 1 714 ? -17.369 11.707 46.407 1.00 54.81 714 THR A C 1
ATOM 5726 O O . THR A 1 714 ? -17.184 11.895 47.605 1.00 54.81 714 THR A O 1
ATOM 5729 N N . MET A 1 715 ? -16.782 10.676 45.768 1.00 51.97 715 MET A N 1
ATOM 5730 C CA . MET A 1 715 ? -15.932 9.695 46.484 1.00 51.97 715 MET A CA 1
ATOM 5731 C C . MET A 1 715 ? -14.848 8.966 45.664 1.00 51.97 715 MET A C 1
ATOM 5733 O O . MET A 1 715 ? -14.978 8.733 44.466 1.00 51.97 715 MET A O 1
ATOM 5737 N N . ARG A 1 716 ? -13.797 8.533 46.389 1.00 49.00 716 ARG A N 1
ATOM 5738 C CA . ARG A 1 716 ? -12.680 7.662 45.956 1.00 49.00 716 ARG A CA 1
ATOM 5739 C C . ARG A 1 716 ? -12.960 6.144 46.070 1.00 49.00 716 ARG A C 1
ATOM 5741 O O . ARG A 1 716 ? -12.111 5.373 45.643 1.00 49.00 716 ARG A O 1
ATOM 5748 N N . GLU A 1 717 ? -14.094 5.705 46.633 1.00 49.22 717 GLU A N 1
ATOM 5749 C CA . GLU A 1 717 ? -14.272 4.310 47.113 1.00 49.22 717 GLU A CA 1
ATOM 5750 C C . GLU A 1 717 ? -15.494 3.535 46.561 1.00 49.22 717 GLU A C 1
ATOM 5752 O O . GLU A 1 717 ? -15.697 2.375 46.918 1.00 49.22 717 GLU A O 1
ATOM 5757 N N . LEU A 1 718 ? -16.317 4.114 45.677 1.00 56.47 718 LEU A N 1
ATOM 5758 C CA . LEU A 1 718 ? -17.453 3.392 45.074 1.00 56.47 718 LEU A CA 1
ATOM 5759 C C . LEU A 1 718 ? -17.004 2.471 43.915 1.00 56.47 718 LEU A C 1
ATOM 5761 O O . LEU A 1 718 ? -16.100 2.844 43.163 1.00 56.47 718 LEU A O 1
ATOM 5765 N N . PRO A 1 719 ? -17.638 1.292 43.709 1.00 58.06 719 PRO A N 1
ATOM 5766 C CA . PRO A 1 719 ? -17.299 0.399 42.603 1.00 58.06 719 PRO A CA 1
ATOM 5767 C C . PRO A 1 719 ? -17.594 1.065 41.254 1.00 58.06 719 PRO A C 1
ATOM 5769 O O . PRO A 1 719 ? -18.752 1.234 40.867 1.00 58.06 719 PRO A O 1
ATOM 5772 N N . ILE A 1 720 ? -16.522 1.389 40.534 1.00 64.81 720 ILE A N 1
ATOM 5773 C CA . ILE A 1 720 ? -16.481 2.131 39.265 1.00 64.81 720 ILE A CA 1
ATOM 5774 C C . ILE A 1 720 ? -17.510 1.629 38.237 1.00 64.81 720 ILE A C 1
ATOM 5776 O O . ILE A 1 720 ? -18.147 2.422 37.547 1.00 64.81 720 ILE A O 1
ATOM 5780 N N . GLY A 1 721 ? -17.750 0.314 38.185 1.00 72.75 721 GLY A N 1
ATOM 5781 C CA . GLY A 1 721 ? -18.666 -0.297 37.219 1.00 72.75 721 GLY A CA 1
ATOM 5782 C C . GLY A 1 721 ? -20.110 0.221 37.263 1.00 72.75 721 GLY A C 1
ATOM 5783 O O . GLY A 1 721 ? -20.835 0.032 36.290 1.00 72.75 721 GLY A O 1
ATOM 5784 N N . ARG A 1 722 ? -20.555 0.877 38.345 1.00 85.50 722 ARG A N 1
ATOM 5785 C CA . ARG A 1 722 ? -21.909 1.451 38.426 1.00 85.50 722 ARG A CA 1
ATOM 5786 C C . ARG A 1 722 ? -22.023 2.839 37.795 1.00 85.50 722 ARG A C 1
ATOM 5788 O O . ARG A 1 722 ? -23.080 3.166 37.257 1.00 85.50 722 ARG A O 1
ATOM 5795 N N . SER A 1 723 ? -20.976 3.656 37.827 1.00 85.69 723 SER A N 1
ATOM 5796 C CA . SER A 1 723 ? -20.987 4.974 37.175 1.00 85.69 723 SER A CA 1
ATOM 5797 C C . SER A 1 723 ? -21.045 4.803 35.651 1.00 85.69 723 SER A C 1
ATOM 5799 O O . SER A 1 723 ? -21.884 5.402 34.991 1.00 85.69 723 SER A O 1
ATOM 5801 N N . SER A 1 724 ? -20.307 3.837 35.102 1.00 88.56 724 SER A N 1
ATOM 5802 C CA . SER A 1 724 ? -20.360 3.490 33.672 1.00 88.56 724 SER A CA 1
ATOM 5803 C C . SER A 1 724 ? -21.705 2.905 33.218 1.00 88.56 724 SER A C 1
ATOM 5805 O O . SER A 1 724 ? -22.117 3.091 32.073 1.00 88.56 724 SER A O 1
ATOM 5807 N N . VAL A 1 725 ? -22.422 2.215 34.115 1.00 92.88 725 VAL A N 1
ATOM 5808 C CA . VAL A 1 725 ? -23.800 1.750 33.869 1.00 92.88 725 VAL A CA 1
ATOM 5809 C C . VAL A 1 725 ? -24.759 2.930 33.700 1.00 92.88 725 VAL A C 1
ATOM 5811 O O . VAL A 1 725 ? -25.640 2.863 32.846 1.00 92.88 725 VAL A O 1
ATOM 5814 N N . TRP A 1 726 ? -24.573 4.021 34.451 1.00 93.31 726 TRP A N 1
ATOM 5815 C CA . TRP A 1 726 ? -25.348 5.251 34.254 1.00 93.31 726 TRP A CA 1
ATOM 5816 C C . TRP A 1 726 ? -25.089 5.855 32.875 1.00 93.31 726 TRP A C 1
ATOM 5818 O O . TRP A 1 726 ? -26.044 6.143 32.157 1.00 93.31 726 TRP A O 1
ATOM 5828 N N . SER A 1 727 ? -23.822 5.963 32.462 1.00 92.44 727 SER A N 1
ATOM 5829 C CA . SER A 1 727 ? -23.465 6.478 31.134 1.00 92.44 727 SER A CA 1
ATOM 5830 C C . SER A 1 727 ? -24.104 5.655 30.010 1.00 92.44 727 SER A C 1
ATOM 5832 O O . SER A 1 727 ? -24.710 6.229 29.105 1.00 92.44 727 SER A O 1
ATOM 5834 N N . LEU A 1 728 ? -24.070 4.315 30.096 1.00 94.06 728 LEU A N 1
ATOM 5835 C CA . LEU A 1 728 ? -24.806 3.456 29.159 1.00 94.06 728 LEU A CA 1
ATOM 5836 C C . LEU A 1 728 ? -26.323 3.665 29.240 1.00 94.06 728 LEU A C 1
ATOM 5838 O O . LEU A 1 728 ? -26.967 3.684 28.200 1.00 94.06 728 LEU A O 1
ATOM 5842 N N . GLY A 1 729 ? -26.896 3.869 30.428 1.00 95.44 729 GLY A N 1
ATOM 5843 C CA . GLY A 1 729 ? -28.317 4.188 30.598 1.00 95.44 729 GLY A CA 1
ATOM 5844 C C . GLY A 1 729 ? -28.740 5.456 29.854 1.00 95.44 729 GLY A C 1
ATOM 5845 O O . GLY A 1 729 ? -29.756 5.453 29.160 1.00 95.44 729 GLY A O 1
ATOM 5846 N N . CYS A 1 730 ? -27.929 6.515 29.932 1.00 95.31 730 CYS A N 1
ATOM 5847 C CA . CYS A 1 730 ? -28.152 7.759 29.196 1.00 95.31 730 CYS A CA 1
ATOM 5848 C C . CYS A 1 730 ? -28.113 7.518 27.678 1.00 95.31 730 CYS A C 1
ATOM 5850 O O . CYS A 1 730 ? -29.010 7.952 26.954 1.00 95.31 730 CYS A O 1
ATOM 5852 N N . ILE A 1 731 ? -27.109 6.768 27.203 1.00 95.38 731 ILE A N 1
ATOM 5853 C CA . ILE A 1 731 ? -26.969 6.381 25.790 1.00 95.38 731 ILE A CA 1
ATOM 5854 C C . ILE A 1 731 ? -28.170 5.544 25.340 1.00 95.38 731 ILE A C 1
ATOM 5856 O O . ILE A 1 731 ? -28.690 5.759 24.253 1.00 95.38 731 ILE A O 1
ATOM 5860 N N . TYR A 1 732 ? -28.633 4.609 26.166 1.00 96.19 732 TYR A N 1
ATOM 5861 C CA . TYR A 1 732 ? -29.744 3.706 25.872 1.00 96.19 732 TYR A CA 1
ATOM 5862 C C . TYR A 1 732 ? -31.079 4.431 25.751 1.00 96.19 732 TYR A C 1
ATOM 5864 O O . TYR A 1 732 ? -31.845 4.124 24.837 1.00 96.19 732 TYR A O 1
ATOM 5872 N N . LEU A 1 733 ? -31.337 5.426 26.602 1.00 95.38 733 LEU A N 1
ATOM 5873 C CA . LEU A 1 733 ? -32.520 6.269 26.463 1.00 95.38 733 LEU A CA 1
ATOM 5874 C C . LEU A 1 733 ? -32.478 7.078 25.158 1.00 95.38 733 LEU A C 1
ATOM 5876 O O . LEU A 1 733 ? -33.448 7.067 24.403 1.00 95.38 733 LEU A O 1
ATOM 5880 N N . GLU A 1 734 ? -31.346 7.718 24.848 1.00 94.25 734 GLU A N 1
ATOM 5881 C CA . GLU A 1 734 ? -31.171 8.434 23.576 1.00 94.25 734 GLU A CA 1
ATOM 5882 C C . GLU A 1 734 ? -31.308 7.505 22.363 1.00 94.25 734 GLU A C 1
ATOM 5884 O O . GLU A 1 734 ? -31.927 7.875 21.364 1.00 94.25 734 GLU A O 1
ATOM 5889 N N . PHE A 1 735 ? -30.813 6.271 22.470 1.00 92.62 735 PHE A N 1
ATOM 5890 C CA . PHE A 1 735 ? -30.922 5.262 21.424 1.00 92.62 735 PHE A CA 1
ATOM 5891 C C . PHE A 1 735 ? -32.383 4.881 21.153 1.00 92.62 735 PHE A C 1
ATOM 5893 O O . PHE A 1 735 ? -32.785 4.789 19.994 1.00 92.62 735 PHE A O 1
ATOM 5900 N N . LEU A 1 736 ? -33.196 4.692 22.198 1.00 92.31 736 LEU A N 1
ATOM 5901 C CA . LEU A 1 736 ? -34.621 4.382 22.048 1.00 92.31 736 LEU A CA 1
ATOM 5902 C C . LEU A 1 736 ? -35.408 5.572 21.485 1.00 92.31 736 LEU A C 1
ATOM 5904 O O . LEU A 1 736 ? -36.207 5.380 20.569 1.00 92.31 736 LEU A O 1
ATOM 5908 N N . ILE A 1 737 ? -35.140 6.796 21.957 1.00 92.50 737 ILE A N 1
ATOM 5909 C CA . ILE A 1 737 ? -35.738 8.018 21.392 1.00 92.50 737 ILE A CA 1
ATOM 5910 C C . ILE A 1 737 ? -35.409 8.114 19.900 1.00 92.50 737 ILE A C 1
ATOM 5912 O O . ILE A 1 737 ? -36.297 8.332 19.082 1.00 92.50 737 ILE A O 1
ATOM 5916 N N . TRP A 1 738 ? -34.150 7.893 19.522 1.00 91.75 738 TRP A N 1
ATOM 5917 C CA . TRP A 1 738 ? -33.741 7.906 18.122 1.00 91.75 738 TRP A CA 1
ATOM 5918 C C . TRP A 1 738 ? -34.398 6.788 17.300 1.00 91.75 738 TRP A C 1
ATOM 5920 O O . TRP A 1 738 ? -34.879 7.050 16.200 1.00 91.75 738 TRP A O 1
ATOM 5930 N N . ALA A 1 739 ? -34.457 5.561 17.823 1.00 88.19 739 ALA A N 1
ATOM 5931 C CA . ALA A 1 739 ? -35.000 4.412 17.099 1.00 88.19 739 ALA A CA 1
ATOM 5932 C C . ALA A 1 739 ? -36.520 4.503 16.877 1.00 88.19 739 ALA A C 1
ATOM 5934 O O . ALA A 1 739 ? -37.011 4.028 15.855 1.00 88.19 739 ALA A O 1
ATOM 5935 N N . VAL A 1 740 ? -37.258 5.106 17.815 1.00 89.56 740 VAL A N 1
ATOM 5936 C CA . VAL A 1 740 ? -38.725 5.234 17.754 1.00 89.56 740 VAL A CA 1
ATOM 5937 C C . VAL A 1 740 ? -39.156 6.554 17.117 1.00 89.56 740 VAL A C 1
ATOM 5939 O O . VAL A 1 740 ? -40.059 6.573 16.285 1.00 89.56 740 VAL A O 1
ATOM 5942 N N . MET A 1 741 ? -38.517 7.663 17.499 1.00 90.31 741 MET A N 1
ATOM 5943 C CA . MET A 1 741 ? -38.958 9.025 17.176 1.00 90.31 741 MET A CA 1
ATOM 5944 C C . MET A 1 741 ? -38.043 9.742 16.167 1.00 90.31 741 MET A C 1
ATOM 5946 O O . MET A 1 741 ? -38.379 10.837 15.708 1.00 90.31 741 MET A O 1
ATOM 5950 N N . GLY A 1 742 ? -36.895 9.161 15.811 1.00 88.62 742 GLY A N 1
ATOM 5951 C CA . GLY A 1 742 ? -35.959 9.696 14.820 1.00 88.62 742 GLY A CA 1
ATOM 5952 C C . GLY A 1 742 ? -34.986 10.764 15.342 1.00 88.62 742 GLY A C 1
ATOM 5953 O O . GLY A 1 742 ? -35.068 11.249 16.473 1.00 88.62 742 GLY A O 1
ATOM 5954 N N . SER A 1 743 ? -34.048 11.166 14.477 1.00 89.38 743 SER A N 1
ATOM 5955 C CA . SER A 1 743 ? -32.942 12.083 14.807 1.00 89.38 743 SER A CA 1
ATOM 5956 C C . SER A 1 743 ? -33.396 13.485 15.225 1.00 89.38 743 SER A C 1
ATOM 5958 O O . SER A 1 743 ? -32.811 14.081 16.128 1.00 89.38 743 SER A O 1
ATOM 5960 N N . THR A 1 744 ? -34.472 14.004 14.628 1.00 91.19 744 THR A N 1
ATOM 5961 C CA . THR A 1 744 ? -35.026 15.321 14.979 1.00 91.19 744 THR A CA 1
ATOM 5962 C C . THR A 1 744 ? -35.539 15.361 16.418 1.00 91.19 744 THR A C 1
ATOM 5964 O O . THR A 1 744 ? -35.315 16.343 17.122 1.00 91.19 744 THR A O 1
ATOM 5967 N N . ASN A 1 745 ? -36.206 14.300 16.877 1.00 92.31 745 ASN A N 1
ATOM 5968 C CA . ASN A 1 745 ? -36.720 14.239 18.243 1.00 92.31 745 ASN A CA 1
ATOM 5969 C C . ASN A 1 745 ? -35.609 13.977 19.262 1.00 92.31 745 ASN A C 1
ATOM 5971 O O . ASN A 1 745 ? -35.632 14.584 20.327 1.00 92.31 745 ASN A O 1
ATOM 5975 N N . LEU A 1 746 ? -34.587 13.188 18.912 1.00 92.88 746 LEU A N 1
ATOM 5976 C CA . LEU A 1 746 ? -33.380 13.082 19.737 1.00 92.88 746 LEU A CA 1
ATOM 5977 C C . LEU A 1 746 ? -32.718 14.456 19.953 1.00 92.88 746 LEU A C 1
ATOM 5979 O O . LEU A 1 746 ? -32.334 14.801 21.070 1.00 92.88 746 LEU A O 1
ATOM 5983 N N . GLN A 1 747 ? -32.614 15.269 18.900 1.00 92.19 747 GLN A N 1
ATOM 5984 C CA . GLN A 1 747 ? -32.055 16.615 19.010 1.00 92.19 747 GLN A CA 1
ATOM 5985 C C . GLN A 1 747 ? -32.919 17.522 19.907 1.00 92.19 747 GLN A C 1
ATOM 5987 O O . GLN A 1 747 ? -32.385 18.188 20.794 1.00 92.19 747 GLN A O 1
ATOM 5992 N N . ARG A 1 748 ? -34.250 17.486 19.752 1.00 94.12 748 ARG A N 1
ATOM 5993 C CA . ARG A 1 748 ? -35.190 18.221 20.621 1.00 94.12 748 ARG A CA 1
ATOM 5994 C C . ARG A 1 748 ? -35.112 17.787 22.082 1.00 94.12 748 ARG A C 1
ATOM 5996 O O . ARG A 1 748 ? -35.217 18.629 22.967 1.00 94.12 748 ARG A O 1
ATOM 6003 N N . PHE A 1 749 ? -34.907 16.498 22.344 1.00 94.94 749 PHE A N 1
ATOM 6004 C CA . PHE A 1 749 ? -34.676 15.985 23.691 1.00 94.94 749 PHE A CA 1
ATOM 6005 C C . PHE A 1 749 ? -33.416 16.596 24.312 1.00 94.94 749 PHE A C 1
ATOM 6007 O O . PHE A 1 749 ? -33.464 17.121 25.425 1.00 94.94 749 PHE A O 1
ATOM 6014 N N . ARG A 1 750 ? -32.295 16.590 23.578 1.00 93.38 750 ARG A N 1
ATOM 6015 C CA . ARG A 1 750 ? -31.039 17.212 24.028 1.00 93.38 750 ARG A CA 1
ATOM 6016 C C . ARG A 1 750 ? -31.217 18.710 24.301 1.00 93.38 750 ARG A C 1
ATOM 6018 O O . ARG A 1 750 ? -30.717 19.207 25.304 1.00 93.38 750 ARG A O 1
ATOM 6025 N N . GLU A 1 751 ? -31.957 19.425 23.457 1.00 93.69 751 GLU A N 1
ATOM 6026 C CA . GLU A 1 751 ? -32.280 20.847 23.653 1.00 93.69 751 GLU A CA 1
ATOM 6027 C C . GLU A 1 751 ? -33.164 21.087 24.884 1.00 93.69 751 GLU A C 1
ATOM 6029 O O . GLU A 1 751 ? -32.861 21.974 25.680 1.00 93.69 751 GLU A O 1
ATOM 6034 N N . ALA A 1 752 ? -34.200 20.267 25.089 1.00 92.44 752 ALA A N 1
ATOM 6035 C CA . ALA A 1 752 ? -35.101 20.366 26.238 1.00 92.44 752 ALA A CA 1
ATOM 6036 C C . ALA A 1 752 ? -34.369 20.171 27.573 1.00 92.44 752 ALA A C 1
ATOM 6038 O O . ALA A 1 752 ? -34.655 20.874 28.537 1.00 92.44 752 ALA A O 1
ATOM 6039 N N . ARG A 1 753 ? -33.357 19.291 27.617 1.00 92.19 753 ARG A N 1
ATOM 6040 C CA . ARG A 1 753 ? -32.478 19.128 28.788 1.00 92.19 753 ARG A CA 1
ATOM 6041 C C . ARG A 1 753 ? -31.565 20.333 29.053 1.00 92.19 753 ARG A C 1
ATOM 6043 O O . ARG A 1 753 ? -30.866 20.330 30.057 1.00 92.19 753 ARG A O 1
ATOM 6050 N N . GLY A 1 754 ? -31.550 21.350 28.189 1.00 88.44 754 GLY A N 1
ATOM 6051 C CA . GLY A 1 754 ? -30.674 22.522 28.286 1.00 88.44 754 GLY A CA 1
ATOM 6052 C C . GLY A 1 754 ? -29.429 22.450 27.397 1.00 88.44 754 GLY A C 1
ATOM 6053 O O . GLY A 1 754 ? -28.503 23.230 27.598 1.00 88.44 754 GLY A O 1
ATOM 6054 N N . GLY A 1 755 ? -29.389 21.522 26.436 1.00 87.31 755 GLY A N 1
ATOM 6055 C CA . GLY A 1 755 ? -28.288 21.334 25.492 1.00 87.31 755 GLY A CA 1
ATOM 6056 C C . GLY A 1 755 ? -27.612 19.963 25.595 1.00 87.31 755 GLY A C 1
ATOM 6057 O O . GLY A 1 755 ? -27.759 19.227 26.568 1.00 87.31 755 GLY A O 1
ATOM 6058 N N . ALA A 1 756 ? -26.823 19.620 24.571 1.00 83.25 756 ALA A N 1
ATOM 6059 C CA . ALA A 1 756 ? -26.203 18.297 24.436 1.00 83.25 756 ALA A CA 1
ATOM 6060 C C . ALA A 1 756 ? -25.178 17.947 25.532 1.00 83.25 756 ALA A C 1
ATOM 6062 O O . ALA A 1 756 ? -24.911 16.766 25.721 1.00 83.25 756 ALA A O 1
ATOM 6063 N N . ASN A 1 757 ? -24.619 18.939 26.237 1.00 86.00 757 ASN A N 1
ATOM 6064 C CA . ASN A 1 757 ? -23.649 18.731 27.320 1.00 86.00 757 ASN A CA 1
ATOM 6065 C C . ASN A 1 757 ? -24.287 18.772 28.727 1.00 86.00 757 ASN A C 1
ATOM 6067 O O . ASN A 1 757 ? -23.600 18.583 29.726 1.00 86.00 757 ASN A O 1
ATOM 6071 N N . THR A 1 758 ? -25.598 19.010 28.839 1.00 89.38 758 THR A N 1
ATOM 6072 C CA . THR A 1 758 ? -26.260 19.075 30.149 1.00 89.38 758 THR A CA 1
ATOM 6073 C C . THR A 1 758 ? -26.433 17.667 30.736 1.00 89.38 758 THR A C 1
ATOM 6075 O O . THR A 1 758 ? -26.789 16.756 29.984 1.00 89.38 758 THR A O 1
ATOM 6078 N N . PRO A 1 759 ? -26.210 17.440 32.046 1.00 90.38 759 PRO A N 1
ATOM 6079 C CA . PRO A 1 759 ? -26.414 16.132 32.673 1.00 90.38 759 PRO A CA 1
ATOM 6080 C C . PRO A 1 759 ? -27.867 15.635 32.624 1.00 90.38 759 PRO A C 1
ATOM 6082 O O . PRO A 1 759 ? -28.814 16.406 32.469 1.00 90.38 759 PRO A O 1
ATOM 6085 N N . PHE A 1 760 ? -28.062 14.328 32.812 1.00 92.50 760 PHE A N 1
ATOM 6086 C CA . PHE A 1 760 ? -29.395 13.701 32.911 1.00 92.50 760 PHE A CA 1
ATOM 6087 C C . PHE A 1 760 ? -30.057 13.882 34.290 1.00 92.50 760 PHE A C 1
ATOM 6089 O O . PHE A 1 760 ? -31.164 13.398 34.513 1.00 92.50 760 PHE A O 1
ATOM 6096 N N . TYR A 1 761 ? -29.407 14.586 35.214 1.00 90.88 761 TYR A N 1
ATOM 6097 C CA . TYR A 1 761 ? -29.878 14.842 36.573 1.00 90.88 761 TYR A CA 1
ATOM 6098 C C . TYR A 1 761 ? -29.854 16.343 36.891 1.00 90.88 761 TYR A C 1
ATOM 6100 O O . TYR A 1 761 ? -29.113 17.110 36.275 1.00 90.88 761 TYR A O 1
ATOM 6108 N N . SER A 1 762 ? -30.647 16.760 37.874 1.00 88.19 762 SER A N 1
ATOM 6109 C CA . SER A 1 762 ? -30.727 18.136 38.376 1.00 88.19 762 SER A CA 1
ATOM 6110 C C . SER A 1 762 ? -30.463 18.191 39.879 1.00 88.19 762 SER A C 1
ATOM 6112 O O . SER A 1 762 ? -30.664 17.213 40.597 1.00 88.19 762 SER A O 1
ATOM 6114 N N . LYS A 1 763 ? -29.983 19.342 40.370 1.00 83.38 763 LYS A N 1
ATOM 6115 C CA . LYS A 1 763 ? -29.882 19.601 41.813 1.00 83.38 763 LYS A CA 1
ATOM 6116 C C . LYS A 1 763 ? -31.267 19.890 42.379 1.00 83.38 763 LYS A C 1
ATOM 6118 O O . LYS A 1 763 ? -31.988 20.711 41.818 1.00 83.38 763 LYS A O 1
ATOM 6123 N N . ILE A 1 764 ? -31.583 19.283 43.514 1.00 78.88 764 ILE A N 1
ATOM 6124 C CA . ILE A 1 764 ? -32.801 19.568 44.270 1.00 78.88 764 ILE A CA 1
ATOM 6125 C C . ILE A 1 764 ? -32.663 20.983 44.852 1.00 78.88 764 ILE A C 1
ATOM 6127 O O . ILE A 1 764 ? -31.690 21.287 45.549 1.00 78.88 764 ILE A O 1
ATOM 6131 N N . SER A 1 765 ? -33.599 21.878 44.527 1.00 59.75 765 SER A N 1
ATOM 6132 C CA . SER A 1 765 ? -33.575 23.273 44.981 1.00 59.75 765 SER A CA 1
ATOM 6133 C C . SER A 1 765 ? -33.686 23.348 46.506 1.00 59.75 765 SER A C 1
ATOM 6135 O O . SER A 1 765 ? -34.690 22.942 47.092 1.00 59.75 765 SER A O 1
ATOM 6137 N N . SER A 1 766 ? -32.655 23.884 47.156 1.00 53.44 766 SER A N 1
ATOM 6138 C CA . SER A 1 766 ? -32.568 24.024 48.608 1.00 53.44 766 SER A CA 1
ATOM 6139 C C . SER A 1 766 ? -33.372 25.223 49.135 1.00 53.44 766 SER A C 1
ATOM 6141 O O . SER A 1 766 ? -32.773 26.179 49.617 1.00 53.44 766 SER A O 1
ATOM 6143 N N . ASP A 1 767 ? -34.705 25.157 49.069 1.00 45.34 767 ASP A N 1
ATOM 6144 C CA . ASP A 1 767 ? -35.624 26.134 49.697 1.00 45.34 767 ASP A CA 1
ATOM 6145 C C . ASP A 1 767 ? -36.434 25.541 50.880 1.00 45.34 767 ASP A C 1
ATOM 6147 O O . ASP A 1 767 ? -37.437 26.101 51.317 1.00 45.34 767 ASP A O 1
ATOM 6151 N N . GLY A 1 768 ? -35.986 24.418 51.460 1.00 48.41 768 GLY A N 1
ATOM 6152 C CA . GLY A 1 768 ? -36.545 23.816 52.685 1.00 48.41 768 GLY A CA 1
ATOM 6153 C C . GLY A 1 768 ? -35.555 23.819 53.865 1.00 48.41 768 GLY A C 1
ATOM 6154 O O . GLY A 1 768 ? -34.342 23.799 53.640 1.00 48.41 768 GLY A O 1
ATOM 6155 N N . PRO A 1 769 ? -36.022 23.858 55.133 1.00 42.88 769 PRO A N 1
ATOM 6156 C CA . PRO A 1 769 ? -35.163 24.105 56.288 1.00 42.88 769 PRO A CA 1
ATOM 6157 C C . PRO A 1 769 ? -34.201 22.940 56.545 1.00 42.88 769 PRO A C 1
ATOM 6159 O O . PRO A 1 769 ? -34.599 21.783 56.659 1.00 42.88 769 PRO A O 1
ATOM 6162 N N . LYS A 1 770 ? -32.915 23.279 56.684 1.00 49.94 770 LYS A N 1
ATOM 6163 C CA . LYS A 1 770 ? -31.830 22.372 57.072 1.00 49.94 770 LYS A CA 1
ATOM 6164 C C . LYS A 1 770 ? -32.118 21.725 58.434 1.00 49.94 770 LYS A C 1
ATOM 6166 O O . LYS A 1 770 ? -31.938 22.369 59.464 1.00 49.94 770 LYS A O 1
ATOM 6171 N N . LEU A 1 771 ? -32.430 20.433 58.441 1.00 41.75 771 LEU A N 1
ATOM 6172 C CA . LEU A 1 771 ? -31.978 19.525 59.497 1.00 41.75 771 LEU A CA 1
ATOM 6173 C C . LEU A 1 771 ? -30.924 18.602 58.879 1.00 41.75 771 LEU A C 1
ATOM 6175 O O . LEU A 1 771 ? -31.205 17.479 58.480 1.00 41.75 771 LEU A O 1
ATOM 6179 N N . ALA A 1 772 ? -29.704 19.120 58.737 1.00 41.91 772 ALA A N 1
ATOM 6180 C CA . ALA A 1 772 ? -28.557 18.276 58.440 1.00 41.91 772 ALA A CA 1
ATOM 6181 C C . ALA A 1 772 ? -28.094 17.652 59.761 1.00 41.91 772 ALA A C 1
ATOM 6183 O O . ALA A 1 772 ? -27.527 18.346 60.605 1.00 41.91 772 ALA A O 1
ATOM 6184 N N . ASP A 1 773 ? -28.372 16.364 59.945 1.00 42.69 773 ASP A N 1
ATOM 6185 C CA . ASP A 1 773 ? -27.664 15.531 60.912 1.00 42.69 773 ASP A CA 1
ATOM 6186 C C . ASP A 1 773 ? -26.226 15.329 60.390 1.00 42.69 773 ASP A C 1
ATOM 6188 O O . ASP A 1 773 ? -26.047 14.729 59.326 1.00 42.69 773 ASP A O 1
ATOM 6192 N N . PRO A 1 774 ? -25.183 15.824 61.083 1.00 44.97 774 PRO A N 1
ATOM 6193 C CA . PRO A 1 774 ? -23.795 15.707 60.636 1.00 44.97 774 PRO A CA 1
ATOM 6194 C C . PRO A 1 774 ? -23.271 14.262 60.599 1.00 44.97 774 PRO A C 1
ATOM 6196 O O . PRO A 1 774 ? -22.153 14.042 60.141 1.00 44.97 774 PRO A O 1
ATOM 6199 N N . SER A 1 775 ? -24.038 13.288 61.106 1.00 43.88 775 SER A N 1
ATOM 6200 C CA . SER A 1 775 ? -23.643 11.877 61.187 1.00 43.88 775 SER A CA 1
ATOM 6201 C C . SER A 1 775 ? -24.110 11.004 60.008 1.00 43.88 775 SER A C 1
ATOM 6203 O O . SER A 1 775 ? -23.700 9.847 59.914 1.00 43.88 775 SER A O 1
ATOM 6205 N N . ARG A 1 776 ? -24.892 11.554 59.064 1.00 43.72 776 ARG A N 1
ATOM 6206 C CA . ARG A 1 776 ? -25.287 10.901 57.799 1.00 43.72 776 ARG A CA 1
ATOM 6207 C C . ARG A 1 776 ? -24.761 11.691 56.599 1.00 43.72 776 ARG A C 1
ATOM 6209 O O . ARG A 1 776 ? -25.434 12.544 56.034 1.00 43.72 776 ARG A O 1
ATOM 6216 N N . SER A 1 777 ? -23.517 11.426 56.220 1.00 43.50 777 SER A N 1
ATOM 6217 C CA . SER A 1 777 ? -22.839 12.054 55.081 1.00 43.50 777 SER A CA 1
ATOM 6218 C C . SER A 1 777 ? -23.172 11.367 53.743 1.00 43.50 777 SER A C 1
ATOM 6220 O O . SER A 1 777 ? -22.267 10.946 53.021 1.00 43.50 777 SER A O 1
ATOM 6222 N N . ASP A 1 778 ? -24.453 11.219 53.401 1.00 46.97 778 ASP A N 1
ATOM 6223 C CA . ASP A 1 778 ? -24.883 10.672 52.105 1.00 46.97 778 ASP A CA 1
ATOM 6224 C C . ASP A 1 778 ? -25.043 11.815 51.076 1.00 46.97 778 ASP A C 1
ATOM 6226 O O . ASP A 1 778 ? -26.126 12.295 50.760 1.00 46.97 778 ASP A O 1
ATOM 6230 N N . HIS A 1 779 ? -23.916 12.303 50.546 1.00 53.19 779 HIS A N 1
ATOM 6231 C CA . HIS A 1 779 ? -23.808 13.511 49.704 1.00 53.19 779 HIS A CA 1
ATOM 6232 C C . HIS A 1 779 ? -24.465 13.447 48.296 1.00 53.19 779 HIS A C 1
ATOM 6234 O O . HIS A 1 779 ? -24.258 14.349 47.483 1.00 53.19 779 HIS A O 1
ATOM 6240 N N . TYR A 1 780 ? -25.255 12.413 47.990 1.00 58.47 780 TYR A N 1
ATOM 6241 C CA . TYR A 1 780 ? -26.040 12.253 46.752 1.00 58.47 780 TYR A CA 1
ATOM 6242 C C . TYR A 1 780 ? -27.542 12.532 46.947 1.00 58.47 780 TYR A C 1
ATOM 6244 O O . TYR A 1 780 ? -28.279 12.581 45.965 1.00 58.47 780 TYR A O 1
ATOM 6252 N N . GLU A 1 781 ? -27.993 12.793 48.180 1.00 61.53 781 GLU A N 1
ATOM 6253 C CA . GLU A 1 781 ? -29.377 13.191 48.499 1.00 61.53 781 GLU A CA 1
ATOM 6254 C C . GLU A 1 781 ? -29.796 14.546 47.893 1.00 61.53 781 GLU A C 1
ATOM 6256 O O . GLU A 1 781 ? -30.959 14.920 47.975 1.00 61.53 781 GLU A O 1
ATOM 6261 N N . GLY A 1 782 ? -28.869 15.290 47.277 1.00 69.56 782 GLY A N 1
ATOM 6262 C CA . GLY A 1 782 ? -29.125 16.589 46.645 1.00 69.56 782 GLY A CA 1
ATOM 6263 C C . GLY A 1 782 ? -29.399 16.547 45.139 1.00 69.56 782 GLY A C 1
ATOM 6264 O O . GLY A 1 782 ? -29.488 17.615 44.531 1.00 69.56 782 GLY A O 1
ATOM 6265 N N . PHE A 1 783 ? -29.488 15.364 44.524 1.00 83.81 783 PHE A N 1
ATOM 6266 C CA . PHE A 1 783 ? -29.720 15.213 43.086 1.00 83.81 783 PHE A CA 1
ATOM 6267 C C . PHE A 1 783 ? -30.932 14.326 42.791 1.00 83.81 783 PHE A C 1
ATOM 6269 O O . PHE A 1 783 ? -31.173 13.331 43.470 1.00 83.81 783 PHE A O 1
ATOM 6276 N N . GLU A 1 784 ? -31.652 14.658 41.726 1.00 88.62 784 GLU A N 1
ATOM 6277 C CA . GLU A 1 784 ? -32.762 13.870 41.187 1.00 88.62 784 GLU A CA 1
ATOM 6278 C C . GLU A 1 784 ? -32.614 13.697 39.672 1.00 88.62 784 GLU A C 1
ATOM 6280 O O . GLU A 1 784 ? -31.873 14.440 39.021 1.00 88.62 784 GLU A O 1
ATOM 6285 N N . LEU A 1 785 ? -33.296 12.704 39.095 1.00 91.00 785 LEU A N 1
ATOM 6286 C CA . LEU A 1 785 ? -33.350 12.559 37.641 1.00 91.00 785 LEU A CA 1
ATOM 6287 C C . LEU A 1 785 ? -34.047 13.789 37.046 1.00 91.00 785 LEU A C 1
ATOM 6289 O O . LEU A 1 785 ? -35.059 14.241 37.577 1.00 91.00 785 LEU A O 1
ATOM 6293 N N . SER A 1 786 ? -33.503 14.334 35.957 1.00 92.69 786 SER A N 1
ATOM 6294 C CA . SER A 1 786 ? -34.016 15.573 35.373 1.00 92.69 786 SER A CA 1
ATOM 6295 C C . SER A 1 786 ? -35.507 15.438 35.020 1.00 92.69 786 SER A C 1
ATOM 6297 O O . SER A 1 786 ? -35.882 14.472 34.347 1.00 92.69 786 SER A O 1
ATOM 6299 N N . PRO A 1 787 ? -36.362 16.415 35.380 1.00 92.19 787 PRO A N 1
ATOM 6300 C CA . PRO A 1 787 ? -37.782 16.391 35.027 1.00 92.19 787 PRO A CA 1
ATOM 6301 C C . PRO A 1 787 ? -38.035 16.268 33.518 1.00 92.19 787 PRO A C 1
ATOM 6303 O O . PRO A 1 787 ? -39.028 15.680 33.095 1.00 92.19 787 PRO A O 1
ATOM 6306 N N . GLU A 1 788 ? -37.127 16.802 32.696 1.00 93.56 788 GLU A N 1
ATOM 6307 C CA . GLU A 1 788 ? -37.182 16.677 31.236 1.00 93.56 788 GLU A CA 1
ATOM 6308 C C . GLU A 1 788 ? -36.907 15.240 30.778 1.00 93.56 788 GLU A C 1
ATOM 6310 O O . GLU A 1 788 ? -37.562 14.755 29.860 1.00 93.56 788 GLU A O 1
ATOM 6315 N N . VAL A 1 789 ? -35.991 14.526 31.443 1.00 94.25 789 VAL A N 1
ATOM 6316 C CA . VAL A 1 789 ? -35.725 13.105 31.163 1.00 94.25 789 VAL A CA 1
ATOM 6317 C C . VAL A 1 789 ? -36.970 12.266 31.439 1.00 94.25 789 VAL A C 1
ATOM 6319 O O . VAL A 1 789 ? -37.368 11.482 30.579 1.00 94.25 789 VAL A O 1
ATOM 6322 N N . CYS A 1 790 ? -37.623 12.479 32.585 1.00 93.94 790 CYS A N 1
ATOM 6323 C CA . CYS A 1 790 ? -38.871 11.793 32.929 1.00 93.94 790 CYS A CA 1
ATOM 6324 C C . CYS A 1 790 ? -39.976 12.084 31.902 1.00 93.94 790 CYS A C 1
ATOM 6326 O O . CYS A 1 790 ? -40.554 11.157 31.344 1.00 93.94 790 CYS A O 1
ATOM 6328 N N . ARG A 1 791 ? -40.198 13.361 31.561 1.00 94.94 791 ARG A N 1
ATOM 6329 C CA . ARG A 1 791 ? -41.230 13.772 30.593 1.00 94.94 791 ARG A CA 1
ATOM 6330 C C . ARG A 1 791 ? -41.040 13.139 29.215 1.00 94.94 791 ARG A C 1
ATOM 6332 O O . ARG A 1 791 ? -42.008 12.728 28.574 1.00 94.94 791 ARG A O 1
ATOM 6339 N N . TRP A 1 792 ? -39.803 13.092 28.728 1.00 95.94 792 TRP A N 1
ATOM 6340 C CA . TRP A 1 792 ? -39.504 12.478 27.436 1.00 95.94 792 TRP A CA 1
ATOM 6341 C C . TRP A 1 792 ? -39.633 10.958 27.474 1.00 95.94 792 TRP A C 1
ATOM 6343 O O . TRP A 1 792 ? -40.069 10.374 26.485 1.00 95.94 792 TRP A O 1
ATOM 6353 N N . ALA A 1 793 ? -39.330 10.319 28.605 1.00 93.12 793 ALA A N 1
ATOM 6354 C CA . ALA A 1 793 ? -39.598 8.898 28.771 1.00 93.12 793 ALA A CA 1
ATOM 6355 C C . ALA A 1 793 ? -41.109 8.598 28.790 1.00 93.12 793 ALA A C 1
ATOM 6357 O O . ALA A 1 793 ? -41.545 7.684 28.093 1.00 93.12 793 ALA A O 1
ATOM 6358 N N . ASP A 1 794 ? -41.923 9.413 29.468 1.00 93.12 794 ASP A N 1
ATOM 6359 C CA . ASP A 1 794 ? -43.390 9.292 29.431 1.00 93.12 794 ASP A CA 1
ATOM 6360 C C . ASP A 1 794 ? -43.928 9.473 28.001 1.00 93.12 794 ASP A C 1
ATOM 6362 O O . ASP A 1 794 ? -44.782 8.715 27.532 1.00 93.12 794 ASP A O 1
ATOM 6366 N N . THR A 1 795 ? -43.372 10.446 27.269 1.00 94.19 795 THR A N 1
ATOM 6367 C CA . THR A 1 795 ? -43.703 10.688 25.856 1.00 94.19 795 THR A CA 1
ATOM 6368 C C . THR A 1 795 ? -43.386 9.451 25.018 1.00 94.19 795 THR A C 1
ATOM 6370 O O . THR A 1 795 ? -44.260 8.946 24.317 1.00 94.19 795 THR A O 1
ATOM 6373 N N . LEU A 1 796 ? -42.178 8.899 25.158 1.00 92.50 796 LEU A N 1
ATOM 6374 C CA . LEU A 1 796 ? -41.749 7.685 24.468 1.00 92.50 796 LEU A CA 1
ATOM 6375 C C . LEU A 1 796 ? -42.636 6.475 24.811 1.00 92.50 796 LEU A C 1
ATOM 6377 O O . LEU A 1 796 ? -42.931 5.666 23.935 1.00 92.50 796 LEU A O 1
ATOM 6381 N N . GLN A 1 797 ? -43.107 6.356 26.056 1.00 90.88 797 GLN A N 1
ATOM 6382 C CA . GLN A 1 797 ? -44.007 5.277 26.477 1.00 90.88 797 GLN A CA 1
ATOM 6383 C C . GLN A 1 797 ? -45.395 5.375 25.821 1.00 90.88 797 GLN A C 1
ATOM 6385 O O . GLN A 1 797 ? -46.055 4.354 25.597 1.00 90.88 797 GLN A O 1
ATOM 6390 N N . SER A 1 798 ? -45.831 6.595 25.495 1.00 90.56 798 SER A N 1
ATOM 6391 C CA . SER A 1 798 ? -47.098 6.866 24.808 1.00 90.56 798 SER A CA 1
ATOM 6392 C C . SER A 1 798 ? -47.042 6.670 23.287 1.00 90.56 798 SER A C 1
ATOM 6394 O O . SER A 1 798 ? -48.094 6.569 22.651 1.00 90.56 798 SER A O 1
ATOM 6396 N N . GLU A 1 799 ? -45.845 6.556 22.701 1.00 90.38 799 GLU A N 1
ATOM 6397 C CA . GLU A 1 799 ? -45.674 6.392 21.257 1.00 90.38 799 GLU A CA 1
ATOM 6398 C C . GLU A 1 799 ? -46.213 5.048 20.757 1.00 90.38 799 GLU A C 1
ATOM 6400 O O . GLU A 1 799 ? -45.855 3.974 21.245 1.00 90.38 799 GLU A O 1
ATOM 6405 N N . SER A 1 800 ? -47.041 5.102 19.711 1.00 84.81 800 SER A N 1
ATOM 6406 C CA . SER A 1 800 ? -47.616 3.902 19.077 1.00 84.81 800 SER A CA 1
ATOM 6407 C C . SER A 1 800 ? -46.564 3.009 18.409 1.00 84.81 800 SER A C 1
ATOM 6409 O O . SER A 1 800 ? -46.771 1.807 18.261 1.00 84.81 800 SER A O 1
ATOM 6411 N N . ALA A 1 801 ? -45.428 3.596 18.027 1.00 83.31 801 ALA A N 1
ATOM 6412 C CA . ALA A 1 801 ? -44.315 2.902 17.396 1.00 83.31 801 ALA A CA 1
ATOM 6413 C C . ALA A 1 801 ? -43.453 2.097 18.388 1.00 83.31 801 ALA A C 1
ATOM 6415 O O . ALA A 1 801 ? -42.657 1.271 17.940 1.00 83.31 801 ALA A O 1
ATOM 6416 N N . LEU A 1 802 ? -43.605 2.302 19.707 1.00 85.75 802 LEU A N 1
ATOM 6417 C CA . LEU A 1 802 ? -42.953 1.493 20.738 1.00 85.75 802 LEU A CA 1
ATOM 6418 C C . LEU A 1 802 ? -43.853 0.296 21.111 1.00 85.75 802 LEU A C 1
ATOM 6420 O O . LEU A 1 802 ? -44.912 0.492 21.715 1.00 85.75 802 LEU A O 1
ATOM 6424 N N . PRO A 1 803 ? -43.450 -0.954 20.813 1.00 84.88 803 PRO A N 1
ATOM 6425 C CA . PRO A 1 803 ? -44.234 -2.135 21.161 1.00 84.88 803 PRO A CA 1
ATOM 6426 C C . PRO A 1 803 ? -44.474 -2.237 22.668 1.00 84.88 803 PRO A C 1
ATOM 6428 O O . PRO A 1 803 ? -43.579 -1.956 23.467 1.00 84.88 803 PRO A O 1
ATOM 6431 N N . LEU A 1 804 ? -45.662 -2.712 23.064 1.00 84.12 804 LEU A N 1
ATOM 6432 C CA . LEU A 1 804 ? -46.041 -2.874 24.477 1.00 84.12 804 LEU A CA 1
ATOM 6433 C C . LEU A 1 804 ? -45.003 -3.672 25.281 1.00 84.12 804 LEU A C 1
ATOM 6435 O O . LEU A 1 804 ? -44.769 -3.380 26.448 1.00 84.12 804 LEU A O 1
ATOM 6439 N N . VAL A 1 805 ? -44.335 -4.627 24.638 1.00 84.06 805 VAL A N 1
ATOM 6440 C CA . VAL A 1 805 ? -43.343 -5.516 25.262 1.00 84.06 805 VAL A CA 1
ATOM 6441 C C . VAL A 1 805 ? -42.007 -4.834 25.553 1.00 84.06 805 VAL A C 1
ATOM 6443 O O . VAL A 1 805 ? -41.247 -5.310 26.391 1.00 84.06 805 VAL A O 1
ATOM 6446 N N . LEU A 1 806 ? -41.751 -3.665 24.962 1.00 85.12 806 LEU A N 1
ATOM 6447 C CA . LEU A 1 806 ? -40.592 -2.834 25.294 1.00 85.12 806 LEU A CA 1
ATOM 6448 C C . LEU A 1 806 ? -40.895 -1.747 26.329 1.00 85.12 806 LEU A C 1
ATOM 6450 O O . LEU A 1 806 ? -39.973 -1.076 26.787 1.00 85.12 806 LEU A O 1
ATOM 6454 N N . ARG A 1 807 ? -42.149 -1.588 26.769 1.00 87.50 807 ARG A N 1
ATOM 6455 C CA . ARG A 1 807 ? -42.476 -0.656 27.862 1.00 87.50 807 ARG A CA 1
ATOM 6456 C C . ARG A 1 807 ? -41.819 -1.046 29.197 1.00 87.50 807 ARG A C 1
ATOM 6458 O O . ARG A 1 807 ? -41.241 -0.153 29.816 1.00 87.50 807 ARG A O 1
ATOM 6465 N N . PRO A 1 808 ? -41.778 -2.335 29.600 1.00 91.38 808 PRO A N 1
ATOM 6466 C CA . PRO A 1 808 ? -41.043 -2.755 30.795 1.00 91.38 808 PRO A CA 1
ATOM 6467 C C . PRO A 1 808 ? -39.543 -2.449 30.735 1.00 91.38 808 PRO A C 1
ATOM 6469 O O . PRO A 1 808 ? -38.932 -2.191 31.767 1.00 91.38 808 PRO A O 1
ATOM 6472 N N . LEU A 1 809 ? -38.937 -2.441 29.540 1.00 91.81 809 LEU A N 1
ATOM 6473 C CA . LEU A 1 809 ? -37.529 -2.073 29.384 1.00 91.81 809 LEU A CA 1
ATOM 6474 C C . LEU A 1 809 ? -37.296 -0.602 29.747 1.00 91.81 809 LEU A C 1
ATOM 6476 O O . LEU A 1 809 ? -36.318 -0.285 30.419 1.00 91.81 809 LEU A O 1
ATOM 6480 N N . LEU A 1 810 ? -38.181 0.302 29.320 1.00 91.44 810 LEU A N 1
ATOM 6481 C CA . LEU A 1 810 ? -38.061 1.723 29.648 1.00 91.44 810 LEU A CA 1
ATOM 6482 C C . LEU A 1 810 ? -38.217 1.961 31.157 1.00 91.44 810 LEU A C 1
ATOM 6484 O O . LEU A 1 810 ? -37.417 2.678 31.757 1.00 91.44 810 LEU A O 1
ATOM 6488 N N . GLU A 1 811 ? -39.188 1.293 31.782 1.00 91.94 811 GLU A N 1
ATOM 6489 C CA . GLU A 1 811 ? -39.379 1.309 33.238 1.00 91.94 811 GLU A CA 1
ATOM 6490 C C . GLU A 1 811 ? -38.151 0.761 33.976 1.00 91.94 811 GLU A C 1
ATOM 6492 O O . GLU A 1 811 ? -37.703 1.343 34.966 1.00 91.94 811 GLU A O 1
ATOM 6497 N N . TYR A 1 812 ? -37.556 -0.319 33.465 1.00 95.25 812 TYR A N 1
ATOM 6498 C CA . TYR A 1 812 ? -36.316 -0.878 33.990 1.00 95.25 812 TYR A CA 1
ATOM 6499 C C . TYR A 1 812 ? -35.147 0.115 33.876 1.00 95.25 812 TYR A C 1
ATOM 6501 O O . TYR A 1 812 ? -34.436 0.338 34.859 1.00 95.25 812 TYR A O 1
ATOM 6509 N N . LEU A 1 813 ? -34.963 0.765 32.719 1.00 94.62 813 LEU A N 1
ATOM 6510 C CA . LEU A 1 813 ? -33.906 1.764 32.532 1.00 94.62 813 LEU A CA 1
ATOM 6511 C C . LEU A 1 813 ? -34.036 2.906 33.548 1.00 94.62 813 LEU A C 1
ATOM 6513 O O . LEU A 1 813 ? -33.049 3.249 34.195 1.00 94.62 813 LEU A O 1
ATOM 6517 N N . LEU A 1 814 ? -35.235 3.449 33.759 1.00 93.75 814 LEU A N 1
ATOM 6518 C CA . LEU A 1 814 ? -35.455 4.534 34.724 1.00 93.75 814 LEU A CA 1
ATOM 6519 C C . LEU A 1 814 ? -35.334 4.067 36.183 1.00 93.75 814 LEU A C 1
ATOM 6521 O O . LEU A 1 814 ? -34.751 4.758 37.014 1.00 93.75 814 LEU A O 1
ATOM 6525 N N . GLY A 1 815 ? -35.867 2.886 36.504 1.00 92.50 815 GLY A N 1
ATOM 6526 C CA . GLY A 1 815 ? -35.981 2.398 37.879 1.00 92.50 815 GLY A CA 1
ATOM 6527 C C . GLY A 1 815 ? -34.757 1.650 38.411 1.00 92.50 815 GLY A C 1
ATOM 6528 O O . GLY A 1 815 ? -34.648 1.455 39.624 1.00 92.50 815 GLY A O 1
ATOM 6529 N N . LYS A 1 816 ? -33.856 1.188 37.533 1.00 94.56 816 LYS A N 1
ATOM 6530 C CA . LYS A 1 816 ? -32.713 0.328 37.896 1.00 94.56 816 LYS A CA 1
ATOM 6531 C C . LYS A 1 816 ? -31.365 0.788 37.335 1.00 94.56 816 LYS A C 1
ATOM 6533 O O . LYS A 1 816 ? -30.337 0.482 37.946 1.00 94.56 816 LYS A O 1
ATOM 6538 N N . VAL A 1 817 ? -31.347 1.537 36.228 1.00 94.62 817 VAL A N 1
ATOM 6539 C CA . VAL A 1 817 ? -30.114 1.989 35.548 1.00 94.62 817 VAL A CA 1
ATOM 6540 C C . VAL A 1 817 ? -29.853 3.481 35.780 1.00 94.62 817 VAL A C 1
ATOM 6542 O O . VAL A 1 817 ? -28.807 3.848 36.311 1.00 94.62 817 VAL A O 1
ATOM 6545 N N . LEU A 1 818 ? -30.819 4.344 35.466 1.00 94.62 818 LEU A N 1
ATOM 6546 C CA . LEU A 1 818 ? -30.769 5.799 35.651 1.00 94.62 818 LEU A CA 1
ATOM 6547 C C . LEU A 1 818 ? -31.172 6.211 37.077 1.00 94.62 818 LEU A C 1
ATOM 6549 O O . LEU A 1 818 ? -31.929 7.152 37.300 1.00 94.62 818 LEU A O 1
ATOM 6553 N N . VAL A 1 819 ? -30.627 5.499 38.066 1.00 91.00 819 VAL A N 1
ATOM 6554 C CA . VAL A 1 819 ? -30.862 5.751 39.493 1.00 91.00 819 VAL A CA 1
ATOM 6555 C C . VAL A 1 819 ? -29.713 6.575 40.067 1.00 91.00 819 VAL A C 1
ATOM 6557 O O . VAL A 1 819 ? -28.550 6.181 39.952 1.00 91.00 819 VAL A O 1
ATOM 6560 N N . VAL A 1 820 ? -30.031 7.717 40.688 1.00 87.19 820 VAL A N 1
ATOM 6561 C CA . VAL A 1 820 ? -29.034 8.648 41.251 1.00 87.19 820 VAL A CA 1
ATOM 6562 C C . VAL A 1 820 ? -28.210 7.979 42.348 1.00 87.19 820 VAL A C 1
ATOM 6564 O O . VAL A 1 820 ? -26.990 8.095 42.343 1.00 87.19 820 VAL A O 1
ATOM 6567 N N . ASN A 1 821 ? -28.858 7.230 43.248 1.00 84.94 821 ASN A N 1
ATOM 6568 C CA . ASN A 1 821 ? -28.164 6.467 44.281 1.00 84.94 821 ASN A CA 1
ATOM 6569 C C . ASN A 1 821 ? -27.362 5.313 43.641 1.00 84.94 821 ASN A C 1
ATOM 6571 O O . ASN A 1 821 ? -27.971 4.344 43.166 1.00 84.94 821 ASN A O 1
ATOM 6575 N N . PRO A 1 822 ? -26.016 5.351 43.670 1.00 83.88 822 PRO A N 1
ATOM 6576 C CA . PRO A 1 822 ? -25.200 4.331 43.028 1.00 83.88 822 PRO A CA 1
ATOM 6577 C C . PRO A 1 822 ? -25.386 2.957 43.681 1.00 83.88 822 PRO A C 1
ATOM 6579 O O . PRO A 1 822 ? -25.340 1.951 42.989 1.00 83.88 822 PRO A O 1
ATOM 6582 N N . SER A 1 823 ? -25.663 2.863 44.983 1.00 83.88 823 SER A N 1
ATOM 6583 C CA . SER A 1 823 ? -25.866 1.572 45.661 1.00 83.88 823 SER A CA 1
ATOM 6584 C C . SER A 1 823 ? -27.135 0.845 45.208 1.00 83.88 823 SER A C 1
ATOM 6586 O O . SER A 1 823 ? -27.170 -0.385 45.237 1.00 83.88 823 SER A O 1
ATOM 6588 N N . ALA A 1 824 ? -28.148 1.591 44.758 1.00 87.12 824 ALA A N 1
ATOM 6589 C CA . ALA A 1 824 ? -29.397 1.056 44.217 1.00 87.12 824 ALA A CA 1
ATOM 6590 C C . ALA A 1 824 ? -29.317 0.730 42.712 1.00 87.12 824 ALA A C 1
ATOM 6592 O O . ALA A 1 824 ? -30.211 0.068 42.181 1.00 87.12 824 ALA A O 1
ATOM 6593 N N . ARG A 1 825 ? -28.253 1.175 42.032 1.00 91.00 825 ARG A N 1
ATOM 6594 C CA . ARG A 1 825 ? -28.032 0.959 40.600 1.00 91.00 825 ARG A CA 1
ATOM 6595 C C . ARG A 1 825 ? -27.540 -0.463 40.324 1.00 91.00 825 ARG A C 1
ATOM 6597 O O . ARG A 1 825 ? -26.707 -1.013 41.060 1.00 91.00 825 ARG A O 1
ATOM 6604 N N . VAL A 1 826 ? -28.035 -1.055 39.240 1.00 93.62 826 VAL A N 1
ATOM 6605 C CA . VAL A 1 826 ? -27.612 -2.394 38.801 1.00 93.62 826 VAL A CA 1
ATOM 6606 C C . VAL A 1 826 ? -26.127 -2.435 38.441 1.00 93.62 826 VAL A C 1
ATOM 6608 O O . VAL A 1 826 ? -25.508 -1.429 38.098 1.00 93.62 826 VAL A O 1
ATOM 6611 N N . GLN A 1 827 ? -25.536 -3.624 38.536 1.00 91.31 827 GLN A N 1
ATOM 6612 C CA . GLN A 1 827 ? -24.165 -3.866 38.086 1.00 91.31 827 GLN A CA 1
ATOM 6613 C C . GLN A 1 827 ? -24.139 -4.174 36.584 1.00 91.31 827 GLN A C 1
ATOM 6615 O O . GLN A 1 827 ? -25.108 -4.710 36.050 1.00 91.31 827 GLN A O 1
ATOM 6620 N N . ALA A 1 828 ? -23.008 -3.919 35.918 1.00 90.44 828 ALA A N 1
ATOM 6621 C CA . ALA A 1 828 ? -22.857 -4.127 34.474 1.00 90.44 828 ALA A CA 1
ATOM 6622 C C . ALA A 1 828 ? -23.214 -5.557 34.016 1.00 90.44 828 ALA A C 1
ATOM 6624 O O . ALA A 1 828 ? -23.881 -5.731 32.999 1.00 90.44 828 ALA A O 1
ATOM 6625 N N . LEU A 1 829 ? -22.832 -6.582 34.790 1.00 91.06 829 LEU A N 1
ATOM 6626 C CA . LEU A 1 829 ? -23.177 -7.977 34.488 1.00 91.06 829 LEU A CA 1
ATOM 6627 C C . LEU A 1 829 ? -24.687 -8.243 34.582 1.00 91.06 829 LEU A C 1
ATOM 6629 O O . LEU A 1 829 ? -25.222 -9.003 33.781 1.00 91.06 829 LEU A O 1
ATOM 6633 N N . GLN A 1 830 ? -25.369 -7.623 35.550 1.00 94.06 830 GLN A N 1
ATOM 6634 C CA . GLN A 1 830 ? -26.815 -7.770 35.706 1.00 94.06 830 GLN A CA 1
ATOM 6635 C C . GLN A 1 830 ? -27.559 -7.039 34.585 1.00 94.06 830 GLN A C 1
ATOM 6637 O O . GLN A 1 830 ? -28.435 -7.630 33.968 1.00 94.06 830 GLN A O 1
ATOM 6642 N N . LEU A 1 831 ? -27.130 -5.818 34.240 1.00 94.75 831 LEU A N 1
ATOM 6643 C CA . LEU A 1 831 ? -27.654 -5.074 33.090 1.00 94.75 831 LEU A CA 1
ATOM 6644 C C . LEU A 1 831 ? -27.580 -5.899 31.797 1.00 94.75 831 LEU A C 1
ATOM 6646 O O . LEU A 1 831 ? -28.531 -5.922 31.023 1.00 94.75 831 LEU A O 1
ATOM 6650 N N . ALA A 1 832 ? -26.456 -6.582 31.563 1.00 92.62 832 ALA A N 1
ATOM 6651 C CA . ALA A 1 832 ? -26.287 -7.433 30.391 1.00 92.62 832 ALA A CA 1
ATOM 6652 C C . ALA A 1 832 ? -27.317 -8.574 30.339 1.00 92.62 832 ALA A C 1
ATOM 6654 O O . ALA A 1 832 ? -27.911 -8.789 29.286 1.00 92.62 832 ALA A O 1
ATOM 6655 N N . ARG A 1 833 ? -27.548 -9.264 31.464 1.00 94.38 833 ARG A N 1
ATOM 6656 C CA . ARG A 1 833 ? -28.519 -10.368 31.566 1.00 94.38 833 ARG A CA 1
ATOM 6657 C C . ARG A 1 833 ? -29.957 -9.889 31.380 1.00 94.38 833 ARG A C 1
ATOM 6659 O O . ARG A 1 833 ? -30.697 -10.488 30.610 1.00 94.38 833 ARG A O 1
ATOM 6666 N N . ASP A 1 834 ? -30.320 -8.790 32.034 1.00 95.31 834 ASP A N 1
ATOM 6667 C CA . ASP A 1 834 ? -31.682 -8.250 31.979 1.00 95.31 834 ASP A CA 1
ATOM 6668 C C . ASP A 1 834 ? -32.024 -7.778 30.550 1.00 95.31 834 ASP A C 1
ATOM 6670 O O . ASP A 1 834 ? -33.125 -8.005 30.051 1.00 95.31 834 ASP A O 1
ATOM 6674 N N . LEU A 1 835 ? -31.060 -7.188 29.829 1.00 94.19 835 LEU A N 1
ATOM 6675 C CA . LEU A 1 835 ? -31.240 -6.808 28.421 1.00 94.19 835 LEU A CA 1
ATOM 6676 C C . LEU A 1 835 ? -31.366 -8.011 27.475 1.00 94.19 835 LEU A C 1
ATOM 6678 O O . LEU A 1 835 ? -32.095 -7.925 26.488 1.00 94.19 835 LEU A O 1
ATOM 6682 N N . GLU A 1 836 ? -30.674 -9.122 27.747 1.00 92.44 836 GLU A N 1
ATOM 6683 C CA . GLU A 1 836 ? -30.863 -10.368 26.991 1.00 92.44 836 GLU A CA 1
ATOM 6684 C C . GLU A 1 836 ? -32.265 -10.945 27.187 1.00 92.44 836 GLU A C 1
ATOM 6686 O O . GLU A 1 836 ? -32.871 -11.404 26.222 1.00 92.44 836 GLU A O 1
ATOM 6691 N N . GLU A 1 837 ? -32.795 -10.889 28.410 1.00 92.62 837 GLU A N 1
ATOM 6692 C CA . GLU A 1 837 ? -34.159 -11.324 28.711 1.00 92.62 837 GLU A CA 1
ATOM 6693 C C . GLU A 1 837 ? -35.192 -10.460 27.973 1.00 92.62 837 GLU A C 1
ATOM 6695 O O . GLU A 1 837 ? -36.101 -10.984 27.330 1.00 92.62 837 GLU A O 1
ATOM 6700 N N . HIS A 1 838 ? -35.015 -9.134 27.968 1.00 91.31 838 HIS A N 1
ATOM 6701 C CA . HIS A 1 838 ? -35.863 -8.236 27.180 1.00 91.31 838 HIS A CA 1
ATOM 6702 C C . HIS A 1 838 ? -35.792 -8.510 25.668 1.00 91.31 838 HIS A C 1
ATOM 6704 O O . HIS A 1 838 ? -36.818 -8.422 24.993 1.00 91.31 838 HIS A O 1
ATOM 6710 N N . LEU A 1 839 ? -34.615 -8.854 25.133 1.00 90.12 839 LEU A N 1
ATOM 6711 C CA . LEU A 1 839 ? -34.455 -9.232 23.725 1.00 90.12 839 LEU A CA 1
ATOM 6712 C C . LEU A 1 839 ? -35.152 -10.565 23.409 1.00 90.12 839 LEU A C 1
ATOM 6714 O O . LEU A 1 839 ? -35.841 -10.654 22.398 1.00 90.12 839 LEU A O 1
ATOM 6718 N N . ALA A 1 840 ? -35.020 -11.573 24.274 1.00 89.00 840 ALA A N 1
ATOM 6719 C CA . ALA A 1 840 ? -35.698 -12.860 24.106 1.00 89.00 840 ALA A CA 1
ATOM 6720 C C . ALA A 1 840 ? -37.227 -12.695 24.097 1.00 89.00 840 ALA A C 1
ATOM 6722 O O . ALA A 1 840 ? -37.896 -13.174 23.184 1.00 89.00 840 ALA A O 1
ATOM 6723 N N . ASN A 1 841 ? -37.763 -11.913 25.040 1.00 87.69 841 ASN A N 1
ATOM 6724 C CA . ASN A 1 841 ? -39.192 -11.602 25.108 1.00 87.69 841 ASN A CA 1
ATOM 6725 C C . ASN A 1 841 ? -39.704 -10.867 23.856 1.00 87.69 841 ASN A C 1
ATOM 6727 O O . ASN A 1 841 ? -40.859 -11.033 23.469 1.00 87.69 841 ASN A O 1
ATOM 6731 N N . PHE A 1 842 ? -38.867 -10.033 23.231 1.00 86.31 842 PHE A N 1
ATOM 6732 C CA . PHE A 1 842 ? -39.201 -9.356 21.978 1.00 86.31 842 PHE A CA 1
ATOM 6733 C C . PHE A 1 842 ? -39.251 -10.336 20.794 1.00 86.31 842 PHE A C 1
ATOM 6735 O O . PHE A 1 842 ? -40.178 -10.283 19.986 1.00 86.31 842 PHE A O 1
ATOM 6742 N N . ASP A 1 843 ? -38.279 -11.247 20.711 1.00 85.12 843 ASP A N 1
ATOM 6743 C CA . ASP A 1 843 ? -38.152 -12.218 19.620 1.00 85.12 843 ASP A CA 1
ATOM 6744 C C . ASP A 1 843 ? -39.289 -13.258 19.609 1.00 85.12 843 ASP A C 1
ATOM 6746 O O . ASP A 1 843 ? -39.760 -13.638 18.532 1.00 85.12 843 ASP A O 1
ATOM 6750 N N . ASP A 1 844 ? -39.778 -13.668 20.784 1.00 80.81 844 ASP A N 1
ATOM 6751 C CA . ASP A 1 844 ? -40.884 -14.628 20.927 1.00 80.81 844 ASP A CA 1
ATOM 6752 C C . ASP A 1 844 ? -42.214 -14.119 20.331 1.00 80.81 844 ASP A C 1
ATOM 6754 O O . ASP A 1 844 ? -43.059 -14.910 19.905 1.00 80.81 844 ASP A O 1
ATOM 6758 N N . LEU A 1 845 ? -42.407 -12.799 20.243 1.00 70.00 845 LEU A N 1
ATOM 6759 C CA . LEU A 1 845 ? -43.607 -12.187 19.656 1.00 70.00 845 LEU A CA 1
ATOM 6760 C C . LEU A 1 845 ? -43.529 -12.047 18.141 1.00 70.00 845 LEU A C 1
ATOM 6762 O O . LEU A 1 845 ? -44.533 -12.266 17.462 1.00 70.00 845 LEU A O 1
ATOM 6766 N N . ASP A 1 846 ? -42.352 -11.705 17.611 1.00 61.12 846 ASP A N 1
ATOM 6767 C CA . ASP A 1 846 ? -42.121 -11.644 16.163 1.00 61.12 846 ASP A CA 1
ATOM 6768 C C . ASP A 1 846 ? -42.407 -13.019 15.532 1.00 61.12 846 ASP A C 1
ATOM 6770 O O . ASP A 1 846 ? -43.128 -13.105 14.535 1.00 61.12 846 ASP A O 1
ATOM 6774 N N . ALA A 1 847 ? -41.954 -14.106 16.173 1.00 59.47 847 ALA A N 1
ATOM 6775 C CA . ALA A 1 847 ? -42.192 -15.482 15.723 1.00 59.47 847 ALA A CA 1
ATOM 6776 C C . ALA A 1 847 ? -43.679 -15.899 15.734 1.00 59.47 847 ALA A C 1
ATOM 6778 O O . ALA A 1 847 ? -44.082 -16.782 14.974 1.00 59.47 847 ALA A O 1
ATOM 6779 N N . GLY A 1 848 ? -44.506 -15.263 16.570 1.00 52.44 848 GLY A N 1
ATOM 6780 C CA . GLY A 1 848 ? -45.955 -15.476 16.605 1.00 52.44 848 GLY A CA 1
ATOM 6781 C C . GLY A 1 848 ? -46.722 -14.754 15.490 1.00 52.44 848 GLY A C 1
ATOM 6782 O O . GLY A 1 848 ? -47.853 -15.136 15.201 1.00 52.44 848 GLY A O 1
ATOM 6783 N N . SER A 1 849 ? -46.117 -13.743 14.856 1.00 50.75 849 SER A N 1
ATOM 6784 C CA . SER A 1 849 ? -46.752 -12.900 13.828 1.00 50.75 849 SER A CA 1
ATOM 6785 C C . SER A 1 849 ? -46.481 -13.333 12.379 1.00 50.75 849 SER A C 1
ATOM 6787 O O . SER A 1 849 ? -47.254 -12.982 11.494 1.00 50.75 849 SER A O 1
ATOM 6789 N N . ASP A 1 850 ? -45.441 -14.140 12.135 1.00 39.97 850 ASP A N 1
ATOM 6790 C CA . ASP A 1 850 ? -45.127 -14.703 10.805 1.00 39.97 850 ASP A CA 1
ATOM 6791 C C . ASP A 1 850 ? -45.912 -15.999 10.482 1.00 39.97 850 ASP A C 1
ATOM 6793 O O . ASP A 1 850 ? -45.869 -16.489 9.355 1.00 39.97 850 ASP A O 1
ATOM 6797 N N . ASN A 1 851 ? -46.650 -16.557 11.452 1.00 35.41 851 ASN A N 1
ATOM 6798 C CA . ASN A 1 851 ? -47.489 -17.758 11.294 1.00 35.41 851 ASN A CA 1
ATOM 6799 C C . ASN A 1 851 ? -48.993 -17.455 11.107 1.00 35.41 851 ASN A C 1
ATOM 6801 O O . ASN A 1 851 ? -49.807 -18.381 11.183 1.00 35.41 851 ASN A O 1
ATOM 6805 N N . SER A 1 852 ? -49.375 -16.191 10.880 1.00 31.09 852 SER A N 1
ATOM 6806 C CA . SER A 1 852 ? -50.774 -15.756 10.702 1.00 31.09 852 SER A CA 1
ATOM 6807 C C . SER A 1 852 ? -51.047 -15.111 9.352 1.00 31.09 852 SER A C 1
ATOM 6809 O O . SER A 1 852 ? -50.315 -14.149 9.025 1.00 31.09 852 SER A O 1
#

Organism: Aspergillus thermomutatus (NCBI:txid41047)

Mean predicted aligned error: 16.6 Å

Radius of gyration: 40.65 Å; Cα contacts (8 Å, |Δi|>4): 1037; chains: 1; bounding box: 110×85×132 Å

Foldseek 3Di:
DDDDDADDPVPVVVPPPPPPPDPDDDHDQDDLDDVVLLVLLVVVLVVCVVVVLADAPDPVVSVVLSVLLSNQCSVPSPLSVLLVLVLSPDDYSVSSVVSSVDRDNDVLSSQLVLLVVLDDPQPVLLVLLLLQQLLAPDFDALQLSQLLSLFDLPDQEDDLVSTDPCSVVSVCSSRQQWDQDPVVNTIHGNDPVSSVSLADDDDDPRNPHRDPNLVSLQSSLSSLLSDLSHCLLVDDDDPDDQDQDDPPDDPVVLCVQAPQDAPVVVLVVVNVVVVVPVPDRNSVVSVVSSVVPPDDPCVRNVNLVSSLVCSLSRCQCNCVVDPVSVVSVLSSLPRPSSVHQLLVSLLSNQVVQWDQFPPHIAHFPVSLVVSLDLSSQLSNCVVLPDDNVVSNVQSVCCVPWPSLVVSLCSNLPNVNVPPFRCVLPHTPVCPPDDLVRQLVSVVVRVVVVVDDDDDDDDPDDDDDDDPPDPDPVNSVVSSVVSVSSNVRSQNHQEAQDAFAAEEECVSHDYQWHADPPPDPPVPDQKGKTFGQLSRYPDDDLLDDPDDSHGGFIWIWHFQVDLDDDQLNSLQGGDPPDDRAFPQAFHQRYKYWDDDDPNHTDGIIGTTRDDAAFQVVVQLDQPPDDALLLLVLQLLVQLLRVLRRLLSCCVRCQPCPFFALLQDDSRQKGFGFDPPDPDPRRGHIHRRRRVRTDDPDPDDDDLQSQALFALCPVPDPDDRSQQRSLSSSLSVSLLSLCCSQVNSVRSQVLQVLLVHNNRYQKDFDDPPDDDPDPVVDPPVLPGMDGDPSSVVVLVVSLPRPSDDPLCNVVSVCSVQARNDNPSVSHDGSVVSSVVSVVSSVSSVVVVVVVVVD

Secondary structure (DSSP, 8-state):
--------GGGGGGGGTTTTS-------PPPS--HHHHHHHHHHHHHHHHTTSS--SSTTHHHHHHHHHHHHHTT-HHHHHHHHHHHTT--SHHHHHHHHHS--SSHHHHHHHHHHHT-GGGHHHHHHHHHHHHH-SSPEEHHHHHHHHH--TT-----GGGS-S-HHHHHHTTGGGEEE-TTT-EEEESSHHHHHHHH--SSSTT-SS---HHHHHHHHHHHHHHHTT-GGGS------------TT--HHHHHHHS-S-S-HHHHHHHHHHHTTSTT--HHHHHHHHHHHT---GGGS-THHHHHHHHHHHHSTTTTTSSHHHHHHHHHHHH-TTT---HHHHHHHHHHHT-EE-SSSEE--HHHHHHH--HHHHHHHHHHHT--HHHHHHHHHHHHHHSHHHHHHHHHHT-GGG--S-GGGSPPGGG-S--HHHHHHHHHHHHHHHT--------S---------PPPHHHHHHHHHHHHHHHHHHGGG-PPPB-TT-EEETTTS---EEEPTT----TT-SEEEEEEPGGGB---GGGS-SS-TTS-EEEEEEE---SS--TTTGGGB--TTS----TTEE-BSEEEEPPPBTTBPPPPEEEEEP-S-BHHHHHHS----S-HHHHHHHHHHHHHHHHHHHHHHHHH-TT-SSB-GGG--GGGEEEEPPSS--S-TT-EEEEEHHHHBPP-S-S---TTTTTT--GGGGT-S-S-THHHHHHHHHHHHHHHHHHHHHHHHHHHHHHHHTTSTTS-SEEEPP--S-----TT---TTTTEEE-HHHHHHHHHHHH-TTS-GGGHHHHHHIIIIIS-SSGGGSPPHHHHHHHHHHHHHHHHHHHHHHTT-

pLDDT: mean 75.4, std 17.87, range [27.34, 96.19]

InterPro domains:
  IPR054471 GPI inositol-deacylase, winged helix domain [PF22939] (124-202)

Sequence (852 aa):
MLICLSFRKDTEDHVKHTAGVLNGKWTLTIPENNPDIEAYIDAELHERLESSKLCIGNPAIILSIQHALVTGAQGMFLWATLLLDCICMEQTDEAILQALESLPQSLSETFTRVLQQAGASNLRHRHRIVQIVMAARRPLSVEELGEALSVIPGDTTWEPAQQINNIYAALASCKCLIIIDEEEQTVRFAHHSVKQFFIAQGDEPGNTNPINPDEANKEMGRIILTYLNYGIFDRQVSRTVFPTIPADAPARIVNTIFGGSANTKRIALELLKTRKNRKCDIGQTLAEMAMAQRISPVQSHPFVIYAKEYYMYHILGVWDCDKRMERRWQCILDNESLALRITGWLQHELQQRRVTGLHENFVPRHVLRQLFEYEIVRKVLEEIGFDKHDTWALAHVILKHHLRWFAILIDIGIVRHIRAPFQAWTEDCDLPISRVQFLEKFKLKLAQTTVSPTVQRQPGSRKASTSQSFDSMETKRLEKLAELFCLRQREYLVPLLHEGGHYDSEDGVLPFLPIKNTTYSYDDESTLVLVYPAHHDYPPPYRGTENVDDGYLVALRSLHTPAIGPGSQYLISRGGSKVGPFHLLQAIASYRPPEHGGTPQPIRGIFPLSGASLDDVWRQSLVTGRVQTLLRWSLTQMAGLAKALAFVVENDREERYVSLRQITPCNIQRFKHTTFGSHGSGTLRLDLRTLMISQSKYPVRHFDEAYRAPDEYTMRELPIGRSSVWSLGCIYLEFLIWAVMGSTNLQRFREARGGANTPFYSKISSDGPKLADPSRSDHYEGFELSPEVCRWADTLQSESALPLVLRPLLEYLLGKVLVVNPSARVQALQLARDLEEHLANFDDLDAGSDNS

Nearest PDB structures (foldseek):
  7m5z-assembly1_A  TM=5.555E-01  e=8.685E-05  Homo sapiens
  5acb-assembly2_D  TM=5.232E-01  e=2.020E-04  Homo sapiens
  7nxj-assembly1_A  TM=4.993E-01  e=3.761E-04  Homo sapiens
  7nxk-assembly1_A  TM=4.963E-01  e=5.132E-04  Homo sapiens

Solvent-accessible surface area (backbone atoms only — not comparable to full-atom values): 50018 Å² total; per-residue (Å²): 137,88,80,87,83,88,85,67,86,92,54,69,83,72,58,82,82,70,70,85,79,63,98,69,93,79,83,81,78,81,60,95,79,49,69,68,57,46,54,47,52,53,53,50,50,49,51,32,46,75,70,60,51,39,78,72,86,58,78,70,53,57,58,54,53,51,54,51,40,59,69,66,28,78,88,36,65,68,55,40,53,56,49,50,56,53,48,39,67,42,91,42,65,67,53,38,52,56,52,66,74,64,62,60,93,44,68,63,46,43,52,39,50,56,57,58,76,46,50,80,93,47,53,71,59,35,54,49,50,53,32,47,62,69,43,44,91,58,76,39,38,58,65,26,46,30,50,58,70,40,51,52,68,84,53,45,73,78,54,76,88,59,47,60,90,55,48,67,66,55,49,53,47,44,50,81,54,43,39,71,40,82,87,77,46,23,42,42,64,61,41,72,66,56,58,48,59,42,48,54,80,82,89,67,100,57,73,88,74,58,46,55,66,67,59,23,24,35,49,47,15,42,34,40,51,23,58,71,52,22,59,89,61,53,94,68,89,78,80,85,78,84,76,90,49,67,83,83,67,62,74,71,59,60,62,71,65,48,66,92,78,51,68,55,68,61,51,51,51,47,53,59,50,44,72,73,42,95,82,61,64,52,38,59,57,51,51,55,54,50,66,74,57,78,68,56,79,77,77,75,49,64,39,57,58,58,38,72,75,48,41,64,80,22,31,66,81,36,39,72,68,42,76,67,37,34,52,41,48,52,54,49,72,70,38,74,76,73,69,74,66,59,57,62,37,53,25,48,51,58,65,69,62,46,44,72,31,66,89,49,58,32,46,53,64,58,57,54,60,66,68,54,37,66,70,53,44,33,50,40,41,46,73,66,66,48,55,79,77,62,31,61,62,47,31,55,47,33,68,72,42,24,45,57,58,51,49,52,34,36,60,75,67,51,53,79,75,65,82,66,67,70,91,79,50,80,44,49,85,59,56,79,57,53,52,66,60,46,45,55,57,51,53,61,48,56,66,53,69,76,63,73,84,83,73,89,72,79,94,81,77,97,71,86,83,78,78,82,70,84,51,77,69,55,55,55,50,50,52,53,48,30,51,52,48,50,64,52,47,37,27,60,37,50,59,72,46,44,63,43,38,77,44,53,43,88,67,15,41,68,56,34,29,68,59,86,84,67,75,81,56,95,80,57,79,53,49,68,31,24,35,42,67,78,31,48,71,75,60,68,76,66,56,69,99,67,59,96,85,55,49,50,57,30,34,38,32,69,62,81,34,89,66,87,44,88,72,52,43,69,51,36,37,42,75,95,51,98,59,77,50,92,15,42,40,43,13,40,24,35,35,32,57,66,63,58,95,87,38,84,43,49,28,25,30,37,26,76,58,55,71,52,29,45,51,55,52,49,73,43,86,77,91,63,83,59,56,67,63,48,46,55,50,49,43,54,39,51,24,36,39,30,42,24,50,26,53,48,41,73,59,42,70,78,48,83,56,43,44,58,73,67,50,49,50,72,38,24,29,37,36,59,60,90,84,59,98,66,72,87,79,47,48,55,20,43,33,47,80,78,30,42,66,74,88,66,94,66,81,74,69,92,60,49,54,20,37,41,41,83,59,72,85,74,65,94,80,70,73,58,51,36,44,35,34,26,14,49,34,52,52,50,52,51,49,49,41,30,58,64,62,30,50,70,47,36,51,50,51,30,49,69,54,70,29,77,46,40,43,63,51,40,72,59,79,86,84,67,86,85,80,78,62,89,86,65,84,64,88,65,80,51,50,43,69,23,69,56,58,54,52,52,50,54,51,53,68,68,36,86,76,49,56,77,84,54,49,63,54,54,53,42,40,54,72,30,31,53,37,71,56,61,89,72,26,49,47,30,61,54,52,17,53,55,37,45,52,55,44,51,62,52,52,61,52,57,64,62,58,79,79,108